Protein AF-0000000077527877 (afdb_homodimer)

Solvent-accessible surface area (backbone atoms only — not comparable to full-atom values): 78074 Å² total; per-residue (Å²): 124,74,75,72,59,62,65,61,63,67,63,62,66,58,70,73,69,72,68,82,48,41,52,77,42,86,46,66,76,72,42,80,44,77,50,66,40,44,54,76,52,35,48,41,35,36,38,33,81,40,88,66,61,68,40,31,41,33,38,39,42,34,32,85,63,33,38,88,84,37,23,38,37,37,37,40,36,47,70,85,48,75,48,74,48,53,30,48,36,72,54,95,40,32,26,30,43,49,37,33,44,63,53,70,65,42,68,71,58,92,58,82,46,55,40,38,38,35,38,29,14,54,44,70,30,53,35,39,39,35,42,34,75,51,83,80,43,64,61,50,80,72,45,74,40,79,46,70,28,18,57,51,29,27,42,67,36,36,41,69,61,56,90,90,49,61,35,32,33,42,37,36,40,35,91,44,70,63,17,25,39,41,27,42,25,64,75,63,80,82,72,55,61,42,92,88,40,33,64,72,44,41,38,33,34,55,22,30,36,21,42,51,48,78,47,43,36,92,83,43,44,41,32,30,46,32,41,32,31,47,88,54,41,49,90,41,39,90,64,71,63,89,71,65,94,52,75,37,84,49,83,84,60,75,43,57,34,39,38,34,33,40,77,39,73,74,56,66,65,54,56,60,50,49,51,56,50,46,55,51,48,49,51,51,52,53,51,50,52,48,51,53,52,50,50,54,51,53,50,51,50,47,64,70,38,47,67,54,58,54,50,52,49,51,49,50,48,46,47,49,47,47,50,45,56,69,48,60,77,76,76,76,74,58,94,58,78,71,48,77,62,55,53,51,55,47,65,64,44,88,80,40,26,30,46,62,35,54,76,69,54,68,69,62,51,43,58,58,32,45,45,30,34,53,44,46,54,34,45,48,48,46,35,45,50,48,46,53,52,47,44,52,49,50,52,49,47,36,68,73,48,21,46,54,58,65,35,55,57,38,59,58,24,68,78,72,57,62,36,29,48,39,22,34,54,43,16,49,47,44,40,52,53,50,51,50,50,51,52,50,50,52,55,50,29,71,77,36,59,52,50,71,77,46,21,22,64,78,85,68,60,24,49,58,45,27,37,21,49,34,37,27,51,33,18,53,35,31,29,49,26,51,74,54,32,32,66,89,48,44,58,47,53,44,51,41,52,51,49,39,25,51,42,51,43,50,46,62,48,32,54,45,29,65,69,74,54,80,52,48,63,57,54,50,37,53,52,45,50,51,48,52,49,35,55,46,31,65,78,41,84,48,69,68,51,53,51,51,49,46,51,54,50,50,52,49,50,51,51,52,48,45,39,63,74,48,68,64,68,66,66,90,41,65,67,56,52,52,48,49,50,49,46,39,57,69,66,31,71,90,62,53,58,72,53,62,92,52,54,71,60,50,53,54,52,48,53,53,48,52,54,52,50,47,53,49,52,50,44,68,71,65,56,60,75,57,34,53,66,55,60,45,46,60,38,51,50,51,35,51,49,49,51,51,49,52,52,51,51,37,51,73,70,71,45,70,70,51,67,69,40,52,54,36,49,53,53,20,51,51,27,42,53,53,16,50,55,24,58,76,51,48,31,47,44,59,89,47,43,56,13,56,20,36,59,45,35,43,63,38,69,46,89,72,44,37,38,42,54,34,49,17,40,39,30,39,27,51,17,52,44,32,48,53,51,30,68,74,45,52,62,61,72,37,53,84,35,52,15,76,73,36,72,48,122,127,72,76,74,60,60,65,65,61,64,65,65,65,58,72,72,69,70,66,83,52,41,51,78,42,86,46,64,76,71,42,81,43,78,51,66,39,44,53,76,53,35,47,41,36,37,36,33,81,41,89,68,62,69,39,32,41,33,40,40,41,36,32,86,64,34,38,90,84,37,23,38,38,37,38,40,36,47,72,85,47,75,48,73,48,51,31,47,35,71,54,93,39,32,27,30,44,49,38,33,45,64,54,70,65,42,69,70,60,91,60,83,45,54,40,38,38,35,38,29,15,56,44,71,29,54,35,39,37,35,41,33,74,50,84,80,43,65,61,50,80,72,45,75,42,79,47,69,27,17,58,51,28,27,41,68,36,37,40,68,60,56,91,90,49,62,34,32,33,40,36,36,38,34,92,44,72,62,17,25,38,42,26,40,27,64,74,64,78,84,72,55,60,44,93,87,41,27,63,74,35,50,34,33,36,55,22,29,38,21,44,52,50,79,48,44,35,92,83,42,44,41,31,31,45,32,40,31,31,46,89,54,40,49,89,42,40,90,65,71,63,88,70,64,95,53,73,37,85,48,84,85,61,76,44,58,34,39,37,34,34,39,76,39,74,76,57,66,66,54,56,60,51,49,51,57,49,46,54,51,48,50,50,50,50,52,50,50,51,47,51,52,52,52,50,52,50,52,51,52,50,48,64,70,37,48,67,53,58,54,49,53,48,52,50,48,46,46,47,51,47,47,51,45,57,67,49,62,77,76,75,75,74,58,93,59,77,71,48,76,63,56,55,52,57,48,64,64,43,90,80,43,26,31,47,62,34,53,77,70,55,68,69,62,52,44,58,56,32,45,45,31,34,54,44,46,53,34,44,48,47,47,34,45,49,50,46,54,52,47,44,53,49,49,53,49,48,34,68,72,48,18,44,52,57,64,36,55,56,38,58,57,25,68,78,73,56,63,35,31,48,39,22,35,56,44,17,50,48,44,40,50,53,51,51,49,51,51,51,51,50,52,54,51,29,72,76,37,60,54,52,72,76,48,22,22,63,78,86,69,60,23,49,56,43,26,37,20,48,34,38,25,50,33,18,54,35,30,29,51,25,52,72,54,32,32,66,87,47,44,58,46,52,42,50,41,50,49,50,37,25,51,42,50,41,49,46,61,49,30,56,46,29,64,68,74,54,81,53,50,62,57,52,51,40,51,52,44,51,51,48,52,50,35,55,46,31,66,79,41,83,48,70,67,51,53,53,52,49,45,51,53,50,50,52,50,50,52,52,52,48,44,38,63,72,49,68,64,69,65,64,90,42,65,68,55,52,53,48,49,50,49,47,38,57,67,65,32,68,88,62,52,56,73,52,63,91,52,54,72,60,48,52,53,51,48,52,52,49,50,51,53,49,47,52,48,50,50,45,69,69,66,55,61,76,57,34,55,65,54,59,45,45,60,37,50,49,50,35,51,50,50,51,51,49,52,53,51,51,36,53,72,71,70,45,72,69,53,67,71,40,53,52,36,48,53,54,20,53,51,27,43,52,54,15,49,54,24,57,76,51,47,32,49,44,57,89,49,43,56,13,57,19,36,58,45,34,44,64,38,69,47,88,73,43,37,37,43,54,34,48,17,40,40,30,37,27,51,17,52,46,33,47,55,52,30,69,73,45,52,62,61,72,36,52,82,35,52,15,76,74,35,72,48,122

Secondary structure (DSSP, 8-state):
--TTSHHHHHHS--------PPEEEE--TT-EEEEEPPTTTPPEEEEEEE-SSS-EEEEEEE-SS--SSSPEEEEEE-SS-EEEEEESEEETTEEESEEEEEPPPPP--SSPEEEEEEEE-SS--EEEEEEEEES--B--BT--EEEEE-SSS-EEEEEE--TT-SEEEEEEEES----EEEEEEES-SS---STTTGGGSSEEEEESSEEEEEEETTT-SEEEEEEEE-SSSTTT-SSPP---SS-EE-----EEEEEEEEE-----THHHHHHHHHHHHHHHHHHHHHHHHHHHHHHHHHHHHHHHHHHHHHHHHHHHHHHHHHS-S----SS----HHHHHHHHT-SS-BGGGG--S-HHHHHHHHHHHHHHHHHHHHHHHHHHHHHHHHHHHHHHHH-BGGGS---TTS---GGGGHHHHHHHHHHHHHHHHHHHHHHHHHHH-THHHHTBSS----HHHHHHHHHHHHHHHHHHHHTTS--STTTHHHHHHHHHHHHHHHHHHHHHH-TTSPPPHHHHHHHHHHHHHHHHHHHH--SHHHHHHHHHHHHHHHHHHHHHHHHTT-----HHHHHHHHHHHHHH-STTGGGS-SSHHHHHHHHHHHHHHHHHHHHHHHH--S-HHHHHHHHHHHHHHHHHHHHHHHHHHTTPPPPHHHHHHHHHHHHHHHHHHHHHHT-S--TTS-HHHHHHT-----BTTTB-HHHHHHHHHHHHHHHHHHHHHHTTGGGTTSBGGGSBP-/--TTSHHHHHHS--------PPEEEE--TT-EEEEEPPTTTPPEEEEEEE-SSS-EEEEEEE-SS--SSSPEEEEEE-SS-EEEEEESEEETTEEESEEEEEPPPPP--SSPEEEEEEEE-SS--EEEEEEEEES--B--BT--EEEEE-SSS-EEEEEE--TT-SEEEEEEEES----EEEEEEES-SS---STTTGGGSSEEEEESSEEEEEEETTT-SEEEEEEEE-SSSTTT-SSPP---SS-EE-----EEEEEEEEE-----THHHHHHHHHHHHHHHHHHHHHHHHHHHHHHHHHHHHHHHHHHHHHHHHHHHHHHHHHS-S----SS----HHHHHHHHT-SS-BGGGG--S-HHHHHHHHHHHHHHHHHHHHHHHHHHHHHHHHHHHHHHHH-BGGGS---TTS---GGGGHHHHHHHHHHHHHHHHHHHHHHHHHHH-THHHHTBSS----HHHHHHHHHHHHHHHHHHHHTTS--STTTHHHHHHHHHHHHHHHHHHHHHH-TTSPPPHHHHHHHHHHHHHHHHHHHH--SHHHHHHHHHHHHHHHHHHHHHHHHTT-----HHHHHHHHHHHHHH-STTGGGS-SSHHHHHHHHHHHHHHHHHHHHHHHH--S-HHHHHHHHHHHHHHHHHHHHHHHHHHTTPPPPHHHHHHHHHHHHHHHHHHHHHHT-S--TTS-HHHHHHT-----BTTTB-HHHHHHHHHHHHHHHHHHHHHHTTGGGTTSBGGGSBP-

Structure (mmCIF, N/CA/C/O backbone):
data_AF-0000000077527877-model_v1
#
loop_
_entity.id
_entity.type
_entity.pdbx_description
1 polymer 'SID1 transmembrane family member 1'
#
loop_
_atom_site.group_PDB
_atom_site.id
_atom_site.type_symbol
_atom_site.label_atom_id
_atom_site.label_alt_id
_atom_site.label_comp_id
_atom_site.label_asym_id
_atom_site.label_entity_id
_atom_site.label_seq_id
_atom_site.pdbx_PDB_ins_code
_atom_site.Cartn_x
_atom_site.Cartn_y
_atom_site.Cartn_z
_atom_site.occupancy
_atom_site.B_iso_or_equiv
_atom_site.auth_seq_id
_atom_site.auth_comp_id
_atom_site.auth_asym_id
_atom_site.auth_atom_id
_atom_site.pdbx_PDB_model_num
ATOM 1 N N . MET A 1 1 ? -12.891 -89.5 -52.812 1 25.94 1 MET A N 1
ATOM 2 C CA . MET A 1 1 ? -11.992 -88.438 -53.219 1 25.94 1 MET A CA 1
ATOM 3 C C . MET A 1 1 ? -12.359 -87.125 -52.531 1 25.94 1 MET A C 1
ATOM 5 O O . MET A 1 1 ? -11.508 -86.25 -52.375 1 25.94 1 MET A O 1
ATOM 9 N N . ARG A 1 2 ? -13.719 -86.938 -52.281 1 32.09 2 ARG A N 1
ATOM 10 C CA . ARG A 1 2 ? -14.242 -85.688 -51.844 1 32.09 2 ARG A CA 1
ATOM 11 C C . ARG A 1 2 ? -13.914 -85.438 -50.375 1 32.09 2 ARG A C 1
ATOM 13 O O . ARG A 1 2 ? -13.961 -84.312 -49.906 1 32.09 2 ARG A O 1
ATOM 20 N N . GLN A 1 3 ? -13.727 -86.5 -49.594 1 31.3 3 GLN A N 1
ATOM 21 C CA . GLN A 1 3 ? -13.594 -86.312 -48.156 1 31.3 3 GLN A CA 1
ATOM 22 C C . GLN A 1 3 ? -12.219 -85.75 -47.812 1 31.3 3 GLN A C 1
ATOM 24 O O . GLN A 1 3 ? -11.969 -85.375 -46.656 1 31.3 3 GLN A O 1
ATOM 29 N N . ARG A 1 4 ? -11.188 -86 -48.656 1 36.56 4 ARG A N 1
ATOM 30 C CA . ARG A 1 4 ? -9.812 -85.625 -48.312 1 36.56 4 ARG A CA 1
ATOM 31 C C . ARG A 1 4 ? -9.609 -84.125 -48.406 1 36.56 4 ARG A C 1
ATOM 33 O O . ARG A 1 4 ? -8.539 -83.625 -48.062 1 36.56 4 ARG A O 1
ATOM 40 N N . PHE A 1 5 ? -10.57 -83.438 -49.188 1 32.66 5 PHE A N 1
ATOM 41 C CA . PHE A 1 5 ? -10.297 -82 -49.406 1 32.66 5 PHE A CA 1
ATOM 42 C C . PHE A 1 5 ? -10.68 -81.188 -48.188 1 32.66 5 PHE A C 1
ATOM 44 O O . PHE A 1 5 ? -10.219 -80.062 -48.031 1 32.66 5 PHE A O 1
ATOM 51 N N . LEU A 1 6 ? -11.664 -81.688 -47.375 1 31.34 6 LEU A N 1
ATOM 52 C CA . LEU A 1 6 ? -12.211 -80.75 -46.375 1 31.34 6 LEU A CA 1
ATOM 53 C C . LEU A 1 6 ? -11.258 -80.625 -45.188 1 31.34 6 LEU A C 1
ATOM 55 O O . LEU A 1 6 ? -11.367 -79.625 -44.406 1 31.34 6 LEU A O 1
ATOM 59 N N . ILE A 1 7 ? -10.352 -81.562 -44.969 1 32.97 7 ILE A N 1
ATOM 60 C CA . ILE A 1 7 ? -9.578 -81.562 -43.719 1 32.97 7 ILE A CA 1
ATOM 61 C C . ILE A 1 7 ? -8.477 -80.5 -43.844 1 32.97 7 ILE A C 1
ATOM 63 O O . ILE A 1 7 ? -8.07 -79.875 -42.844 1 32.97 7 ILE A O 1
ATOM 67 N N . VAL A 1 8 ? -7.973 -80.25 -45.125 1 31.73 8 VAL A N 1
ATOM 68 C CA . VAL A 1 8 ? -6.785 -79.375 -45.25 1 31.73 8 VAL A CA 1
ATOM 69 C C . VAL A 1 8 ? -7.164 -77.938 -45 1 31.73 8 VAL A C 1
ATOM 71 O O . VAL A 1 8 ? -6.355 -77.125 -44.531 1 31.73 8 VAL A O 1
ATOM 74 N N . PHE A 1 9 ? -8.453 -77.562 -45.438 1 32.66 9 PHE A N 1
ATOM 75 C CA . PHE A 1 9 ? -8.719 -76.125 -45.406 1 32.66 9 PHE A CA 1
ATOM 76 C C . PHE A 1 9 ? -8.922 -75.625 -43.969 1 32.66 9 PHE A C 1
ATOM 78 O O . PHE A 1 9 ? -8.883 -74.438 -43.688 1 32.66 9 PHE A O 1
ATOM 85 N N . SER A 1 10 ? -9.398 -76.5 -43.062 1 31.7 10 SER A N 1
ATOM 86 C CA . SER A 1 10 ? -9.703 -76 -41.75 1 31.7 10 SER A CA 1
ATOM 87 C C . SER A 1 10 ? -8.438 -75.625 -40.969 1 31.7 10 SER A C 1
ATOM 89 O O . SER A 1 10 ? -8.5 -75 -39.906 1 31.7 10 SER A O 1
ATOM 91 N N . LEU A 1 11 ? -7.34 -76.312 -41.312 1 30.94 11 LEU A N 1
ATOM 92 C CA . LEU A 1 11 ? -6.191 -76.125 -40.438 1 30.94 11 LEU A CA 1
ATOM 93 C C . LEU A 1 11 ? -5.566 -74.75 -40.719 1 30.94 11 LEU A C 1
ATOM 95 O O . LEU A 1 11 ? -4.789 -74.25 -39.906 1 30.94 11 LEU A O 1
ATOM 99 N N . LEU A 1 12 ? -5.633 -74.312 -41.969 1 30.39 12 LEU A N 1
ATOM 100 C CA . LEU A 1 12 ? -4.785 -73.188 -42.25 1 30.39 12 LEU A CA 1
ATOM 101 C C . LEU A 1 12 ? -5.383 -71.875 -41.688 1 30.39 12 LEU A C 1
ATOM 103 O O . LEU A 1 12 ? -4.828 -70.812 -41.844 1 30.39 12 LEU A O 1
ATOM 107 N N . LEU A 1 13 ? -6.742 -71.938 -41.469 1 30.52 13 LEU A N 1
ATOM 108 C CA . LEU A 1 13 ? -7.137 -70.562 -41 1 30.52 13 LEU A CA 1
ATOM 109 C C . LEU A 1 13 ? -6.535 -70.312 -39.625 1 30.52 13 LEU A C 1
ATOM 111 O O . LEU A 1 13 ? -7.18 -70.562 -38.594 1 30.52 13 LEU A O 1
ATOM 115 N N . TYR A 1 14 ? -5.414 -70.938 -39.344 1 28.14 14 TYR A N 1
ATOM 116 C CA . TYR A 1 14 ? -4.828 -70.312 -38.188 1 28.14 14 TYR A CA 1
ATOM 117 C C . TYR A 1 14 ? -4.793 -68.75 -38.344 1 28.14 14 TYR A C 1
ATOM 119 O O . TYR A 1 14 ? -4.188 -68.25 -39.281 1 28.14 14 TYR A O 1
ATOM 127 N N . SER A 1 15 ? -5.922 -68.125 -38.031 1 30.89 15 SER A N 1
ATOM 128 C CA . SER A 1 15 ? -5.922 -66.688 -37.812 1 30.89 15 SER A CA 1
ATOM 129 C C . SER A 1 15 ? -4.621 -66.25 -37.188 1 30.89 15 SER A C 1
ATOM 131 O O . SER A 1 15 ? -4.262 -66.688 -36.094 1 30.89 15 SER A O 1
ATOM 133 N N . PHE A 1 16 ? -3.592 -66.062 -37.969 1 31.05 16 PHE A N 1
ATOM 134 C CA . PHE A 1 16 ? -2.58 -65.125 -37.469 1 31.05 16 PHE A CA 1
ATOM 135 C C . PHE A 1 16 ? -3.223 -63.969 -36.688 1 31.05 16 PHE A C 1
ATOM 137 O O . PHE A 1 16 ? -3.854 -63.094 -37.281 1 31.05 16 PHE A O 1
ATOM 144 N N . SER A 1 17 ? -3.828 -64.375 -35.625 1 32.5 17 SER A N 1
ATOM 145 C CA . SER A 1 17 ? -3.971 -63.188 -34.781 1 32.5 17 SER A CA 1
ATOM 146 C C . SER A 1 17 ? -2.707 -62.344 -34.781 1 32.5 17 SER A C 1
ATOM 148 O O . SER A 1 17 ? -1.662 -62.75 -34.281 1 32.5 17 SER A O 1
ATOM 150 N N . ILE A 1 18 ? -2.396 -61.656 -35.844 1 34.62 18 ILE A N 1
ATOM 151 C CA . ILE A 1 18 ? -1.472 -60.531 -35.781 1 34.62 18 ILE A CA 1
ATOM 152 C C . ILE A 1 18 ? -1.637 -59.812 -34.438 1 34.62 18 ILE A C 1
ATOM 154 O O . ILE A 1 18 ? -2.654 -59.156 -34.188 1 34.62 18 ILE A O 1
ATOM 158 N N . SER A 1 19 ? -1.418 -60.531 -33.438 1 38.38 19 SER A N 1
ATOM 159 C CA . SER A 1 19 ? -1.196 -59.688 -32.25 1 38.38 19 SER A CA 1
ATOM 160 C C . SER A 1 19 ? -0.291 -58.5 -32.562 1 38.38 19 SER A C 1
ATOM 162 O O . SER A 1 19 ? 0.867 -58.688 -32.938 1 38.38 19 SER A O 1
ATOM 164 N N . SER A 1 20 ? -0.658 -57.562 -33.312 1 47.75 20 SER A N 1
ATOM 165 C CA . SER A 1 20 ? 0.023 -56.281 -33.406 1 47.75 20 SER A CA 1
ATOM 166 C C . SER A 1 20 ? 0.72 -55.938 -32.094 1 47.75 20 SER A C 1
ATOM 168 O O . SER A 1 20 ? 0.112 -55.312 -31.219 1 47.75 20 SER A O 1
ATOM 170 N N . GLY A 1 21 ? 1.494 -56.781 -31.562 1 55.44 21 GLY A N 1
ATOM 171 C CA . GLY A 1 21 ? 2.26 -56.594 -30.344 1 55.44 21 GLY A CA 1
ATOM 172 C C . GLY A 1 21 ? 3.199 -55.406 -30.406 1 55.44 21 GLY A C 1
ATOM 173 O O . GLY A 1 21 ? 3.605 -54.969 -31.5 1 55.44 21 GLY A O 1
ATOM 174 N N . SER A 1 22 ? 3.221 -54.5 -29.406 1 67.75 22 SER A N 1
ATOM 175 C CA . SER A 1 22 ? 4.172 -53.406 -29.234 1 67.75 22 SER A CA 1
ATOM 176 C C . SER A 1 22 ? 5.609 -53.906 -29.359 1 67.75 22 SER A C 1
ATOM 178 O O . SER A 1 22 ? 5.941 -55 -28.875 1 67.75 22 SER A O 1
ATOM 180 N N . GLU A 1 23 ? 6.379 -53.469 -30.312 1 78.12 23 GLU A N 1
ATOM 181 C CA . GLU A 1 23 ? 7.793 -53.781 -30.516 1 78.12 23 GLU A CA 1
ATOM 182 C C . GLU A 1 23 ? 8.633 -53.281 -29.344 1 78.12 23 GLU A C 1
ATOM 184 O O . GLU A 1 23 ? 8.562 -52.094 -28.953 1 78.12 23 GLU A O 1
ATOM 189 N N . VAL A 1 24 ? 9.305 -54.219 -28.641 1 86.38 24 VAL A N 1
ATOM 190 C CA . VAL A 1 24 ? 10.203 -53.844 -27.547 1 86.38 24 VAL A CA 1
ATOM 191 C C . VAL A 1 24 ? 11.656 -53.938 -28.016 1 86.38 24 VAL A C 1
ATOM 193 O O . VAL A 1 24 ? 12.094 -55 -28.5 1 86.38 24 VAL A O 1
ATOM 196 N N . ILE A 1 25 ? 12.336 -52.875 -27.984 1 89.81 25 ILE A N 1
ATOM 197 C CA . ILE A 1 25 ? 13.727 -52.781 -28.406 1 89.81 25 ILE A CA 1
ATOM 198 C C . ILE A 1 25 ? 14.633 -52.562 -27.203 1 89.81 25 ILE A C 1
ATOM 200 O O . ILE A 1 25 ? 14.391 -51.625 -26.406 1 89.81 25 ILE A O 1
ATOM 204 N N . GLU A 1 26 ? 15.688 -53.344 -27 1 92.06 26 GLU A N 1
ATOM 205 C CA . GLU A 1 26 ? 16.688 -53.062 -25.969 1 92.06 26 GLU A CA 1
ATOM 206 C C . GLU A 1 26 ? 17.641 -51.969 -26.422 1 92.06 26 GLU A C 1
ATOM 208 O O . GLU A 1 26 ? 18.375 -52.125 -27.391 1 92.06 26 GLU A O 1
ATOM 213 N N . ALA A 1 27 ? 17.562 -50.938 -25.688 1 94.06 27 ALA A N 1
ATOM 214 C CA . ALA A 1 27 ? 18.281 -49.75 -26.141 1 94.06 27 ALA A CA 1
ATOM 215 C C . ALA A 1 27 ? 19.547 -49.531 -25.312 1 94.06 27 ALA A C 1
ATOM 217 O O . ALA A 1 27 ? 19.688 -50.062 -24.219 1 94.06 27 ALA A O 1
ATOM 218 N N . GLU A 1 28 ? 20.5 -48.75 -25.922 1 94.25 28 GLU A N 1
ATOM 219 C CA . GLU A 1 28 ? 21.75 -48.344 -25.281 1 94.25 28 GLU A CA 1
ATOM 220 C C . GLU A 1 28 ? 21.797 -46.844 -25.047 1 94.25 28 GLU A C 1
ATOM 222 O O . GLU A 1 28 ? 21.234 -46.062 -25.844 1 94.25 28 GLU A O 1
ATOM 227 N N . TRP A 1 29 ? 22.422 -46.5 -24 1 93 29 TRP A N 1
ATOM 228 C CA . TRP A 1 29 ? 22.547 -45.094 -23.688 1 93 29 TRP A CA 1
ATOM 229 C C . TRP A 1 29 ? 23.438 -44.375 -24.688 1 93 29 TRP A C 1
ATOM 231 O O . TRP A 1 29 ? 24.344 -45 -25.266 1 93 29 TRP A O 1
ATOM 241 N N . ASN A 1 30 ? 23.297 -43.125 -24.984 1 92.75 30 ASN A N 1
ATOM 242 C CA . ASN A 1 30 ? 24.125 -42.219 -25.781 1 92.75 30 ASN A CA 1
ATOM 243 C C . ASN A 1 30 ? 24.125 -42.594 -27.25 1 92.75 30 ASN A C 1
ATOM 245 O O . ASN A 1 30 ? 25.109 -42.375 -27.953 1 92.75 30 ASN A O 1
ATOM 249 N N . LYS A 1 31 ? 23.047 -43.281 -27.719 1 95.12 31 LYS A N 1
ATOM 250 C CA . LYS A 1 31 ? 22.891 -43.625 -29.125 1 95.12 31 LYS A CA 1
ATOM 251 C C . LYS A 1 31 ? 21.688 -42.938 -29.75 1 95.12 31 LYS A C 1
ATOM 253 O O . LYS A 1 31 ? 20.656 -42.781 -29.109 1 95.12 31 LYS A O 1
ATOM 258 N N . LEU A 1 32 ? 21.922 -42.5 -30.906 1 96.06 32 LEU A N 1
ATOM 259 C CA . LEU A 1 32 ? 20.828 -41.844 -31.641 1 96.06 32 LEU A CA 1
ATOM 260 C C . LEU A 1 32 ? 19.969 -42.875 -32.344 1 96.06 32 LEU A C 1
ATOM 262 O O . LEU A 1 32 ? 20.484 -43.688 -33.125 1 96.06 32 LEU A O 1
ATOM 266 N N . TYR A 1 33 ? 18.781 -42.938 -32.062 1 96.5 33 TYR A N 1
ATOM 267 C CA . TYR A 1 33 ? 17.828 -43.875 -32.688 1 96.5 33 TYR A CA 1
ATOM 268 C C . TYR A 1 33 ? 16.953 -43.125 -33.719 1 96.5 33 TYR A C 1
ATOM 270 O O . TYR A 1 33 ? 16.344 -42.094 -33.375 1 96.5 33 TYR A O 1
ATOM 278 N N . THR A 1 34 ? 16.938 -43.531 -34.938 1 95.69 34 THR A N 1
ATOM 279 C CA . THR A 1 34 ? 16.031 -43.062 -35.969 1 95.69 34 THR A CA 1
ATOM 280 C C . THR A 1 34 ? 14.992 -44.125 -36.312 1 95.69 34 THR A C 1
ATOM 282 O O . THR A 1 34 ? 15.32 -45.156 -36.875 1 95.69 34 THR A O 1
ATOM 285 N N . TYR A 1 35 ? 13.797 -43.844 -35.938 1 94.62 35 TYR A N 1
ATOM 286 C CA . TYR A 1 35 ? 12.742 -44.844 -36.094 1 94.62 35 TYR A CA 1
ATOM 287 C C . TYR A 1 35 ? 11.477 -44.219 -36.656 1 94.62 35 TYR A C 1
ATOM 289 O O . TYR A 1 35 ? 11.398 -43 -36.875 1 94.62 35 TYR A O 1
ATOM 297 N N . GLN A 1 36 ? 10.562 -45 -37.031 1 93.19 36 GLN A N 1
ATOM 298 C CA . GLN A 1 36 ? 9.25 -44.594 -37.531 1 93.19 36 GLN A CA 1
ATOM 299 C C . GLN A 1 36 ? 8.133 -45.281 -36.75 1 93.19 36 GLN A C 1
ATOM 301 O O . GLN A 1 36 ? 8.211 -46.469 -36.438 1 93.19 36 GLN A O 1
ATOM 306 N N . THR A 1 37 ? 7.184 -44.5 -36.375 1 91.31 37 THR A N 1
ATOM 307 C CA . THR A 1 37 ? 6.07 -45.062 -35.594 1 91.31 37 THR A CA 1
ATOM 308 C C . THR A 1 37 ? 5.148 -45.875 -36.469 1 91.31 37 THR A C 1
ATOM 310 O O . THR A 1 37 ? 5.082 -45.656 -37.688 1 91.31 37 THR A O 1
ATOM 313 N N . GLU A 1 38 ? 4.484 -46.812 -35.875 1 86.5 38 GLU A N 1
ATOM 314 C CA . GLU A 1 38 ? 3.424 -47.531 -36.562 1 86.5 38 GLU A CA 1
ATOM 315 C C . GLU A 1 38 ? 2.105 -46.781 -36.5 1 86.5 38 GLU A C 1
ATOM 317 O O . GLU A 1 38 ? 1.859 -46.031 -35.562 1 86.5 38 GLU A O 1
ATOM 322 N N . PRO A 1 39 ? 1.296 -46.906 -37.531 1 83.69 39 PRO A N 1
ATOM 323 C CA . PRO A 1 39 ? 0.04 -46.156 -37.531 1 83.69 39 PRO A CA 1
ATOM 324 C C . PRO A 1 39 ? -0.94 -46.625 -36.469 1 83.69 39 PRO A C 1
ATOM 326 O O . PRO A 1 39 ? -0.702 -47.656 -35.812 1 83.69 39 PRO A O 1
ATOM 329 N N . ASP A 1 40 ? -1.93 -45.969 -36.188 1 79.44 40 ASP A N 1
ATOM 330 C CA . ASP A 1 40 ? -3.055 -46.281 -35.312 1 79.44 40 ASP A CA 1
ATOM 331 C C . ASP A 1 40 ? -2.633 -46.281 -33.844 1 79.44 40 ASP A C 1
ATOM 333 O O . ASP A 1 40 ? -3.045 -47.156 -33.062 1 79.44 40 ASP A O 1
ATOM 337 N N . SER A 1 41 ? -1.689 -45.5 -33.5 1 81.38 41 SER A N 1
ATOM 338 C CA . SER A 1 41 ? -1.251 -45.25 -32.125 1 81.38 41 SER A CA 1
ATOM 339 C C . SER A 1 41 ? -0.618 -46.5 -31.516 1 81.38 41 SER A C 1
ATOM 341 O O . SER A 1 41 ? -0.763 -46.75 -30.312 1 81.38 41 SER A O 1
ATOM 343 N N . SER A 1 42 ? -0.007 -47.312 -32.344 1 84.69 42 SER A N 1
ATOM 344 C CA . SER A 1 42 ? 0.729 -48.469 -31.812 1 84.69 42 SER A CA 1
ATOM 345 C C . SER A 1 42 ? 2.008 -48.031 -31.109 1 84.69 42 SER A C 1
ATOM 347 O O . SER A 1 42 ? 2.631 -47.031 -31.5 1 84.69 42 SER A O 1
ATOM 349 N N . LEU A 1 43 ? 2.412 -48.75 -30.125 1 90.19 43 LEU A N 1
ATOM 350 C CA . LEU A 1 43 ? 3.514 -48.312 -29.266 1 90.19 43 LEU A CA 1
ATOM 351 C C . LEU A 1 43 ? 4.828 -48.969 -29.719 1 90.19 43 LEU A C 1
ATOM 353 O O . LEU A 1 43 ? 4.859 -50.125 -30.078 1 90.19 43 LEU A O 1
ATOM 357 N N . THR A 1 44 ? 5.781 -48.188 -29.875 1 91.12 44 THR A N 1
ATOM 358 C CA . THR A 1 44 ? 7.164 -48.625 -29.938 1 91.12 44 THR A CA 1
ATOM 359 C C . THR A 1 44 ? 7.875 -48.375 -28.609 1 91.12 44 THR A C 1
ATOM 361 O O . THR A 1 44 ? 7.934 -47.25 -28.141 1 91.12 44 THR A O 1
ATOM 364 N N . ILE A 1 45 ? 8.453 -49.469 -28.031 1 92.62 45 ILE A N 1
ATOM 365 C CA . ILE A 1 45 ? 8.984 -49.344 -26.672 1 92.62 45 ILE A CA 1
ATOM 366 C C . ILE A 1 45 ? 10.492 -49.562 -26.703 1 92.62 45 ILE A C 1
ATOM 368 O O . ILE A 1 45 ? 10.977 -50.562 -27.25 1 92.62 45 ILE A O 1
ATOM 372 N N . PHE A 1 46 ? 11.18 -48.594 -26.188 1 93.81 46 PHE A N 1
ATOM 373 C CA . PHE A 1 46 ? 12.617 -48.719 -25.953 1 93.81 46 PHE A CA 1
ATOM 374 C C . PHE A 1 46 ? 12.906 -48.938 -24.469 1 93.81 46 PHE A C 1
ATOM 376 O O . PHE A 1 46 ? 12.367 -48.25 -23.625 1 93.81 46 PHE A O 1
ATOM 383 N N . ARG A 1 47 ? 13.734 -49.875 -24.094 1 92.69 47 ARG A N 1
ATOM 384 C CA . ARG A 1 47 ? 14.086 -50.156 -22.703 1 92.69 47 ARG A CA 1
ATOM 385 C C . ARG A 1 47 ? 15.578 -49.906 -22.469 1 92.69 47 ARG A C 1
ATOM 387 O O . ARG A 1 47 ? 16.422 -50.469 -23.172 1 92.69 47 ARG A O 1
ATOM 394 N N . PHE A 1 48 ? 15.82 -49.125 -21.547 1 92.19 48 PHE A N 1
ATOM 395 C CA . PHE A 1 48 ? 17.203 -48.781 -21.188 1 92.19 48 PHE A CA 1
ATOM 396 C C . PHE A 1 48 ? 17.547 -49.375 -19.828 1 92.19 48 PHE A C 1
ATOM 398 O O . PHE A 1 48 ? 16.844 -49.156 -18.844 1 92.19 48 PHE A O 1
ATOM 405 N N . PRO A 1 49 ? 18.609 -50.094 -19.672 1 88.12 49 PRO A N 1
ATOM 406 C CA . PRO A 1 49 ? 19.047 -50.594 -18.359 1 88.12 49 PRO A CA 1
ATOM 407 C C . PRO A 1 49 ? 19.703 -49.5 -17.516 1 88.12 49 PRO A C 1
ATOM 409 O O . PRO A 1 49 ? 20.516 -48.719 -18.016 1 88.12 49 PRO A O 1
ATOM 412 N N . VAL A 1 50 ? 19.219 -49.344 -16.359 1 86.81 50 VAL A N 1
ATOM 413 C CA . VAL A 1 50 ? 19.812 -48.375 -15.453 1 86.81 50 VAL A CA 1
ATOM 414 C C . VAL A 1 50 ? 20.656 -49.094 -14.406 1 86.81 50 VAL A C 1
ATOM 416 O O . VAL A 1 50 ? 20.141 -49.844 -13.57 1 86.81 50 VAL A O 1
ATOM 419 N N . GLU A 1 51 ? 21.984 -49.062 -14.43 1 75.44 51 GLU A N 1
ATOM 420 C CA . GLU A 1 51 ? 22.875 -49.812 -13.539 1 75.44 51 GLU A CA 1
ATOM 421 C C . GLU A 1 51 ? 23.281 -48.969 -12.336 1 75.44 51 GLU A C 1
ATOM 423 O O . GLU A 1 51 ? 23.625 -49.5 -11.281 1 75.44 51 GLU A O 1
ATOM 428 N N . LYS A 1 52 ? 23.422 -47.656 -12.508 1 70.81 52 LYS A N 1
ATOM 429 C CA . LYS A 1 52 ? 23.953 -46.812 -11.438 1 70.81 52 LYS A CA 1
ATOM 430 C C . LYS A 1 52 ? 22.844 -46 -10.781 1 70.81 52 LYS A C 1
ATOM 432 O O . LYS A 1 52 ? 21.891 -45.594 -11.438 1 70.81 52 LYS A O 1
ATOM 437 N N . SER A 1 53 ? 23.109 -45.844 -9.516 1 66.75 53 SER A N 1
ATOM 438 C CA . SER A 1 53 ? 22.172 -45.062 -8.711 1 66.75 53 SER A CA 1
ATOM 439 C C . SER A 1 53 ? 22.5 -43.562 -8.758 1 66.75 53 SER A C 1
ATOM 441 O O . SER A 1 53 ? 23.641 -43.188 -9.008 1 66.75 53 SER A O 1
ATOM 443 N N . ASP A 1 54 ? 21.562 -42.75 -8.695 1 69.88 54 ASP A N 1
ATOM 444 C CA . ASP A 1 54 ? 21.609 -41.281 -8.547 1 69.88 54 ASP A CA 1
ATOM 445 C C . ASP A 1 54 ? 22.094 -40.625 -9.836 1 69.88 54 ASP A C 1
ATOM 447 O O . ASP A 1 54 ? 22.891 -39.688 -9.797 1 69.88 54 ASP A O 1
ATOM 451 N N . ILE A 1 55 ? 21.75 -41.219 -10.867 1 84.19 55 ILE A N 1
ATOM 452 C CA . ILE A 1 55 ? 22.078 -40.656 -12.164 1 84.19 55 ILE A CA 1
ATOM 453 C C . ILE A 1 55 ? 20.812 -40.094 -12.82 1 84.19 55 ILE A C 1
ATOM 455 O O . ILE A 1 55 ? 19.703 -40.5 -12.445 1 84.19 55 ILE A O 1
ATOM 459 N N . VAL A 1 56 ? 21.047 -39.094 -13.609 1 91.81 56 VAL A N 1
ATOM 460 C CA . VAL A 1 56 ? 19.938 -38.438 -14.289 1 91.81 56 VAL A CA 1
ATOM 461 C C . VAL A 1 56 ? 20.094 -38.594 -15.797 1 91.81 56 VAL A C 1
ATOM 463 O O . VAL A 1 56 ? 21.203 -38.625 -16.312 1 91.81 56 VAL A O 1
ATOM 466 N N . ALA A 1 57 ? 18.984 -38.812 -16.406 1 93.75 57 ALA A N 1
ATOM 467 C CA . ALA A 1 57 ? 18.984 -38.969 -17.844 1 93.75 57 ALA A CA 1
ATOM 468 C C . ALA A 1 57 ? 18.375 -37.781 -18.547 1 93.75 57 ALA A C 1
ATOM 470 O O . ALA A 1 57 ? 17.469 -37.125 -18.016 1 93.75 57 ALA A O 1
ATOM 471 N N . ARG A 1 58 ? 18.906 -37.438 -19.641 1 95.56 58 ARG A N 1
ATOM 472 C CA . ARG A 1 58 ? 18.359 -36.406 -20.516 1 95.56 58 ARG A CA 1
ATOM 473 C C . ARG A 1 58 ? 17.891 -37 -21.844 1 95.56 58 ARG A C 1
ATOM 475 O O . ARG A 1 58 ? 18.547 -37.875 -22.406 1 95.56 58 ARG A O 1
ATOM 482 N N . VAL A 1 59 ? 16.766 -36.594 -22.281 1 96.69 59 VAL A N 1
ATOM 483 C CA . VAL A 1 59 ? 16.188 -37.125 -23.5 1 96.69 59 VAL A CA 1
ATOM 484 C C . VAL A 1 59 ? 15.906 -36 -24.484 1 96.69 59 VAL A C 1
ATOM 486 O O . VAL A 1 59 ? 15.5 -34.906 -24.094 1 96.69 59 VAL A O 1
ATOM 489 N N . VAL A 1 60 ? 16.188 -36.188 -25.734 1 96.81 60 VAL A N 1
ATOM 490 C CA . VAL A 1 60 ? 15.898 -35.25 -26.797 1 96.81 60 VAL A CA 1
ATOM 491 C C . VAL A 1 60 ? 15.18 -35.969 -27.953 1 96.81 60 VAL A C 1
ATOM 493 O O . VAL A 1 60 ? 15.633 -37 -28.406 1 96.81 60 VAL A O 1
ATOM 496 N N . VAL A 1 61 ? 14.07 -35.438 -28.328 1 97.62 61 VAL A N 1
ATOM 497 C CA . VAL A 1 61 ? 13.25 -36.031 -29.391 1 97.62 61 VAL A CA 1
ATOM 498 C C . VAL A 1 61 ? 13.023 -34.969 -30.484 1 97.62 61 VAL A C 1
ATOM 500 O O . VAL A 1 61 ? 12.789 -33.812 -30.188 1 97.62 61 VAL A O 1
ATOM 503 N N . SER A 1 62 ? 13.156 -35.344 -31.703 1 96.56 62 SER A N 1
ATOM 504 C CA . SER A 1 62 ? 12.906 -34.438 -32.844 1 96.56 62 SER A CA 1
ATOM 505 C C . SER A 1 62 ? 12.148 -35.156 -33.938 1 96.56 62 SER A C 1
ATOM 507 O O . SER A 1 62 ? 12.312 -36.375 -34.156 1 96.56 62 SER A O 1
ATOM 509 N N . SER A 1 63 ? 11.25 -34.469 -34.531 1 96.62 63 SER A N 1
ATOM 510 C CA . SER A 1 63 ? 10.5 -34.969 -35.688 1 96.62 63 SER A CA 1
ATOM 511 C C . SER A 1 63 ? 10.094 -33.844 -36.625 1 96.62 63 SER A C 1
ATOM 513 O O . SER A 1 63 ? 9.539 -32.812 -36.188 1 96.62 63 SER A O 1
ATOM 515 N N . ASN A 1 64 ? 10.352 -34 -37.906 1 92.88 64 ASN A N 1
ATOM 516 C CA . ASN A 1 64 ? 9.945 -33 -38.875 1 92.88 64 ASN A CA 1
ATOM 517 C C . ASN A 1 64 ? 8.656 -33.375 -39.594 1 92.88 64 ASN A C 1
ATOM 519 O O . ASN A 1 64 ? 8.023 -32.562 -40.25 1 92.88 64 ASN A O 1
ATOM 523 N N . ASP A 1 65 ? 8.273 -34.594 -39.312 1 92.75 65 ASP A N 1
ATOM 524 C CA . ASP A 1 65 ? 7.105 -35.125 -40.031 1 92.75 65 ASP A CA 1
ATOM 525 C C . ASP A 1 65 ? 5.836 -34.969 -39.188 1 92.75 65 ASP A C 1
ATOM 527 O O . ASP A 1 65 ? 4.727 -35.031 -39.719 1 92.75 65 ASP A O 1
ATOM 531 N N . SER A 1 66 ? 6.039 -34.812 -37.969 1 92.25 66 SER A N 1
ATOM 532 C CA . SER A 1 66 ? 4.883 -34.719 -37.094 1 92.25 66 SER A CA 1
ATOM 533 C C . SER A 1 66 ? 4.223 -33.344 -37.188 1 92.25 66 SER A C 1
ATOM 535 O O . SER A 1 66 ? 4.871 -32.375 -37.594 1 92.25 66 SER A O 1
ATOM 537 N N . ASP A 1 67 ? 2.861 -33.312 -37 1 89.94 67 ASP A N 1
ATOM 538 C CA . ASP A 1 67 ? 2.096 -32.062 -37.031 1 89.94 67 ASP A CA 1
ATOM 539 C C . ASP A 1 67 ? 1.179 -31.938 -35.844 1 89.94 67 ASP A C 1
ATOM 541 O O . ASP A 1 67 ? 1.191 -32.781 -34.938 1 89.94 67 ASP A O 1
ATOM 545 N N . LEU A 1 68 ? 0.458 -30.906 -35.812 1 88.38 68 LEU A N 1
ATOM 546 C CA . LEU A 1 68 ? -0.383 -30.625 -34.656 1 88.38 68 LEU A CA 1
ATOM 547 C C . LEU A 1 68 ? -1.562 -31.578 -34.594 1 88.38 68 LEU A C 1
ATOM 549 O O . LEU A 1 68 ? -2.08 -31.844 -33.5 1 88.38 68 LEU A O 1
ATOM 553 N N . ASP A 1 69 ? -1.922 -32.156 -35.656 1 85.25 69 ASP A N 1
ATOM 554 C CA . ASP A 1 69 ? -3.053 -33.094 -35.719 1 85.25 69 ASP A CA 1
ATOM 555 C C . ASP A 1 69 ? -2.615 -34.5 -35.344 1 85.25 69 ASP A C 1
ATOM 557 O O . ASP A 1 69 ? -3.414 -35.281 -34.812 1 85.25 69 ASP A O 1
ATOM 561 N N . SER A 1 70 ? -1.391 -34.781 -35.688 1 89.25 70 SER A N 1
ATOM 562 C CA . SER A 1 70 ? -0.804 -36.094 -35.344 1 89.25 70 SER A CA 1
ATOM 563 C C . SER A 1 70 ? 0.581 -35.906 -34.719 1 89.25 70 SER A C 1
ATOM 565 O O . SER A 1 70 ? 1.585 -36.312 -35.344 1 89.25 70 SER A O 1
ATOM 567 N N . PRO A 1 71 ? 0.526 -35.5 -33.531 1 92.88 71 PRO A N 1
ATOM 568 C CA . PRO A 1 71 ? 1.821 -35.281 -32.875 1 92.88 71 PRO A CA 1
ATOM 569 C C . PRO A 1 71 ? 2.504 -36.594 -32.469 1 92.88 71 PRO A C 1
ATOM 571 O O . PRO A 1 71 ? 1.854 -37.656 -32.406 1 92.88 71 PRO A O 1
ATOM 574 N N . LEU A 1 72 ? 3.826 -36.5 -32.406 1 95.5 72 LEU A N 1
ATOM 575 C CA . LEU A 1 72 ? 4.59 -37.594 -31.812 1 95.5 72 LEU A CA 1
ATOM 576 C C . LEU A 1 72 ? 4.527 -37.531 -30.281 1 95.5 72 LEU A C 1
ATOM 578 O O . LEU A 1 72 ? 4.91 -36.531 -29.688 1 95.5 72 LEU A O 1
ATOM 582 N N . LEU A 1 73 ? 3.992 -38.562 -29.672 1 95 73 LEU A N 1
ATOM 583 C CA . LEU A 1 73 ? 3.885 -38.625 -28.219 1 95 73 LEU A CA 1
ATOM 584 C C . LEU A 1 73 ? 4.953 -39.531 -27.641 1 95 73 LEU A C 1
ATOM 586 O O . LEU A 1 73 ? 5.109 -40.688 -28.078 1 95 73 LEU A O 1
ATOM 590 N N . ALA A 1 74 ? 5.656 -38.969 -26.766 1 95.62 74 ALA A N 1
ATOM 591 C CA . ALA A 1 74 ? 6.684 -39.719 -26.078 1 95.62 74 ALA A CA 1
ATOM 592 C C . ALA A 1 74 ? 6.406 -39.812 -24.578 1 95.62 74 ALA A C 1
ATOM 594 O O . ALA A 1 74 ? 6.086 -38.781 -23.953 1 95.62 74 ALA A O 1
ATOM 595 N N . VAL A 1 75 ? 6.492 -40.938 -24.047 1 95.62 75 VAL A N 1
ATOM 596 C CA . VAL A 1 75 ? 6.297 -41.156 -22.609 1 95.62 75 VAL A CA 1
ATOM 597 C C . VAL A 1 75 ? 7.539 -41.812 -22 1 95.62 75 VAL A C 1
ATOM 599 O O . VAL A 1 75 ? 8.039 -42.812 -22.531 1 95.62 75 VAL A O 1
ATOM 602 N N . PHE A 1 76 ? 8.008 -41.219 -21 1 94.44 76 PHE A N 1
ATOM 603 C CA . PHE A 1 76 ? 9.164 -41.719 -20.266 1 94.44 76 PHE A CA 1
ATOM 604 C C . PHE A 1 76 ? 8.742 -42.25 -18.891 1 94.44 76 PHE A C 1
ATOM 606 O O . PHE A 1 76 ? 8.273 -41.469 -18.047 1 94.44 76 PHE A O 1
ATOM 613 N N . ARG A 1 77 ? 9.016 -43.5 -18.672 1 92.31 77 ARG A N 1
ATOM 614 C CA . ARG A 1 77 ? 8.578 -44.125 -17.438 1 92.31 77 ARG A CA 1
ATOM 615 C C . ARG A 1 77 ? 9.773 -44.531 -16.594 1 92.31 77 ARG A C 1
ATOM 617 O O . ARG A 1 77 ? 10.539 -45.438 -16.984 1 92.31 77 ARG A O 1
ATOM 624 N N . GLU A 1 78 ? 9.828 -43.938 -15.531 1 89.62 78 GLU A N 1
ATOM 625 C CA . GLU A 1 78 ? 10.758 -44.375 -14.492 1 89.62 78 GLU A CA 1
ATOM 626 C C . GLU A 1 78 ? 10.047 -45.219 -13.438 1 89.62 78 GLU A C 1
ATOM 628 O O . GLU A 1 78 ? 8.852 -45.531 -13.562 1 89.62 78 GLU A O 1
ATOM 633 N N . ARG A 1 79 ? 10.742 -45.656 -12.492 1 84.69 79 ARG A N 1
ATOM 634 C CA . ARG A 1 79 ? 10.156 -46.5 -11.461 1 84.69 79 ARG A CA 1
ATOM 635 C C . ARG A 1 79 ? 9.078 -45.75 -10.68 1 84.69 79 ARG A C 1
ATOM 637 O O . ARG A 1 79 ? 8.039 -46.344 -10.336 1 84.69 79 ARG A O 1
ATOM 644 N N . LYS A 1 80 ? 9.352 -44.5 -10.461 1 84.19 80 LYS A N 1
ATOM 645 C CA . LYS A 1 80 ? 8.445 -43.781 -9.562 1 84.19 80 LYS A CA 1
ATOM 646 C C . LYS A 1 80 ? 7.832 -42.562 -10.258 1 84.19 80 LYS A C 1
ATOM 648 O O . LYS A 1 80 ? 7.059 -41.812 -9.648 1 84.19 80 LYS A O 1
ATOM 653 N N . ALA A 1 81 ? 8.188 -42.344 -11.523 1 86.62 81 ALA A N 1
ATOM 654 C CA . ALA A 1 81 ? 7.707 -41.125 -12.164 1 86.62 81 ALA A CA 1
ATOM 655 C C . ALA A 1 81 ? 7.457 -41.344 -13.648 1 86.62 81 ALA A C 1
ATOM 657 O O . ALA A 1 81 ? 8.102 -42.188 -14.273 1 86.62 81 ALA A O 1
ATOM 658 N N . VAL A 1 82 ? 6.516 -40.625 -14.133 1 91.12 82 VAL A N 1
ATOM 659 C CA . VAL A 1 82 ? 6.203 -40.656 -15.555 1 91.12 82 VAL A CA 1
ATOM 660 C C . VAL A 1 82 ? 6.238 -39.219 -16.109 1 91.12 82 VAL A C 1
ATOM 662 O O . VAL A 1 82 ? 5.746 -38.281 -15.469 1 91.12 82 VAL A O 1
ATOM 665 N N . MET A 1 83 ? 6.902 -39.031 -17.188 1 92.12 83 MET A N 1
ATOM 666 C CA . MET A 1 83 ? 6.949 -37.75 -17.891 1 92.12 83 MET A CA 1
ATOM 667 C C . MET A 1 83 ? 6.562 -37.938 -19.359 1 92.12 83 MET A C 1
ATOM 669 O O . MET A 1 83 ? 6.836 -38.969 -19.953 1 92.12 83 MET A O 1
ATOM 673 N N . SER A 1 84 ? 5.887 -36.969 -19.859 1 92.62 84 SER A N 1
ATOM 674 C CA . SER A 1 84 ? 5.488 -37.062 -21.266 1 92.62 84 SER A CA 1
ATOM 675 C C . SER A 1 84 ? 5.922 -35.812 -22.016 1 92.62 84 SER A C 1
ATOM 677 O O . SER A 1 84 ? 6.164 -34.75 -21.422 1 92.62 84 SER A O 1
ATOM 679 N N . LEU A 1 85 ? 6.09 -36.031 -23.266 1 92.25 85 LEU A N 1
ATOM 680 C CA . LEU A 1 85 ? 6.488 -34.969 -24.172 1 92.25 85 LEU A CA 1
ATOM 681 C C . LEU A 1 85 ? 5.816 -35.125 -25.531 1 92.25 85 LEU A C 1
ATOM 683 O O . LEU A 1 85 ? 5.535 -36.219 -25.969 1 92.25 85 LEU A O 1
ATOM 687 N N . GLN A 1 86 ? 5.547 -34.031 -26.109 1 93.25 86 GLN A N 1
ATOM 688 C CA . GLN A 1 86 ? 4.949 -34.031 -27.438 1 93.25 86 GLN A CA 1
ATOM 689 C C . GLN A 1 86 ? 5.805 -33.25 -28.438 1 93.25 86 GLN A C 1
ATOM 691 O O . GLN A 1 86 ? 6.379 -32.219 -28.078 1 93.25 86 GLN A O 1
ATOM 696 N N . VAL A 1 87 ? 5.828 -33.781 -29.609 1 95.25 87 VAL A N 1
ATOM 697 C CA . VAL A 1 87 ? 6.496 -33.062 -30.703 1 95.25 87 VAL A CA 1
ATOM 698 C C . VAL A 1 87 ? 5.555 -32.969 -31.891 1 95.25 87 VAL A C 1
ATOM 700 O O . VAL A 1 87 ? 5.035 -33.969 -32.375 1 95.25 87 VAL A O 1
ATOM 703 N N . PRO A 1 88 ? 5.293 -31.781 -32.5 1 94.56 88 PRO A N 1
ATOM 704 C CA . PRO A 1 88 ? 5.852 -30.5 -32.094 1 94.56 88 PRO A CA 1
ATOM 705 C C . PRO A 1 88 ? 5.238 -29.969 -30.797 1 94.56 88 PRO A C 1
ATOM 707 O O . PRO A 1 88 ? 4.113 -30.344 -30.453 1 94.56 88 PRO A O 1
ATOM 710 N N . ILE A 1 89 ? 6.078 -29.25 -30.125 1 93.12 89 ILE A N 1
ATOM 711 C CA . ILE A 1 89 ? 5.598 -28.625 -28.906 1 93.12 89 ILE A CA 1
ATOM 712 C C . ILE A 1 89 ? 5.328 -27.141 -29.156 1 93.12 89 ILE A C 1
ATOM 714 O O . ILE A 1 89 ? 6.078 -26.469 -29.875 1 93.12 89 ILE A O 1
ATOM 718 N N . ILE A 1 90 ? 4.207 -26.703 -28.672 1 91.12 90 ILE A N 1
ATOM 719 C CA . ILE A 1 90 ? 3.832 -25.297 -28.812 1 91.12 90 ILE A CA 1
ATOM 720 C C . ILE A 1 90 ? 4.043 -24.562 -27.5 1 91.12 90 ILE A C 1
ATOM 722 O O . ILE A 1 90 ? 3.467 -24.938 -26.469 1 91.12 90 ILE A O 1
ATOM 726 N N . ILE A 1 91 ? 4.891 -23.625 -27.562 1 91.5 91 ILE A N 1
ATOM 727 C CA . ILE A 1 91 ? 5.141 -22.766 -26.406 1 91.5 91 ILE A CA 1
ATOM 728 C C . ILE A 1 91 ? 4.781 -21.328 -26.75 1 91.5 91 ILE A C 1
ATOM 730 O O . ILE A 1 91 ? 5.465 -20.688 -27.547 1 91.5 91 ILE A O 1
ATOM 734 N N . GLN A 1 92 ? 3.84 -20.766 -26.188 1 88.19 92 GLN A N 1
ATOM 735 C CA . GLN A 1 92 ? 3.379 -19.391 -26.422 1 88.19 92 GLN A CA 1
ATOM 736 C C . GLN A 1 92 ? 3.16 -19.141 -27.922 1 88.19 92 GLN A C 1
ATOM 738 O O . GLN A 1 92 ? 3.654 -18.156 -28.469 1 88.19 92 GLN A O 1
ATOM 743 N N . LYS A 1 93 ? 2.668 -20.047 -28.641 1 88.75 93 LYS A N 1
ATOM 744 C CA . LYS A 1 93 ? 2.279 -19.984 -30.047 1 88.75 93 LYS A CA 1
ATOM 745 C C . LYS A 1 93 ? 3.486 -20.156 -30.953 1 88.75 93 LYS A C 1
ATOM 747 O O . LYS A 1 93 ? 3.402 -19.906 -32.156 1 88.75 93 LYS A O 1
ATOM 752 N N . TYR A 1 94 ? 4.547 -20.578 -30.359 1 92.56 94 TYR A N 1
ATOM 753 C CA . TYR A 1 94 ? 5.719 -20.953 -31.141 1 92.56 94 TYR A CA 1
ATOM 754 C C . TYR A 1 94 ? 5.871 -22.469 -31.203 1 92.56 94 TYR A C 1
ATOM 756 O O . TYR A 1 94 ? 5.879 -23.141 -30.172 1 92.56 94 TYR A O 1
ATOM 764 N N . GLU A 1 95 ? 5.996 -22.922 -32.375 1 94.56 95 GLU A N 1
ATOM 765 C CA . GLU A 1 95 ? 6.07 -24.359 -32.594 1 94.56 95 GLU A CA 1
ATOM 766 C C . GLU A 1 95 ? 7.516 -24.812 -32.781 1 94.56 95 GLU A C 1
ATOM 768 O O . GLU A 1 95 ? 8.266 -24.219 -33.562 1 94.56 95 GLU A O 1
ATOM 773 N N . TYR A 1 96 ? 7.852 -25.906 -32.094 1 95.38 96 TYR A N 1
ATOM 774 C CA . TYR A 1 96 ? 9.195 -26.453 -32.188 1 95.38 96 TYR A CA 1
ATOM 775 C C . TYR A 1 96 ? 9.148 -27.938 -32.562 1 95.38 96 TYR A C 1
ATOM 777 O O . TYR A 1 96 ? 8.328 -28.688 -32.031 1 95.38 96 TYR A O 1
ATOM 785 N N . ASN A 1 97 ? 10.102 -28.344 -33.375 1 95.69 97 ASN A N 1
ATOM 786 C CA . ASN A 1 97 ? 10.141 -29.734 -33.812 1 95.69 97 ASN A CA 1
ATOM 787 C C . ASN A 1 97 ? 11.164 -30.547 -33 1 95.69 97 ASN A C 1
ATOM 789 O O . ASN A 1 97 ? 11.406 -31.703 -33.312 1 95.69 97 ASN A O 1
ATOM 793 N N . VAL A 1 98 ? 11.758 -29.906 -32.125 1 95.94 98 VAL A N 1
ATOM 794 C CA . VAL A 1 98 ? 12.711 -30.562 -31.234 1 95.94 98 VAL A CA 1
ATOM 795 C C . VAL A 1 98 ? 12.336 -30.266 -29.781 1 95.94 98 VAL A C 1
ATOM 797 O O . VAL A 1 98 ? 12.062 -29.109 -29.438 1 95.94 98 VAL A O 1
ATOM 800 N N . ALA A 1 99 ? 12.273 -31.281 -29.016 1 95.75 99 ALA A N 1
ATOM 801 C CA . ALA A 1 99 ? 11.969 -31.109 -27.594 1 95.75 99 ALA A CA 1
ATOM 802 C C . ALA A 1 99 ? 12.883 -31.969 -26.734 1 95.75 99 ALA A C 1
ATOM 804 O O . ALA A 1 99 ? 13.219 -33.094 -27.109 1 95.75 99 ALA A O 1
ATOM 805 N N . GLY A 1 100 ? 13.375 -31.391 -25.672 1 95.44 100 GLY A N 1
ATOM 806 C CA . GLY A 1 100 ? 14.219 -32.094 -24.734 1 95.44 100 GLY A CA 1
ATOM 807 C C . GLY A 1 100 ? 13.789 -31.922 -23.281 1 95.44 100 GLY A C 1
ATOM 808 O O . GLY A 1 100 ? 13.195 -30.891 -22.938 1 95.44 100 GLY A O 1
ATOM 809 N N . ARG A 1 101 ? 14.047 -32.938 -22.484 1 95.5 101 ARG A N 1
ATOM 810 C CA . ARG A 1 101 ? 13.734 -32.875 -21.062 1 95.5 101 ARG A CA 1
ATOM 811 C C . ARG A 1 101 ? 14.797 -33.625 -20.234 1 95.5 101 ARG A C 1
ATOM 813 O O . ARG A 1 101 ? 15.461 -34.531 -20.734 1 95.5 101 ARG A O 1
ATOM 820 N N . THR A 1 102 ? 14.953 -33.094 -19.094 1 95.06 102 THR A N 1
ATOM 821 C CA . THR A 1 102 ? 15.742 -33.812 -18.109 1 95.06 102 THR A CA 1
ATOM 822 C C . THR A 1 102 ? 14.844 -34.594 -17.156 1 95.06 102 THR A C 1
ATOM 824 O O . THR A 1 102 ? 13.922 -34.031 -16.547 1 95.06 102 THR A O 1
ATOM 827 N N . LEU A 1 103 ? 15.062 -35.875 -17.062 1 94 103 LEU A N 1
ATOM 828 C CA . LEU A 1 103 ? 14.211 -36.719 -16.234 1 94 103 LEU A CA 1
ATOM 829 C C . LEU A 1 103 ? 14.586 -36.594 -14.758 1 94 103 LEU A C 1
ATOM 831 O O . LEU A 1 103 ? 15.555 -35.906 -14.414 1 94 103 LEU A O 1
ATOM 835 N N . CYS A 1 104 ? 13.734 -37.156 -13.906 1 90.62 104 CYS A N 1
ATOM 836 C CA . CYS A 1 104 ? 14.016 -37.156 -12.469 1 90.62 104 CYS A CA 1
ATOM 837 C C . CYS A 1 104 ? 15.164 -38.125 -12.148 1 90.62 104 CYS A C 1
ATOM 839 O O . CYS A 1 104 ? 15.391 -39.094 -12.859 1 90.62 104 CYS A O 1
ATOM 841 N N . PRO A 1 105 ? 15.859 -37.812 -11.055 1 88.5 105 PRO A N 1
ATOM 842 C CA . PRO A 1 105 ? 16.938 -38.719 -10.664 1 88.5 105 PRO A CA 1
ATOM 843 C C . PRO A 1 105 ? 16.422 -40.125 -10.336 1 88.5 105 PRO A C 1
ATOM 845 O O . PRO A 1 105 ? 15.367 -40.281 -9.719 1 88.5 105 PRO A O 1
ATOM 848 N N . PHE A 1 106 ? 17.203 -41.094 -10.797 1 84.81 106 PHE A N 1
ATOM 849 C CA . PHE A 1 106 ? 16.844 -42.5 -10.555 1 84.81 106 PHE A CA 1
ATOM 850 C C . PHE A 1 106 ? 16.984 -42.844 -9.086 1 84.81 106 PHE A C 1
ATOM 852 O O . PHE A 1 106 ? 17.875 -42.344 -8.406 1 84.81 106 PHE A O 1
ATOM 859 N N . SER A 1 107 ? 16.016 -43.594 -8.602 1 74.06 107 SER A N 1
ATOM 860 C CA . SER A 1 107 ? 15.969 -43.969 -7.188 1 74.06 107 SER A CA 1
ATOM 861 C C . SER A 1 107 ? 17.172 -44.844 -6.812 1 74.06 107 SER A C 1
ATOM 863 O O . SER A 1 107 ? 17.688 -45.562 -7.648 1 74.06 107 SER A O 1
ATOM 865 N N . SER A 1 108 ? 17.734 -44.625 -5.695 1 64.62 108 SER A N 1
ATOM 866 C CA . SER A 1 108 ? 18.906 -45.344 -5.195 1 64.62 108 SER A CA 1
ATOM 867 C C . SER A 1 108 ? 18.516 -46.75 -4.762 1 64.62 108 SER A C 1
ATOM 869 O O . SER A 1 108 ? 19.297 -47.438 -4.074 1 64.62 108 SER A O 1
ATOM 871 N N . ASN A 1 109 ? 17.5 -47.188 -5.199 1 61.56 109 ASN A N 1
ATOM 872 C CA . ASN A 1 109 ? 17.203 -48.5 -4.645 1 61.56 109 ASN A CA 1
ATOM 873 C C . ASN A 1 109 ? 18.109 -49.594 -5.238 1 61.56 109 ASN A C 1
ATOM 875 O O . ASN A 1 109 ? 18.672 -49.406 -6.32 1 61.56 109 ASN A O 1
ATOM 879 N N . ARG A 1 110 ? 18.344 -50.562 -4.512 1 58.56 110 ARG A N 1
ATOM 880 C CA . ARG A 1 110 ? 19.25 -51.688 -4.719 1 58.56 110 ARG A CA 1
ATOM 881 C C . ARG A 1 110 ? 18.812 -52.531 -5.918 1 58.56 110 ARG A C 1
ATOM 883 O O . ARG A 1 110 ? 19.562 -53.406 -6.383 1 58.56 110 ARG A O 1
ATOM 890 N N . ASP A 1 111 ? 17.672 -52.281 -6.434 1 66.81 111 ASP A N 1
ATOM 891 C CA . ASP A 1 111 ? 17.25 -53.156 -7.52 1 66.81 111 ASP A CA 1
ATOM 892 C C . ASP A 1 111 ? 17.453 -52.5 -8.875 1 66.81 111 ASP A C 1
ATOM 894 O O . ASP A 1 111 ? 17.344 -51.281 -9 1 66.81 111 ASP A O 1
ATOM 898 N N . PRO A 1 112 ? 17.828 -53.312 -9.758 1 71.94 112 PRO A N 1
ATOM 899 C CA . PRO A 1 112 ? 18.031 -52.781 -11.109 1 71.94 112 PRO A CA 1
ATOM 900 C C . PRO A 1 112 ? 16.766 -52.125 -11.68 1 71.94 112 PRO A C 1
ATOM 902 O O . PRO A 1 112 ? 15.68 -52.719 -11.578 1 71.94 112 PRO A O 1
ATOM 905 N N . GLU A 1 113 ? 16.922 -50.906 -12.023 1 80.5 113 GLU A N 1
ATOM 906 C CA . GLU A 1 113 ? 15.805 -50.156 -12.602 1 80.5 113 GLU A CA 1
ATOM 907 C C . GLU A 1 113 ? 15.961 -50.031 -14.117 1 80.5 113 GLU A C 1
ATOM 909 O O . GLU A 1 113 ? 17.062 -50.188 -14.648 1 80.5 113 GLU A O 1
ATOM 914 N N . ARG A 1 114 ? 14.828 -50.031 -14.812 1 86 114 ARG A N 1
ATOM 915 C CA . ARG A 1 114 ? 14.82 -49.812 -16.25 1 86 114 ARG A CA 1
ATOM 916 C C . ARG A 1 114 ? 14 -48.594 -16.625 1 86 114 ARG A C 1
ATOM 918 O O . ARG A 1 114 ? 12.977 -48.312 -15.992 1 86 114 ARG A O 1
ATOM 925 N N . LEU A 1 115 ? 14.562 -47.812 -17.484 1 91.25 115 LEU A N 1
ATOM 926 C CA . LEU A 1 115 ? 13.797 -46.719 -18.078 1 91.25 115 LEU A CA 1
ATOM 927 C C . LEU A 1 115 ? 13.094 -47.188 -19.344 1 91.25 115 LEU A C 1
ATOM 929 O O . LEU A 1 115 ? 13.719 -47.781 -20.234 1 91.25 115 LEU A O 1
ATOM 933 N N . THR A 1 116 ? 11.82 -47.062 -19.406 1 92.56 116 THR A N 1
ATOM 934 C CA . THR A 1 116 ? 11.047 -47.375 -20.594 1 92.56 116 THR A CA 1
ATOM 935 C C . THR A 1 116 ? 10.617 -46.125 -21.344 1 92.56 116 THR A C 1
ATOM 937 O O . THR A 1 116 ? 10.047 -45.219 -20.734 1 92.56 116 THR A O 1
ATOM 940 N N . VAL A 1 117 ? 10.93 -46.062 -22.578 1 94.69 117 VAL A N 1
ATOM 941 C CA . VAL A 1 117 ? 10.539 -44.938 -23.438 1 94.69 117 VAL A CA 1
ATOM 942 C C . VAL A 1 117 ? 9.555 -45.438 -24.5 1 94.69 117 VAL A C 1
ATOM 944 O O . VAL A 1 117 ? 9.852 -46.375 -25.25 1 94.69 117 VAL A O 1
ATOM 947 N N . GLU A 1 118 ? 8.445 -44.781 -24.562 1 94.94 118 GLU A N 1
ATOM 948 C CA . GLU A 1 118 ? 7.395 -45.188 -25.484 1 94.94 118 GLU A CA 1
ATOM 949 C C . GLU A 1 118 ? 7.062 -44.094 -26.484 1 94.94 118 GLU A C 1
ATOM 951 O O . GLU A 1 118 ? 6.895 -42.938 -26.094 1 94.94 118 GLU A O 1
ATOM 956 N N . PHE A 1 119 ? 6.988 -44.469 -27.75 1 94.19 119 PHE A N 1
ATOM 957 C CA . PHE A 1 119 ? 6.613 -43.5 -28.797 1 94.19 119 PHE A CA 1
ATOM 958 C C . PHE A 1 119 ? 5.328 -43.969 -29.484 1 94.19 119 PHE A C 1
ATOM 960 O O . PHE A 1 119 ? 5.117 -45.156 -29.703 1 94.19 119 PHE A O 1
ATOM 967 N N . SER A 1 120 ? 4.504 -43.031 -29.75 1 92.69 120 SER A N 1
ATOM 968 C CA . SER A 1 120 ? 3.283 -43.312 -30.5 1 92.69 120 SER A CA 1
ATOM 969 C C . SER A 1 120 ? 2.811 -42.094 -31.281 1 92.69 120 SER A C 1
ATOM 971 O O . SER A 1 120 ? 3.137 -40.969 -30.938 1 92.69 120 SER A O 1
ATOM 973 N N . SER A 1 121 ? 2.158 -42.312 -32.375 1 91.88 121 SER A N 1
ATOM 974 C CA . SER A 1 121 ? 1.494 -41.281 -33.188 1 91.88 121 SER A CA 1
ATOM 975 C C . SER A 1 121 ? 0.335 -41.875 -33.969 1 91.88 121 SER A C 1
ATOM 977 O O . SER A 1 121 ? 0.277 -43.094 -34.188 1 91.88 121 SER A O 1
ATOM 979 N N . TYR A 1 122 ? -0.539 -41.125 -34.344 1 87 122 TYR A N 1
ATOM 980 C CA . TYR A 1 122 ? -1.675 -41.594 -35.125 1 87 122 TYR A CA 1
ATOM 981 C C . TYR A 1 122 ? -1.249 -41.969 -36.562 1 87 122 TYR A C 1
ATOM 983 O O . TYR A 1 122 ? -1.768 -42.906 -37.156 1 87 122 TYR A O 1
ATOM 991 N N . LYS A 1 123 ? -0.315 -41.188 -37.094 1 88.44 123 LYS A N 1
ATOM 992 C CA . LYS A 1 123 ? 0.232 -41.438 -38.406 1 88.44 123 LYS A CA 1
ATOM 993 C C . LYS A 1 123 ? 1.675 -41.938 -38.312 1 88.44 123 LYS A C 1
ATOM 995 O O . LYS A 1 123 ? 2.297 -41.875 -37.25 1 88.44 123 LYS A O 1
ATOM 1000 N N . LYS A 1 124 ? 2.053 -42.406 -39.438 1 91.25 124 LYS A N 1
ATOM 1001 C CA . LYS A 1 124 ? 3.457 -42.781 -39.5 1 91.25 124 LYS A CA 1
ATOM 1002 C C . LYS A 1 124 ? 4.371 -41.562 -39.562 1 91.25 124 LYS A C 1
ATOM 1004 O O . LYS A 1 124 ? 4.305 -40.781 -40.5 1 91.25 124 LYS A O 1
ATOM 1009 N N . VAL A 1 125 ? 5.074 -41.469 -38.5 1 93.62 125 VAL A N 1
ATOM 1010 C CA . VAL A 1 125 ? 5.965 -40.312 -38.406 1 93.62 125 VAL A CA 1
ATOM 1011 C C . VAL A 1 125 ? 7.391 -40.781 -38.094 1 93.62 125 VAL A C 1
ATOM 1013 O O . VAL A 1 125 ? 7.598 -41.656 -37.25 1 93.62 125 VAL A O 1
ATOM 1016 N N . ARG A 1 126 ? 8.375 -40.125 -38.969 1 92.5 126 ARG A N 1
ATOM 1017 C CA . ARG A 1 126 ? 9.789 -40.406 -38.719 1 92.5 126 ARG A CA 1
ATOM 1018 C C . ARG A 1 126 ? 10.305 -39.5 -37.594 1 92.5 126 ARG A C 1
ATOM 1020 O O . ARG A 1 126 ? 9.984 -38.312 -37.531 1 92.5 126 ARG A O 1
ATOM 1027 N N . TYR A 1 127 ? 11 -40.188 -36.594 1 96.5 127 TYR A N 1
ATOM 1028 C CA . TYR A 1 127 ? 11.516 -39.375 -35.469 1 96.5 127 TYR A CA 1
ATOM 1029 C C . TYR A 1 127 ? 12.93 -39.812 -35.094 1 96.5 127 TYR A C 1
ATOM 1031 O O . TYR A 1 127 ? 13.367 -40.906 -35.469 1 96.5 127 TYR A O 1
ATOM 1039 N N . ASN A 1 128 ? 13.648 -38.875 -34.5 1 96.81 128 ASN A N 1
ATOM 1040 C CA . ASN A 1 128 ? 14.953 -39.125 -33.906 1 96.81 128 ASN A CA 1
ATOM 1041 C C . ASN A 1 128 ? 14.906 -38.969 -32.406 1 96.81 128 ASN A C 1
ATOM 1043 O O . ASN A 1 128 ? 14.219 -38.094 -31.875 1 96.81 128 ASN A O 1
ATOM 1047 N N . PHE A 1 129 ? 15.547 -39.906 -31.719 1 95.5 129 PHE A N 1
ATOM 1048 C CA . PHE A 1 129 ? 15.516 -39.906 -30.266 1 95.5 129 PHE A CA 1
ATOM 1049 C C . PHE A 1 129 ? 16.875 -40.281 -29.688 1 95.5 129 PHE A C 1
ATOM 1051 O O . PHE A 1 129 ? 17.562 -41.156 -30.234 1 95.5 129 PHE A O 1
ATOM 1058 N N . ARG A 1 130 ? 17.281 -39.5 -28.703 1 96.31 130 ARG A N 1
ATOM 1059 C CA . ARG A 1 130 ? 18.531 -39.781 -28 1 96.31 130 ARG A CA 1
ATOM 1060 C C . ARG A 1 130 ? 18.359 -39.625 -26.5 1 96.31 130 ARG A C 1
ATOM 1062 O O . ARG A 1 130 ? 17.781 -38.625 -26.031 1 96.31 130 ARG A O 1
ATOM 1069 N N . ALA A 1 131 ? 18.781 -40.625 -25.734 1 95.75 131 ALA A N 1
ATOM 1070 C CA . ALA A 1 131 ? 18.828 -40.562 -24.281 1 95.75 131 ALA A CA 1
ATOM 1071 C C . ALA A 1 131 ? 20.266 -40.594 -23.766 1 95.75 131 ALA A C 1
ATOM 1073 O O . ALA A 1 131 ? 21.031 -41.5 -24.141 1 95.75 131 ALA A O 1
ATOM 1074 N N . THR A 1 132 ? 20.625 -39.594 -23.031 1 94.56 132 THR A N 1
ATOM 1075 C CA . THR A 1 132 ? 21.984 -39.5 -22.531 1 94.56 132 THR A CA 1
ATOM 1076 C C . THR A 1 132 ? 22 -39.406 -21 1 94.56 132 THR A C 1
ATOM 1078 O O . THR A 1 132 ? 21.109 -38.812 -20.406 1 94.56 132 THR A O 1
ATOM 1081 N N . LEU A 1 133 ? 22.953 -40.094 -20.422 1 92.38 133 LEU A N 1
ATOM 1082 C CA . LEU A 1 133 ? 23.172 -39.969 -18.984 1 92.38 133 LEU A CA 1
ATOM 1083 C C . LEU A 1 133 ? 24.016 -38.719 -18.656 1 92.38 133 LEU A C 1
ATOM 1085 O O . LEU A 1 133 ? 25.078 -38.531 -19.266 1 92.38 133 LEU A O 1
ATOM 1089 N N . LEU A 1 134 ? 23.5 -37.969 -17.781 1 90.56 134 LEU A N 1
ATOM 1090 C CA . LEU A 1 134 ? 24.203 -36.75 -17.438 1 90.56 134 LEU A CA 1
ATOM 1091 C C . LEU A 1 134 ? 25.234 -36.969 -16.344 1 90.56 134 LEU A C 1
ATOM 1093 O O . LEU A 1 134 ? 24.906 -37.5 -15.273 1 90.56 134 LEU A O 1
ATOM 1097 N N . GLU A 1 135 ? 26.453 -36.594 -16.609 1 83.06 135 GLU A N 1
ATOM 1098 C CA . GLU A 1 135 ? 27.531 -36.75 -15.633 1 83.06 135 GLU A CA 1
ATOM 1099 C C . GLU A 1 135 ? 27.688 -35.531 -14.758 1 83.06 135 GLU A C 1
ATOM 1101 O O . GLU A 1 135 ? 28.094 -35.625 -13.602 1 83.06 135 GLU A O 1
ATOM 1106 N N . ASP A 1 136 ? 27.422 -34.375 -15.242 1 87.44 136 ASP A N 1
ATOM 1107 C CA . ASP A 1 136 ? 27.625 -33.125 -14.531 1 87.44 136 ASP A CA 1
ATOM 1108 C C . ASP A 1 136 ? 26.297 -32.5 -14.102 1 87.44 136 ASP A C 1
ATOM 1110 O O . ASP A 1 136 ? 26.047 -31.312 -14.336 1 87.44 136 ASP A O 1
ATOM 1114 N N . PHE A 1 137 ? 25.531 -33.344 -13.422 1 93 137 PHE A N 1
ATOM 1115 C CA . PHE A 1 137 ? 24.219 -32.875 -12.992 1 93 137 PHE A CA 1
ATOM 1116 C C . PHE A 1 137 ? 24.312 -32.094 -11.68 1 93 137 PHE A C 1
ATOM 1118 O O . PHE A 1 137 ? 23.547 -31.172 -11.445 1 93 137 PHE A O 1
ATOM 1125 N N . ASN A 1 138 ? 25.297 -32.469 -10.906 1 93.75 138 ASN A N 1
ATOM 1126 C CA . ASN A 1 138 ? 25.469 -31.828 -9.609 1 93.75 138 ASN A CA 1
ATOM 1127 C C . ASN A 1 138 ? 26.453 -30.656 -9.688 1 93.75 138 ASN A C 1
ATOM 1129 O O . ASN A 1 138 ? 27.594 -30.844 -10.117 1 93.75 138 ASN A O 1
ATOM 1133 N N . LEU A 1 139 ? 25.953 -29.531 -9.266 1 95.94 139 LEU A N 1
ATOM 1134 C CA . LEU A 1 139 ? 26.797 -28.344 -9.242 1 95.94 139 LEU A CA 1
ATOM 1135 C C . LEU A 1 139 ? 27.781 -28.406 -8.07 1 95.94 139 LEU A C 1
ATOM 1137 O O . LEU A 1 139 ? 27.5 -29.031 -7.047 1 95.94 139 LEU A O 1
ATOM 1141 N N . LYS A 1 140 ? 28.922 -27.797 -8.312 1 94.25 140 LYS A N 1
ATOM 1142 C CA . LYS A 1 140 ? 29.953 -27.703 -7.277 1 94.25 140 LYS A CA 1
ATOM 1143 C C . LYS A 1 140 ? 30.203 -26.234 -6.887 1 94.25 140 LYS A C 1
ATOM 1145 O O . LYS A 1 140 ? 30 -25.328 -7.703 1 94.25 140 LYS A O 1
ATOM 1150 N N . THR A 1 141 ? 30.641 -26.141 -5.656 1 94.5 141 THR A N 1
ATOM 1151 C CA . THR A 1 141 ? 30.875 -24.797 -5.137 1 94.5 141 THR A CA 1
ATOM 1152 C C . THR A 1 141 ? 32.094 -24.172 -5.789 1 94.5 141 THR A C 1
ATOM 1154 O O . THR A 1 141 ? 33.156 -24.781 -5.836 1 94.5 141 THR A O 1
ATOM 1157 N N . GLY A 1 142 ? 31.953 -22.969 -6.324 1 93.38 142 GLY A N 1
ATOM 1158 C CA . GLY A 1 142 ? 33.062 -22.172 -6.812 1 93.38 142 GLY A CA 1
ATOM 1159 C C . GLY A 1 142 ? 33.5 -22.562 -8.219 1 93.38 142 GLY A C 1
ATOM 1160 O O . GLY A 1 142 ? 34.406 -21.922 -8.789 1 93.38 142 GLY A O 1
ATOM 1161 N N . ILE A 1 143 ? 32.938 -23.547 -8.867 1 94.75 143 ILE A N 1
ATOM 1162 C CA . ILE A 1 143 ? 33.312 -23.984 -10.203 1 94.75 143 ILE A CA 1
ATOM 1163 C C . ILE A 1 143 ? 32.219 -23.594 -11.203 1 94.75 143 ILE A C 1
ATOM 1165 O O . ILE A 1 143 ? 31.078 -24.016 -11.078 1 94.75 143 ILE A O 1
ATOM 1169 N N . PRO A 1 144 ? 32.594 -22.797 -12.125 1 95.56 144 PRO A N 1
ATOM 1170 C CA . PRO A 1 144 ? 31.625 -22.406 -13.141 1 95.56 144 PRO A CA 1
ATOM 1171 C C . PRO A 1 144 ? 31.188 -23.594 -14.016 1 95.56 144 PRO A C 1
ATOM 1173 O O . PRO A 1 144 ? 32 -24.438 -14.352 1 95.56 144 PRO A O 1
ATOM 1176 N N . HIS A 1 145 ? 29.984 -23.688 -14.219 1 96.31 145 HIS A N 1
ATOM 1177 C CA . HIS A 1 145 ? 29.375 -24.719 -15.055 1 96.31 145 HIS A CA 1
ATOM 1178 C C . HIS A 1 145 ? 28.641 -24.109 -16.234 1 96.31 145 HIS A C 1
ATOM 1180 O O . HIS A 1 145 ? 27.844 -23.188 -16.078 1 96.31 145 HIS A O 1
ATOM 1186 N N . GLN A 1 146 ? 28.922 -24.594 -17.391 1 95.56 146 GLN A N 1
ATOM 1187 C CA . GLN A 1 146 ? 28.266 -24.078 -18.594 1 95.56 146 GLN A CA 1
ATOM 1188 C C . GLN A 1 146 ? 27.047 -24.922 -18.938 1 95.56 146 GLN A C 1
ATOM 1190 O O . GLN A 1 146 ? 27.109 -26.156 -18.938 1 95.56 146 GLN A O 1
ATOM 1195 N N . VAL A 1 147 ? 26.047 -24.25 -19.141 1 95.38 147 VAL A N 1
ATOM 1196 C CA . VAL A 1 147 ? 24.797 -24.922 -19.516 1 95.38 147 VAL A CA 1
ATOM 1197 C C . VAL A 1 147 ? 24.172 -24.234 -20.719 1 95.38 147 VAL A C 1
ATOM 1199 O O . VAL A 1 147 ? 24.266 -23 -20.859 1 95.38 147 VAL A O 1
ATOM 1202 N N . THR A 1 148 ? 23.609 -25 -21.594 1 96.19 148 THR A N 1
ATOM 1203 C CA . THR A 1 148 ? 22.875 -24.484 -22.734 1 96.19 148 THR A CA 1
ATOM 1204 C C . THR A 1 148 ? 21.406 -24.938 -22.703 1 96.19 148 THR A C 1
ATOM 1206 O O . THR A 1 148 ? 21.125 -26.109 -22.469 1 96.19 148 THR A O 1
ATOM 1209 N N . ALA A 1 149 ? 20.578 -24.031 -22.797 1 96.62 149 ALA A N 1
ATOM 1210 C CA . ALA A 1 149 ? 19.141 -24.328 -22.766 1 96.62 149 ALA A CA 1
ATOM 1211 C C . ALA A 1 149 ? 18.391 -23.594 -23.859 1 96.62 149 ALA A C 1
ATOM 1213 O O . ALA A 1 149 ? 18.938 -22.672 -24.484 1 96.62 149 ALA A O 1
ATOM 1214 N N . SER A 1 150 ? 17.25 -24.031 -24.234 1 96 150 SER A N 1
ATOM 1215 C CA . SER A 1 150 ? 16.312 -23.406 -25.188 1 96 150 SER A CA 1
ATOM 1216 C C . SER A 1 150 ? 14.875 -23.5 -24.688 1 96 150 SER A C 1
ATOM 1218 O O . SER A 1 150 ? 14.609 -24.156 -23.672 1 96 150 SER A O 1
ATOM 1220 N N . ALA A 1 151 ? 14.008 -22.859 -25.406 1 95.06 151 ALA A N 1
ATOM 1221 C CA . ALA A 1 151 ? 12.609 -22.828 -25 1 95.06 151 ALA A CA 1
ATOM 1222 C C . ALA A 1 151 ? 12.016 -24.234 -24.984 1 95.06 151 ALA A C 1
ATOM 1224 O O . ALA A 1 151 ? 11.227 -24.578 -24.094 1 95.06 151 ALA A O 1
ATOM 1225 N N . SER A 1 152 ? 12.406 -25.062 -25.922 1 95.62 152 SER A N 1
ATOM 1226 C CA . SER A 1 152 ? 11.852 -26.406 -26.047 1 95.62 152 SER A CA 1
ATOM 1227 C C . SER A 1 152 ? 12.711 -27.422 -25.297 1 95.62 152 SER A C 1
ATOM 1229 O O . SER A 1 152 ? 12.305 -28.578 -25.125 1 95.62 152 SER A O 1
ATOM 1231 N N . GLN A 1 153 ? 13.883 -26.984 -24.859 1 96.06 153 GLN A N 1
ATOM 1232 C CA . GLN A 1 153 ? 14.789 -27.891 -24.156 1 96.06 153 GLN A CA 1
ATOM 1233 C C . GLN A 1 153 ? 15.289 -27.266 -22.859 1 96.06 153 GLN A C 1
ATOM 1235 O O . GLN A 1 153 ? 16.484 -26.984 -22.719 1 96.06 153 GLN A O 1
ATOM 1240 N N . PRO A 1 154 ? 14.406 -27.156 -21.953 1 96.12 154 PRO A N 1
ATOM 1241 C CA . PRO A 1 154 ? 14.844 -26.609 -20.656 1 96.12 154 PRO A CA 1
ATOM 1242 C C . PRO A 1 154 ? 15.789 -27.562 -19.922 1 96.12 154 PRO A C 1
ATOM 1244 O O . PRO A 1 154 ? 15.805 -28.766 -20.188 1 96.12 154 PRO A O 1
ATOM 1247 N N . VAL A 1 155 ? 16.578 -27 -19.094 1 96.19 155 VAL A N 1
ATOM 1248 C CA . VAL A 1 155 ? 17.547 -27.781 -18.344 1 96.19 155 VAL A CA 1
ATOM 1249 C C . VAL A 1 155 ? 17.516 -27.375 -16.875 1 96.19 155 VAL A C 1
ATOM 1251 O O . VAL A 1 155 ? 17.156 -26.25 -16.531 1 96.19 155 VAL A O 1
ATOM 1254 N N . TYR A 1 156 ? 17.703 -28.312 -16.016 1 96.19 156 TYR A N 1
ATOM 1255 C CA . TYR A 1 156 ? 17.859 -27.984 -14.609 1 96.19 156 TYR A CA 1
ATOM 1256 C C . TYR A 1 156 ? 19 -28.766 -13.984 1 96.19 156 TYR A C 1
ATOM 1258 O O . TYR A 1 156 ? 19.406 -29.812 -14.508 1 96.19 156 TYR A O 1
ATOM 1266 N N . LEU A 1 157 ? 19.578 -28.281 -13.047 1 96.75 157 LEU A N 1
ATOM 1267 C CA . LEU A 1 157 ? 20.703 -28.844 -12.305 1 96.75 157 LEU A CA 1
ATOM 1268 C C . LEU A 1 157 ? 20.391 -28.906 -10.812 1 96.75 157 LEU A C 1
ATOM 1270 O O . LEU A 1 157 ? 19.422 -28.312 -10.352 1 96.75 157 LEU A O 1
ATOM 1274 N N . GLN A 1 158 ? 21.203 -29.656 -10.141 1 96.38 158 GLN A N 1
ATOM 1275 C CA . GLN A 1 158 ? 20.984 -29.828 -8.703 1 96.38 158 GLN A CA 1
ATOM 1276 C C . GLN A 1 158 ? 22.188 -29.312 -7.906 1 96.38 158 GLN A C 1
ATOM 1278 O O . GLN A 1 158 ? 23.328 -29.391 -8.359 1 96.38 158 GLN A O 1
ATOM 1283 N N . TYR A 1 159 ? 21.906 -28.688 -6.762 1 97 159 TYR A N 1
ATOM 1284 C CA . TYR A 1 159 ? 22.938 -28.25 -5.828 1 97 159 TYR A CA 1
ATOM 1285 C C . TYR A 1 159 ? 22.547 -28.609 -4.395 1 97 159 TYR A C 1
ATOM 1287 O O . TYR A 1 159 ? 21.391 -28.484 -4.008 1 97 159 TYR A O 1
ATOM 1295 N N . ASP A 1 160 ? 23.516 -29.062 -3.65 1 95.62 160 ASP A N 1
ATOM 1296 C CA . ASP A 1 160 ? 23.375 -29.359 -2.23 1 95.62 160 ASP A CA 1
ATOM 1297 C C . ASP A 1 160 ? 24.234 -28.438 -1.376 1 95.62 160 ASP A C 1
ATOM 1299 O O . ASP A 1 160 ? 25.469 -28.469 -1.479 1 95.62 160 ASP A O 1
ATOM 1303 N N . ILE A 1 161 ? 23.609 -27.734 -0.506 1 95.56 161 ILE A N 1
ATOM 1304 C CA . ILE A 1 161 ? 24.328 -26.812 0.355 1 95.56 161 ILE A CA 1
ATOM 1305 C C . ILE A 1 161 ? 25.078 -27.578 1.442 1 95.56 161 ILE A C 1
ATOM 1307 O O . ILE A 1 161 ? 24.469 -28.375 2.17 1 95.56 161 ILE A O 1
ATOM 1311 N N . PRO A 1 162 ? 26.312 -27.312 1.59 1 93.06 162 PRO A N 1
ATOM 1312 C CA . PRO A 1 162 ? 27.062 -27.984 2.65 1 93.06 162 PRO A CA 1
ATOM 1313 C C . PRO A 1 162 ? 26.547 -27.641 4.047 1 93.06 162 PRO A C 1
ATOM 1315 O O . PRO A 1 162 ? 25.953 -26.562 4.242 1 93.06 162 PRO A O 1
ATOM 1318 N N . GLU A 1 163 ? 26.766 -28.453 5.039 1 90.88 163 GLU A N 1
ATOM 1319 C CA . GLU A 1 163 ? 26.219 -28.312 6.391 1 90.88 163 GLU A CA 1
ATOM 1320 C C . GLU A 1 163 ? 26.812 -27.094 7.102 1 90.88 163 GLU A C 1
ATOM 1322 O O . GLU A 1 163 ? 26.172 -26.5 7.969 1 90.88 163 GLU A O 1
ATOM 1327 N N . ASP A 1 164 ? 27.969 -26.609 6.746 1 87.25 164 ASP A N 1
ATOM 1328 C CA . ASP A 1 164 ? 28.656 -25.531 7.461 1 87.25 164 ASP A CA 1
ATOM 1329 C C . ASP A 1 164 ? 28.312 -24.172 6.855 1 87.25 164 ASP A C 1
ATOM 1331 O O . ASP A 1 164 ? 28.75 -23.141 7.363 1 87.25 164 ASP A O 1
ATOM 1335 N N . VAL A 1 165 ? 27.531 -24.219 5.848 1 89.94 165 VAL A N 1
ATOM 1336 C CA . VAL A 1 165 ? 27.234 -22.969 5.156 1 89.94 165 VAL A CA 1
ATOM 1337 C C . VAL A 1 165 ? 25.766 -22.609 5.355 1 89.94 165 VAL A C 1
ATOM 1339 O O . VAL A 1 165 ? 24.891 -23.484 5.242 1 89.94 165 VAL A O 1
ATOM 1342 N N . ASP A 1 166 ? 25.438 -21.344 5.648 1 88.62 166 ASP A N 1
ATOM 1343 C CA . ASP A 1 166 ? 24.062 -20.922 5.934 1 88.62 166 ASP A CA 1
ATOM 1344 C C . ASP A 1 166 ? 23.344 -20.5 4.652 1 88.62 166 ASP A C 1
ATOM 1346 O O . ASP A 1 166 ? 22.156 -20.797 4.484 1 88.62 166 ASP A O 1
ATOM 1350 N N . SER A 1 167 ? 24.078 -19.75 3.773 1 91.25 167 SER A N 1
ATOM 1351 C CA . SER A 1 167 ? 23.453 -19.281 2.549 1 91.25 167 SER A CA 1
ATOM 1352 C C . SER A 1 167 ? 24.422 -19.281 1.382 1 91.25 167 SER A C 1
ATOM 1354 O O . SER A 1 167 ? 25.641 -19.219 1.586 1 91.25 167 SER A O 1
ATOM 1356 N N . VAL A 1 168 ? 23.844 -19.391 0.181 1 93.62 168 VAL A N 1
ATOM 1357 C CA . VAL A 1 168 ? 24.688 -19.406 -1.015 1 93.62 168 VAL A CA 1
ATOM 1358 C C . VAL A 1 168 ? 24.094 -18.469 -2.068 1 93.62 168 VAL A C 1
ATOM 1360 O O . VAL A 1 168 ? 22.891 -18.203 -2.064 1 93.62 168 VAL A O 1
ATOM 1363 N N . PHE A 1 169 ? 25.016 -17.922 -2.959 1 93.38 169 PHE A N 1
ATOM 1364 C CA . PHE A 1 169 ? 24.641 -17.172 -4.145 1 93.38 169 PHE A CA 1
ATOM 1365 C C . PHE A 1 169 ? 24.703 -18.047 -5.391 1 93.38 169 PHE A C 1
ATOM 1367 O O . PHE A 1 169 ? 25.703 -18.719 -5.633 1 93.38 169 PHE A O 1
ATOM 1374 N N . VAL A 1 170 ? 23.625 -18.062 -6.047 1 96.62 170 VAL A N 1
ATOM 1375 C CA . VAL A 1 170 ? 23.625 -18.703 -7.359 1 96.62 170 VAL A CA 1
ATOM 1376 C C . VAL A 1 170 ? 23.719 -17.625 -8.453 1 96.62 170 VAL A C 1
ATOM 1378 O O . VAL A 1 170 ? 22.734 -16.938 -8.727 1 96.62 170 VAL A O 1
ATOM 1381 N N . HIS A 1 171 ? 24.875 -17.562 -9.078 1 96.19 171 HIS A N 1
ATOM 1382 C CA . HIS A 1 171 ? 25.094 -16.594 -10.141 1 96.19 171 HIS A CA 1
ATOM 1383 C C . HIS A 1 171 ? 24.906 -17.234 -11.516 1 96.19 171 HIS A C 1
ATOM 1385 O O . HIS A 1 171 ? 25.438 -18.312 -11.781 1 96.19 171 HIS A O 1
ATOM 1391 N N . VAL A 1 172 ? 24.156 -16.594 -12.32 1 97.62 172 VAL A N 1
ATOM 1392 C CA . VAL A 1 172 ? 23.984 -17.031 -13.703 1 97.62 172 VAL A CA 1
ATOM 1393 C C . VAL A 1 172 ? 24.328 -15.883 -14.648 1 97.62 172 VAL A C 1
ATOM 1395 O O . VAL A 1 172 ? 23.734 -14.812 -14.578 1 97.62 172 VAL A O 1
ATOM 1398 N N . ASP A 1 173 ? 25.25 -16.109 -15.516 1 97 173 ASP A N 1
ATOM 1399 C CA . ASP A 1 173 ? 25.688 -15.078 -16.453 1 97 173 ASP A CA 1
ATOM 1400 C C . ASP A 1 173 ? 25.641 -15.594 -17.891 1 97 173 ASP A C 1
ATOM 1402 O O . ASP A 1 173 ? 25.828 -16.797 -18.141 1 97 173 ASP A O 1
ATOM 1406 N N . SER A 1 174 ? 25.25 -14.727 -18.766 1 97.31 174 SER A N 1
ATOM 1407 C CA . SER A 1 174 ? 25.188 -15.086 -20.172 1 97.31 174 SER A CA 1
ATOM 1408 C C . SER A 1 174 ? 25.547 -13.891 -21.062 1 97.31 174 SER A C 1
ATOM 1410 O O . SER A 1 174 ? 25.359 -12.742 -20.656 1 97.31 174 SER A O 1
ATOM 1412 N N . ASP A 1 175 ? 26.016 -14.109 -22.266 1 95.38 175 ASP A N 1
ATOM 1413 C CA . ASP A 1 175 ? 26.312 -13.055 -23.234 1 95.38 175 ASP A CA 1
ATOM 1414 C C . ASP A 1 175 ? 25.109 -12.805 -24.156 1 95.38 175 ASP A C 1
ATOM 1416 O O . ASP A 1 175 ? 25.062 -11.789 -24.844 1 95.38 175 ASP A O 1
ATOM 1420 N N . SER A 1 176 ? 24.156 -13.695 -24.031 1 94.75 176 SER A N 1
ATOM 1421 C CA . SER A 1 176 ? 22.969 -13.562 -24.859 1 94.75 176 SER A CA 1
ATOM 1422 C C . SER A 1 176 ? 21.875 -12.789 -24.125 1 94.75 176 SER A C 1
ATOM 1424 O O . SER A 1 176 ? 21.703 -12.93 -22.922 1 94.75 176 SER A O 1
ATOM 1426 N N . HIS A 1 177 ? 21.078 -12.023 -24.922 1 93.56 177 HIS A N 1
ATOM 1427 C CA . HIS A 1 177 ? 20.016 -11.211 -24.328 1 93.56 177 HIS A CA 1
ATOM 1428 C C . HIS A 1 177 ? 18.672 -11.914 -24.438 1 93.56 177 HIS A C 1
ATOM 1430 O O . HIS A 1 177 ? 17.625 -11.312 -24.156 1 93.56 177 HIS A O 1
ATOM 1436 N N . ALA A 1 178 ? 18.719 -13.188 -24.828 1 94.44 178 ALA A N 1
ATOM 1437 C CA . ALA A 1 178 ? 17.469 -13.922 -24.859 1 94.44 178 ALA A CA 1
ATOM 1438 C C . ALA A 1 178 ? 16.844 -14.031 -23.469 1 94.44 178 ALA A C 1
ATOM 1440 O O . ALA A 1 178 ? 17.531 -14.375 -22.5 1 94.44 178 ALA A O 1
ATOM 1441 N N . CYS A 1 179 ? 15.625 -13.727 -23.406 1 95.88 179 CYS A N 1
ATOM 1442 C CA . CYS A 1 179 ? 14.953 -13.68 -22.109 1 95.88 179 CYS A CA 1
ATOM 1443 C C . CYS A 1 179 ? 14.844 -15.07 -21.516 1 95.88 179 CYS A C 1
ATOM 1445 O O . CYS A 1 179 ? 14.359 -16 -22.156 1 95.88 179 CYS A O 1
ATOM 1447 N N . THR A 1 180 ? 15.289 -15.211 -20.328 1 96.75 180 THR A N 1
ATOM 1448 C CA . THR A 1 180 ? 15.289 -16.5 -19.625 1 96.75 180 THR A CA 1
ATOM 1449 C C . THR A 1 180 ? 14.711 -16.344 -18.219 1 96.75 180 THR A C 1
ATOM 1451 O O . THR A 1 180 ? 14.875 -15.297 -17.578 1 96.75 180 THR A O 1
ATOM 1454 N N . THR A 1 181 ? 13.977 -17.312 -17.766 1 96.5 181 THR A N 1
ATOM 1455 C CA . THR A 1 181 ? 13.523 -17.375 -16.391 1 96.5 181 THR A CA 1
ATOM 1456 C C . THR A 1 181 ? 14.359 -18.375 -15.586 1 96.5 181 THR A C 1
ATOM 1458 O O . THR A 1 181 ? 14.414 -19.562 -15.922 1 96.5 181 THR A O 1
ATOM 1461 N N . VAL A 1 182 ? 15.031 -17.875 -14.625 1 97.44 182 VAL A N 1
ATOM 1462 C CA . VAL A 1 182 ? 15.797 -18.719 -13.719 1 97.44 182 VAL A CA 1
ATOM 1463 C C . VAL A 1 182 ? 14.992 -18.984 -12.453 1 97.44 182 VAL A C 1
ATOM 1465 O O . VAL A 1 182 ? 14.531 -18.062 -11.789 1 97.44 182 VAL A O 1
ATOM 1468 N N . SER A 1 183 ? 14.812 -20.25 -12.125 1 96.94 183 SER A N 1
ATOM 1469 C CA . SER A 1 183 ? 13.992 -20.609 -10.969 1 96.94 183 SER A CA 1
ATOM 1470 C C . SER A 1 183 ? 14.742 -21.547 -10.039 1 96.94 183 SER A C 1
ATOM 1472 O O . SER A 1 183 ? 15.617 -22.312 -10.469 1 96.94 183 SER A O 1
ATOM 1474 N N . ILE A 1 184 ? 14.555 -21.422 -8.789 1 97.31 184 ILE A N 1
ATOM 1475 C CA . ILE A 1 184 ? 15.062 -22.312 -7.75 1 97.31 184 ILE A CA 1
ATOM 1476 C C . ILE A 1 184 ? 13.906 -23.047 -7.09 1 97.31 184 ILE A C 1
ATOM 1478 O O . ILE A 1 184 ? 12.992 -22.438 -6.547 1 97.31 184 ILE A O 1
ATOM 1482 N N . GLN A 1 185 ? 13.953 -24.328 -7.156 1 95.12 185 GLN A N 1
ATOM 1483 C CA . GLN A 1 185 ? 12.891 -25.156 -6.609 1 95.12 185 GLN A CA 1
ATOM 1484 C C . GLN A 1 185 ? 13.445 -26.203 -5.641 1 95.12 185 GLN A C 1
ATOM 1486 O O . GLN A 1 185 ? 14.594 -26.641 -5.777 1 95.12 185 GLN A O 1
ATOM 1491 N N . PRO A 1 186 ? 12.672 -26.578 -4.641 1 93.31 186 PRO A N 1
ATOM 1492 C CA . PRO A 1 186 ? 13.117 -27.688 -3.779 1 93.31 186 PRO A CA 1
ATOM 1493 C C . PRO A 1 186 ? 13.18 -29.016 -4.512 1 93.31 186 PRO A C 1
ATOM 1495 O O . PRO A 1 186 ? 12.508 -29.203 -5.531 1 93.31 186 PRO A O 1
ATOM 1498 N N . ILE A 1 187 ? 13.906 -29.891 -3.951 1 91.94 187 ILE A N 1
ATOM 1499 C CA . ILE A 1 187 ? 14.078 -31.188 -4.598 1 91.94 187 ILE A CA 1
ATOM 1500 C C . ILE A 1 187 ? 12.766 -31.969 -4.57 1 91.94 187 ILE A C 1
ATOM 1502 O O . ILE A 1 187 ? 12.062 -31.969 -3.557 1 91.94 187 ILE A O 1
ATOM 1506 N N . GLY A 1 188 ? 12.477 -32.406 -5.684 1 84.75 188 GLY A N 1
ATOM 1507 C CA . GLY A 1 188 ? 11.258 -33.188 -5.836 1 84.75 188 GLY A CA 1
ATOM 1508 C C . GLY A 1 188 ? 10.812 -33.344 -7.277 1 84.75 188 GLY A C 1
ATOM 1509 O O . GLY A 1 188 ? 11.273 -32.594 -8.148 1 84.75 188 GLY A O 1
ATOM 1510 N N . CYS A 1 189 ? 10.07 -34.344 -7.574 1 83.81 189 CYS A N 1
ATOM 1511 C CA . CYS A 1 189 ? 9.492 -34.594 -8.898 1 83.81 189 CYS A CA 1
ATOM 1512 C C . CYS A 1 189 ? 7.973 -34.562 -8.844 1 83.81 189 CYS A C 1
ATOM 1514 O O . CYS A 1 189 ? 7.375 -35.062 -7.891 1 83.81 189 CYS A O 1
ATOM 1516 N N . PRO A 1 190 ? 7.238 -33.969 -9.695 1 83.56 190 PRO A N 1
ATOM 1517 C CA . PRO A 1 190 ? 7.777 -33.469 -10.961 1 83.56 190 PRO A CA 1
ATOM 1518 C C . PRO A 1 190 ? 8.406 -32.062 -10.812 1 83.56 190 PRO A C 1
ATOM 1520 O O . PRO A 1 190 ? 8.039 -31.312 -9.906 1 83.56 190 PRO A O 1
ATOM 1523 N N . VAL A 1 191 ? 9.328 -31.766 -11.672 1 90.12 191 VAL A N 1
ATOM 1524 C CA . VAL A 1 191 ? 9.977 -30.453 -11.727 1 90.12 191 VAL A CA 1
ATOM 1525 C C . VAL A 1 191 ? 9.188 -29.531 -12.648 1 90.12 191 VAL A C 1
ATOM 1527 O O . VAL A 1 191 ? 8.734 -29.953 -13.719 1 90.12 191 VAL A O 1
ATOM 1530 N N . PHE A 1 192 ? 9.039 -28.328 -12.234 1 89.19 192 PHE A N 1
ATOM 1531 C CA . PHE A 1 192 ? 8.344 -27.344 -13.062 1 89.19 192 PHE A CA 1
ATOM 1532 C C . PHE A 1 192 ? 9.328 -26.594 -13.953 1 89.19 192 PHE A C 1
ATOM 1534 O O . PHE A 1 192 ? 9.867 -25.562 -13.562 1 89.19 192 PHE A O 1
ATOM 1541 N N . ASP A 1 193 ? 9.477 -27.031 -15.141 1 91.94 193 ASP A N 1
ATOM 1542 C CA . ASP A 1 193 ? 10.523 -26.5 -16.016 1 91.94 193 ASP A CA 1
ATOM 1543 C C . ASP A 1 193 ? 9.93 -25.984 -17.328 1 91.94 193 ASP A C 1
ATOM 1545 O O . ASP A 1 193 ? 10.617 -25.906 -18.344 1 91.94 193 ASP A O 1
ATOM 1549 N N . LEU A 1 194 ? 8.672 -25.703 -17.281 1 88.31 194 LEU A N 1
ATOM 1550 C CA . LEU A 1 194 ? 8.047 -25.109 -18.453 1 88.31 194 LEU A CA 1
ATOM 1551 C C . LEU A 1 194 ? 7.707 -23.641 -18.219 1 88.31 194 LEU A C 1
ATOM 1553 O O . LEU A 1 194 ? 7.621 -23.203 -17.062 1 88.31 194 LEU A O 1
ATOM 1557 N N . THR A 1 195 ? 7.5 -22.938 -19.344 1 86.56 195 THR A N 1
ATOM 1558 C CA . THR A 1 195 ? 7.242 -21.5 -19.25 1 86.56 195 THR A CA 1
ATOM 1559 C C . THR A 1 195 ? 5.938 -21.234 -18.516 1 86.56 195 THR A C 1
ATOM 1561 O O . THR A 1 195 ? 5.805 -20.219 -17.828 1 86.56 195 THR A O 1
ATOM 1564 N N . ASN A 1 196 ? 5.008 -22.109 -18.516 1 77.94 196 ASN A N 1
ATOM 1565 C CA . ASN A 1 196 ? 3.691 -21.875 -17.922 1 77.94 196 ASN A CA 1
ATOM 1566 C C . ASN A 1 196 ? 3.627 -22.344 -16.469 1 77.94 196 ASN A C 1
ATOM 1568 O O . ASN A 1 196 ? 2.699 -21.984 -15.742 1 77.94 196 ASN A O 1
ATOM 1572 N N . ASN A 1 197 ? 4.641 -23.078 -16.016 1 82.69 197 ASN A N 1
ATOM 1573 C CA . ASN A 1 197 ? 4.5 -23.609 -14.656 1 82.69 197 ASN A CA 1
ATOM 1574 C C . ASN A 1 197 ? 5.73 -23.297 -13.805 1 82.69 197 ASN A C 1
ATOM 1576 O O . ASN A 1 197 ? 5.727 -23.531 -12.594 1 82.69 197 ASN A O 1
ATOM 1580 N N . VAL A 1 198 ? 6.715 -22.781 -14.398 1 85.5 198 VAL A N 1
ATOM 1581 C CA . VAL A 1 198 ? 7.969 -22.547 -13.688 1 85.5 198 VAL A CA 1
ATOM 1582 C C . VAL A 1 198 ? 7.727 -21.594 -12.523 1 85.5 198 VAL A C 1
ATOM 1584 O O . VAL A 1 198 ? 8.438 -21.641 -11.516 1 85.5 198 VAL A O 1
ATOM 1587 N N . ILE A 1 199 ? 6.766 -20.828 -12.609 1 82.25 199 ILE A N 1
ATOM 1588 C CA . ILE A 1 199 ? 6.535 -19.797 -11.609 1 82.25 199 ILE A CA 1
ATOM 1589 C C . ILE A 1 199 ? 5.871 -20.406 -10.375 1 82.25 199 ILE A C 1
ATOM 1591 O O . ILE A 1 199 ? 5.84 -19.797 -9.312 1 82.25 199 ILE A O 1
ATOM 1595 N N . SER A 1 200 ? 5.453 -21.625 -10.438 1 76.12 200 SER A N 1
ATOM 1596 C CA . SER A 1 200 ? 4.715 -22.25 -9.336 1 76.12 200 SER A CA 1
ATOM 1597 C C . SER A 1 200 ? 5.652 -22.969 -8.375 1 76.12 200 SER A C 1
ATOM 1599 O O . SER A 1 200 ? 5.246 -23.344 -7.273 1 76.12 200 SER A O 1
ATOM 1601 N N . GLY A 1 201 ? 6.914 -23.172 -8.688 1 75.25 201 GLY A N 1
ATOM 1602 C CA . GLY A 1 201 ? 7.766 -24.078 -7.93 1 75.25 201 GLY A CA 1
ATOM 1603 C C . GLY A 1 201 ? 8.789 -23.344 -7.082 1 75.25 201 GLY A C 1
ATOM 1604 O O . GLY A 1 201 ? 9.75 -23.953 -6.602 1 75.25 201 GLY A O 1
ATOM 1605 N N . GLY A 1 202 ? 8.531 -22.266 -6.535 1 88.38 202 GLY A N 1
ATOM 1606 C CA . GLY A 1 202 ? 9.562 -21.641 -5.715 1 88.38 202 GLY A CA 1
ATOM 1607 C C . GLY A 1 202 ? 9.82 -20.188 -6.07 1 88.38 202 GLY A C 1
ATOM 1608 O O . GLY A 1 202 ? 8.875 -19.406 -6.242 1 88.38 202 GLY A O 1
ATOM 1609 N N . MET A 1 203 ? 11.281 -20.016 -6.043 1 95.06 203 MET A N 1
ATOM 1610 C CA . MET A 1 203 ? 11.672 -18.656 -6.375 1 95.06 203 MET A CA 1
ATOM 1611 C C . MET A 1 203 ? 12.039 -18.531 -7.852 1 95.06 203 MET A C 1
ATOM 1613 O O . MET A 1 203 ? 12.562 -19.484 -8.445 1 95.06 203 MET A O 1
ATOM 1617 N N . HIS A 1 204 ? 11.766 -17.422 -8.391 1 95.5 204 HIS A N 1
ATOM 1618 C CA . HIS A 1 204 ? 12.117 -17.281 -9.805 1 95.5 204 HIS A CA 1
ATOM 1619 C C . HIS A 1 204 ? 12.453 -15.828 -10.133 1 95.5 204 HIS A C 1
ATOM 1621 O O . HIS A 1 204 ? 12.031 -14.906 -9.43 1 95.5 204 HIS A O 1
ATOM 1627 N N . GLN A 1 205 ? 13.281 -15.664 -11.203 1 95.69 205 GLN A N 1
ATOM 1628 C CA . GLN A 1 205 ? 13.719 -14.375 -11.727 1 95.69 205 GLN A CA 1
ATOM 1629 C C . GLN A 1 205 ? 13.812 -14.398 -13.25 1 95.69 205 GLN A C 1
ATOM 1631 O O . GLN A 1 205 ? 14.211 -15.398 -13.836 1 95.69 205 GLN A O 1
ATOM 1636 N N . THR A 1 206 ? 13.461 -13.281 -13.828 1 96.25 206 THR A N 1
ATOM 1637 C CA . THR A 1 206 ? 13.75 -13.125 -15.25 1 96.25 206 THR A CA 1
ATOM 1638 C C . THR A 1 206 ? 15.188 -12.664 -15.461 1 96.25 206 THR A C 1
ATOM 1640 O O . THR A 1 206 ? 15.734 -11.922 -14.641 1 96.25 206 THR A O 1
ATOM 1643 N N . MET A 1 207 ? 15.734 -13.102 -16.531 1 96.81 207 MET A N 1
ATOM 1644 C CA . MET A 1 207 ? 17.141 -12.797 -16.781 1 96.81 207 MET A CA 1
ATOM 1645 C C . MET A 1 207 ? 17.375 -12.477 -18.266 1 96.81 207 MET A C 1
ATOM 1647 O O . MET A 1 207 ? 16.891 -13.188 -19.141 1 96.81 207 MET A O 1
ATOM 1651 N N . SER A 1 208 ? 18.094 -11.398 -18.516 1 95.75 208 SER A N 1
ATOM 1652 C CA . SER A 1 208 ? 18.641 -11.133 -19.844 1 95.75 208 SER A CA 1
ATOM 1653 C C . SER A 1 208 ? 20.094 -11.594 -19.938 1 95.75 208 SER A C 1
ATOM 1655 O O . SER A 1 208 ? 20.375 -12.695 -20.422 1 95.75 208 SER A O 1
ATOM 1657 N N . THR A 1 209 ? 20.969 -10.922 -19.156 1 96.25 209 THR A N 1
ATOM 1658 C CA . THR A 1 209 ? 22.359 -11.328 -19.219 1 96.25 209 THR A CA 1
ATOM 1659 C C . THR A 1 209 ? 22.859 -11.797 -17.859 1 96.25 209 THR A C 1
ATOM 1661 O O . THR A 1 209 ? 23.891 -12.469 -17.766 1 96.25 209 THR A O 1
ATOM 1664 N N . SER A 1 210 ? 22.172 -11.359 -16.875 1 95.38 210 SER A N 1
ATOM 1665 C CA . SER A 1 210 ? 22.656 -11.703 -15.547 1 95.38 210 SER A CA 1
ATOM 1666 C C . SER A 1 210 ? 21.5 -11.953 -14.586 1 95.38 210 SER A C 1
ATOM 1668 O O . SER A 1 210 ? 20.469 -11.297 -14.672 1 95.38 210 SER A O 1
ATOM 1670 N N . ALA A 1 211 ? 21.703 -12.938 -13.688 1 96.31 211 ALA A N 1
ATOM 1671 C CA . ALA A 1 211 ? 20.766 -13.242 -12.609 1 96.31 211 ALA A CA 1
ATOM 1672 C C . ALA A 1 211 ? 21.484 -13.789 -11.391 1 96.31 211 ALA A C 1
ATOM 1674 O O . ALA A 1 211 ? 22.5 -14.484 -11.516 1 96.31 211 ALA A O 1
ATOM 1675 N N . THR A 1 212 ? 21.062 -13.375 -10.242 1 96.19 212 THR A N 1
ATOM 1676 C CA . THR A 1 212 ? 21.609 -13.883 -8.984 1 96.19 212 THR A CA 1
ATOM 1677 C C . THR A 1 212 ? 20.5 -14.141 -7.977 1 96.19 212 THR A C 1
ATOM 1679 O O . THR A 1 212 ? 19.688 -13.258 -7.703 1 96.19 212 THR A O 1
ATOM 1682 N N . ILE A 1 213 ? 20.422 -15.312 -7.438 1 95.25 213 ILE A N 1
ATOM 1683 C CA . ILE A 1 213 ? 19.422 -15.672 -6.434 1 95.25 213 ILE A CA 1
ATOM 1684 C C . ILE A 1 213 ? 20.125 -16.188 -5.176 1 95.25 213 ILE A C 1
ATOM 1686 O O . ILE A 1 213 ? 21.047 -17 -5.258 1 95.25 213 ILE A O 1
ATOM 1690 N N . THR A 1 214 ? 19.75 -15.641 -4.055 1 92.94 214 THR A N 1
ATOM 1691 C CA . THR A 1 214 ? 20.266 -16.094 -2.773 1 92.94 214 THR A CA 1
ATOM 1692 C C . THR A 1 214 ? 19.391 -17.203 -2.188 1 92.94 214 THR A C 1
ATOM 1694 O O . THR A 1 214 ? 18.172 -17.047 -2.109 1 92.94 214 THR A O 1
ATOM 1697 N N . VAL A 1 215 ? 20 -18.297 -1.792 1 94.56 215 VAL A N 1
ATOM 1698 C CA . VAL A 1 215 ? 19.266 -19.438 -1.224 1 94.56 215 VAL A CA 1
ATOM 1699 C C . VAL A 1 215 ? 19.766 -19.703 0.192 1 94.56 215 VAL A C 1
ATOM 1701 O O . VAL A 1 215 ? 20.969 -19.828 0.417 1 94.56 215 VAL A O 1
ATOM 1704 N N . GLU A 1 216 ? 18.859 -19.812 1.105 1 92.25 216 GLU A N 1
ATOM 1705 C CA . GLU A 1 216 ? 19.188 -20.109 2.496 1 92.25 216 GLU A CA 1
ATOM 1706 C C . GLU A 1 216 ? 19.016 -21.594 2.795 1 92.25 216 GLU A C 1
ATOM 1708 O O . GLU A 1 216 ? 18.031 -22.203 2.377 1 92.25 216 GLU A O 1
ATOM 1713 N N . ARG A 1 217 ? 19.875 -22.125 3.598 1 93.19 217 ARG A N 1
ATOM 1714 C CA . ARG A 1 217 ? 19.844 -23.547 3.92 1 93.19 217 ARG A CA 1
ATOM 1715 C C . ARG A 1 217 ? 18.641 -23.891 4.777 1 93.19 217 ARG A C 1
ATOM 1717 O O . ARG A 1 217 ? 18.062 -24.969 4.637 1 93.19 217 ARG A O 1
ATOM 1724 N N . LYS A 1 218 ? 18.297 -22.969 5.637 1 91 218 LYS A N 1
ATOM 1725 C CA . LYS A 1 218 ? 17.156 -23.203 6.535 1 91 218 LYS A CA 1
ATOM 1726 C C . LYS A 1 218 ? 15.883 -23.484 5.754 1 91 218 LYS A C 1
ATOM 1728 O O . LYS A 1 218 ? 15.055 -24.281 6.188 1 91 218 LYS A O 1
ATOM 1733 N N . ASN A 1 219 ? 15.789 -22.953 4.547 1 89.25 219 ASN A N 1
ATOM 1734 C CA . ASN A 1 219 ? 14.586 -23.094 3.74 1 89.25 219 ASN A CA 1
ATOM 1735 C C . ASN A 1 219 ? 14.727 -24.234 2.732 1 89.25 219 ASN A C 1
ATOM 1737 O O . ASN A 1 219 ? 13.781 -25 2.512 1 89.25 219 ASN A O 1
ATOM 1741 N N . MET A 1 220 ? 15.938 -24.281 2.133 1 93.69 220 MET A N 1
ATOM 1742 C CA . MET A 1 220 ? 16.188 -25.281 1.098 1 93.69 220 MET A CA 1
ATOM 1743 C C . MET A 1 220 ? 17.609 -25.812 1.181 1 93.69 220 MET A C 1
ATOM 1745 O O . MET A 1 220 ? 18.5 -25.328 0.474 1 93.69 220 MET A O 1
ATOM 1749 N N . PRO A 1 221 ? 17.781 -26.812 1.892 1 94.88 221 PRO A N 1
ATOM 1750 C CA . PRO A 1 221 ? 19.125 -27.359 1.975 1 94.88 221 PRO A CA 1
ATOM 1751 C C . PRO A 1 221 ? 19.625 -27.922 0.642 1 94.88 221 PRO A C 1
ATOM 1753 O O . PRO A 1 221 ? 20.812 -27.875 0.353 1 94.88 221 PRO A O 1
ATOM 1756 N N . GLN A 1 222 ? 18.656 -28.531 -0.136 1 95.81 222 GLN A N 1
ATOM 1757 C CA . GLN A 1 222 ? 18.906 -28.969 -1.505 1 95.81 222 GLN A CA 1
ATOM 1758 C C . GLN A 1 222 ? 17.906 -28.359 -2.473 1 95.81 222 GLN A C 1
ATOM 1760 O O . GLN A 1 222 ? 16.734 -28.172 -2.127 1 95.81 222 GLN A O 1
ATOM 1765 N N . PHE A 1 223 ? 18.516 -28 -3.637 1 96.75 223 PHE A N 1
ATOM 1766 C CA . PHE A 1 223 ? 17.562 -27.359 -4.539 1 96.75 223 PHE A CA 1
ATOM 1767 C C . PHE A 1 223 ? 17.953 -27.594 -5.992 1 96.75 223 PHE A C 1
ATOM 1769 O O . PHE A 1 223 ? 19.094 -28 -6.277 1 96.75 223 PHE A O 1
ATOM 1776 N N . TYR A 1 224 ? 17.016 -27.453 -6.883 1 97 224 TYR A N 1
ATOM 1777 C CA . TYR A 1 224 ? 17.219 -27.469 -8.328 1 97 224 TYR A CA 1
ATOM 1778 C C . TYR A 1 224 ? 17.359 -26.047 -8.867 1 97 224 TYR A C 1
ATOM 1780 O O . TYR A 1 224 ? 16.672 -25.141 -8.398 1 97 224 TYR A O 1
ATOM 1788 N N . VAL A 1 225 ? 18.234 -25.828 -9.711 1 97.44 225 VAL A N 1
ATOM 1789 C CA . VAL A 1 225 ? 18.312 -24.609 -10.5 1 97.44 225 VAL A CA 1
ATOM 1790 C C . VAL A 1 225 ? 17.766 -24.859 -11.906 1 97.44 225 VAL A C 1
ATOM 1792 O O . VAL A 1 225 ? 18.312 -25.672 -12.656 1 97.44 225 VAL A O 1
ATOM 1795 N N . ILE A 1 226 ? 16.719 -24.172 -12.234 1 97.25 226 ILE A N 1
ATOM 1796 C CA . ILE A 1 226 ? 16.016 -24.438 -13.484 1 97.25 226 ILE A CA 1
ATOM 1797 C C . ILE A 1 226 ? 16.188 -23.266 -14.438 1 97.25 226 ILE A C 1
ATOM 1799 O O . ILE A 1 226 ? 16.094 -22.109 -14.023 1 97.25 226 ILE A O 1
ATOM 1803 N N . PHE A 1 227 ? 16.438 -23.562 -15.68 1 97.19 227 PHE A N 1
ATOM 1804 C CA . PHE A 1 227 ? 16.609 -22.562 -16.719 1 97.19 227 PHE A CA 1
ATOM 1805 C C . PHE A 1 227 ? 15.562 -22.719 -17.812 1 97.19 227 PHE A C 1
ATOM 1807 O O . PHE A 1 227 ? 15.57 -23.703 -18.547 1 97.19 227 PHE A O 1
ATOM 1814 N N . VAL A 1 228 ? 14.719 -21.75 -17.906 1 96.5 228 VAL A N 1
ATOM 1815 C CA . VAL A 1 228 ? 13.68 -21.781 -18.938 1 96.5 228 VAL A CA 1
ATOM 1816 C C . VAL A 1 228 ? 13.828 -20.578 -19.859 1 96.5 228 VAL A C 1
ATOM 1818 O O . VAL A 1 228 ? 13.531 -19.438 -19.469 1 96.5 228 VAL A O 1
ATOM 1821 N N . VAL A 1 229 ? 14.219 -20.828 -21.078 1 96.56 229 VAL A N 1
ATOM 1822 C CA . VAL A 1 229 ? 14.352 -19.766 -22.062 1 96.56 229 VAL A CA 1
ATOM 1823 C C . VAL A 1 229 ? 12.984 -19.469 -22.703 1 96.56 229 VAL A C 1
ATOM 1825 O O . VAL A 1 229 ? 12.281 -20.406 -23.109 1 96.56 229 VAL A O 1
ATOM 1828 N N . ASN A 1 230 ? 12.688 -18.25 -22.75 1 94.06 230 ASN A N 1
ATOM 1829 C CA . ASN A 1 230 ? 11.43 -17.859 -23.375 1 94.06 230 ASN A CA 1
ATOM 1830 C C . ASN A 1 230 ? 11.578 -17.719 -24.891 1 94.06 230 ASN A C 1
ATOM 1832 O O . ASN A 1 230 ? 12.641 -17.375 -25.391 1 94.06 230 ASN A O 1
ATOM 1836 N N . PRO A 1 231 ? 10.477 -18 -25.594 1 92.75 231 PRO A N 1
ATOM 1837 C CA . PRO A 1 231 ? 10.555 -17.906 -27.047 1 92.75 231 PRO A CA 1
ATOM 1838 C C . PRO A 1 231 ? 10.688 -16.453 -27.531 1 92.75 231 PRO A C 1
ATOM 1840 O O . PRO A 1 231 ? 11.195 -16.219 -28.641 1 92.75 231 PRO A O 1
ATOM 1843 N N . ASN A 1 232 ? 10.188 -15.555 -26.703 1 91.56 232 ASN A N 1
ATOM 1844 C CA . ASN A 1 232 ? 10.312 -14.141 -27.031 1 91.56 232 ASN A CA 1
ATOM 1845 C C . ASN A 1 232 ? 10.836 -13.328 -25.844 1 91.56 232 ASN A C 1
ATOM 1847 O O . ASN A 1 232 ? 11.07 -13.883 -24.781 1 91.56 232 ASN A O 1
ATOM 1851 N N . ASN A 1 233 ? 11.047 -12.062 -26.109 1 91.56 233 ASN A N 1
ATOM 1852 C CA . ASN A 1 233 ? 11.641 -11.227 -25.078 1 91.56 233 ASN A CA 1
ATOM 1853 C C . ASN A 1 233 ? 10.594 -10.359 -24.375 1 91.56 233 ASN A C 1
ATOM 1855 O O . ASN A 1 233 ? 10.93 -9.352 -23.766 1 91.56 233 ASN A O 1
ATOM 1859 N N . ASN A 1 234 ? 9.406 -10.758 -24.344 1 89 234 ASN A N 1
ATOM 1860 C CA . ASN A 1 234 ? 8.328 -9.93 -23.828 1 89 234 ASN A CA 1
ATOM 1861 C C . ASN A 1 234 ? 8.414 -9.773 -22.312 1 89 234 ASN A C 1
ATOM 1863 O O . ASN A 1 234 ? 8.078 -8.711 -21.766 1 89 234 ASN A O 1
ATOM 1867 N N . TYR A 1 235 ? 8.961 -10.773 -21.672 1 89.69 235 TYR A N 1
ATOM 1868 C CA . TYR A 1 235 ? 9.047 -10.719 -20.219 1 89.69 235 TYR A CA 1
ATOM 1869 C C . TYR A 1 235 ? 10.234 -9.859 -19.766 1 89.69 235 TYR A C 1
ATOM 1871 O O . TYR A 1 235 ? 10.273 -9.391 -18.625 1 89.69 235 TYR A O 1
ATOM 1879 N N . CYS A 1 236 ? 11.156 -9.664 -20.609 1 92.94 236 CYS A N 1
ATOM 1880 C CA . CYS A 1 236 ? 12.398 -9.016 -20.219 1 92.94 236 CYS A CA 1
ATOM 1881 C C . CYS A 1 236 ? 12.531 -7.641 -20.875 1 92.94 236 CYS A C 1
ATOM 1883 O O . CYS A 1 236 ? 13.352 -6.824 -20.453 1 92.94 236 CYS A O 1
ATOM 1885 N N . SER A 1 237 ? 11.789 -7.387 -21.859 1 88.94 237 SER A N 1
ATOM 1886 C CA . SER A 1 237 ? 11.938 -6.141 -22.609 1 88.94 237 SER A CA 1
ATOM 1887 C C . SER A 1 237 ? 10.727 -5.234 -22.422 1 88.94 237 SER A C 1
ATOM 1889 O O . SER A 1 237 ? 9.641 -5.703 -22.078 1 88.94 237 SER A O 1
ATOM 1891 N N . GLU A 1 238 ? 10.961 -3.953 -22.609 1 83 238 GLU A N 1
ATOM 1892 C CA . GLU A 1 238 ? 9.883 -2.975 -22.531 1 83 238 GLU A CA 1
ATOM 1893 C C . GLU A 1 238 ? 9.047 -2.99 -23.812 1 83 238 GLU A C 1
ATOM 1895 O O . GLU A 1 238 ? 7.84 -2.729 -23.766 1 83 238 GLU A O 1
ATOM 1900 N N . MET A 1 239 ? 9.695 -3.295 -24.875 1 79.81 239 MET A N 1
ATOM 1901 C CA . MET A 1 239 ? 9 -3.377 -26.156 1 79.81 239 MET A CA 1
ATOM 1902 C C . MET A 1 239 ? 8.5 -4.793 -26.406 1 79.81 239 MET A C 1
ATOM 1904 O O . MET A 1 239 ? 9.273 -5.75 -26.359 1 79.81 239 MET A O 1
ATOM 1908 N N . ALA A 1 240 ? 7.215 -4.863 -26.531 1 79.12 240 ALA A N 1
ATOM 1909 C CA . ALA A 1 240 ? 6.625 -6.18 -26.766 1 79.12 240 ALA A CA 1
ATOM 1910 C C . ALA A 1 240 ? 6.898 -6.672 -28.172 1 79.12 240 ALA A C 1
ATOM 1912 O O . ALA A 1 240 ? 6.836 -5.891 -29.141 1 79.12 240 ALA A O 1
ATOM 1913 N N . ASP A 1 241 ? 7.383 -7.906 -28.234 1 80.94 241 ASP A N 1
ATOM 1914 C CA . ASP A 1 241 ? 7.566 -8.555 -29.531 1 80.94 241 ASP A CA 1
ATOM 1915 C C . ASP A 1 241 ? 6.223 -8.938 -30.156 1 80.94 241 ASP A C 1
ATOM 1917 O O . ASP A 1 241 ? 5.242 -9.141 -29.438 1 80.94 241 ASP A O 1
ATOM 1921 N N . ILE A 1 242 ? 6.195 -8.945 -31.438 1 82.69 242 ILE A N 1
ATOM 1922 C CA . ILE A 1 242 ? 4.988 -9.367 -32.125 1 82.69 242 ILE A CA 1
ATOM 1923 C C . ILE A 1 242 ? 4.828 -10.883 -32.031 1 82.69 242 ILE A C 1
ATOM 1925 O O . ILE A 1 242 ? 5.699 -11.641 -32.469 1 82.69 242 ILE A O 1
ATOM 1929 N N . VAL A 1 243 ? 3.893 -11.32 -31.328 1 84.38 243 VAL A N 1
ATOM 1930 C CA . VAL A 1 243 ? 3.584 -12.734 -31.188 1 84.38 243 VAL A CA 1
ATOM 1931 C C . VAL A 1 243 ? 2.697 -13.195 -32.344 1 84.38 243 VAL A C 1
ATOM 1933 O O . VAL A 1 243 ? 1.742 -12.508 -32.719 1 84.38 243 VAL A O 1
ATOM 1936 N N . PRO A 1 244 ? 2.982 -14.281 -32.875 1 86.19 244 PRO A N 1
ATOM 1937 C CA . PRO A 1 244 ? 2.127 -14.766 -33.938 1 86.19 244 PRO A CA 1
ATOM 1938 C C . PRO A 1 244 ? 0.708 -15.086 -33.469 1 86.19 244 PRO A C 1
ATOM 1940 O O . PRO A 1 244 ? 0.504 -15.469 -32.312 1 86.19 244 PRO A O 1
ATOM 1943 N N . LYS A 1 245 ? -0.239 -14.938 -34.406 1 80.56 245 LYS A N 1
ATOM 1944 C CA . LYS A 1 245 ? -1.645 -15.188 -34.094 1 80.56 245 LYS A CA 1
ATOM 1945 C C . LYS A 1 245 ? -1.934 -16.688 -34.031 1 80.56 245 LYS A C 1
ATOM 1947 O O . LYS A 1 245 ? -2.73 -17.141 -33.219 1 80.56 245 LYS A O 1
ATOM 1952 N N . LYS A 1 246 ? -1.167 -17.453 -34.844 1 86.81 246 LYS A N 1
ATOM 1953 C CA . LYS A 1 246 ? -1.27 -18.906 -34.938 1 86.81 246 LYS A CA 1
ATOM 1954 C C . LYS A 1 246 ? 0.089 -19.578 -34.688 1 86.81 246 LYS A C 1
ATOM 1956 O O . LYS A 1 246 ? 1.13 -18.953 -34.906 1 86.81 246 LYS A O 1
ATOM 1961 N N . PRO A 1 247 ? -0.057 -20.797 -34.188 1 89.44 247 PRO A N 1
ATOM 1962 C CA . PRO A 1 247 ? 1.218 -21.484 -33.969 1 89.44 247 PRO A CA 1
ATOM 1963 C C . PRO A 1 247 ? 2.053 -21.594 -35.25 1 89.44 247 PRO A C 1
ATOM 1965 O O . PRO A 1 247 ? 1.572 -22.094 -36.281 1 89.44 247 PRO A O 1
ATOM 1968 N N . THR A 1 248 ? 3.262 -20.984 -35.188 1 89 248 THR A N 1
ATOM 1969 C CA . THR A 1 248 ? 4.156 -20.969 -36.344 1 89 248 THR A CA 1
ATOM 1970 C C . THR A 1 248 ? 5.516 -21.562 -35.969 1 89 248 THR A C 1
ATOM 1972 O O . THR A 1 248 ? 6.016 -21.344 -34.875 1 89 248 THR A O 1
ATOM 1975 N N . ARG A 1 249 ? 6.027 -22.219 -37 1 89.94 249 ARG A N 1
ATOM 1976 C CA . ARG A 1 249 ? 7.344 -22.812 -36.812 1 89.94 249 ARG A CA 1
ATOM 1977 C C . ARG A 1 249 ? 8.406 -21.734 -36.562 1 89.94 249 ARG A C 1
ATOM 1979 O O . ARG A 1 249 ? 8.477 -20.766 -37.344 1 89.94 249 ARG A O 1
ATOM 1986 N N . SER A 1 250 ? 9.117 -21.953 -35.438 1 89.31 250 SER A N 1
ATOM 1987 C CA . SER A 1 250 ? 10.133 -20.969 -35.062 1 89.31 250 SER A CA 1
ATOM 1988 C C . SER A 1 250 ? 11.5 -21.625 -34.906 1 89.31 250 SER A C 1
ATOM 1990 O O . SER A 1 250 ? 11.594 -22.797 -34.562 1 89.31 250 SER A O 1
ATOM 1992 N N . PRO A 1 251 ? 12.5 -20.844 -35.219 1 90 251 PRO A N 1
ATOM 1993 C CA . PRO A 1 251 ? 13.844 -21.359 -34.969 1 90 251 PRO A CA 1
ATOM 1994 C C . PRO A 1 251 ? 14.172 -21.5 -33.5 1 90 251 PRO A C 1
ATOM 1996 O O . PRO A 1 251 ? 13.641 -20.734 -32.656 1 90 251 PRO A O 1
ATOM 1999 N N . ILE A 1 252 ? 14.977 -22.422 -33.219 1 92.12 252 ILE A N 1
ATOM 2000 C CA . ILE A 1 252 ? 15.383 -22.672 -31.844 1 92.12 252 ILE A CA 1
ATOM 2001 C C . ILE A 1 252 ? 16.5 -21.703 -31.453 1 92.12 252 ILE A C 1
ATOM 2003 O O . ILE A 1 252 ? 17.547 -21.672 -32.094 1 92.12 252 ILE A O 1
ATOM 2007 N N . ILE A 1 253 ? 16.297 -20.953 -30.469 1 92.25 253 ILE A N 1
ATOM 2008 C CA . ILE A 1 253 ? 17.312 -20.062 -29.906 1 92.25 253 ILE A CA 1
ATOM 2009 C C . ILE A 1 253 ? 17.984 -20.734 -28.703 1 92.25 253 ILE A C 1
ATOM 2011 O O . ILE A 1 253 ? 17.328 -21 -27.688 1 92.25 253 ILE A O 1
ATOM 2015 N N . MET A 1 254 ? 19.188 -21.047 -28.906 1 94.12 254 MET A N 1
ATOM 2016 C CA . MET A 1 254 ? 19.969 -21.641 -27.812 1 94.12 254 MET A CA 1
ATOM 2017 C C . MET A 1 254 ? 20.703 -20.562 -27.031 1 94.12 254 MET A C 1
ATOM 2019 O O . MET A 1 254 ? 21.359 -19.703 -27.609 1 94.12 254 MET A O 1
ATOM 2023 N N . LYS A 1 255 ? 20.547 -20.562 -25.75 1 96.5 255 LYS A N 1
ATOM 2024 C CA . LYS A 1 255 ? 21.234 -19.625 -24.859 1 96.5 255 LYS A CA 1
ATOM 2025 C C . LYS A 1 255 ? 22.266 -20.344 -24 1 96.5 255 LYS A C 1
ATOM 2027 O O . LYS A 1 255 ? 21.953 -21.297 -23.297 1 96.5 255 LYS A O 1
ATOM 2032 N N . ASN A 1 256 ? 23.484 -19.875 -24.141 1 97.44 256 ASN A N 1
ATOM 2033 C CA . ASN A 1 256 ? 24.562 -20.391 -23.312 1 97.44 256 ASN A CA 1
ATOM 2034 C C . ASN A 1 256 ? 24.734 -19.594 -22.031 1 97.44 256 ASN A C 1
ATOM 2036 O O . ASN A 1 256 ? 24.812 -18.359 -22.078 1 97.44 256 ASN A O 1
ATOM 2040 N N . MET A 1 257 ? 24.75 -20.281 -20.953 1 97.5 257 MET A N 1
ATOM 2041 C CA . MET A 1 257 ? 24.812 -19.625 -19.656 1 97.5 257 MET A CA 1
ATOM 2042 C C . MET A 1 257 ? 25.906 -20.234 -18.781 1 97.5 257 MET A C 1
ATOM 2044 O O . MET A 1 257 ? 26.219 -21.422 -18.922 1 97.5 257 MET A O 1
ATOM 2048 N N . ASN A 1 258 ? 26.469 -19.438 -18 1 97.5 258 ASN A N 1
ATOM 2049 C CA . ASN A 1 258 ? 27.438 -19.891 -17 1 97.5 258 ASN A CA 1
ATOM 2050 C C . ASN A 1 258 ? 26.875 -19.766 -15.586 1 97.5 258 ASN A C 1
ATOM 2052 O O . ASN A 1 258 ? 26.469 -18.688 -15.164 1 97.5 258 ASN A O 1
ATOM 2056 N N . ILE A 1 259 ? 26.906 -20.891 -14.875 1 97.81 259 ILE A N 1
ATOM 2057 C CA . ILE A 1 259 ? 26.359 -20.906 -13.523 1 97.81 259 ILE A CA 1
ATOM 2058 C C . ILE A 1 259 ? 27.5 -21.094 -12.508 1 97.81 259 ILE A C 1
ATOM 2060 O O . ILE A 1 259 ? 28.344 -21.953 -12.68 1 97.81 259 ILE A O 1
ATOM 2064 N N . THR A 1 260 ? 27.516 -20.25 -11.547 1 96.81 260 THR A N 1
ATOM 2065 C CA . THR A 1 260 ? 28.484 -20.344 -10.461 1 96.81 260 THR A CA 1
ATOM 2066 C C . THR A 1 260 ? 27.797 -20.203 -9.109 1 96.81 260 THR A C 1
ATOM 2068 O O . THR A 1 260 ? 26.984 -19.297 -8.914 1 96.81 260 THR A O 1
ATOM 2071 N N . VAL A 1 261 ? 28.031 -21.188 -8.219 1 96.56 261 VAL A N 1
ATOM 2072 C CA . VAL A 1 261 ? 27.484 -21.109 -6.863 1 96.56 261 VAL A CA 1
ATOM 2073 C C . VAL A 1 261 ? 28.594 -20.703 -5.891 1 96.56 261 VAL A C 1
ATOM 2075 O O . VAL A 1 261 ? 29.656 -21.312 -5.859 1 96.56 261 VAL A O 1
ATOM 2078 N N . GLU A 1 262 ? 28.359 -19.641 -5.195 1 92.12 262 GLU A N 1
ATOM 2079 C CA . GLU A 1 262 ? 29.312 -19.125 -4.219 1 92.12 262 GLU A CA 1
ATOM 2080 C C . GLU A 1 262 ? 28.688 -19.016 -2.834 1 92.12 262 GLU A C 1
ATOM 2082 O O . GLU A 1 262 ? 27.469 -18.891 -2.709 1 92.12 262 GLU A O 1
ATOM 2087 N N . TRP A 1 263 ? 29.562 -19.156 -1.829 1 89.06 263 TRP A N 1
ATOM 2088 C CA . TRP A 1 263 ? 29.094 -18.953 -0.462 1 89.06 263 TRP A CA 1
ATOM 2089 C C . TRP A 1 263 ? 28.719 -17.484 -0.224 1 89.06 263 TRP A C 1
ATOM 2091 O O . TRP A 1 263 ? 29.422 -16.578 -0.683 1 89.06 263 TRP A O 1
ATOM 2101 N N . ALA A 1 264 ? 27.453 -17.375 0.196 1 79.56 264 ALA A N 1
ATOM 2102 C CA . ALA A 1 264 ? 27.047 -16.016 0.551 1 79.56 264 ALA A CA 1
ATOM 2103 C C . ALA A 1 264 ? 27.625 -15.609 1.902 1 79.56 264 ALA A C 1
ATOM 2105 O O . ALA A 1 264 ? 27.609 -16.391 2.854 1 79.56 264 ALA A O 1
ATOM 2106 N N . ASN A 1 265 ? 28.719 -14.984 1.93 1 60.66 265 ASN A N 1
ATOM 2107 C CA . ASN A 1 265 ? 29.328 -14.586 3.191 1 60.66 265 ASN A CA 1
ATOM 2108 C C . ASN A 1 265 ? 28.312 -13.953 4.133 1 60.66 265 ASN A C 1
ATOM 2110 O O . ASN A 1 265 ? 27.969 -12.773 3.988 1 60.66 265 ASN A O 1
ATOM 2114 N N . ASN A 1 266 ? 27.328 -14.797 4.391 1 55.59 266 ASN A N 1
ATOM 2115 C CA . ASN A 1 266 ? 26.516 -14.219 5.445 1 55.59 266 ASN A CA 1
ATOM 2116 C C . ASN A 1 266 ? 27.359 -13.734 6.621 1 55.59 266 ASN A C 1
ATOM 2118 O O . ASN A 1 266 ? 27.5 -14.445 7.617 1 55.59 266 ASN A O 1
ATOM 2122 N N . GLY A 1 267 ? 28.625 -13.578 6.293 1 53.97 267 GLY A N 1
ATOM 2123 C CA . GLY A 1 267 ? 29.5 -13.117 7.355 1 53.97 267 GLY A CA 1
ATOM 2124 C C . GLY A 1 267 ? 28.797 -12.234 8.367 1 53.97 267 GLY A C 1
ATOM 2125 O O . GLY A 1 267 ? 27.625 -11.883 8.188 1 53.97 267 GLY A O 1
ATOM 2126 N N . ASP A 1 268 ? 29.641 -11.797 9.328 1 62.06 268 ASP A N 1
ATOM 2127 C CA . ASP A 1 268 ? 29.5 -11.039 10.57 1 62.06 268 ASP A CA 1
ATOM 2128 C C . ASP A 1 268 ? 28.984 -9.625 10.297 1 62.06 268 ASP A C 1
ATOM 2130 O O . ASP A 1 268 ? 29.703 -8.797 9.734 1 62.06 268 ASP A O 1
ATOM 2134 N N . TYR A 1 269 ? 27.641 -9.695 9.906 1 74.5 269 TYR A N 1
ATOM 2135 C CA . TYR A 1 269 ? 27.031 -8.375 9.828 1 74.5 269 TYR A CA 1
ATOM 2136 C C . TYR A 1 269 ? 27.562 -7.469 10.938 1 74.5 269 TYR A C 1
ATOM 2138 O O . TYR A 1 269 ? 27.406 -6.246 10.875 1 74.5 269 TYR A O 1
ATOM 2146 N N . VAL A 1 270 ? 28.344 -8.062 11.703 1 81.69 270 VAL A N 1
ATOM 2147 C CA . VAL A 1 270 ? 28.734 -7.324 12.898 1 81.69 270 VAL A CA 1
ATOM 2148 C C . VAL A 1 270 ? 29.844 -6.328 12.555 1 81.69 270 VAL A C 1
ATOM 2150 O O . VAL A 1 270 ? 29.781 -5.164 12.953 1 81.69 270 VAL A O 1
ATOM 2153 N N . ILE A 1 271 ? 30.781 -6.773 11.68 1 85.88 271 ILE A N 1
ATOM 2154 C CA . ILE A 1 271 ? 31.922 -5.922 11.398 1 85.88 271 ILE A CA 1
ATOM 2155 C C . ILE A 1 271 ? 31.484 -4.699 10.602 1 85.88 271 ILE A C 1
ATOM 2157 O O . ILE A 1 271 ? 31.781 -3.562 10.977 1 85.88 271 ILE A O 1
ATOM 2161 N N . PRO A 1 272 ? 30.797 -4.902 9.484 1 85.12 272 PRO A N 1
ATOM 2162 C CA . PRO A 1 272 ? 30.344 -3.711 8.758 1 85.12 272 PRO A CA 1
ATOM 2163 C C . PRO A 1 272 ? 29.438 -2.814 9.602 1 85.12 272 PRO A C 1
ATOM 2165 O O . PRO A 1 272 ? 29.531 -1.586 9.516 1 85.12 272 PRO A O 1
ATOM 2168 N N . LEU A 1 273 ? 28.594 -3.314 10.398 1 85.69 273 LEU A N 1
ATOM 2169 C CA . LEU A 1 273 ? 27.703 -2.527 11.234 1 85.69 273 LEU A CA 1
ATOM 2170 C C . LEU A 1 273 ? 28.469 -1.769 12.305 1 85.69 273 LEU A C 1
ATOM 2172 O O . LEU A 1 273 ? 28.172 -0.605 12.586 1 85.69 273 LEU A O 1
ATOM 2176 N N . VAL A 1 274 ? 29.453 -2.438 12.891 1 88.94 274 VAL A N 1
ATOM 2177 C CA . VAL A 1 274 ? 30.25 -1.807 13.93 1 88.94 274 VAL A CA 1
ATOM 2178 C C . VAL A 1 274 ? 31.125 -0.712 13.312 1 88.94 274 VAL A C 1
ATOM 2180 O O . VAL A 1 274 ? 31.312 0.347 13.914 1 88.94 274 VAL A O 1
ATOM 2183 N N . THR A 1 275 ? 31.578 -0.966 12.133 1 89.31 275 THR A N 1
ATOM 2184 C CA . THR A 1 275 ? 32.406 0.039 11.469 1 89.31 275 THR A CA 1
ATOM 2185 C C . THR A 1 275 ? 31.578 1.279 11.133 1 89.31 275 THR A C 1
ATOM 2187 O O . THR A 1 275 ? 32 2.404 11.398 1 89.31 275 THR A O 1
ATOM 2190 N N . ALA A 1 276 ? 30.438 1.099 10.5 1 89.06 276 ALA A N 1
ATOM 2191 C CA . ALA A 1 276 ? 29.578 2.229 10.18 1 89.06 276 ALA A CA 1
ATOM 2192 C C . ALA A 1 276 ? 29.156 2.971 11.453 1 89.06 276 ALA A C 1
ATOM 2194 O O . ALA A 1 276 ? 29.188 4.203 11.492 1 89.06 276 ALA A O 1
ATOM 2195 N N . SER A 1 277 ? 28.859 2.256 12.5 1 91.44 277 SER A N 1
ATOM 2196 C CA . SER A 1 277 ? 28.453 2.859 13.766 1 91.44 277 SER A CA 1
ATOM 2197 C C . SER A 1 277 ? 29.609 3.584 14.43 1 91.44 277 SER A C 1
ATOM 2199 O O . SER A 1 277 ? 29.422 4.598 15.109 1 91.44 277 SER A O 1
ATOM 2201 N N . SER A 1 278 ? 30.781 3.051 14.234 1 94 278 SER A N 1
ATOM 2202 C CA . SER A 1 278 ? 31.969 3.686 14.812 1 94 278 SER A CA 1
ATOM 2203 C C . SER A 1 278 ? 32.25 5.039 14.164 1 94 278 SER A C 1
ATOM 2205 O O . SER A 1 278 ? 32.625 5.992 14.844 1 94 278 SER A O 1
ATOM 2207 N N . VAL A 1 279 ? 32.031 5.121 12.875 1 93.69 279 VAL A N 1
ATOM 2208 C CA . VAL A 1 279 ? 32.219 6.398 12.195 1 93.69 279 VAL A CA 1
ATOM 2209 C C . VAL A 1 279 ? 31.219 7.41 12.719 1 93.69 279 VAL A C 1
ATOM 2211 O O . VAL A 1 279 ? 31.562 8.562 13 1 93.69 279 VAL A O 1
ATOM 2214 N N . ILE A 1 280 ? 30.016 6.988 12.883 1 95.5 280 ILE A N 1
ATOM 2215 C CA . ILE A 1 280 ? 28.969 7.871 13.391 1 95.5 280 ILE A CA 1
ATOM 2216 C C . ILE A 1 280 ? 29.281 8.25 14.836 1 95.5 280 ILE A C 1
ATOM 2218 O O . ILE A 1 280 ? 29.062 9.398 15.242 1 95.5 280 ILE A O 1
ATOM 2222 N N . ALA A 1 281 ? 29.812 7.285 15.586 1 96.75 281 ALA A N 1
ATOM 2223 C CA . ALA A 1 281 ? 30.203 7.562 16.969 1 96.75 281 ALA A CA 1
ATOM 2224 C C . ALA A 1 281 ? 31.297 8.609 17.031 1 96.75 281 ALA A C 1
ATOM 2226 O O . ALA A 1 281 ? 31.312 9.453 17.938 1 96.75 281 ALA A O 1
ATOM 2227 N N . VAL A 1 282 ? 32.188 8.539 16.109 1 96.81 282 VAL A N 1
ATOM 2228 C CA . VAL A 1 282 ? 33.25 9.531 16.047 1 96.81 282 VAL A CA 1
ATOM 2229 C C . VAL A 1 282 ? 32.656 10.906 15.75 1 96.81 282 VAL A C 1
ATOM 2231 O O . VAL A 1 282 ? 33.062 11.906 16.328 1 96.81 282 VAL A O 1
ATOM 2234 N N . ILE A 1 283 ? 31.688 10.945 14.875 1 96.75 283 ILE A N 1
ATOM 2235 C CA . ILE A 1 283 ? 31.016 12.203 14.562 1 96.75 283 ILE A CA 1
ATOM 2236 C C . ILE A 1 283 ? 30.297 12.719 15.805 1 96.75 283 ILE A C 1
ATOM 2238 O O . ILE A 1 283 ? 30.344 13.914 16.109 1 96.75 283 ILE A O 1
ATOM 2242 N N . TYR A 1 284 ? 29.656 11.82 16.531 1 97.5 284 TYR A N 1
ATOM 2243 C CA . TYR A 1 284 ? 29 12.203 17.781 1 97.5 284 TYR A CA 1
ATOM 2244 C C . TYR A 1 284 ? 30.016 12.773 18.766 1 97.5 284 TYR A C 1
ATOM 2246 O O . TYR A 1 284 ? 29.75 13.789 19.422 1 97.5 284 TYR A O 1
ATOM 2254 N N . PHE A 1 285 ? 31.172 12.18 18.875 1 97.06 285 PHE A N 1
ATOM 2255 C CA . PHE A 1 285 ? 32.219 12.625 19.781 1 97.06 285 PHE A CA 1
ATOM 2256 C C . PHE A 1 285 ? 32.688 14.023 19.422 1 97.06 285 PHE A C 1
ATOM 2258 O O . PHE A 1 285 ? 32.781 14.898 20.281 1 97.06 285 PHE A O 1
ATOM 2265 N N . PHE A 1 286 ? 32.906 14.234 18.156 1 95.31 286 PHE A N 1
ATOM 2266 C CA . PHE A 1 286 ? 33.375 15.547 17.719 1 95.31 286 PHE A CA 1
ATOM 2267 C C . PHE A 1 286 ? 32.281 16.594 17.859 1 95.31 286 PHE A C 1
ATOM 2269 O O . PHE A 1 286 ? 32.562 17.75 18.172 1 95.31 286 PHE A O 1
ATOM 2276 N N . ALA A 1 287 ? 31.031 16.234 17.609 1 95.94 287 ALA A N 1
ATOM 2277 C CA . ALA A 1 287 ? 29.906 17.156 17.75 1 95.94 287 ALA A CA 1
ATOM 2278 C C . ALA A 1 287 ? 29.734 17.562 19.219 1 95.94 287 ALA A C 1
ATOM 2280 O O . ALA A 1 287 ? 29.5 18.75 19.516 1 95.94 287 ALA A O 1
ATOM 2281 N N . ILE A 1 288 ? 29.906 16.656 20.141 1 94.94 288 ILE A N 1
ATOM 2282 C CA . ILE A 1 288 ? 29.781 16.953 21.562 1 94.94 288 ILE A CA 1
ATOM 2283 C C . ILE A 1 288 ? 30.938 17.859 21.984 1 94.94 288 ILE A C 1
ATOM 2285 O O . ILE A 1 288 ? 30.734 18.828 22.719 1 94.94 288 ILE A O 1
ATOM 2289 N N . ALA A 1 289 ? 32.125 17.484 21.531 1 94.19 289 ALA A N 1
ATOM 2290 C CA . ALA A 1 289 ? 33.25 18.328 21.828 1 94.19 289 ALA A CA 1
ATOM 2291 C C . ALA A 1 289 ? 33.062 19.75 21.297 1 94.19 289 ALA A C 1
ATOM 2293 O O . ALA A 1 289 ? 33.406 20.734 21.969 1 94.19 289 ALA A O 1
ATOM 2294 N N . TYR A 1 290 ? 32.531 19.734 20.141 1 91.69 290 TYR A N 1
ATOM 2295 C CA . TYR A 1 290 ? 32.25 21.031 19.531 1 91.69 290 TYR A CA 1
ATOM 2296 C C . TYR A 1 290 ? 31.234 21.812 20.344 1 91.69 290 TYR A C 1
ATOM 2298 O O . TYR A 1 290 ? 31.391 23.016 20.562 1 91.69 290 TYR A O 1
ATOM 2306 N N . MET A 1 291 ? 30.188 21.234 20.859 1 92.69 291 MET A N 1
ATOM 2307 C CA . MET A 1 291 ? 29.156 21.875 21.656 1 92.69 291 MET A CA 1
ATOM 2308 C C . MET A 1 291 ? 29.734 22.406 22.969 1 92.69 291 MET A C 1
ATOM 2310 O O . MET A 1 291 ? 29.406 23.516 23.391 1 92.69 291 MET A O 1
ATOM 2314 N N . ILE A 1 292 ? 30.641 21.672 23.547 1 92.81 292 ILE A N 1
ATOM 2315 C CA . ILE A 1 292 ? 31.266 22.078 24.797 1 92.81 292 ILE A CA 1
ATOM 2316 C C . ILE A 1 292 ? 32.188 23.266 24.547 1 92.81 292 ILE A C 1
ATOM 2318 O O . ILE A 1 292 ? 32.156 24.25 25.312 1 92.81 292 ILE A O 1
ATOM 2322 N N . ALA A 1 293 ? 32.969 23.156 23.531 1 89.44 293 ALA A N 1
ATOM 2323 C CA . ALA A 1 293 ? 33.844 24.266 23.188 1 89.44 293 ALA A CA 1
ATOM 2324 C C . ALA A 1 293 ? 33.062 25.531 22.891 1 89.44 293 ALA A C 1
ATOM 2326 O O . ALA A 1 293 ? 33.469 26.625 23.297 1 89.44 293 ALA A O 1
ATOM 2327 N N . ASP A 1 294 ? 32.031 25.406 22.109 1 87.38 294 ASP A N 1
ATOM 2328 C CA . ASP A 1 294 ? 31.188 26.547 21.766 1 87.38 294 ASP A CA 1
ATOM 2329 C C . ASP A 1 294 ? 30.562 27.172 23 1 87.38 294 ASP A C 1
ATOM 2331 O O . ASP A 1 294 ? 30.484 28.391 23.109 1 87.38 294 ASP A O 1
ATOM 2335 N N . TYR A 1 295 ? 30.109 26.375 23.891 1 87.56 295 TYR A N 1
ATOM 2336 C CA . TYR A 1 295 ? 29.531 26.844 25.141 1 87.56 295 TYR A CA 1
ATOM 2337 C C . TYR A 1 295 ? 30.562 27.641 25.938 1 87.56 295 TYR A C 1
ATOM 2339 O O . TYR A 1 295 ? 30.266 28.734 26.438 1 87.56 295 TYR A O 1
ATOM 2347 N N . ARG A 1 296 ? 31.766 27.203 26.078 1 86.88 296 ARG A N 1
ATOM 2348 C CA . ARG A 1 296 ? 32.812 27.875 26.844 1 86.88 296 ARG A CA 1
ATOM 2349 C C . ARG A 1 296 ? 33.188 29.219 26.203 1 86.88 296 ARG A C 1
ATOM 2351 O O . ARG A 1 296 ? 33.406 30.203 26.891 1 86.88 296 ARG A O 1
ATOM 2358 N N . MET A 1 297 ? 33.25 29.141 24.969 1 83.06 297 MET A N 1
ATOM 2359 C CA . MET A 1 297 ? 33.594 30.359 24.25 1 83.06 297 MET A CA 1
ATOM 2360 C C . MET A 1 297 ? 32.531 31.422 24.406 1 83.06 297 MET A C 1
ATOM 2362 O O . MET A 1 297 ? 32.844 32.594 24.609 1 83.06 297 MET A O 1
ATOM 2366 N N . GLU A 1 298 ? 31.266 31.062 24.25 1 82.62 298 GLU A N 1
ATOM 2367 C CA . GLU A 1 298 ? 30.156 32 24.375 1 82.62 298 GLU A CA 1
ATOM 2368 C C . GLU A 1 298 ? 30.062 32.562 25.797 1 82.62 298 GLU A C 1
ATOM 2370 O O . GLU A 1 298 ? 29.781 33.75 25.984 1 82.62 298 GLU A O 1
ATOM 2375 N N . MET A 1 299 ? 30.391 31.734 26.75 1 81.25 299 MET A N 1
ATOM 2376 C CA . MET A 1 299 ? 30.359 32.188 28.141 1 81.25 299 MET A CA 1
ATOM 2377 C C . MET A 1 299 ? 31.484 33.156 28.422 1 81.25 299 MET A C 1
ATOM 2379 O O . MET A 1 299 ? 31.297 34.125 29.141 1 81.25 299 MET A O 1
ATOM 2383 N N . LYS A 1 300 ? 32.562 32.875 27.875 1 81.69 300 LYS A N 1
ATOM 2384 C CA . LYS A 1 300 ? 33.688 33.781 28.047 1 81.69 300 LYS A CA 1
ATOM 2385 C C . LYS A 1 300 ? 33.406 35.125 27.391 1 81.69 300 LYS A C 1
ATOM 2387 O O . LYS A 1 300 ? 33.75 36.188 27.953 1 81.69 300 LYS A O 1
ATOM 2392 N N . PHE A 1 301 ? 32.844 35 26.281 1 77.88 301 PHE A N 1
ATOM 2393 C CA . PHE A 1 301 ? 32.5 36.219 25.562 1 77.88 301 PHE A CA 1
ATOM 2394 C C . PHE A 1 301 ? 31.484 37.031 26.344 1 77.88 301 PHE A C 1
ATOM 2396 O O . PHE A 1 301 ? 31.594 38.25 26.438 1 77.88 301 PHE A O 1
ATOM 2403 N N . MET A 1 302 ? 30.469 36.406 26.891 1 79.44 302 MET A N 1
ATOM 2404 C CA . MET A 1 302 ? 29.438 37.062 27.688 1 79.44 302 MET A CA 1
ATOM 2405 C C . MET A 1 302 ? 30.016 37.719 28.922 1 79.44 302 MET A C 1
ATOM 2407 O O . MET A 1 302 ? 29.609 38.812 29.297 1 79.44 302 MET A O 1
ATOM 2411 N N . GLU A 1 303 ? 30.969 37.094 29.469 1 77.25 303 GLU A N 1
ATOM 2412 C CA . GLU A 1 303 ? 31.609 37.625 30.672 1 77.25 303 GLU A CA 1
ATOM 2413 C C . GLU A 1 303 ? 32.469 38.844 30.344 1 77.25 303 GLU A C 1
ATOM 2415 O O . GLU A 1 303 ? 32.5 39.812 31.109 1 77.25 303 GLU A O 1
ATOM 2420 N N . GLN A 1 304 ? 33.031 38.781 29.281 1 74.88 304 GLN A N 1
ATOM 2421 C CA . GLN A 1 304 ? 33.938 39.875 28.891 1 74.88 304 GLN A CA 1
ATOM 2422 C C . GLN A 1 304 ? 33.125 41.094 28.438 1 74.88 304 GLN A C 1
ATOM 2424 O O . GLN A 1 304 ? 33.562 42.219 28.641 1 74.88 304 GLN A O 1
ATOM 2429 N N . HIS A 1 305 ? 32.031 40.812 27.859 1 64.69 305 HIS A N 1
ATOM 2430 C CA . HIS A 1 305 ? 31.312 41.906 27.219 1 64.69 305 HIS A CA 1
ATOM 2431 C C . HIS A 1 305 ? 30.094 42.312 28.031 1 64.69 305 HIS A C 1
ATOM 2433 O O . HIS A 1 305 ? 29.297 43.156 27.594 1 64.69 305 HIS A O 1
ATOM 2439 N N . HIS A 1 306 ? 29.859 41.719 29.125 1 64.38 306 HIS A N 1
ATOM 2440 C CA . HIS A 1 306 ? 28.703 42.062 29.953 1 64.38 306 HIS A CA 1
ATOM 2441 C C . HIS A 1 306 ? 28.672 43.531 30.266 1 64.38 306 HIS A C 1
ATOM 2443 O O . HIS A 1 306 ? 27.609 44.156 30.219 1 64.38 306 HIS A O 1
ATOM 2449 N N . SER A 1 307 ? 29.828 44.188 30.516 1 59.5 307 SER A N 1
ATOM 2450 C CA . SER A 1 307 ? 29.875 45.594 30.797 1 59.5 307 SER A CA 1
ATOM 2451 C C . SER A 1 307 ? 29.562 46.406 29.547 1 59.5 307 SER A C 1
ATOM 2453 O O . SER A 1 307 ? 28.906 47.469 29.625 1 59.5 307 SER A O 1
ATOM 2455 N N . PHE A 1 308 ? 29.969 45.906 28.469 1 57.22 308 PHE A N 1
ATOM 2456 C CA . PHE A 1 308 ? 29.766 46.594 27.203 1 57.22 308 PHE A CA 1
ATOM 2457 C C . PHE A 1 308 ? 28.297 46.531 26.781 1 57.22 308 PHE A C 1
ATOM 2459 O O . PHE A 1 308 ? 27.734 47.5 26.297 1 57.22 308 PHE A O 1
ATOM 2466 N N . LEU A 1 309 ? 27.625 45.406 26.984 1 60.97 309 LEU A N 1
ATOM 2467 C CA . LEU A 1 309 ? 26.219 45.219 26.625 1 60.97 309 LEU A CA 1
ATOM 2468 C C . LEU A 1 309 ? 25.312 46.125 27.453 1 60.97 309 LEU A C 1
ATOM 2470 O O . LEU A 1 309 ? 24.359 46.688 26.938 1 60.97 309 LEU A O 1
ATOM 2474 N N . ASP A 1 310 ? 25.734 46.375 28.75 1 58.41 310 ASP A N 1
ATOM 2475 C CA . ASP A 1 310 ? 24.984 47.219 29.656 1 58.41 310 ASP A CA 1
ATOM 2476 C C . ASP A 1 310 ? 25.156 48.688 29.266 1 58.41 310 ASP A C 1
ATOM 2478 O O . ASP A 1 310 ? 24.203 49.469 29.312 1 58.41 310 ASP A O 1
ATOM 2482 N N . HIS A 1 311 ? 26.391 49.031 28.797 1 55.53 311 HIS A N 1
ATOM 2483 C CA . HIS A 1 311 ? 26.656 50.438 28.453 1 55.53 311 HIS A CA 1
ATOM 2484 C C . HIS A 1 311 ? 25.984 50.812 27.125 1 55.53 311 HIS A C 1
ATOM 2486 O O . HIS A 1 311 ? 25.438 51.906 26.984 1 55.53 311 HIS A O 1
ATOM 2492 N N . ARG A 1 312 ? 25.984 50 26.203 1 56.75 312 ARG A N 1
ATOM 2493 C CA . ARG A 1 312 ? 25.406 50.281 24.891 1 56.75 312 ARG A CA 1
ATOM 2494 C C . ARG A 1 312 ? 23.875 50.312 24.969 1 56.75 312 ARG A C 1
ATOM 2496 O O . ARG A 1 312 ? 23.234 51.125 24.297 1 56.75 312 ARG A O 1
ATOM 2503 N N . THR A 1 313 ? 23.359 49.469 25.844 1 55.47 313 THR A N 1
ATOM 2504 C CA . THR A 1 313 ? 21.922 49.469 26.078 1 55.47 313 THR A CA 1
ATOM 2505 C C . THR A 1 313 ? 21.484 50.781 26.75 1 55.47 313 THR A C 1
ATOM 2507 O O . THR A 1 313 ? 20.422 51.312 26.438 1 55.47 313 THR A O 1
ATOM 2510 N N . ALA A 1 314 ? 22.328 51.344 27.656 1 54.84 314 ALA A N 1
ATOM 2511 C CA . ALA A 1 314 ? 22.047 52.625 28.312 1 54.84 314 ALA A CA 1
ATOM 2512 C C . ALA A 1 314 ? 22.109 53.781 27.312 1 54.84 314 ALA A C 1
ATOM 2514 O O . ALA A 1 314 ? 21.281 54.688 27.344 1 54.84 314 ALA A O 1
ATOM 2515 N N . THR A 1 315 ? 23.031 53.594 26.453 1 51.94 315 THR A N 1
ATOM 2516 C CA . THR A 1 315 ? 23.156 54.656 25.469 1 51.94 315 THR A CA 1
ATOM 2517 C C . THR A 1 315 ? 22.031 54.594 24.438 1 51.94 315 THR A C 1
ATOM 2519 O O . THR A 1 315 ? 21.484 55.594 24.031 1 51.94 315 THR A O 1
ATOM 2522 N N . GLN A 1 316 ? 21.641 53.375 24.078 1 54.34 316 GLN A N 1
ATOM 2523 C CA . GLN A 1 316 ? 20.562 5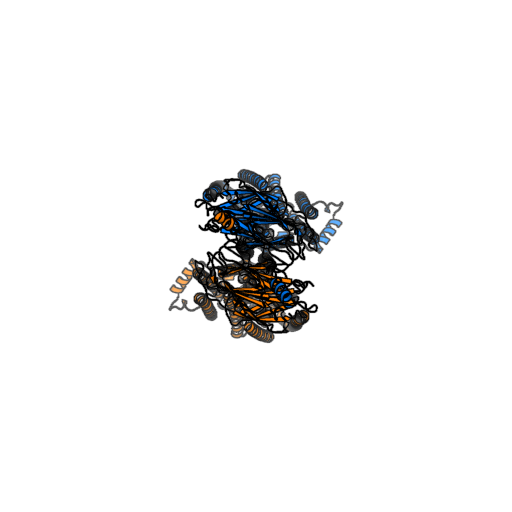3.219 23.125 1 54.34 316 GLN A CA 1
ATOM 2524 C C . GLN A 1 316 ? 19.219 53.594 23.734 1 54.34 316 GLN A C 1
ATOM 2526 O O . GLN A 1 316 ? 18.359 54.188 23.078 1 54.34 316 GLN A O 1
ATOM 2531 N N . ARG A 1 317 ? 19.031 53.344 25 1 53.09 317 ARG A N 1
ATOM 2532 C CA . ARG A 1 317 ? 17.875 53.812 25.734 1 53.09 317 ARG A CA 1
ATOM 2533 C C . ARG A 1 317 ? 17.844 55.344 25.812 1 53.09 317 ARG A C 1
ATOM 2535 O O . ARG A 1 317 ? 16.781 55.938 25.672 1 53.09 317 ARG A O 1
ATOM 2542 N N . ILE A 1 318 ? 19.016 55.906 26.078 1 52.53 318 ILE A N 1
ATOM 2543 C CA . ILE A 1 318 ? 19.094 57.344 26.141 1 52.53 318 ILE A CA 1
ATOM 2544 C C . ILE A 1 318 ? 18.797 57.938 24.766 1 52.53 318 ILE A C 1
ATOM 2546 O O . ILE A 1 318 ? 18.078 58.938 24.656 1 52.53 318 ILE A O 1
ATOM 2550 N N . GLN A 1 319 ? 19.203 57.281 23.797 1 50.97 319 GLN A N 1
ATOM 2551 C CA . GLN A 1 319 ? 18.969 57.781 22.453 1 50.97 319 GLN A CA 1
ATOM 2552 C C . GLN A 1 319 ? 17.5 57.625 22.047 1 50.97 319 GLN A C 1
ATOM 2554 O O . GLN A 1 319 ? 16.906 58.5 21.438 1 50.97 319 GLN A O 1
ATOM 2559 N N . ILE A 1 320 ? 17 56.5 22.406 1 51.09 320 ILE A N 1
ATOM 2560 C CA . ILE A 1 320 ? 15.57 56.281 22.188 1 51.09 320 ILE A CA 1
ATOM 2561 C C . ILE A 1 320 ? 14.758 57.25 23.062 1 51.09 320 ILE A C 1
ATOM 2563 O O . ILE A 1 320 ? 13.773 57.844 22.609 1 51.09 320 ILE A O 1
ATOM 2567 N N . GLU A 1 321 ? 15.164 57.438 24.344 1 47.91 321 GLU A N 1
ATOM 2568 C CA . GLU A 1 321 ? 14.539 58.438 25.219 1 47.91 321 GLU A CA 1
ATOM 2569 C C . GLU A 1 321 ? 14.758 59.844 24.719 1 47.91 321 GLU A C 1
ATOM 2571 O O . GLU A 1 321 ? 13.852 60.688 24.766 1 47.91 321 GLU A O 1
ATOM 2576 N N . GLU A 1 322 ? 15.914 60.156 24.328 1 49.22 322 GLU A N 1
ATOM 2577 C CA . GLU A 1 322 ? 16.172 61.469 23.766 1 49.22 322 GLU A CA 1
ATOM 2578 C C . GLU A 1 322 ? 15.398 61.688 22.469 1 49.22 322 GLU A C 1
ATOM 2580 O O . GLU A 1 322 ? 14.891 62.781 22.219 1 49.22 322 GLU A O 1
ATOM 2585 N N . GLU A 1 323 ? 15.336 60.688 21.625 1 47.59 323 GLU A N 1
ATOM 2586 C CA . GLU A 1 323 ? 14.516 60.781 20.422 1 47.59 323 GLU A CA 1
ATOM 2587 C C . GLU A 1 323 ? 13.031 60.844 20.781 1 47.59 323 GLU A C 1
ATOM 2589 O O . GLU A 1 323 ? 12.273 61.594 20.141 1 47.59 323 GLU A O 1
ATOM 2594 N N . ILE A 1 324 ? 12.664 60.062 21.75 1 44.16 324 ILE A N 1
ATOM 2595 C CA . ILE A 1 324 ? 11.312 60.219 22.297 1 44.16 324 ILE A CA 1
ATOM 2596 C C . ILE A 1 324 ? 11.164 61.594 22.922 1 44.16 324 ILE A C 1
ATOM 2598 O O . ILE A 1 324 ? 10.125 62.25 22.781 1 44.16 324 ILE A O 1
ATOM 2602 N N . MET A 1 325 ? 12.148 62 23.734 1 42.41 325 MET A N 1
ATOM 2603 C CA . MET A 1 325 ? 12.055 63.344 24.328 1 42.41 325 MET A CA 1
ATOM 2604 C C . MET A 1 325 ? 12.016 64.438 23.25 1 42.41 325 MET A C 1
ATOM 2606 O O . MET A 1 325 ? 11.516 65.5 23.484 1 42.41 325 MET A O 1
ATOM 2610 N N . ARG A 1 326 ? 12.891 64.375 22.219 1 45.12 326 ARG A N 1
ATOM 2611 C CA . ARG A 1 326 ? 12.75 65.375 21.172 1 45.12 326 ARG A CA 1
ATOM 2612 C C . ARG A 1 326 ? 11.375 65.312 20.516 1 45.12 326 ARG A C 1
ATOM 2614 O O . ARG A 1 326 ? 10.812 66.375 20.141 1 45.12 326 ARG A O 1
ATOM 2621 N N . ASP A 1 327 ? 11.023 64.188 20.078 1 37.12 327 ASP A N 1
ATOM 2622 C CA . ASP A 1 327 ? 9.641 64.125 19.625 1 37.12 327 ASP A CA 1
ATOM 2623 C C . ASP A 1 327 ? 8.664 64.125 20.797 1 37.12 327 ASP A C 1
ATOM 2625 O O . ASP A 1 327 ? 8.477 63.094 21.453 1 37.12 327 ASP A O 1
ATOM 2629 N N . ASP A 1 328 ? 8.727 65.188 21.641 1 32.72 328 ASP A N 1
ATOM 2630 C CA . ASP A 1 328 ? 7.84 65.562 22.734 1 32.72 328 ASP A CA 1
ATOM 2631 C C . ASP A 1 328 ? 6.43 65 22.5 1 32.72 328 ASP A C 1
ATOM 2633 O O . ASP A 1 328 ? 5.664 64.812 23.453 1 32.72 328 ASP A O 1
ATOM 2637 N N . ASP A 1 329 ? 5.844 65.562 21.344 1 29.81 329 ASP A N 1
ATOM 2638 C CA . ASP A 1 329 ? 4.383 65.5 21.344 1 29.81 329 ASP A CA 1
ATOM 2639 C C . ASP A 1 329 ? 3.885 64.062 21.406 1 29.81 329 ASP A C 1
ATOM 2641 O O . ASP A 1 329 ? 2.701 63.844 21.641 1 29.81 329 ASP A O 1
ATOM 2645 N N . SER A 1 330 ? 4.426 63.156 20.469 1 29.06 330 SER A N 1
ATOM 2646 C CA . SER A 1 330 ? 3.527 62.031 20.25 1 29.06 330 SER A CA 1
ATOM 2647 C C . SER A 1 330 ? 3.625 61 21.391 1 29.06 330 SER A C 1
ATOM 2649 O O . SER A 1 330 ? 4.695 60.469 21.641 1 29.06 330 SER A O 1
ATOM 2651 N N . ILE A 1 331 ? 2.941 61.156 22.609 1 29.23 331 ILE A N 1
ATOM 2652 C CA . ILE A 1 331 ? 2.586 60.375 23.781 1 29.23 331 ILE A CA 1
ATOM 2653 C C . ILE A 1 331 ? 2.584 58.875 23.422 1 29.23 331 ILE A C 1
ATOM 2655 O O . ILE A 1 331 ? 2.83 58.031 24.281 1 29.23 331 ILE A O 1
ATOM 2659 N N . SER A 1 332 ? 1.788 58.469 22.328 1 27.91 332 SER A N 1
ATOM 2660 C CA . SER A 1 332 ? 1.01 57.25 22.328 1 27.91 332 SER A CA 1
ATOM 2661 C C . SER A 1 332 ? 1.907 56.031 22.141 1 27.91 332 SER A C 1
ATOM 2663 O O . SER A 1 332 ? 1.761 55.281 21.172 1 27.91 332 SER A O 1
ATOM 2665 N N . SER A 1 333 ? 3.123 56.031 22.453 1 29.92 333 SER A N 1
ATOM 2666 C CA . SER A 1 333 ? 3.859 54.812 22.125 1 29.92 333 SER A CA 1
ATOM 2667 C C . SER A 1 333 ? 3.338 53.625 22.922 1 29.92 333 SER A C 1
ATOM 2669 O O . SER A 1 333 ? 4.051 53.062 23.75 1 29.92 333 SER A O 1
ATOM 2671 N N . TYR A 1 334 ? 2.186 53.688 23.578 1 26.64 334 TYR A N 1
ATOM 2672 C CA . TYR A 1 334 ? 1.674 52.531 24.266 1 26.64 334 TYR A CA 1
ATOM 2673 C C . TYR A 1 334 ? 1.861 51.281 23.406 1 26.64 334 TYR A C 1
ATOM 2675 O O . TYR A 1 334 ? 1.953 51.344 22.188 1 26.64 334 TYR A O 1
ATOM 2683 N N . ASP A 1 335 ? 2.15 50.094 24 1 33.16 335 ASP A N 1
ATOM 2684 C CA . ASP A 1 335 ? 2.221 48.688 23.578 1 33.16 335 ASP A CA 1
ATOM 2685 C C . ASP A 1 335 ? 1.181 48.406 22.5 1 33.16 335 ASP A C 1
ATOM 2687 O O . ASP A 1 335 ? 0.216 47.656 22.75 1 33.16 335 ASP A O 1
ATOM 2691 N N . VAL A 1 336 ? 0.581 49.344 21.812 1 33 336 VAL A N 1
ATOM 2692 C CA . VAL A 1 336 ? -0.354 49.188 20.703 1 33 336 VAL A CA 1
ATOM 2693 C C . VAL A 1 336 ? 0.236 48.219 19.672 1 33 336 VAL A C 1
ATOM 2695 O O . VAL A 1 336 ? 1.417 48.312 19.328 1 33 336 VAL A O 1
ATOM 2698 N N . LEU A 1 337 ? -0.215 46.938 19.484 1 39.22 337 LEU A N 1
ATOM 2699 C CA . LEU A 1 337 ? -0.098 46.188 18.25 1 39.22 337 LEU A CA 1
ATOM 2700 C C . LEU A 1 337 ? 0.156 47.125 17.062 1 39.22 337 LEU A C 1
ATOM 2702 O O . LEU A 1 337 ? -0.649 48 16.797 1 39.22 337 LEU A O 1
ATOM 2706 N N . LEU A 1 338 ? 1.342 47.562 16.859 1 44.75 338 LEU A N 1
ATOM 2707 C CA . LEU A 1 338 ? 1.643 48.469 15.75 1 44.75 338 LEU A CA 1
ATOM 2708 C C . LEU A 1 338 ? 0.674 48.25 14.594 1 44.75 338 LEU A C 1
ATOM 2710 O O . LEU A 1 338 ? 0.401 47.094 14.219 1 44.75 338 LEU A O 1
ATOM 2714 N N . ASP A 1 339 ? -0.188 49.094 14.32 1 48.22 339 ASP A N 1
ATOM 2715 C CA . ASP A 1 339 ? -1.169 49.188 13.242 1 48.22 339 ASP A CA 1
ATOM 2716 C C . ASP A 1 339 ? -0.609 48.594 11.953 1 48.22 339 ASP A C 1
ATOM 2718 O O . ASP A 1 339 ? 0.607 48.562 11.75 1 48.22 339 ASP A O 1
ATOM 2722 N N . SER A 1 340 ? -1.361 47.625 11.352 1 55.53 340 SER A N 1
ATOM 2723 C CA . SER A 1 340 ? -1.106 47.094 10.008 1 55.53 340 SER A CA 1
ATOM 2724 C C . SER A 1 340 ? -0.429 48.156 9.133 1 55.53 340 SER A C 1
ATOM 2726 O O . SER A 1 340 ? 0.449 47.844 8.328 1 55.53 340 SER A O 1
ATOM 2728 N N . GLN A 1 341 ? -0.655 49.375 9.469 1 49.38 341 GLN A N 1
ATOM 2729 C CA . GLN A 1 341 ? -0.107 50.438 8.625 1 49.38 341 GLN A CA 1
ATOM 2730 C C . GLN A 1 341 ? 1.35 50.719 8.984 1 49.38 341 GLN A C 1
ATOM 2732 O O . GLN A 1 341 ? 2.178 50.938 8.094 1 49.38 341 GLN A O 1
ATOM 2737 N N . GLU A 1 342 ? 1.694 50.719 10.227 1 55.34 342 GLU A N 1
ATOM 2738 C CA . GLU A 1 342 ? 3.074 50.969 10.633 1 55.34 342 GLU A CA 1
ATOM 2739 C C . GLU A 1 342 ? 4 49.844 10.164 1 55.34 342 GLU A C 1
ATOM 2741 O O . GLU A 1 342 ? 5.137 50.094 9.758 1 55.34 342 GLU A O 1
ATOM 2746 N N . LYS A 1 343 ? 3.506 48.719 10.227 1 66.44 343 LYS A N 1
ATOM 2747 C CA . LYS A 1 343 ? 4.281 47.594 9.719 1 66.44 343 LYS A CA 1
ATOM 2748 C C . LYS A 1 343 ? 4.555 47.75 8.227 1 66.44 343 LYS A C 1
ATOM 2750 O O . LYS A 1 343 ? 5.664 47.469 7.762 1 66.44 343 LYS A O 1
ATOM 2755 N N . LEU A 1 344 ? 3.615 48.125 7.559 1 63.5 344 LEU A N 1
ATOM 2756 C CA . LEU A 1 344 ? 3.76 48.312 6.117 1 63.5 344 LEU A CA 1
ATOM 2757 C C . LEU A 1 344 ? 4.762 49.406 5.805 1 63.5 344 LEU A C 1
ATOM 2759 O O . LEU A 1 344 ? 5.543 49.312 4.855 1 63.5 344 LEU A O 1
ATOM 2763 N N . VAL A 1 345 ? 4.82 50.438 6.633 1 60.5 345 VAL A N 1
ATOM 2764 C CA . VAL A 1 345 ? 5.738 51.562 6.422 1 60.5 345 VAL A CA 1
ATOM 2765 C C . VAL A 1 345 ? 7.172 51.094 6.688 1 60.5 345 VAL A C 1
ATOM 2767 O O . VAL A 1 345 ? 8.094 51.469 5.961 1 60.5 345 VAL A O 1
ATOM 2770 N N . ARG A 1 346 ? 7.316 50.375 7.559 1 70.25 346 ARG A N 1
ATOM 2771 C CA . ARG A 1 346 ? 8.656 49.906 7.906 1 70.25 346 ARG A CA 1
ATOM 2772 C C . ARG A 1 346 ? 9.164 48.906 6.887 1 70.25 346 ARG A C 1
ATOM 2774 O O . ARG A 1 346 ? 10.352 48.906 6.543 1 70.25 346 ARG A O 1
ATOM 2781 N N . ARG A 1 347 ? 8.328 48.125 6.41 1 67.56 347 ARG A N 1
ATOM 2782 C CA . ARG A 1 347 ? 8.703 47.094 5.453 1 67.56 347 ARG A CA 1
ATOM 2783 C C . ARG A 1 347 ? 8.977 47.688 4.078 1 67.56 347 ARG A C 1
ATOM 2785 O O . ARG A 1 347 ? 9.625 47.062 3.238 1 67.56 347 ARG A O 1
ATOM 2792 N N . ALA A 1 348 ? 8.508 48.844 3.932 1 64.19 348 ALA A N 1
ATOM 2793 C CA . ALA A 1 348 ? 8.656 49.5 2.639 1 64.19 348 ALA A CA 1
ATOM 2794 C C . ALA A 1 348 ? 9.961 50.281 2.568 1 64.19 348 ALA A C 1
ATOM 2796 O O . ALA A 1 348 ? 10.297 50.844 1.528 1 64.19 348 ALA A O 1
ATOM 2797 N N . LYS A 1 349 ? 10.742 50.25 3.658 1 70.5 349 LYS A N 1
ATOM 2798 C CA . LYS A 1 349 ? 12.031 50.938 3.648 1 70.5 349 LYS A CA 1
ATOM 2799 C C . LYS A 1 349 ? 12.969 50.312 2.604 1 70.5 349 LYS A C 1
ATOM 2801 O O . LYS A 1 349 ? 12.906 49.125 2.326 1 70.5 349 LYS A O 1
ATOM 2806 N N . ARG A 1 350 ? 13.773 51.125 1.936 1 69.5 350 ARG A N 1
ATOM 2807 C CA . ARG A 1 350 ? 14.727 50.656 0.922 1 69.5 350 ARG A CA 1
ATOM 2808 C C . ARG A 1 350 ? 15.805 49.781 1.533 1 69.5 350 ARG A C 1
ATOM 2810 O O . ARG A 1 350 ? 16.141 48.75 0.974 1 69.5 350 ARG A O 1
ATOM 2817 N N . ASN A 1 351 ? 16.312 50.281 2.633 1 79.19 351 ASN A N 1
ATOM 2818 C CA . ASN A 1 351 ? 17.312 49.5 3.33 1 79.19 351 ASN A CA 1
ATOM 2819 C C . ASN A 1 351 ? 16.75 48.875 4.609 1 79.19 351 ASN A C 1
ATOM 2821 O O . ASN A 1 351 ? 16.766 49.5 5.664 1 79.19 351 ASN A O 1
ATOM 2825 N N . LEU A 1 352 ? 16.391 47.656 4.387 1 85.5 352 LEU A N 1
ATOM 2826 C CA . LEU A 1 352 ? 15.734 46.969 5.504 1 85.5 352 LEU A CA 1
ATOM 2827 C C . LEU A 1 352 ? 16.766 46.312 6.422 1 85.5 352 LEU A C 1
ATOM 2829 O O . LEU A 1 352 ? 17.766 45.781 5.957 1 85.5 352 LEU A O 1
ATOM 2833 N N . VAL A 1 353 ? 16.516 46.5 7.648 1 90.31 353 VAL A N 1
ATOM 2834 C CA . VAL A 1 353 ? 17.328 45.844 8.664 1 90.31 353 VAL A CA 1
ATOM 2835 C C . VAL A 1 353 ? 16.469 44.812 9.414 1 90.31 353 VAL A C 1
ATOM 2837 O O . VAL A 1 353 ? 15.242 44.875 9.359 1 90.31 353 VAL A O 1
ATOM 2840 N N . VAL A 1 354 ? 17.078 43.906 10.078 1 92.5 354 VAL A N 1
ATOM 2841 C CA . VAL A 1 354 ? 16.391 42.781 10.734 1 92.5 354 VAL A CA 1
ATOM 2842 C C . VAL A 1 354 ? 15.445 43.344 11.805 1 92.5 354 VAL A C 1
ATOM 2844 O O . VAL A 1 354 ? 14.383 42.75 12.055 1 92.5 354 VAL A O 1
ATOM 2847 N N . ALA A 1 355 ? 15.758 44.438 12.438 1 89.56 355 ALA A N 1
ATOM 2848 C CA . ALA A 1 355 ? 14.922 45.062 13.469 1 89.56 355 ALA A CA 1
ATOM 2849 C C . ALA A 1 355 ? 13.555 45.438 12.906 1 89.56 355 ALA A C 1
ATOM 2851 O O . ALA A 1 355 ? 12.547 45.375 13.609 1 89.56 355 ALA A O 1
ATOM 2852 N N . ASP A 1 356 ? 13.547 45.719 11.594 1 87.06 356 ASP A N 1
ATOM 2853 C CA . ASP A 1 356 ? 12.312 46.125 10.938 1 87.06 356 ASP A CA 1
ATOM 2854 C C . ASP A 1 356 ? 11.375 44.938 10.734 1 87.06 356 ASP A C 1
ATOM 2856 O O . ASP A 1 356 ? 10.164 45.094 10.586 1 87.06 356 ASP A O 1
ATOM 2860 N N . LEU A 1 357 ? 11.961 43.812 10.742 1 88.12 357 LEU A N 1
ATOM 2861 C CA . LEU A 1 357 ? 11.164 42.594 10.531 1 88.12 357 LEU A CA 1
ATOM 2862 C C . LEU A 1 357 ? 11.086 41.781 11.805 1 88.12 357 LEU A C 1
ATOM 2864 O O . LEU A 1 357 ? 10.852 40.562 11.75 1 88.12 357 LEU A O 1
ATOM 2868 N N . SER A 1 358 ? 11.391 42.312 12.883 1 88.62 358 SER A N 1
ATOM 2869 C CA . SER A 1 358 ? 11.305 41.688 14.188 1 88.62 358 SER A CA 1
ATOM 2870 C C . SER A 1 358 ? 10.43 42.469 15.148 1 88.62 358 SER A C 1
ATOM 2872 O O . SER A 1 358 ? 10.852 42.781 16.266 1 88.62 358 SER A O 1
ATOM 2874 N N . LEU A 1 359 ? 9.242 42.688 14.75 1 85.62 359 LEU A N 1
ATOM 2875 C CA . LEU A 1 359 ? 8.359 43.562 15.523 1 85.62 359 LEU A CA 1
ATOM 2876 C C . LEU A 1 359 ? 7.504 42.719 16.484 1 85.62 359 LEU A C 1
ATOM 2878 O O . LEU A 1 359 ? 7.055 43.25 17.516 1 85.62 359 LEU A O 1
ATOM 2882 N N . LYS A 1 360 ? 7.246 41.5 16.188 1 85.69 360 LYS A N 1
ATOM 2883 C CA . LYS A 1 360 ? 6.473 40.656 17.078 1 85.69 360 LYS A CA 1
ATOM 2884 C C . LYS A 1 360 ? 7.285 40.219 18.297 1 85.69 360 LYS A C 1
ATOM 2886 O O . LYS A 1 360 ? 8.516 40.219 18.25 1 85.69 360 LYS A O 1
ATOM 2891 N N . THR A 1 361 ? 6.531 39.906 19.328 1 84.62 361 THR A N 1
ATOM 2892 C CA . THR A 1 361 ? 7.207 39.469 20.547 1 84.62 361 THR A CA 1
ATOM 2893 C C . THR A 1 361 ? 7.805 38.062 20.359 1 84.62 361 THR A C 1
ATOM 2895 O O . THR A 1 361 ? 7.387 37.312 19.469 1 84.62 361 THR A O 1
ATOM 2898 N N . TRP A 1 362 ? 8.781 37.75 21.125 1 84.31 362 TRP A N 1
ATOM 2899 C CA . TRP A 1 362 ? 9.469 36.469 21.062 1 84.31 362 TRP A CA 1
ATOM 2900 C C . TRP A 1 362 ? 8.484 35.312 21.266 1 84.31 362 TRP A C 1
ATOM 2902 O O . TRP A 1 362 ? 8.523 34.312 20.547 1 84.31 362 TRP A O 1
ATOM 2912 N N . LYS A 1 363 ? 7.582 35.469 22.25 1 84.12 363 LYS A N 1
ATOM 2913 C CA . LYS A 1 363 ? 6.625 34.438 22.594 1 84.12 363 LYS A CA 1
ATOM 2914 C C . LYS A 1 363 ? 5.676 34.156 21.422 1 84.12 363 LYS A C 1
ATOM 2916 O O . LYS A 1 363 ? 5.348 33 21.141 1 84.12 363 LYS A O 1
ATOM 2921 N N . GLN A 1 364 ? 5.266 35.188 20.75 1 85.94 364 GLN A N 1
ATOM 2922 C CA . GLN A 1 364 ? 4.363 35.031 19.609 1 85.94 364 GLN A CA 1
ATOM 2923 C C . GLN A 1 364 ? 5.047 34.312 18.453 1 85.94 364 GLN A C 1
ATOM 2925 O O . GLN A 1 364 ? 4.449 33.438 17.828 1 85.94 364 GLN A O 1
ATOM 2930 N N . ARG A 1 365 ? 6.324 34.594 18.25 1 89.44 365 ARG A N 1
ATOM 2931 C CA . ARG A 1 365 ? 7.082 33.938 17.188 1 89.44 365 ARG A CA 1
ATOM 2932 C C . ARG A 1 365 ? 7.375 32.469 17.531 1 89.44 365 ARG A C 1
ATOM 2934 O O . ARG A 1 365 ? 7.312 31.594 16.672 1 89.44 365 ARG A O 1
ATOM 2941 N N . GLU A 1 366 ? 7.652 32.281 18.75 1 89.75 366 GLU A N 1
ATOM 2942 C CA . GLU A 1 366 ? 7.957 30.938 19.203 1 89.75 366 GLU A CA 1
ATOM 2943 C C . GLU A 1 366 ? 6.758 30 19.031 1 89.75 366 GLU A C 1
ATOM 2945 O O . GLU A 1 366 ? 6.91 28.859 18.625 1 89.75 366 GLU A O 1
ATOM 2950 N N . LYS A 1 367 ? 5.609 30.484 19.375 1 87.44 367 LYS A N 1
ATOM 2951 C CA . LYS A 1 367 ? 4.391 29.703 19.188 1 87.44 367 LYS A CA 1
ATOM 2952 C C . LYS A 1 367 ? 4.16 29.359 17.719 1 87.44 367 LYS A C 1
ATOM 2954 O O . LYS A 1 367 ? 3.77 28.234 17.391 1 87.44 367 LYS A O 1
ATOM 2959 N N . LYS A 1 368 ? 4.426 30.297 16.844 1 89.94 368 LYS A N 1
ATOM 2960 C CA . LYS A 1 368 ? 4.254 30.094 15.406 1 89.94 368 LYS A CA 1
ATOM 2961 C C . LYS A 1 368 ? 5.203 29.031 14.875 1 89.94 368 LYS A C 1
ATOM 2963 O O . LYS A 1 368 ? 4.789 28.125 14.148 1 89.94 368 LYS A O 1
ATOM 2968 N N . TYR A 1 369 ? 6.434 29.062 15.305 1 93.12 369 TYR A N 1
ATOM 2969 C CA . TYR A 1 369 ? 7.449 28.188 14.719 1 93.12 369 TYR A CA 1
ATOM 2970 C C . TYR A 1 369 ? 7.434 26.812 15.383 1 93.12 369 TYR A C 1
ATOM 2972 O O . TYR A 1 369 ? 7.828 25.812 14.773 1 93.12 369 TYR A O 1
ATOM 2980 N N . LYS A 1 370 ? 6.926 26.688 16.578 1 92.38 370 LYS A N 1
ATOM 2981 C CA . LYS A 1 370 ? 6.828 25.391 17.25 1 92.38 370 LYS A CA 1
ATOM 2982 C C . LYS A 1 370 ? 5.789 24.5 16.578 1 92.38 370 LYS A C 1
ATOM 2984 O O . LYS A 1 370 ? 5.859 23.266 16.672 1 92.38 370 LYS A O 1
ATOM 2989 N N . VAL A 1 371 ? 4.859 25.078 15.867 1 93.44 371 VAL A N 1
ATOM 2990 C CA . VAL A 1 371 ? 3.791 24.344 15.188 1 93.44 371 VAL A CA 1
ATOM 2991 C C . VAL A 1 371 ? 4.375 23.516 14.047 1 93.44 371 VAL A C 1
ATOM 2993 O O . VAL A 1 371 ? 3.826 22.469 13.688 1 93.44 371 VAL A O 1
ATOM 2996 N N . TYR A 1 372 ? 5.52 23.891 13.523 1 95.44 372 TYR A N 1
ATOM 2997 C CA . TYR A 1 372 ? 6.141 23.172 12.414 1 95.44 372 TYR A CA 1
ATOM 2998 C C . TYR A 1 372 ? 6.492 21.75 12.82 1 95.44 372 TYR A C 1
ATOM 3000 O O . TYR A 1 372 ? 6.266 20.797 12.055 1 95.44 372 TYR A O 1
ATOM 3008 N N . LEU A 1 373 ? 6.992 21.609 14.016 1 94.94 373 LEU A N 1
ATOM 3009 C CA . LEU A 1 373 ? 7.406 20.297 14.484 1 94.94 373 LEU A CA 1
ATOM 3010 C C . LEU A 1 373 ? 6.199 19.375 14.688 1 94.94 373 LEU A C 1
ATOM 3012 O O . LEU A 1 373 ? 6.195 18.234 14.227 1 94.94 373 LEU A O 1
ATOM 3016 N N . VAL A 1 374 ? 5.18 19.859 15.32 1 93.06 374 VAL A N 1
ATOM 3017 C CA . VAL A 1 374 ? 3.996 19.062 15.602 1 93.06 374 VAL A CA 1
ATOM 3018 C C . VAL A 1 374 ? 3.281 18.719 14.297 1 93.06 374 VAL A C 1
ATOM 3020 O O . VAL A 1 374 ? 2.818 17.578 14.109 1 93.06 374 VAL A O 1
ATOM 3023 N N . SER A 1 375 ? 3.211 19.688 13.398 1 93.75 375 SER A N 1
ATOM 3024 C CA . SER A 1 375 ? 2.57 19.438 12.109 1 93.75 375 SER A CA 1
ATOM 3025 C C . SER A 1 375 ? 3.338 18.406 11.297 1 93.75 375 SER A C 1
ATOM 3027 O O . SER A 1 375 ? 2.734 17.531 10.672 1 93.75 375 SER A O 1
ATOM 3029 N N . LEU A 1 376 ? 4.594 18.516 11.375 1 95.56 376 LEU A N 1
ATOM 3030 C CA . LEU A 1 376 ? 5.41 17.562 10.641 1 95.56 376 LEU A CA 1
ATOM 3031 C C . LEU A 1 376 ? 5.262 16.156 11.227 1 95.56 376 LEU A C 1
ATOM 3033 O O . LEU A 1 376 ? 5.156 15.18 10.484 1 95.56 376 LEU A O 1
ATOM 3037 N N . ALA A 1 377 ? 5.262 16.078 12.523 1 94 377 ALA A N 1
ATOM 3038 C CA . ALA A 1 377 ? 5.086 14.781 13.18 1 94 377 ALA A CA 1
ATOM 3039 C C . ALA A 1 377 ? 3.736 14.164 12.812 1 94 377 ALA A C 1
ATOM 3041 O O . ALA A 1 377 ? 3.643 12.961 12.578 1 94 377 ALA A O 1
ATOM 3042 N N . THR A 1 378 ? 2.756 14.977 12.695 1 93.25 378 THR A N 1
ATOM 3043 C CA . THR A 1 378 ? 1.416 14.516 12.352 1 93.25 378 THR A CA 1
ATOM 3044 C C . THR A 1 378 ? 1.357 14.039 10.906 1 93.25 378 THR A C 1
ATOM 3046 O O . THR A 1 378 ? 0.888 12.938 10.625 1 93.25 378 THR A O 1
ATOM 3049 N N . VAL A 1 379 ? 1.914 14.852 10.062 1 93 379 VAL A N 1
ATOM 3050 C CA . VAL A 1 379 ? 1.933 14.5 8.648 1 93 379 VAL A CA 1
ATOM 3051 C C . VAL A 1 379 ? 2.783 13.25 8.438 1 93 379 VAL A C 1
ATOM 3053 O O . VAL A 1 379 ? 2.428 12.375 7.641 1 93 379 VAL A O 1
ATOM 3056 N N . GLY A 1 380 ? 3.877 13.203 9.156 1 93.56 380 GLY A N 1
ATOM 3057 C CA . GLY A 1 380 ? 4.734 12.031 9.07 1 93.56 380 GLY A CA 1
ATOM 3058 C C . GLY A 1 380 ? 4.043 10.75 9.516 1 93.56 380 GLY A C 1
ATOM 3059 O O . GLY A 1 380 ? 4.234 9.695 8.906 1 93.56 380 GLY A O 1
ATOM 3060 N N . LEU A 1 381 ? 3.207 10.852 10.453 1 91.81 381 LEU A N 1
ATOM 3061 C CA . LEU A 1 381 ? 2.49 9.68 10.953 1 91.81 381 LEU A CA 1
ATOM 3062 C C . LEU A 1 381 ? 1.395 9.258 9.984 1 91.81 381 LEU A C 1
ATOM 3064 O O . LEU A 1 381 ? 1.255 8.07 9.672 1 91.81 381 LEU A O 1
ATOM 3068 N N . PHE A 1 382 ? 0.659 10.203 9.492 1 91.38 382 PHE A N 1
ATOM 3069 C CA . PHE A 1 382 ? -0.413 9.898 8.555 1 91.38 382 PHE A CA 1
ATOM 3070 C C . PHE A 1 382 ? 0.147 9.297 7.27 1 91.38 382 PHE A C 1
ATOM 3072 O O . PHE A 1 382 ? -0.417 8.352 6.723 1 91.38 382 PHE A O 1
ATOM 3079 N N . TYR A 1 383 ? 1.251 9.742 6.828 1 91.5 383 TYR A N 1
ATOM 3080 C CA . TYR A 1 383 ? 1.884 9.25 5.609 1 91.5 383 TYR A CA 1
ATOM 3081 C C . TYR A 1 383 ? 2.57 7.91 5.855 1 91.5 383 TYR A C 1
ATOM 3083 O O . TYR A 1 383 ? 2.5 7.004 5.02 1 91.5 383 TYR A O 1
ATOM 3091 N N . GLY A 1 384 ? 3.25 7.84 7.008 1 90.12 384 GLY A N 1
ATOM 3092 C CA . GLY A 1 384 ? 4.102 6.699 7.312 1 90.12 384 GLY A CA 1
ATOM 3093 C C . GLY A 1 384 ? 3.318 5.426 7.578 1 90.12 384 GLY A C 1
ATOM 3094 O O . GLY A 1 384 ? 3.781 4.328 7.266 1 90.12 384 GLY A O 1
ATOM 3095 N N . LEU A 1 385 ? 2.164 5.5 8.008 1 87.88 385 LEU A N 1
ATOM 3096 C CA . LEU A 1 385 ? 1.405 4.316 8.406 1 87.88 385 LEU A CA 1
ATOM 3097 C C . LEU A 1 385 ? 1 3.494 7.188 1 87.88 385 LEU A C 1
ATOM 3099 O O . LEU A 1 385 ? 1.319 2.307 7.102 1 87.88 385 LEU A O 1
ATOM 3103 N N . PRO A 1 386 ? 0.331 4.145 6.203 1 86.5 386 PRO A N 1
ATOM 3104 C CA . PRO A 1 386 ? 0.028 3.342 5.02 1 86.5 386 PRO A CA 1
ATOM 3105 C C . PRO A 1 386 ? 1.284 2.844 4.309 1 86.5 386 PRO A C 1
ATOM 3107 O O . PRO A 1 386 ? 1.268 1.771 3.697 1 86.5 386 PRO A O 1
ATOM 3110 N N . VAL A 1 387 ? 2.373 3.562 4.457 1 87.94 387 VAL A N 1
ATOM 3111 C CA . VAL A 1 387 ? 3.629 3.168 3.824 1 87.94 387 VAL A CA 1
ATOM 3112 C C . VAL A 1 387 ? 4.141 1.874 4.453 1 87.94 387 VAL A C 1
ATOM 3114 O O . VAL A 1 387 ? 4.535 0.945 3.746 1 87.94 387 VAL A O 1
ATOM 3117 N N . VAL A 1 388 ? 4.102 1.793 5.711 1 82.69 388 VAL A N 1
ATOM 3118 C CA . VAL A 1 388 ? 4.566 0.599 6.41 1 82.69 388 VAL A CA 1
ATOM 3119 C C . VAL A 1 388 ? 3.674 -0.588 6.059 1 82.69 388 VAL A C 1
ATOM 3121 O O . VAL A 1 388 ? 4.16 -1.702 5.855 1 82.69 388 VAL A O 1
ATOM 3124 N N . GLN A 1 389 ? 2.453 -0.361 5.922 1 81.69 389 GLN A N 1
ATOM 3125 C CA . GLN A 1 389 ? 1.527 -1.428 5.555 1 81.69 389 GLN A CA 1
ATOM 3126 C C . GLN A 1 389 ? 1.789 -1.918 4.133 1 81.69 389 GLN A C 1
ATOM 3128 O O . GLN A 1 389 ? 1.722 -3.119 3.863 1 81.69 389 GLN A O 1
ATOM 3133 N N . LEU A 1 390 ? 2.061 -0.985 3.312 1 84 390 LEU A N 1
ATOM 3134 C CA . LEU A 1 390 ? 2.355 -1.336 1.928 1 84 390 LEU A CA 1
ATOM 3135 C C . LEU A 1 390 ? 3.613 -2.193 1.841 1 84 390 LEU A C 1
ATOM 3137 O O . LEU A 1 390 ? 3.648 -3.18 1.1 1 84 390 LEU A O 1
ATOM 3141 N N . VAL A 1 391 ? 4.543 -1.868 2.586 1 82.94 391 VAL A N 1
ATOM 3142 C CA . VAL A 1 391 ? 5.812 -2.584 2.535 1 82.94 391 VAL A CA 1
ATOM 3143 C C . VAL A 1 391 ? 5.637 -3.99 3.104 1 82.94 391 VAL A C 1
ATOM 3145 O O . VAL A 1 391 ? 6.203 -4.953 2.58 1 82.94 391 VAL A O 1
ATOM 3148 N N . LEU A 1 392 ? 4.867 -4.113 4.102 1 79.12 392 LEU A N 1
ATOM 3149 C CA . LEU A 1 392 ? 4.609 -5.426 4.68 1 79.12 392 LEU A CA 1
ATOM 3150 C C . LEU A 1 392 ? 3.816 -6.301 3.711 1 79.12 392 LEU A C 1
ATOM 3152 O O . LEU A 1 392 ? 4.07 -7.5 3.602 1 79.12 392 LEU A O 1
ATOM 3156 N N . THR A 1 393 ? 2.992 -5.688 3.033 1 78.38 393 THR A N 1
ATOM 3157 C CA . THR A 1 393 ? 2.215 -6.422 2.041 1 78.38 393 THR A CA 1
ATOM 3158 C C . THR A 1 393 ? 3.104 -6.879 0.888 1 78.38 393 THR A C 1
ATOM 3160 O O . THR A 1 393 ? 2.977 -8.008 0.409 1 78.38 393 THR A O 1
ATOM 3163 N N . TRP A 1 394 ? 3.973 -6.035 0.519 1 82.56 394 TRP A N 1
ATOM 3164 C CA . TRP A 1 394 ? 4.887 -6.398 -0.557 1 82.56 394 TRP A CA 1
ATOM 3165 C C . TRP A 1 394 ? 5.805 -7.539 -0.127 1 82.56 394 TRP A C 1
ATOM 3167 O O . TRP A 1 394 ? 6.059 -8.461 -0.9 1 82.56 394 TRP A O 1
ATOM 3177 N N . GLN A 1 395 ? 6.219 -7.418 1.079 1 83.62 395 GLN A N 1
ATOM 3178 C CA . GLN A 1 395 ? 7.102 -8.469 1.58 1 83.62 395 GLN A CA 1
ATOM 3179 C C . GLN A 1 395 ? 6.379 -9.812 1.633 1 83.62 395 GLN A C 1
ATOM 3181 O O . GLN A 1 395 ? 6.953 -10.844 1.286 1 83.62 395 GLN A O 1
ATOM 3186 N N . ASN A 1 396 ? 5.191 -9.758 1.973 1 84 396 ASN A N 1
ATOM 3187 C CA . ASN A 1 396 ? 4.406 -10.984 2.023 1 84 396 ASN A CA 1
ATOM 3188 C C . ASN A 1 396 ? 4.109 -11.523 0.625 1 84 396 ASN A C 1
ATOM 3190 O O . ASN A 1 396 ? 4.121 -12.734 0.405 1 84 396 ASN A O 1
ATOM 3194 N N . THR A 1 397 ? 3.902 -10.648 -0.253 1 84.25 397 THR A N 1
ATOM 3195 C CA . THR A 1 397 ? 3.627 -11.055 -1.627 1 84.25 397 THR A CA 1
ATOM 3196 C C . THR A 1 397 ? 4.859 -11.703 -2.256 1 84.25 397 THR A C 1
ATOM 3198 O O . THR A 1 397 ? 4.75 -12.719 -2.951 1 84.25 397 THR A O 1
ATOM 3201 N N . VAL A 1 398 ? 5.961 -11.195 -2.006 1 88.38 398 VAL A N 1
ATOM 3202 C CA . VAL A 1 398 ? 7.191 -11.758 -2.553 1 88.38 398 VAL A CA 1
ATOM 3203 C C . VAL A 1 398 ? 7.457 -13.125 -1.925 1 88.38 398 VAL A C 1
ATOM 3205 O O . VAL A 1 398 ? 7.852 -14.07 -2.617 1 88.38 398 VAL A O 1
ATOM 3208 N N . ARG A 1 399 ? 7.223 -13.227 -0.69 1 87 399 ARG A N 1
ATOM 3209 C CA . ARG A 1 399 ? 7.461 -14.477 0.017 1 87 399 ARG A CA 1
ATOM 3210 C C . ARG A 1 399 ? 6.52 -15.57 -0.472 1 87 399 ARG A C 1
ATOM 3212 O O . ARG A 1 399 ? 6.941 -16.703 -0.698 1 87 399 ARG A O 1
ATOM 3219 N N . LEU A 1 400 ? 5.367 -15.211 -0.766 1 82.5 400 LEU A N 1
ATOM 3220 C CA . LEU A 1 400 ? 4.371 -16.203 -1.142 1 82.5 400 LEU A CA 1
ATOM 3221 C C . LEU A 1 400 ? 4.461 -16.531 -2.629 1 82.5 400 LEU A C 1
ATOM 3223 O O . LEU A 1 400 ? 4.305 -17.688 -3.025 1 82.5 400 LEU A O 1
ATOM 3227 N N . SER A 1 401 ? 4.742 -15.586 -3.422 1 84.19 401 SER A N 1
ATOM 3228 C CA . SER A 1 401 ? 4.789 -15.812 -4.863 1 84.19 401 SER A CA 1
ATOM 3229 C C . SER A 1 401 ? 6.152 -16.344 -5.297 1 84.19 401 SER A C 1
ATOM 3231 O O . SER A 1 401 ? 6.262 -17.031 -6.309 1 84.19 401 SER A O 1
ATOM 3233 N N . GLY A 1 402 ? 7.172 -16.031 -4.609 1 90.75 402 GLY A N 1
ATOM 3234 C CA . GLY A 1 402 ? 8.523 -16.375 -5.012 1 90.75 402 GLY A CA 1
ATOM 3235 C C . GLY A 1 402 ? 9.031 -15.539 -6.172 1 90.75 402 GLY A C 1
ATOM 3236 O O . GLY A 1 402 ? 10.07 -15.844 -6.758 1 90.75 402 GLY A O 1
ATOM 3237 N N . ASP A 1 403 ? 8.273 -14.523 -6.578 1 91.94 403 ASP A N 1
ATOM 3238 C CA . ASP A 1 403 ? 8.641 -13.656 -7.691 1 91.94 403 ASP A CA 1
ATOM 3239 C C . ASP A 1 403 ? 9.656 -12.602 -7.254 1 91.94 403 ASP A C 1
ATOM 3241 O O . ASP A 1 403 ? 9.289 -11.586 -6.668 1 91.94 403 ASP A O 1
ATOM 3245 N N . LEU A 1 404 ? 10.867 -12.734 -7.652 1 94.38 404 LEU A N 1
ATOM 3246 C CA . LEU A 1 404 ? 11.93 -11.836 -7.227 1 94.38 404 LEU A CA 1
ATOM 3247 C C . LEU A 1 404 ? 12.031 -10.633 -8.148 1 94.38 404 LEU A C 1
ATOM 3249 O O . LEU A 1 404 ? 12.836 -9.727 -7.918 1 94.38 404 LEU A O 1
ATOM 3253 N N . ASP A 1 405 ? 11.18 -10.594 -9.18 1 93.44 405 ASP A N 1
ATOM 3254 C CA . ASP A 1 405 ? 11.156 -9.461 -10.094 1 93.44 405 ASP A CA 1
ATOM 3255 C C . ASP A 1 405 ? 10.406 -8.281 -9.492 1 93.44 405 ASP A C 1
ATOM 3257 O O . ASP A 1 405 ? 10.5 -7.152 -9.984 1 93.44 405 ASP A O 1
ATOM 3261 N N . LEU A 1 406 ? 9.789 -8.492 -8.438 1 89.94 406 LEU A N 1
ATOM 3262 C CA . LEU A 1 406 ? 8.977 -7.449 -7.82 1 89.94 406 LEU A CA 1
ATOM 3263 C C . LEU A 1 406 ? 9.859 -6.422 -7.117 1 89.94 406 LEU A C 1
ATOM 3265 O O . LEU A 1 406 ? 9.5 -5.246 -7.023 1 89.94 406 LEU A O 1
ATOM 3269 N N . CYS A 1 407 ? 10.953 -6.891 -6.617 1 91.38 407 CYS A N 1
ATOM 3270 C CA . CYS A 1 407 ? 11.852 -6.016 -5.863 1 91.38 407 CYS A CA 1
ATOM 3271 C C . CYS A 1 407 ? 13.156 -5.793 -6.621 1 91.38 407 CYS A C 1
ATOM 3273 O O . CYS A 1 407 ? 13.859 -6.75 -6.949 1 91.38 407 CYS A O 1
ATOM 3275 N N . TYR A 1 408 ? 13.578 -4.609 -6.867 1 91.75 408 TYR A N 1
ATOM 3276 C CA . TYR A 1 408 ? 14.758 -4.25 -7.652 1 91.75 408 TYR A CA 1
ATOM 3277 C C . TYR A 1 408 ? 15.984 -4.117 -6.762 1 91.75 408 TYR A C 1
ATOM 3279 O O . TYR A 1 408 ? 16.516 -3.016 -6.582 1 91.75 408 TYR A O 1
ATOM 3287 N N . TYR A 1 409 ? 16.5 -5.164 -6.281 1 90.81 409 TYR A N 1
ATOM 3288 C CA . TYR A 1 409 ? 17.688 -5.207 -5.453 1 90.81 409 TYR A CA 1
ATOM 3289 C C . TYR A 1 409 ? 18.953 -5.289 -6.316 1 90.81 409 TYR A C 1
ATOM 3291 O O . TYR A 1 409 ? 18.859 -5.547 -7.52 1 90.81 409 TYR A O 1
ATOM 3299 N N . ASN A 1 410 ? 20 -4.926 -5.668 1 92.5 410 ASN A N 1
ATOM 3300 C CA . ASN A 1 410 ? 21.281 -5.473 -6.109 1 92.5 410 ASN A CA 1
ATOM 3301 C C . ASN A 1 410 ? 21.5 -6.883 -5.57 1 92.5 410 ASN A C 1
ATOM 3303 O O . ASN A 1 410 ? 22.047 -7.055 -4.477 1 92.5 410 ASN A O 1
ATOM 3307 N N . PHE A 1 411 ? 21.203 -7.824 -6.383 1 92.56 411 PHE A N 1
ATOM 3308 C CA . PHE A 1 411 ? 21.156 -9.211 -5.926 1 92.56 411 PHE A CA 1
ATOM 3309 C C . PHE A 1 411 ? 22.562 -9.75 -5.707 1 92.56 411 PHE A C 1
ATOM 3311 O O . PHE A 1 411 ? 22.734 -10.781 -5.055 1 92.56 411 PHE A O 1
ATOM 3318 N N . ARG A 1 412 ? 23.516 -9.133 -6.211 1 90.31 412 ARG A N 1
ATOM 3319 C CA . ARG A 1 412 ? 24.875 -9.625 -6.074 1 90.31 412 ARG A CA 1
ATOM 3320 C C . ARG A 1 412 ? 25.484 -9.18 -4.746 1 90.31 412 ARG A C 1
ATOM 3322 O O . ARG A 1 412 ? 26.625 -9.531 -4.434 1 90.31 412 ARG A O 1
ATOM 3329 N N . CYS A 1 413 ? 24.75 -8.312 -4.129 1 84.06 413 CYS A N 1
ATOM 3330 C CA . CYS A 1 413 ? 25.219 -7.84 -2.828 1 84.06 413 CYS A CA 1
ATOM 3331 C C . CYS A 1 413 ? 24.125 -7.988 -1.778 1 84.06 413 CYS A C 1
ATOM 3333 O O . CYS A 1 413 ? 22.938 -8.117 -2.117 1 84.06 413 CYS A O 1
ATOM 3335 N N . ALA A 1 414 ? 24.719 -8.102 -0.445 1 62.66 414 ALA A N 1
ATOM 3336 C CA . ALA A 1 414 ? 23.812 -8.281 0.686 1 62.66 414 ALA A CA 1
ATOM 3337 C C . ALA A 1 414 ? 22.828 -7.121 0.795 1 62.66 414 ALA A C 1
ATOM 3339 O O . ALA A 1 414 ? 23.156 -5.992 0.407 1 62.66 414 ALA A O 1
ATOM 3340 N N . LYS A 1 415 ? 21.484 -7.312 1.044 1 60.38 415 LYS A N 1
ATOM 3341 C CA . LYS A 1 415 ? 20.328 -6.422 0.969 1 60.38 415 LYS A CA 1
ATOM 3342 C C . LYS A 1 415 ? 20.141 -5.664 2.279 1 60.38 415 LYS A C 1
ATOM 3344 O O . LYS A 1 415 ? 19 -5.453 2.717 1 60.38 415 LYS A O 1
ATOM 3349 N N . PRO A 1 416 ? 21.312 -5.27 3.133 1 59.31 416 PRO A N 1
ATOM 3350 C CA . PRO A 1 416 ? 20.781 -4.844 4.43 1 59.31 416 PRO A CA 1
ATOM 3351 C C . PRO A 1 416 ? 20.219 -3.428 4.402 1 59.31 416 PRO A C 1
ATOM 3353 O O . PRO A 1 416 ? 20.688 -2.584 3.639 1 59.31 416 PRO A O 1
ATOM 3356 N N . PHE A 1 417 ? 18.875 -3.086 4.773 1 62.66 417 PHE A N 1
ATOM 3357 C CA . PHE A 1 417 ? 18.281 -1.768 4.957 1 62.66 417 PHE A CA 1
ATOM 3358 C C . PHE A 1 417 ? 19.094 -0.951 5.965 1 62.66 417 PHE A C 1
ATOM 3360 O O . PHE A 1 417 ? 18.672 0.139 6.359 1 62.66 417 PHE A O 1
ATOM 3367 N N . PHE A 1 418 ? 20.406 -1.182 6.238 1 70.31 418 PHE A N 1
ATOM 3368 C CA . PHE A 1 418 ? 21.188 -0.526 7.289 1 70.31 418 PHE A CA 1
ATOM 3369 C C . PHE A 1 418 ? 21.875 0.725 6.758 1 70.31 418 PHE A C 1
ATOM 3371 O O . PHE A 1 418 ? 22.312 1.575 7.531 1 70.31 418 PHE A O 1
ATOM 3378 N N . GLY A 1 419 ? 21.828 0.813 5.492 1 77.38 419 GLY A N 1
ATOM 3379 C CA . GLY A 1 419 ? 22.469 1.986 4.926 1 77.38 419 GLY A CA 1
ATOM 3380 C C . GLY A 1 419 ? 21.781 3.283 5.285 1 77.38 419 GLY A C 1
ATOM 3381 O O . GLY A 1 419 ? 22.375 4.359 5.203 1 77.38 419 GLY A O 1
ATOM 3382 N N . ASN A 1 420 ? 20.609 3.199 5.758 1 87.5 420 ASN A N 1
ATOM 3383 C CA . ASN A 1 420 ? 19.828 4.402 6.039 1 87.5 420 ASN A CA 1
ATOM 3384 C C . ASN A 1 420 ? 19.953 4.82 7.5 1 87.5 420 ASN A C 1
ATOM 3386 O O . ASN A 1 420 ? 19.391 5.836 7.91 1 87.5 420 ASN A O 1
ATOM 3390 N N . MET A 1 421 ? 20.734 4.191 8.25 1 89.19 421 MET A N 1
ATOM 3391 C CA . MET A 1 421 ? 20.875 4.469 9.672 1 89.19 421 MET A CA 1
ATOM 3392 C C . MET A 1 421 ? 21.531 5.828 9.898 1 89.19 421 MET A C 1
ATOM 3394 O O . MET A 1 421 ? 21.266 6.492 10.898 1 89.19 421 MET A O 1
ATOM 3398 N N . GLY A 1 422 ? 22.328 6.184 8.953 1 93.75 422 GLY A N 1
ATOM 3399 C CA . GLY A 1 422 ? 22.984 7.48 9.07 1 93.75 422 GLY A CA 1
ATOM 3400 C C . GLY A 1 422 ? 22 8.633 9.18 1 93.75 422 GLY A C 1
ATOM 3401 O O . GLY A 1 422 ? 22.203 9.547 9.992 1 93.75 422 GLY A O 1
ATOM 3402 N N . TYR A 1 423 ? 20.938 8.609 8.414 1 96.31 423 TYR A N 1
ATOM 3403 C CA . TYR A 1 423 ? 19.922 9.664 8.461 1 96.31 423 TYR A CA 1
ATOM 3404 C C . TYR A 1 423 ? 19.266 9.742 9.828 1 96.31 423 TYR A C 1
ATOM 3406 O O . TYR A 1 423 ? 19.062 10.828 10.367 1 96.31 423 TYR A O 1
ATOM 3414 N N . ILE A 1 424 ? 18.984 8.609 10.422 1 96.12 424 ILE A N 1
ATOM 3415 C CA . ILE A 1 424 ? 18.266 8.547 11.695 1 96.12 424 ILE A CA 1
ATOM 3416 C C . ILE A 1 424 ? 19.188 9.039 12.82 1 96.12 424 ILE A C 1
ATOM 3418 O O . ILE A 1 424 ? 18.797 9.922 13.586 1 96.12 424 ILE A O 1
ATOM 3422 N N . LEU A 1 425 ? 20.391 8.547 12.852 1 97 425 LEU A N 1
ATOM 3423 C CA . LEU A 1 425 ? 21.297 8.859 13.945 1 97 425 LEU A CA 1
ATOM 3424 C C . LEU A 1 425 ? 21.797 10.305 13.844 1 97 425 LEU A C 1
ATOM 3426 O O . LEU A 1 425 ? 21.875 11.008 14.852 1 97 425 LEU A O 1
ATOM 3430 N N . LEU A 1 426 ? 22.109 10.695 12.656 1 97.5 426 LEU A N 1
ATOM 3431 C CA . LEU A 1 426 ? 22.578 12.07 12.5 1 97.5 426 LEU A CA 1
ATOM 3432 C C . LEU A 1 426 ? 21.422 13.062 12.609 1 97.5 426 LEU A C 1
ATOM 3434 O O . LEU A 1 426 ? 21.625 14.203 13.031 1 97.5 426 LEU A O 1
ATOM 3438 N N . GLY A 1 427 ? 20.219 12.609 12.188 1 97.38 427 GLY A N 1
ATOM 3439 C CA . GLY A 1 427 ? 19.047 13.422 12.469 1 97.38 427 GLY A CA 1
ATOM 3440 C C . GLY A 1 427 ? 18.812 13.633 13.953 1 97.38 427 GLY A C 1
ATOM 3441 O O . GLY A 1 427 ? 18.5 14.742 14.391 1 97.38 427 GLY A O 1
ATOM 3442 N N . LEU A 1 428 ? 19.016 12.633 14.75 1 97.62 428 LEU A N 1
ATOM 3443 C CA . LEU A 1 428 ? 18.891 12.734 16.203 1 97.62 428 LEU A CA 1
ATOM 3444 C C . LEU A 1 428 ? 19.953 13.656 16.766 1 97.62 428 LEU A C 1
ATOM 3446 O O . LEU A 1 428 ? 19.688 14.422 17.703 1 97.62 428 LEU A O 1
ATOM 3450 N N . LEU A 1 429 ? 21.125 13.523 16.234 1 97.81 429 LEU A N 1
ATOM 3451 C CA . LEU A 1 429 ? 22.188 14.414 16.672 1 97.81 429 LEU A CA 1
ATOM 3452 C C . LEU A 1 429 ? 21.844 15.867 16.391 1 97.81 429 LEU A C 1
ATOM 3454 O O . LEU A 1 429 ? 22.109 16.75 17.203 1 97.81 429 LEU A O 1
ATOM 3458 N N . LEU A 1 430 ? 21.25 16.125 15.234 1 97.56 430 LEU A N 1
ATOM 3459 C CA . LEU A 1 430 ? 20.812 17.469 14.898 1 97.56 430 LEU A CA 1
ATOM 3460 C C . LEU A 1 430 ? 19.781 17.969 15.906 1 97.56 430 LEU A C 1
ATOM 3462 O O . LEU A 1 430 ? 19.828 19.141 16.312 1 97.56 430 LEU A O 1
ATOM 3466 N N . VAL A 1 431 ? 18.891 17.094 16.312 1 96.62 431 VAL A N 1
ATOM 3467 C CA . VAL A 1 431 ? 17.875 17.453 17.297 1 96.62 431 VAL A CA 1
ATOM 3468 C C . VAL A 1 431 ? 18.562 17.828 18.609 1 96.62 431 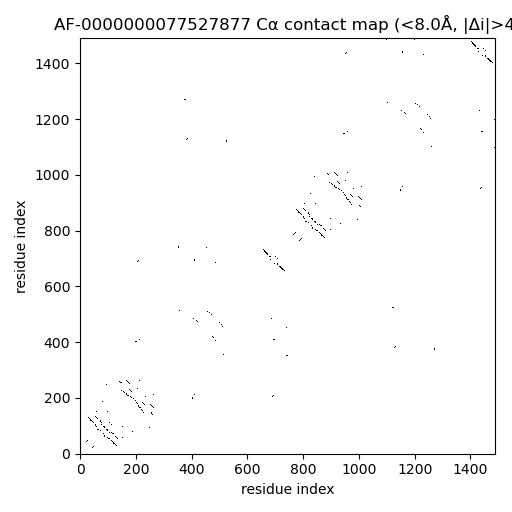VAL A C 1
ATOM 3470 O O . VAL A 1 431 ? 18.219 18.844 19.234 1 96.62 431 VAL A O 1
ATOM 3473 N N . ILE A 1 432 ? 19.516 17.094 19.016 1 96.38 432 ILE A N 1
ATOM 3474 C CA . ILE A 1 432 ? 20.234 17.312 20.281 1 96.38 432 ILE A CA 1
ATOM 3475 C C . ILE A 1 432 ? 21 18.625 20.203 1 96.38 432 ILE A C 1
ATOM 3477 O O . ILE A 1 432 ? 20.938 19.453 21.125 1 96.38 432 ILE A O 1
ATOM 3481 N N . MET A 1 433 ? 21.656 18.828 19.094 1 96 433 MET A N 1
ATOM 3482 C CA . MET A 1 433 ? 22.438 20.047 18.922 1 96 433 MET A CA 1
ATOM 3483 C C . MET A 1 433 ? 21.547 21.266 18.922 1 96 433 MET A C 1
ATOM 3485 O O . MET A 1 433 ? 21.875 22.297 19.516 1 96 433 MET A O 1
ATOM 3489 N N . ASN A 1 434 ? 20.469 21.172 18.234 1 94.44 434 ASN A N 1
ATOM 3490 C CA . ASN A 1 434 ? 19.531 22.281 18.188 1 94.44 434 ASN A CA 1
ATOM 3491 C C . ASN A 1 434 ? 18.922 22.562 19.562 1 94.44 434 ASN A C 1
ATOM 3493 O O . ASN A 1 434 ? 18.781 23.719 19.953 1 94.44 434 ASN A O 1
ATOM 3497 N N . LYS A 1 435 ? 18.578 21.531 20.281 1 93.94 435 LYS A N 1
ATOM 3498 C CA . LYS A 1 435 ? 18.016 21.703 21.625 1 93.94 435 LYS A CA 1
ATOM 3499 C C . LYS A 1 435 ? 19.047 22.297 22.578 1 93.94 435 LYS A C 1
ATOM 3501 O O . LYS A 1 435 ? 18.719 23.156 23.406 1 93.94 435 LYS A O 1
ATOM 3506 N N . GLU A 1 436 ? 20.234 21.875 22.5 1 94.25 436 GLU A N 1
ATOM 3507 C CA . GLU A 1 436 ? 21.297 22.422 23.344 1 94.25 436 GLU A CA 1
ATOM 3508 C C . GLU A 1 436 ? 21.5 23.922 23.062 1 94.25 436 GLU A C 1
ATOM 3510 O O . GLU A 1 436 ? 21.656 24.703 23.984 1 94.25 436 GLU A O 1
ATOM 3515 N N . LYS A 1 437 ? 21.562 24.25 21.844 1 91.62 437 LYS A N 1
ATOM 3516 C CA . LYS A 1 437 ? 21.719 25.656 21.469 1 91.62 437 LYS A CA 1
ATOM 3517 C C . LYS A 1 437 ? 20.578 26.5 22 1 91.62 437 LYS A C 1
ATOM 3519 O O . LYS A 1 437 ? 20.781 27.625 22.469 1 91.62 437 LYS A O 1
ATOM 3524 N N . GLU A 1 438 ? 19.359 25.969 21.859 1 90.69 438 GLU A N 1
ATOM 3525 C CA . GLU A 1 438 ? 18.188 26.672 22.344 1 90.69 438 GLU A CA 1
ATOM 3526 C C . GLU A 1 438 ? 18.25 26.891 23.859 1 90.69 438 GLU A C 1
ATOM 3528 O O . GLU A 1 438 ? 17.969 27.984 24.344 1 90.69 438 GLU A O 1
ATOM 3533 N N . VAL A 1 439 ? 18.625 25.891 24.609 1 90.88 439 VAL A N 1
ATOM 3534 C CA . VAL A 1 439 ? 18.703 25.969 26.062 1 90.88 439 VAL A CA 1
ATOM 3535 C C . VAL A 1 439 ? 19.812 26.953 26.469 1 90.88 439 VAL A C 1
ATOM 3537 O O . VAL A 1 439 ? 19.625 27.75 27.391 1 90.88 439 VAL A O 1
ATOM 3540 N N . ARG A 1 440 ? 20.875 26.844 25.812 1 88.75 440 ARG A N 1
ATOM 3541 C CA . ARG A 1 440 ? 21.984 27.766 26.078 1 88.75 440 ARG A CA 1
ATOM 3542 C C . ARG A 1 440 ? 21.562 29.203 25.828 1 88.75 440 ARG A C 1
ATOM 3544 O O . ARG A 1 440 ? 21.875 30.094 26.625 1 88.75 440 ARG A O 1
ATOM 3551 N N . TYR A 1 441 ? 20.984 29.422 24.719 1 87.5 441 TYR A N 1
ATOM 3552 C CA . TYR A 1 441 ? 20.516 30.766 24.391 1 87.5 441 TYR A CA 1
ATOM 3553 C C . TYR A 1 441 ? 19.547 31.281 25.453 1 87.5 441 TYR A C 1
ATOM 3555 O O . TYR A 1 441 ? 19.609 32.438 25.844 1 87.5 441 TYR A O 1
ATOM 3563 N N . GLN A 1 442 ? 18.594 30.438 25.891 1 87.81 442 GLN A N 1
ATOM 3564 C CA . GLN A 1 442 ? 17.625 30.828 26.906 1 87.81 442 GLN A CA 1
ATOM 3565 C C . GLN A 1 442 ? 18.297 31.156 28.234 1 87.81 442 GLN A C 1
ATOM 3567 O O . GLN A 1 442 ? 17.891 32.062 28.938 1 87.81 442 GLN A O 1
ATOM 3572 N N . ARG A 1 443 ? 19.344 30.5 28.547 1 85.62 443 ARG A N 1
ATOM 3573 C CA . ARG A 1 443 ? 20.109 30.766 29.766 1 85.62 443 ARG A CA 1
ATOM 3574 C C . ARG A 1 443 ? 20.828 32.094 29.688 1 85.62 443 ARG A C 1
ATOM 3576 O O . ARG A 1 443 ? 20.859 32.875 30.656 1 85.62 443 ARG A O 1
ATOM 3583 N N . MET A 1 444 ? 21.375 32.344 28.562 1 85.38 444 MET A N 1
ATOM 3584 C CA . MET A 1 444 ? 22.062 33.625 28.359 1 85.38 444 MET A CA 1
ATOM 3585 C C . MET A 1 444 ? 21.062 34.781 28.344 1 85.38 444 MET A C 1
ATOM 3587 O O . MET A 1 444 ? 21.344 35.844 28.906 1 85.38 444 MET A O 1
ATOM 3591 N N . ALA A 1 445 ? 19.953 34.562 27.656 1 85.75 445 ALA A N 1
ATOM 3592 C CA . ALA A 1 445 ? 18.906 35.562 27.578 1 85.75 445 ALA A CA 1
ATOM 3593 C C . ALA A 1 445 ? 18.312 35.875 28.953 1 85.75 445 ALA A C 1
ATOM 3595 O O . ALA A 1 445 ? 17.875 37 29.219 1 85.75 445 ALA A O 1
ATOM 3596 N N . ALA A 1 446 ? 18.297 34.844 29.828 1 86.31 446 ALA A N 1
ATOM 3597 C CA . ALA A 1 446 ? 17.812 35.031 31.188 1 86.31 446 ALA A CA 1
ATOM 3598 C C . ALA A 1 446 ? 18.734 35.969 31.984 1 86.31 446 ALA A C 1
ATOM 3600 O O . ALA A 1 446 ? 18.297 36.688 32.875 1 86.31 446 ALA A O 1
ATOM 3601 N N . LYS A 1 447 ? 20.016 36 31.641 1 81.62 447 LYS A N 1
ATOM 3602 C CA . LYS A 1 447 ? 21 36.844 32.281 1 81.62 447 LYS A CA 1
ATOM 3603 C C . LYS A 1 447 ? 21 38.25 31.672 1 81.62 447 LYS A C 1
ATOM 3605 O O . LYS A 1 447 ? 21.203 39.25 32.375 1 81.62 447 LYS A O 1
ATOM 3610 N N . ALA A 1 448 ? 20.812 38.219 30.359 1 82.19 448 ALA A N 1
ATOM 3611 C CA . ALA A 1 448 ? 20.781 39.469 29.625 1 82.19 448 ALA A CA 1
ATOM 3612 C C . ALA A 1 448 ? 19.562 39.531 28.688 1 82.19 448 ALA A C 1
ATOM 3614 O O . ALA A 1 448 ? 19.641 39.062 27.547 1 82.19 448 ALA A O 1
ATOM 3615 N N . GLU A 1 449 ? 18.516 40.094 29.047 1 81.62 449 GLU A N 1
ATOM 3616 C CA . GLU A 1 449 ? 17.25 40.125 28.312 1 81.62 449 GLU A CA 1
ATOM 3617 C C . GLU A 1 449 ? 17.406 40.844 26.969 1 81.62 449 GLU A C 1
ATOM 3619 O O . GLU A 1 449 ? 16.625 40.625 26.047 1 81.62 449 GLU A O 1
ATOM 3624 N N . GLU A 1 450 ? 18.438 41.688 26.844 1 81.06 450 GLU A N 1
ATOM 3625 C CA . GLU A 1 450 ? 18.672 42.469 25.641 1 81.06 450 GLU A CA 1
ATOM 3626 C C . GLU A 1 450 ? 19.031 41.562 24.453 1 81.06 450 GLU A C 1
ATOM 3628 O O . GLU A 1 450 ? 18.844 41.938 23.297 1 81.06 450 GLU A O 1
ATOM 3633 N N . LEU A 1 451 ? 19.547 40.469 24.797 1 81.88 451 LEU A N 1
ATOM 3634 C CA . LEU A 1 451 ? 19.922 39.5 23.75 1 81.88 451 LEU A CA 1
ATOM 3635 C C . LEU A 1 451 ? 18.688 39.062 22.969 1 81.88 451 LEU A C 1
ATOM 3637 O O . LEU A 1 451 ? 18.781 38.75 21.781 1 81.88 451 LEU A O 1
ATOM 3641 N N . GLU A 1 452 ? 17.547 39.031 23.578 1 83.31 452 GLU A N 1
ATOM 3642 C CA . GLU A 1 452 ? 16.312 38.562 22.922 1 83.31 452 GLU A CA 1
ATOM 3643 C C . GLU A 1 452 ? 15.656 39.719 22.172 1 83.31 452 GLU A C 1
ATOM 3645 O O . GLU A 1 452 ? 15 39.5 21.141 1 83.31 452 GLU A O 1
ATOM 3650 N N . THR A 1 453 ? 15.875 40.906 22.562 1 82.81 453 THR A N 1
ATOM 3651 C CA . THR A 1 453 ? 15.07 42 22.047 1 82.81 453 THR A CA 1
ATOM 3652 C C . THR A 1 453 ? 15.906 42.938 21.156 1 82.81 453 THR A C 1
ATOM 3654 O O . THR A 1 453 ? 15.391 43.5 20.203 1 82.81 453 THR A O 1
ATOM 3657 N N . VAL A 1 454 ? 17.312 43 21.359 1 85.38 454 VAL A N 1
ATOM 3658 C CA . VAL A 1 454 ? 18.047 44.094 20.734 1 85.38 454 VAL A CA 1
ATOM 3659 C C . VAL A 1 454 ? 19.188 43.562 19.875 1 85.38 454 VAL A C 1
ATOM 3661 O O . VAL A 1 454 ? 19.516 44.125 18.828 1 85.38 454 VAL A O 1
ATOM 3664 N N . PHE A 1 455 ? 19.688 42.438 20.281 1 88.06 455 PHE A N 1
ATOM 3665 C CA . PHE A 1 455 ? 20.922 42 19.625 1 88.06 455 PHE A CA 1
ATOM 3666 C C . PHE A 1 455 ? 20.688 40.75 18.797 1 88.06 455 PHE A C 1
ATOM 3668 O O . PHE A 1 455 ? 19.844 39.938 19.141 1 88.06 455 PHE A O 1
ATOM 3675 N N . GLY A 1 456 ? 21.422 40.688 17.688 1 90.06 456 GLY A N 1
ATOM 3676 C CA . GLY A 1 456 ? 21.516 39.469 16.906 1 90.06 456 GLY A CA 1
ATOM 3677 C C . GLY A 1 456 ? 20.219 39.156 16.156 1 90.06 456 GLY A C 1
ATOM 3678 O O . GLY A 1 456 ? 19.312 40 16.094 1 90.06 456 GLY A O 1
ATOM 3679 N N . LEU A 1 457 ? 20.156 37.969 15.516 1 92.62 457 LEU A N 1
ATOM 3680 C CA . LEU A 1 457 ? 18.953 37.469 14.859 1 92.62 457 LEU A CA 1
ATOM 3681 C C . LEU A 1 457 ? 18.062 36.719 15.852 1 92.62 457 LEU A C 1
ATOM 3683 O O . LEU A 1 457 ? 18.562 36.031 16.75 1 92.62 457 LEU A O 1
ATOM 3687 N N . PRO A 1 458 ? 16.797 36.969 15.758 1 89.81 458 PRO A N 1
ATOM 3688 C CA . PRO A 1 458 ? 15.914 36.188 16.625 1 89.81 458 PRO A CA 1
ATOM 3689 C C . PRO A 1 458 ? 16.109 34.688 16.469 1 89.81 458 PRO A C 1
ATOM 3691 O O . PRO A 1 458 ? 16.094 34.156 15.352 1 89.81 458 PRO A O 1
ATOM 3694 N N . GLN A 1 459 ? 16.328 34.062 17.547 1 88.94 459 GLN A N 1
ATOM 3695 C CA . GLN A 1 459 ? 16.656 32.656 17.484 1 88.94 459 GLN A CA 1
ATOM 3696 C C . GLN A 1 459 ? 15.469 31.781 17.891 1 88.94 459 GLN A C 1
ATOM 3698 O O . GLN A 1 459 ? 15.086 31.766 19.062 1 88.94 459 GLN A O 1
ATOM 3703 N N . HIS A 1 460 ? 14.758 31.203 17.031 1 89.62 460 HIS A N 1
ATOM 3704 C CA . HIS A 1 460 ? 13.688 30.234 17.234 1 89.62 460 HIS A CA 1
ATOM 3705 C C . HIS A 1 460 ? 14.047 28.891 16.609 1 89.62 460 HIS A C 1
ATOM 3707 O O . HIS A 1 460 ? 14.398 28.812 15.438 1 89.62 460 HIS A O 1
ATOM 3713 N N . GLY A 1 461 ? 13.953 27.859 17.344 1 91.56 461 GLY A N 1
ATOM 3714 C CA . GLY A 1 461 ? 14.43 26.562 16.906 1 91.56 461 GLY A CA 1
ATOM 3715 C C . GLY A 1 461 ? 13.328 25.703 16.312 1 91.56 461 GLY A C 1
ATOM 3716 O O . GLY A 1 461 ? 13.578 24.547 15.945 1 91.56 461 GLY A O 1
ATOM 3717 N N . GLY A 1 462 ? 12.102 26.156 16.172 1 93.38 462 GLY A N 1
ATOM 3718 C CA . GLY A 1 462 ? 10.969 25.359 15.734 1 93.38 462 GLY A CA 1
ATOM 3719 C C . GLY A 1 462 ? 11.164 24.766 14.359 1 93.38 462 GLY A C 1
ATOM 3720 O O . GLY A 1 462 ? 11.016 23.547 14.172 1 93.38 462 GLY A O 1
ATOM 3721 N N . VAL A 1 463 ? 11.57 25.562 13.344 1 95.81 463 VAL A N 1
ATOM 3722 C CA . VAL A 1 463 ? 11.75 25.109 11.969 1 95.81 463 VAL A CA 1
ATOM 3723 C C . VAL A 1 463 ? 12.945 24.156 11.891 1 95.81 463 VAL A C 1
ATOM 3725 O O . VAL A 1 463 ? 12.883 23.125 11.211 1 95.81 463 VAL A O 1
ATOM 3728 N N . MET A 1 464 ? 14 24.5 12.633 1 96.12 464 MET A N 1
ATOM 3729 C CA . MET A 1 464 ? 15.188 23.641 12.633 1 96.12 464 MET A CA 1
ATOM 3730 C C . MET A 1 464 ? 14.883 22.297 13.266 1 96.12 464 MET A C 1
ATOM 3732 O O . MET A 1 464 ? 15.383 21.266 12.812 1 96.12 464 MET A O 1
ATOM 3736 N N . ASN A 1 465 ? 14.125 22.312 14.312 1 96.31 465 ASN A N 1
ATOM 3737 C CA . ASN A 1 465 ? 13.719 21.047 14.914 1 96.31 465 ASN A CA 1
ATOM 3738 C C . ASN A 1 465 ? 12.867 20.219 13.953 1 96.31 465 ASN A C 1
ATOM 3740 O O . ASN A 1 465 ? 13.023 19 13.883 1 96.31 465 ASN A O 1
ATOM 3744 N N . ALA A 1 466 ? 11.969 20.875 13.281 1 97.19 466 ALA A N 1
ATOM 3745 C CA . ALA A 1 466 ? 11.172 20.188 12.273 1 97.19 466 ALA A CA 1
ATOM 3746 C C . ALA A 1 466 ? 12.055 19.609 11.172 1 97.19 466 ALA A C 1
ATOM 3748 O O . ALA A 1 466 ? 11.852 18.469 10.742 1 97.19 466 ALA A O 1
ATOM 3749 N N . LEU A 1 467 ? 12.984 20.359 10.727 1 97.62 467 LEU A N 1
ATOM 3750 C CA . LEU A 1 467 ? 13.922 19.922 9.695 1 97.62 467 LEU A CA 1
ATOM 3751 C C . LEU A 1 467 ? 14.719 18.703 10.172 1 97.62 467 LEU A C 1
ATOM 3753 O O . LEU A 1 467 ? 14.891 17.75 9.414 1 97.62 467 LEU A O 1
ATOM 3757 N N . SER A 1 468 ? 15.211 18.766 11.414 1 97.75 468 SER A N 1
ATOM 3758 C CA . SER A 1 468 ? 15.953 17.641 11.977 1 97.75 468 SER A CA 1
ATOM 3759 C C . SER A 1 468 ? 15.086 16.391 12.062 1 97.75 468 SER A C 1
ATOM 3761 O O . SER A 1 468 ? 15.547 15.289 11.766 1 97.75 468 SER A O 1
ATOM 3763 N N . PHE A 1 469 ? 13.891 16.594 12.469 1 97.5 469 PHE A N 1
ATOM 3764 C CA . PHE A 1 469 ? 12.969 15.469 12.547 1 97.5 469 PHE A CA 1
ATOM 3765 C C . PHE A 1 469 ? 12.648 14.938 11.156 1 97.5 469 PHE A C 1
ATOM 3767 O O . PHE A 1 469 ? 12.461 13.734 10.977 1 97.5 469 PHE A O 1
ATOM 3774 N N . ALA A 1 470 ? 12.547 15.812 10.18 1 97.88 470 ALA A N 1
ATOM 3775 C CA . ALA A 1 470 ? 12.312 15.391 8.797 1 97.88 470 ALA A CA 1
ATOM 3776 C C . ALA A 1 470 ? 13.438 14.492 8.297 1 97.88 470 ALA A C 1
ATOM 3778 O O . ALA A 1 470 ? 13.195 13.547 7.543 1 97.88 470 ALA A O 1
ATOM 3779 N N . VAL A 1 471 ? 14.648 14.773 8.719 1 97.94 471 VAL A N 1
ATOM 3780 C CA . VAL A 1 471 ? 15.789 13.945 8.336 1 97.94 471 VAL A CA 1
ATOM 3781 C C . VAL A 1 471 ? 15.633 12.547 8.93 1 97.94 471 VAL A C 1
ATOM 3783 O O . VAL A 1 471 ? 15.891 11.547 8.258 1 97.94 471 VAL A O 1
ATOM 3786 N N . ILE A 1 472 ? 15.188 12.477 10.164 1 97.25 472 ILE A N 1
ATOM 3787 C CA . ILE A 1 472 ? 14.938 11.195 10.812 1 97.25 472 ILE A CA 1
ATOM 3788 C C . ILE A 1 472 ? 13.867 10.43 10.047 1 97.25 472 ILE A C 1
ATOM 3790 O O . ILE A 1 472 ? 14.039 9.25 9.727 1 97.25 472 ILE A O 1
ATOM 3794 N N . LEU A 1 473 ? 12.75 11.125 9.703 1 96.31 473 LEU A N 1
ATOM 3795 C CA . LEU A 1 473 ? 11.656 10.484 8.992 1 96.31 473 LEU A CA 1
ATOM 3796 C C . LEU A 1 473 ? 12.094 10.039 7.598 1 96.31 473 LEU A C 1
ATOM 3798 O O . LEU A 1 473 ? 11.641 9.008 7.098 1 96.31 473 LEU A O 1
ATOM 3802 N N . GLU A 1 474 ? 12.961 10.828 6.996 1 95.5 474 GLU A N 1
ATOM 3803 C CA . GLU A 1 474 ? 13.523 10.43 5.711 1 95.5 474 GLU A CA 1
ATOM 3804 C C . GLU A 1 474 ? 14.281 9.109 5.828 1 95.5 474 GLU A C 1
ATOM 3806 O O . GLU A 1 474 ? 14.172 8.242 4.953 1 95.5 474 GLU A O 1
ATOM 3811 N N . GLY A 1 475 ? 15.047 8.984 6.895 1 95.06 475 GLY A N 1
ATOM 3812 C CA . GLY A 1 475 ? 15.75 7.734 7.121 1 95.06 475 GLY A CA 1
ATOM 3813 C C . GLY A 1 475 ? 14.828 6.547 7.277 1 95.06 475 GLY A C 1
ATOM 3814 O O . GLY A 1 475 ? 15.07 5.48 6.703 1 95.06 475 GLY A O 1
ATOM 3815 N N . VAL A 1 476 ? 13.742 6.703 7.945 1 93.06 476 VAL A N 1
ATOM 3816 C CA . VAL A 1 476 ? 12.797 5.625 8.211 1 93.06 476 VAL A CA 1
ATOM 3817 C C . VAL A 1 476 ? 12.047 5.27 6.926 1 93.06 476 VAL A C 1
ATOM 3819 O O . VAL A 1 476 ? 11.914 4.094 6.582 1 93.06 476 VAL A O 1
ATOM 3822 N N . LEU A 1 477 ? 11.555 6.273 6.211 1 93.25 477 LEU A N 1
ATOM 3823 C CA . LEU A 1 477 ? 10.781 6.043 4.992 1 93.25 477 LEU A CA 1
ATOM 3824 C C . LEU A 1 477 ? 11.672 5.488 3.885 1 93.25 477 LEU A C 1
ATOM 3826 O O . LEU A 1 477 ? 11.258 4.602 3.135 1 93.25 477 LEU A O 1
ATOM 3830 N N . SER A 1 478 ? 12.883 5.977 3.811 1 92.88 478 SER A N 1
ATOM 3831 C CA . SER A 1 478 ? 13.836 5.43 2.846 1 92.88 478 SER A CA 1
ATOM 3832 C C . SER A 1 478 ? 14.164 3.975 3.156 1 92.88 478 SER A C 1
ATOM 3834 O O . SER A 1 478 ? 14.258 3.146 2.248 1 92.88 478 SER A O 1
ATOM 3836 N N . ALA A 1 479 ? 14.391 3.67 4.422 1 91.69 479 ALA A N 1
ATOM 3837 C CA . ALA A 1 479 ? 14.625 2.283 4.812 1 91.69 479 ALA A CA 1
ATOM 3838 C C . ALA A 1 479 ? 13.445 1.399 4.422 1 91.69 479 ALA A C 1
ATOM 3840 O O . ALA A 1 479 ? 13.633 0.26 3.988 1 91.69 479 ALA A O 1
ATOM 3841 N N . SER A 1 480 ? 12.211 1.906 4.551 1 89 480 SER A N 1
ATOM 3842 C CA . SER A 1 480 ? 11.016 1.159 4.172 1 89 480 SER A CA 1
ATOM 3843 C C . SER A 1 480 ? 10.984 0.898 2.67 1 89 480 SER A C 1
ATOM 3845 O O . SER A 1 480 ? 10.625 -0.197 2.234 1 89 480 SER A O 1
ATOM 3847 N N . TYR A 1 481 ? 11.359 1.834 1.836 1 88.88 481 TYR A N 1
ATOM 3848 C CA . TYR A 1 481 ? 11.461 1.666 0.391 1 88.88 481 TYR A CA 1
ATOM 3849 C C . TYR A 1 481 ? 12.414 0.535 0.037 1 88.88 481 TYR A C 1
ATOM 3851 O O . TYR A 1 481 ? 12.141 -0.256 -0.87 1 88.88 481 TYR A O 1
ATOM 3859 N N . HIS A 1 482 ? 13.461 0.434 0.808 1 89.62 482 HIS A N 1
ATOM 3860 C CA . HIS A 1 482 ? 14.531 -0.485 0.449 1 89.62 482 HIS A CA 1
ATOM 3861 C C . HIS A 1 482 ? 14.219 -1.906 0.902 1 89.62 482 HIS A C 1
ATOM 3863 O O . HIS A 1 482 ? 14.961 -2.84 0.594 1 89.62 482 HIS A O 1
ATOM 3869 N N . ILE A 1 483 ? 13.164 -2.086 1.6 1 87.88 483 ILE A N 1
ATOM 3870 C CA . ILE A 1 483 ? 12.719 -3.441 1.908 1 87.88 483 ILE A CA 1
ATOM 3871 C C . ILE A 1 483 ? 12.312 -4.16 0.622 1 87.88 483 ILE A C 1
ATOM 3873 O O . ILE A 1 483 ? 12.625 -5.34 0.438 1 87.88 483 ILE A O 1
ATOM 3877 N N . CYS A 1 484 ? 11.695 -3.469 -0.253 1 88.69 484 CYS A N 1
ATOM 3878 C CA . CYS A 1 484 ? 11.383 -3.957 -1.591 1 88.69 484 CYS A CA 1
ATOM 3879 C C . CYS A 1 484 ? 11.305 -2.807 -2.586 1 88.69 484 CYS A C 1
ATOM 3881 O O . CYS A 1 484 ? 10.211 -2.359 -2.938 1 88.69 484 CYS A O 1
ATOM 3883 N N . PRO A 1 485 ? 12.438 -2.395 -3.105 1 89.62 485 PRO A N 1
A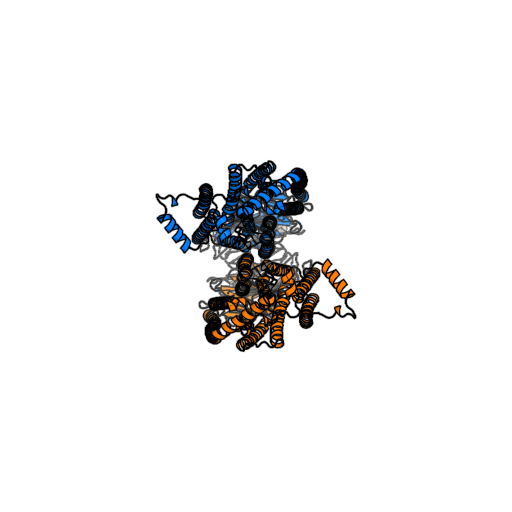TOM 3884 C CA . PRO A 1 485 ? 12.461 -1.242 -4.012 1 89.62 485 PRO A CA 1
ATOM 3885 C C . PRO A 1 485 ? 11.742 -1.512 -5.328 1 89.62 485 PRO A C 1
ATOM 3887 O O . PRO A 1 485 ? 11.938 -2.562 -5.941 1 89.62 485 PRO A O 1
ATOM 3890 N N . SER A 1 486 ? 10.898 -0.698 -5.695 1 87.94 486 SER A N 1
ATOM 3891 C CA . SER A 1 486 ? 10.164 -0.763 -6.957 1 87.94 486 SER A CA 1
ATOM 3892 C C . SER A 1 486 ? 9.758 0.627 -7.43 1 87.94 486 SER A C 1
ATOM 3894 O O . SER A 1 486 ? 9.898 1.606 -6.695 1 87.94 486 SER A O 1
ATOM 3896 N N . GLY A 1 487 ? 9.336 0.708 -8.648 1 84.12 487 GLY A N 1
ATOM 3897 C CA . GLY A 1 487 ? 8.898 1.986 -9.188 1 84.12 487 GLY A CA 1
ATOM 3898 C C . GLY A 1 487 ? 7.652 2.525 -8.516 1 84.12 487 GLY A C 1
ATOM 3899 O O . GLY A 1 487 ? 7.5 3.738 -8.359 1 84.12 487 GLY A O 1
ATOM 3900 N N . SER A 1 488 ? 6.84 1.676 -8 1 79.62 488 SER A N 1
ATOM 3901 C CA . SER A 1 488 ? 5.562 2.07 -7.418 1 79.62 488 SER A CA 1
ATOM 3902 C C . SER A 1 488 ? 5.754 2.686 -6.035 1 79.62 488 SER A C 1
ATOM 3904 O O . SER A 1 488 ? 4.953 3.52 -5.605 1 79.62 488 SER A O 1
ATOM 3906 N N . ASN A 1 489 ? 6.824 2.316 -5.312 1 84.31 489 ASN A N 1
ATOM 3907 C CA . ASN A 1 489 ? 7 2.838 -3.961 1 84.31 489 ASN A CA 1
ATOM 3908 C C . ASN A 1 489 ? 8.188 3.797 -3.881 1 84.31 489 ASN A C 1
ATOM 3910 O O . ASN A 1 489 ? 8.625 4.156 -2.787 1 84.31 489 ASN A O 1
ATOM 3914 N N . TYR A 1 490 ? 8.672 4.211 -4.98 1 86.62 490 TYR A N 1
ATOM 3915 C CA . TYR A 1 490 ? 9.836 5.082 -5.004 1 86.62 490 TYR A CA 1
ATOM 3916 C C . TYR A 1 490 ? 9.539 6.414 -4.328 1 86.62 490 TYR A C 1
ATOM 3918 O O . TYR A 1 490 ? 10.445 7.074 -3.809 1 86.62 490 TYR A O 1
ATOM 3926 N N . GLN A 1 491 ? 8.375 6.793 -4.336 1 84.31 491 GLN A N 1
ATOM 3927 C CA . GLN A 1 491 ? 7.973 8.055 -3.727 1 84.31 491 GLN A CA 1
ATOM 3928 C C . GLN A 1 491 ? 8.281 8.07 -2.232 1 84.31 491 GLN A C 1
ATOM 3930 O O . GLN A 1 491 ? 8.453 9.133 -1.636 1 84.31 491 GLN A O 1
ATOM 3935 N N . PHE A 1 492 ? 8.375 6.969 -1.571 1 86.25 492 PHE A N 1
ATOM 3936 C CA . PHE A 1 492 ? 8.68 6.898 -0.146 1 86.25 492 PHE A CA 1
ATOM 3937 C C . PHE A 1 492 ? 10.109 7.352 0.126 1 86.25 492 PHE A C 1
ATOM 3939 O O . PHE A 1 492 ? 10.414 7.859 1.208 1 86.25 492 PHE A O 1
ATOM 3946 N N . ASP A 1 493 ? 10.875 7.203 -0.871 1 85.81 493 ASP A N 1
ATOM 3947 C CA . ASP A 1 493 ? 12.273 7.602 -0.765 1 85.81 493 ASP A CA 1
ATOM 3948 C C . ASP A 1 493 ? 12.445 9.094 -1.045 1 85.81 493 ASP A C 1
ATOM 3950 O O . ASP A 1 493 ? 13.375 9.727 -0.54 1 85.81 493 ASP A O 1
ATOM 3954 N N . THR A 1 494 ? 11.539 9.719 -1.766 1 91.62 494 THR A N 1
ATOM 3955 C CA . THR A 1 494 ? 11.781 11.078 -2.244 1 91.62 494 THR A CA 1
ATOM 3956 C C . THR A 1 494 ? 10.883 12.07 -1.515 1 91.62 494 THR A C 1
ATOM 3958 O O . THR A 1 494 ? 11.219 13.25 -1.401 1 91.62 494 THR A O 1
ATOM 3961 N N . SER A 1 495 ? 9.766 11.695 -1.027 1 92.44 495 SER A N 1
ATOM 3962 C CA . SER A 1 495 ? 8.766 12.609 -0.483 1 92.44 495 SER A CA 1
ATOM 3963 C C . SER A 1 495 ? 9.352 13.477 0.626 1 92.44 495 SER A C 1
ATOM 3965 O O . SER A 1 495 ? 9.203 14.695 0.61 1 92.44 495 SER A O 1
ATOM 3967 N N . PHE A 1 496 ? 10.055 12.859 1.556 1 95.06 496 PHE A N 1
ATOM 3968 C CA . PHE A 1 496 ? 10.539 13.664 2.676 1 95.06 496 PHE A CA 1
ATOM 3969 C C . PHE A 1 496 ? 11.859 14.336 2.332 1 95.06 496 PHE A C 1
ATOM 3971 O O . PHE A 1 496 ? 12.352 15.172 3.096 1 95.06 496 PHE A O 1
ATOM 3978 N N . MET A 1 497 ? 12.453 14.008 1.205 1 95.69 497 MET A N 1
ATOM 3979 C CA . MET A 1 497 ? 13.531 14.844 0.674 1 95.69 497 MET A CA 1
ATOM 3980 C C . MET A 1 497 ? 12.992 16.188 0.192 1 95.69 497 MET A C 1
ATOM 3982 O O . MET A 1 497 ? 13.656 17.219 0.334 1 95.69 497 MET A O 1
ATOM 3986 N N . TYR A 1 498 ? 11.75 16.156 -0.39 1 96.25 498 TYR A N 1
ATOM 3987 C CA . TYR A 1 498 ? 11.094 17.406 -0.755 1 96.25 498 TYR A CA 1
ATOM 3988 C C . TYR A 1 498 ? 10.844 18.281 0.475 1 96.25 498 TYR A C 1
ATOM 3990 O O . TYR A 1 498 ? 11.07 19.484 0.444 1 96.25 498 TYR A O 1
ATOM 3998 N N . VAL A 1 499 ? 10.438 17.562 1.554 1 96.44 499 VAL A N 1
ATOM 3999 C CA . VAL A 1 499 ? 10.133 18.266 2.795 1 96.44 499 VAL A CA 1
ATOM 4000 C C . VAL A 1 499 ? 11.398 18.906 3.354 1 96.44 499 VAL A C 1
ATOM 4002 O O . VAL A 1 499 ? 11.383 20.062 3.773 1 96.44 499 VAL A O 1
ATOM 4005 N N . ILE A 1 500 ? 12.484 18.156 3.311 1 97.31 500 ILE A N 1
ATOM 4006 C CA . ILE A 1 500 ? 13.766 18.656 3.809 1 97.31 500 ILE A CA 1
ATOM 4007 C C . ILE A 1 500 ? 14.211 19.859 2.977 1 97.31 500 ILE A C 1
ATOM 4009 O O . ILE A 1 500 ? 14.656 20.875 3.521 1 97.31 500 ILE A O 1
ATOM 4013 N N . GLY A 1 501 ? 14.078 19.766 1.676 1 96.31 501 GLY A N 1
ATOM 4014 C CA . GLY A 1 501 ? 14.43 20.875 0.812 1 96.31 501 GLY A CA 1
ATOM 4015 C C . GLY A 1 501 ? 13.602 22.125 1.085 1 96.31 501 GLY A C 1
ATOM 4016 O O . GLY A 1 501 ? 14.148 23.219 1.178 1 96.31 501 GLY A O 1
ATOM 4017 N N . MET A 1 502 ? 12.336 21.953 1.247 1 95.62 502 MET A N 1
ATOM 4018 C CA . MET A 1 502 ? 11.445 23.094 1.501 1 95.62 502 MET A CA 1
ATOM 4019 C C . MET A 1 502 ? 11.727 23.703 2.867 1 95.62 502 MET A C 1
ATOM 4021 O O . MET A 1 502 ? 11.844 24.922 2.992 1 95.62 502 MET A O 1
ATOM 4025 N N . LEU A 1 503 ? 11.859 22.812 3.902 1 96.81 503 LEU A N 1
ATOM 4026 C CA . LEU A 1 503 ? 12.125 23.312 5.25 1 96.81 503 LEU A CA 1
ATOM 4027 C C . LEU A 1 503 ? 13.484 24 5.32 1 96.81 503 LEU A C 1
ATOM 4029 O O . LEU A 1 503 ? 13.648 24.984 6.047 1 96.81 503 LEU A O 1
ATOM 4033 N N . GLY A 1 504 ? 14.445 23.469 4.566 1 96.81 504 GLY A N 1
ATOM 4034 C CA . GLY A 1 504 ? 15.742 24.125 4.504 1 96.81 504 GLY A CA 1
ATOM 4035 C C . GLY A 1 504 ? 15.68 25.531 3.938 1 96.81 504 GLY A C 1
ATOM 4036 O O . GLY A 1 504 ? 16.281 26.453 4.484 1 96.81 504 GLY A O 1
ATOM 4037 N N 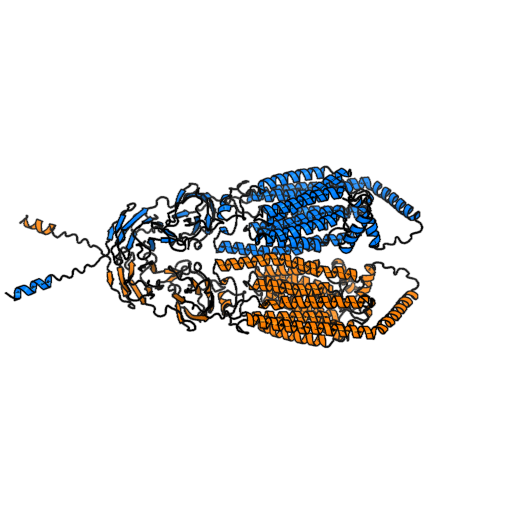. MET A 1 505 ? 14.922 25.719 2.949 1 95.12 505 MET A N 1
ATOM 4038 C CA . MET A 1 505 ? 14.758 27.031 2.35 1 95.12 505 MET A CA 1
ATOM 4039 C C . MET A 1 505 ? 14.008 27.969 3.291 1 95.12 505 MET A C 1
ATOM 4041 O O . MET A 1 505 ? 14.359 29.141 3.414 1 95.12 505 MET A O 1
ATOM 4045 N N . LEU A 1 506 ? 13.016 27.406 3.939 1 94.94 506 LEU A N 1
ATOM 4046 C CA . LEU A 1 506 ? 12.242 28.203 4.879 1 94.94 506 LEU A CA 1
ATOM 4047 C C . LEU A 1 506 ? 13.102 28.625 6.062 1 94.94 506 LEU A C 1
ATOM 4049 O O . LEU A 1 506 ? 12.953 29.75 6.582 1 94.94 506 LEU A O 1
ATOM 4053 N N . LYS A 1 507 ? 13.953 27.734 6.492 1 96.06 507 LYS A N 1
ATOM 4054 C CA . LYS A 1 507 ? 14.852 28.078 7.594 1 96.06 507 LYS A CA 1
ATOM 4055 C C . LYS A 1 507 ? 15.812 29.188 7.188 1 96.06 507 LYS A C 1
ATOM 4057 O O . LYS A 1 507 ? 16.047 30.141 7.953 1 96.06 507 LYS A O 1
ATOM 4062 N N . LEU A 1 508 ? 16.375 29.156 6.004 1 95.06 508 LEU A N 1
ATOM 4063 C CA . LEU A 1 508 ? 17.25 30.203 5.5 1 95.06 508 LEU A CA 1
ATOM 4064 C C . LEU A 1 508 ? 16.531 31.531 5.418 1 95.06 508 LEU A C 1
ATOM 4066 O O . LEU A 1 508 ? 17.078 32.562 5.793 1 95.06 508 LEU A O 1
ATOM 4070 N N . TYR A 1 509 ? 15.328 31.469 4.996 1 92.75 509 TYR A N 1
ATOM 4071 C CA . TYR A 1 509 ? 14.516 32.688 4.891 1 92.75 509 TYR A CA 1
ATOM 4072 C C . TYR A 1 509 ? 14.195 33.25 6.27 1 92.75 509 TYR A C 1
ATOM 4074 O O . TYR A 1 509 ? 14.219 34.469 6.473 1 92.75 509 TYR A O 1
ATOM 4082 N N . GLN A 1 510 ? 13.93 32.406 7.199 1 93.19 510 GLN A N 1
ATOM 4083 C CA . GLN A 1 510 ? 13.547 32.781 8.555 1 93.19 510 GLN A CA 1
ATOM 4084 C C . GLN A 1 510 ? 14.672 33.531 9.25 1 93.19 510 GLN A C 1
ATOM 4086 O O . GLN A 1 510 ? 14.422 34.406 10.094 1 93.19 510 GLN A O 1
ATOM 4091 N N . LEU A 1 511 ? 15.898 33.281 8.914 1 94.12 511 LEU A N 1
ATOM 4092 C CA . LEU A 1 511 ? 17.047 33.875 9.602 1 94.12 511 LEU A CA 1
ATOM 4093 C C . LEU A 1 511 ? 16.984 35.406 9.602 1 94.12 511 LEU A C 1
ATOM 4095 O O . LEU A 1 511 ? 17.125 36.031 10.648 1 94.12 511 LEU A O 1
ATOM 4099 N N . ARG A 1 512 ? 16.625 35.969 8.523 1 92.5 512 ARG A N 1
ATOM 4100 C CA . ARG A 1 512 ? 16.625 37.438 8.445 1 92.5 512 ARG A CA 1
ATOM 4101 C C . ARG A 1 512 ? 15.227 37.969 8.219 1 92.5 512 ARG A C 1
ATOM 4103 O O . ARG A 1 512 ? 15.031 39.188 8.117 1 92.5 512 ARG A O 1
ATOM 4110 N N . HIS A 1 513 ? 14.273 37.094 8.062 1 90.25 513 HIS A N 1
ATOM 4111 C CA . HIS A 1 513 ? 12.875 37.469 7.918 1 90.25 513 HIS A CA 1
ATOM 4112 C C . HIS A 1 513 ? 12.008 36.781 8.969 1 90.25 513 HIS A C 1
ATOM 4114 O O . HIS A 1 513 ? 11.086 36.031 8.625 1 90.25 513 HIS A O 1
ATOM 4120 N N . PRO A 1 514 ? 12.227 36.969 10.164 1 89 514 PRO A N 1
ATOM 4121 C CA . PRO A 1 514 ? 11.578 36.188 11.219 1 89 514 PRO A CA 1
ATOM 4122 C C . PRO A 1 514 ? 10.062 36.406 11.273 1 89 514 PRO A C 1
ATOM 4124 O O . PRO A 1 514 ? 9.312 35.469 11.609 1 89 514 PRO A O 1
ATOM 4127 N N . ASP A 1 515 ? 9.531 37.625 10.898 1 87.44 515 ASP A N 1
ATOM 4128 C CA . ASP A 1 515 ? 8.109 37.938 11.039 1 87.44 515 ASP A CA 1
ATOM 4129 C C . ASP A 1 515 ? 7.344 37.562 9.773 1 87.44 515 ASP A C 1
ATOM 4131 O O . ASP A 1 515 ? 6.117 37.438 9.797 1 87.44 515 ASP A O 1
ATOM 4135 N N . ILE A 1 516 ? 7.977 37.375 8.609 1 82.12 516 ILE A N 1
ATOM 4136 C CA . ILE A 1 516 ? 7.293 37.188 7.34 1 82.12 516 ILE A CA 1
ATOM 4137 C C . ILE A 1 516 ? 7.535 35.75 6.855 1 82.12 516 ILE A C 1
ATOM 4139 O O . ILE A 1 516 ? 7.406 35.469 5.664 1 82.12 516 ILE A O 1
ATOM 4143 N N . ASN A 1 517 ? 7.566 34.781 7.598 1 84 517 ASN A N 1
ATOM 4144 C CA . ASN A 1 517 ? 7.746 33.406 7.199 1 84 517 ASN A CA 1
ATOM 4145 C C . ASN A 1 517 ? 6.406 32.688 7.004 1 84 517 ASN A C 1
ATOM 4147 O O . ASN A 1 517 ? 5.402 33.094 7.605 1 84 517 ASN A O 1
ATOM 4151 N N . ALA A 1 518 ? 6.359 31.812 6.117 1 86 518 ALA A N 1
ATOM 4152 C CA . ALA A 1 518 ? 5.145 31.047 5.84 1 86 518 ALA A CA 1
ATOM 4153 C C . ALA A 1 518 ? 4.691 30.281 7.074 1 86 518 ALA A C 1
ATOM 4155 O O . ALA A 1 518 ? 5.52 29.812 7.867 1 86 518 ALA A O 1
ATOM 4156 N N . ASN A 1 519 ? 3.359 30.234 7.23 1 89.62 519 ASN A N 1
ATOM 4157 C CA . ASN A 1 519 ? 2.816 29.391 8.289 1 89.62 519 ASN A CA 1
ATOM 4158 C C . ASN A 1 519 ? 2.984 27.906 7.977 1 89.62 519 ASN A C 1
ATOM 4160 O O . ASN A 1 519 ? 3.094 27.531 6.812 1 89.62 519 ASN A O 1
ATOM 4164 N N . ALA A 1 520 ? 3.039 27.125 9.031 1 92.44 520 ALA A N 1
ATOM 4165 C CA . ALA A 1 520 ? 3.281 25.688 8.891 1 92.44 520 ALA A CA 1
ATOM 4166 C C . ALA A 1 520 ? 2.223 25.031 8.008 1 92.44 520 ALA A C 1
ATOM 4168 O O . ALA A 1 520 ? 2.545 24.219 7.145 1 92.44 520 ALA A O 1
ATOM 4169 N N . HIS A 1 521 ? 0.948 25.375 8.172 1 88.62 521 HIS A N 1
ATOM 4170 C CA . HIS A 1 521 ? -0.118 24.719 7.43 1 88.62 521 HIS A CA 1
ATOM 4171 C C . HIS A 1 521 ? -0.027 25.031 5.938 1 88.62 521 HIS A C 1
ATOM 4173 O O . HIS A 1 521 ? -0.35 24.188 5.102 1 88.62 521 HIS A O 1
ATOM 4179 N N . VAL A 1 522 ? 0.451 26.219 5.586 1 88.75 522 VAL A N 1
ATOM 4180 C CA . VAL A 1 522 ? 0.607 26.578 4.184 1 88.75 522 VAL A CA 1
ATOM 4181 C C . VAL A 1 522 ? 1.811 25.859 3.588 1 88.75 522 VAL A C 1
ATOM 4183 O O . VAL A 1 522 ? 1.737 25.328 2.477 1 88.75 522 VAL A O 1
ATOM 4186 N N . ALA A 1 523 ? 2.867 25.844 4.324 1 92.69 523 ALA A N 1
ATOM 4187 C CA . ALA A 1 523 ? 4.082 25.172 3.855 1 92.69 523 ALA A CA 1
ATOM 4188 C C . ALA A 1 523 ? 3.816 23.703 3.559 1 92.69 523 ALA A C 1
ATOM 4190 O O . ALA A 1 523 ? 4.176 23.203 2.488 1 92.69 523 ALA A O 1
ATOM 4191 N N . PHE A 1 524 ? 3.164 23.031 4.441 1 93.56 524 PHE A N 1
ATOM 4192 C CA . PHE A 1 524 ? 2.941 21.609 4.27 1 93.56 524 PHE A CA 1
ATOM 4193 C C . PHE A 1 524 ? 1.849 21.344 3.24 1 93.56 524 PHE A C 1
ATOM 4195 O O . PHE A 1 524 ? 1.831 20.297 2.598 1 93.56 524 PHE A O 1
ATOM 4202 N N . ALA A 1 525 ? 0.961 22.297 3.023 1 91.25 525 ALA A N 1
ATOM 4203 C CA . ALA A 1 525 ? -0.007 22.172 1.937 1 91.25 525 ALA A CA 1
ATOM 4204 C C . ALA A 1 525 ? 0.684 22.234 0.577 1 91.25 525 ALA A C 1
ATOM 4206 O O . ALA A 1 525 ? 0.329 21.484 -0.34 1 91.25 525 ALA A O 1
ATOM 4207 N N . VAL A 1 526 ? 1.688 23.062 0.497 1 90.94 526 VAL A N 1
ATOM 4208 C CA . VAL A 1 526 ? 2.42 23.203 -0.758 1 90.94 526 VAL A CA 1
ATOM 4209 C C . VAL A 1 526 ? 3.205 21.922 -1.045 1 90.94 526 VAL A C 1
ATOM 4211 O O . VAL A 1 526 ? 3.199 21.422 -2.172 1 90.94 526 VAL A O 1
ATOM 4214 N N . VAL A 1 527 ? 3.844 21.438 -0.07 1 92.88 527 VAL A N 1
ATOM 4215 C CA . VAL A 1 527 ? 4.617 20.219 -0.289 1 92.88 527 VAL A CA 1
ATOM 4216 C C . VAL A 1 527 ? 3.678 19.047 -0.593 1 92.88 527 VAL A C 1
ATOM 4218 O O . VAL A 1 527 ? 4 18.188 -1.401 1 92.88 527 VAL A O 1
ATOM 4221 N N . ALA A 1 528 ? 2.535 19.078 0.059 1 92.88 528 ALA A N 1
ATOM 4222 C CA . ALA A 1 528 ? 1.546 18.047 -0.235 1 92.88 528 ALA A CA 1
ATOM 4223 C C . ALA A 1 528 ? 1.136 18.078 -1.704 1 92.88 528 ALA A C 1
ATOM 4225 O O . ALA A 1 528 ? 0.957 17.031 -2.33 1 92.88 528 ALA A O 1
ATOM 4226 N N . LEU A 1 529 ? 1.007 19.203 -2.262 1 91.5 529 LEU A N 1
ATOM 4227 C CA . LEU A 1 529 ? 0.664 19.359 -3.67 1 91.5 529 LEU A CA 1
ATOM 4228 C C . LEU A 1 529 ? 1.757 18.797 -4.562 1 91.5 529 LEU A C 1
ATOM 4230 O O . LEU A 1 529 ? 1.464 18.094 -5.539 1 91.5 529 LEU A O 1
ATOM 4234 N N . PHE A 1 530 ? 2.947 19.016 -4.223 1 91.88 530 PHE A N 1
ATOM 4235 C CA . PHE A 1 530 ? 4.051 18.516 -5.043 1 91.88 530 PHE A CA 1
ATOM 4236 C C . PHE A 1 530 ? 4.191 17.016 -4.898 1 91.88 530 PHE A C 1
ATOM 4238 O O . PHE A 1 530 ? 4.566 16.328 -5.848 1 91.88 530 PHE A O 1
ATOM 4245 N N . ILE A 1 531 ? 3.91 16.516 -3.715 1 91.56 531 ILE A N 1
ATOM 4246 C CA . ILE A 1 531 ? 3.936 15.062 -3.543 1 91.56 531 ILE A CA 1
ATOM 4247 C C . ILE A 1 531 ? 2.822 14.422 -4.371 1 91.56 531 ILE A C 1
ATOM 4249 O O . ILE A 1 531 ? 3.012 13.359 -4.957 1 91.56 531 ILE A O 1
ATOM 4253 N N . LEU A 1 532 ? 1.661 15.086 -4.414 1 91.19 532 LEU A N 1
ATOM 4254 C CA . LEU A 1 532 ? 0.578 14.625 -5.277 1 91.19 532 LEU A CA 1
ATOM 4255 C C . LEU A 1 532 ? 1.014 14.602 -6.738 1 91.19 532 LEU A C 1
ATOM 4257 O O . LEU A 1 532 ? 0.757 13.633 -7.457 1 91.19 532 LEU A O 1
ATOM 4261 N N . ILE A 1 533 ? 1.689 15.625 -7.176 1 92 533 ILE A N 1
ATOM 4262 C CA . ILE A 1 533 ? 2.176 15.719 -8.547 1 92 533 ILE A CA 1
ATOM 4263 C C . ILE A 1 533 ? 3.213 14.625 -8.797 1 92 533 ILE A C 1
ATOM 4265 O O . ILE A 1 533 ? 3.23 14.016 -9.867 1 92 533 ILE A O 1
ATOM 4269 N N . ALA A 1 534 ? 4.051 14.406 -7.824 1 90.75 534 ALA A N 1
ATOM 4270 C CA . ALA A 1 534 ? 5.059 13.359 -7.945 1 90.75 534 ALA A CA 1
ATOM 4271 C C . ALA A 1 534 ? 4.406 11.992 -8.133 1 90.75 534 ALA A C 1
ATOM 4273 O O . ALA A 1 534 ? 4.848 11.195 -8.961 1 90.75 534 ALA A O 1
ATOM 4274 N N . MET A 1 535 ? 3.426 11.719 -7.406 1 87.56 535 MET A N 1
ATOM 4275 C CA . MET A 1 535 ? 2.723 10.445 -7.531 1 87.56 535 MET A CA 1
ATOM 4276 C C . MET A 1 535 ? 2.055 10.328 -8.898 1 87.56 535 MET A C 1
ATOM 4278 O O . MET A 1 535 ? 2.107 9.266 -9.523 1 87.56 535 MET A O 1
ATOM 4282 N N . CYS A 1 536 ? 1.458 11.438 -9.359 1 87.12 536 CYS A N 1
ATOM 4283 C CA . CYS A 1 536 ? 0.836 11.438 -10.68 1 87.12 536 CYS A CA 1
ATOM 4284 C C . CYS A 1 536 ? 1.873 11.203 -11.773 1 87.12 536 CYS A C 1
ATOM 4286 O O . CYS A 1 536 ? 1.586 10.555 -12.781 1 87.12 536 CYS A O 1
ATOM 4288 N N . GLY A 1 537 ? 2.986 11.75 -11.594 1 87.06 537 GLY A N 1
ATOM 4289 C CA . GLY A 1 537 ? 4.059 11.594 -12.562 1 87.06 537 GLY A CA 1
ATOM 4290 C C . GLY A 1 537 ? 4.551 10.164 -12.68 1 87.06 537 GLY A C 1
ATOM 4291 O O . GLY A 1 537 ? 5.062 9.758 -13.727 1 87.06 537 GLY A O 1
ATOM 4292 N N . VAL A 1 538 ? 4.395 9.359 -11.625 1 79.88 538 VAL A N 1
ATOM 4293 C CA . VAL A 1 538 ? 4.824 7.961 -11.648 1 79.88 538 VAL A CA 1
ATOM 4294 C C . VAL A 1 538 ? 3.867 7.141 -12.508 1 79.88 538 VAL A C 1
ATOM 4296 O O . VAL A 1 538 ? 4.293 6.238 -13.234 1 79.88 538 VAL A O 1
ATOM 4299 N N . TYR A 1 539 ? 2.6 7.535 -12.531 1 79 539 TYR A N 1
ATOM 4300 C CA . TYR A 1 539 ? 1.606 6.727 -13.227 1 79 539 TYR A CA 1
ATOM 4301 C C . TYR A 1 539 ? 1.282 7.316 -14.594 1 79 539 TYR A C 1
ATOM 4303 O O . TYR A 1 539 ? 0.838 6.598 -15.492 1 79 539 TYR A O 1
ATOM 4311 N N . MET A 1 540 ? 1.501 8.695 -14.648 1 82.31 540 MET A N 1
ATOM 4312 C CA . MET A 1 540 ? 1.157 9.375 -15.891 1 82.31 540 MET A CA 1
ATOM 4313 C C . MET A 1 540 ? 2.396 9.977 -16.547 1 82.31 540 MET A C 1
ATOM 4315 O O . MET A 1 540 ? 3.135 10.727 -15.898 1 82.31 540 MET A O 1
ATOM 4319 N N . HIS A 1 541 ? 2.838 9.562 -17.547 1 79.44 541 HIS A N 1
ATOM 4320 C CA . HIS A 1 541 ? 4.035 10.086 -18.188 1 79.44 541 HIS A CA 1
ATOM 4321 C C . HIS A 1 541 ? 3.713 10.664 -19.562 1 79.44 541 HIS A C 1
ATOM 4323 O O . HIS A 1 541 ? 4.605 10.812 -20.406 1 79.44 541 HIS A O 1
ATOM 4329 N N . ASN A 1 542 ? 2.543 11.25 -19.734 1 88.44 542 ASN A N 1
ATOM 4330 C CA . ASN A 1 542 ? 2.137 11.766 -21.031 1 88.44 542 ASN A CA 1
ATOM 4331 C C . ASN A 1 542 ? 2.379 13.266 -21.141 1 88.44 542 ASN A C 1
ATOM 4333 O O . ASN A 1 542 ? 2.768 13.914 -20.156 1 88.44 542 ASN A O 1
ATOM 4337 N N . LEU A 1 543 ? 2.197 13.875 -22.281 1 91.25 543 LEU A N 1
ATOM 4338 C CA . LEU A 1 543 ? 2.461 15.281 -22.562 1 91.25 543 LEU A CA 1
ATOM 4339 C C . LEU A 1 543 ? 1.504 16.188 -21.797 1 91.25 543 LEU A C 1
ATOM 4341 O O . LEU A 1 543 ? 1.88 17.281 -21.375 1 91.25 543 LEU A O 1
ATOM 4345 N N . ILE A 1 544 ? 0.384 15.688 -21.594 1 92 544 ILE A N 1
ATOM 4346 C CA . ILE A 1 544 ? -0.6 16.484 -20.859 1 92 544 ILE A CA 1
ATOM 4347 C C . ILE A 1 544 ? -0.146 16.656 -19.406 1 92 544 ILE A C 1
ATOM 4349 O O . ILE A 1 544 ? -0.288 17.734 -18.828 1 92 544 ILE A O 1
ATOM 4353 N N . PHE A 1 545 ? 0.383 15.617 -18.844 1 94.06 545 PHE A N 1
ATOM 4354 C CA . PHE A 1 545 ? 0.9 15.695 -17.484 1 94.06 545 PHE A CA 1
ATOM 4355 C C . PHE A 1 545 ? 2.059 16.688 -17.406 1 94.06 545 PHE A C 1
ATOM 4357 O O . PHE A 1 545 ? 2.082 17.547 -16.516 1 94.06 545 PHE A O 1
ATOM 4364 N N . TRP A 1 546 ? 3.02 16.625 -18.312 1 94.19 546 TRP A N 1
ATOM 4365 C CA . TRP A 1 546 ? 4.188 17.484 -18.281 1 94.19 546 TRP A CA 1
ATOM 4366 C C . TRP A 1 546 ? 3.791 18.938 -18.516 1 94.19 546 TRP A C 1
ATOM 4368 O O . TRP A 1 546 ? 4.375 19.859 -17.938 1 94.19 546 TRP A O 1
ATOM 4378 N N . ALA A 1 547 ? 2.775 19.172 -19.312 1 94.19 547 ALA A N 1
ATOM 4379 C CA . ALA A 1 547 ? 2.275 20.531 -19.531 1 94.19 547 ALA A CA 1
ATOM 4380 C C . ALA A 1 547 ? 1.623 21.078 -18.266 1 94.19 547 ALA A C 1
ATOM 4382 O O . ALA A 1 547 ? 1.853 22.234 -17.891 1 94.19 547 ALA A O 1
ATOM 4383 N N . ALA A 1 548 ? 0.838 20.25 -17.656 1 94.44 548 ALA A N 1
ATOM 4384 C CA . ALA A 1 548 ? 0.189 20.672 -16.406 1 94.44 548 ALA A CA 1
ATOM 4385 C C . ALA A 1 548 ? 1.218 20.938 -15.312 1 94.44 548 ALA A C 1
ATOM 4387 O O . ALA A 1 548 ? 1.113 21.922 -14.586 1 94.44 548 ALA A O 1
ATOM 4388 N N . PHE A 1 549 ? 2.178 20.047 -15.219 1 94.12 549 PHE A N 1
ATOM 4389 C CA . PHE A 1 549 ? 3.244 20.234 -14.242 1 94.12 549 PHE A CA 1
ATOM 4390 C C . PHE A 1 549 ? 3.994 21.531 -14.492 1 94.12 549 PHE A C 1
ATOM 4392 O O . PHE A 1 549 ? 4.25 22.297 -13.555 1 94.12 549 PHE A O 1
ATOM 4399 N N . SER A 1 550 ? 4.34 21.828 -15.703 1 94.94 550 SER A N 1
ATOM 4400 C CA . SER A 1 550 ? 5.07 23.031 -16.047 1 94.94 550 SER A CA 1
ATOM 4401 C C . SER A 1 550 ? 4.273 24.281 -15.703 1 94.94 550 SER A C 1
ATOM 4403 O O . SER A 1 550 ? 4.836 25.266 -15.219 1 94.94 550 SER A O 1
ATOM 4405 N N . LEU A 1 551 ? 3.023 24.203 -15.883 1 95.19 551 LEU A N 1
ATOM 4406 C CA . LEU A 1 551 ? 2.172 25.344 -15.555 1 95.19 551 LEU A CA 1
ATOM 4407 C C . LEU A 1 551 ? 2.158 25.594 -14.047 1 95.19 551 LEU A C 1
ATOM 4409 O O . LEU A 1 551 ? 2.311 26.734 -13.602 1 95.19 551 LEU A O 1
ATOM 4413 N N . VAL A 1 552 ? 1.987 24.516 -13.281 1 94.31 552 VAL A N 1
ATOM 4414 C CA . VAL A 1 552 ? 1.974 24.656 -11.828 1 94.31 552 VAL A CA 1
ATOM 4415 C C . VAL A 1 552 ? 3.328 25.156 -11.344 1 94.31 552 VAL A C 1
ATOM 4417 O O . VAL A 1 552 ? 3.396 26.016 -10.453 1 94.31 552 VAL A O 1
ATOM 4420 N N . TYR A 1 553 ? 4.371 24.656 -11.945 1 94.75 553 TYR A N 1
ATOM 4421 C CA . TYR A 1 553 ? 5.723 25.047 -11.57 1 94.75 553 TYR A CA 1
ATOM 4422 C C . TYR A 1 553 ? 5.969 26.516 -11.867 1 94.75 553 TYR A C 1
ATOM 4424 O O . TYR A 1 553 ? 6.547 27.234 -11.047 1 94.75 553 TYR A O 1
ATOM 4432 N N . VAL A 1 554 ? 5.48 27.031 -12.93 1 94.5 554 VAL A N 1
ATOM 4433 C CA . VAL A 1 554 ? 5.672 28.422 -13.32 1 94.5 554 VAL A CA 1
ATOM 4434 C C . VAL A 1 554 ? 4.867 29.328 -12.391 1 94.5 554 VAL A C 1
ATOM 4436 O O . VAL A 1 554 ? 5.359 30.375 -11.961 1 94.5 554 VAL A O 1
ATOM 4439 N N . VAL A 1 555 ? 3.736 28.875 -12.07 1 92.38 555 VAL A N 1
ATOM 4440 C CA . VAL A 1 555 ? 2.91 29.672 -11.156 1 92.38 555 VAL A CA 1
ATOM 4441 C C . VAL A 1 555 ? 3.574 29.734 -9.781 1 92.38 555 VAL A C 1
ATOM 4443 O O . VAL A 1 555 ? 3.602 30.781 -9.148 1 92.38 555 VAL A O 1
ATOM 4446 N N . MET A 1 556 ? 4.113 28.625 -9.359 1 91.38 556 MET A N 1
ATOM 4447 C CA . MET A 1 556 ? 4.82 28.594 -8.078 1 91.38 556 MET A CA 1
ATOM 4448 C C . MET A 1 556 ? 6.066 29.469 -8.125 1 91.38 556 MET A C 1
ATOM 4450 O O . MET A 1 556 ? 6.367 30.188 -7.164 1 91.38 556 MET A O 1
ATOM 4454 N N . MET A 1 557 ? 6.73 29.438 -9.227 1 91.69 557 MET A N 1
ATOM 4455 C CA . MET A 1 557 ? 7.934 30.25 -9.414 1 91.69 557 MET A CA 1
ATOM 4456 C C . MET A 1 557 ? 7.602 31.734 -9.352 1 91.69 557 MET A C 1
ATOM 4458 O O . MET A 1 557 ? 8.297 32.5 -8.688 1 91.69 557 MET A O 1
ATOM 4462 N N . ILE A 1 558 ? 6.527 32.125 -9.914 1 88.81 558 ILE A N 1
ATOM 4463 C CA . ILE A 1 558 ? 6.125 33.531 -9.938 1 88.81 558 ILE A CA 1
ATOM 4464 C C . ILE A 1 558 ? 5.664 33.938 -8.547 1 88.81 558 ILE A C 1
ATOM 4466 O O . ILE A 1 558 ? 6.02 35.031 -8.078 1 88.81 558 ILE A O 1
ATOM 4470 N N . SER A 1 559 ? 5 33 -7.918 1 87.75 559 SER A N 1
ATOM 4471 C CA . SER A 1 559 ? 4.5 33.312 -6.582 1 87.75 559 SER A CA 1
ATOM 4472 C C . SER A 1 559 ? 5.645 33.469 -5.586 1 87.75 559 SER A C 1
ATOM 4474 O O . SER A 1 559 ? 5.656 34.406 -4.785 1 87.75 559 SER A O 1
ATOM 4476 N N . VAL A 1 560 ? 6.629 32.594 -5.648 1 87.06 560 VAL A N 1
ATOM 4477 C CA . VAL A 1 560 ? 7.758 32.625 -4.727 1 87.06 560 VAL A CA 1
ATOM 4478 C C . VAL A 1 560 ? 8.633 33.844 -5.047 1 87.06 560 VAL A C 1
ATOM 4480 O O . VAL A 1 560 ? 9.102 34.531 -4.141 1 87.06 560 VAL A O 1
ATOM 4483 N N . THR A 1 561 ? 8.758 34.188 -6.305 1 88.38 561 THR A N 1
ATOM 4484 C CA . THR A 1 561 ? 9.539 35.344 -6.727 1 88.38 561 THR A CA 1
ATOM 4485 C C . THR A 1 561 ? 8.891 36.656 -6.242 1 88.38 561 THR A C 1
ATOM 4487 O O . THR A 1 561 ? 9.578 37.531 -5.75 1 88.38 561 THR A O 1
ATOM 4490 N N . ALA A 1 562 ? 7.602 36.656 -6.332 1 83.38 562 ALA A N 1
ATOM 4491 C CA . ALA A 1 562 ? 6.879 37.812 -5.875 1 83.38 562 ALA A CA 1
ATOM 4492 C C . ALA A 1 562 ? 6.988 37.969 -4.359 1 83.38 562 ALA A C 1
ATOM 4494 O O . ALA A 1 562 ? 7.16 39.094 -3.855 1 83.38 562 ALA A O 1
ATOM 4495 N N . GLU A 1 563 ? 6.953 36.906 -3.701 1 81.44 563 GLU A N 1
ATOM 4496 C CA . GLU A 1 563 ? 7.062 36.938 -2.246 1 81.44 563 GLU A CA 1
ATOM 4497 C C . GLU A 1 563 ? 8.461 37.375 -1.811 1 81.44 563 GLU A C 1
ATOM 4499 O O . GLU A 1 563 ? 8.602 38.156 -0.85 1 81.44 563 GLU A O 1
ATOM 4504 N N . PHE A 1 564 ? 9.406 36.969 -2.508 1 82.06 564 PHE A N 1
ATOM 4505 C CA . PHE A 1 564 ? 10.781 37.281 -2.162 1 82.06 564 PHE A CA 1
ATOM 4506 C C . PHE A 1 564 ? 11.094 38.75 -2.539 1 82.06 564 PHE A C 1
ATOM 4508 O O . PHE A 1 564 ? 11.773 39.438 -1.797 1 82.06 564 PHE A O 1
ATOM 4515 N N . TYR A 1 565 ? 10.586 39.094 -3.646 1 79.44 565 TYR A N 1
ATOM 4516 C CA . TYR A 1 565 ? 10.914 40.438 -4.129 1 79.44 565 TYR A CA 1
ATOM 4517 C C . TYR A 1 565 ? 10.195 41.5 -3.312 1 79.44 565 TYR A C 1
ATOM 4519 O O . TYR A 1 565 ? 10.805 42.5 -2.904 1 79.44 565 TYR A O 1
ATOM 4527 N N . PHE A 1 566 ? 8.898 41.219 -2.957 1 74.94 566 PHE A N 1
ATOM 4528 C CA . PHE A 1 566 ? 8.109 42.25 -2.291 1 74.94 566 PHE A CA 1
ATOM 4529 C C . PHE A 1 566 ? 8.094 42.031 -0.783 1 74.94 566 PHE A C 1
ATOM 4531 O O . PHE A 1 566 ? 7.504 42.812 -0.039 1 74.94 566 PHE A O 1
ATOM 4538 N N . LYS A 1 567 ? 8.852 41.094 -0.328 1 72.94 567 LYS A N 1
ATOM 4539 C CA . LYS A 1 567 ? 9.023 40.812 1.09 1 72.94 567 LYS A CA 1
ATOM 4540 C C . LYS A 1 567 ? 7.684 40.75 1.814 1 72.94 567 LYS A C 1
ATOM 4542 O O . LYS A 1 567 ? 7.516 41.375 2.861 1 72.94 567 LYS A O 1
ATOM 4547 N N . GLY A 1 568 ? 6.629 40.062 1.207 1 64.38 568 GLY A N 1
ATOM 4548 C CA . GLY A 1 568 ? 5.363 39.75 1.854 1 64.38 568 GLY A CA 1
ATOM 4549 C C . GLY A 1 568 ? 4.336 40.875 1.699 1 64.38 568 GLY A C 1
ATOM 4550 O O . GLY A 1 568 ? 3.213 40.75 2.189 1 64.38 568 GLY A O 1
ATOM 4551 N N . VAL A 1 569 ? 4.684 42.031 1.267 1 65.06 569 VAL A N 1
ATOM 4552 C CA . VAL A 1 569 ? 3.764 43.156 1.147 1 65.06 569 VAL A CA 1
ATOM 4553 C C . VAL A 1 569 ? 2.816 42.906 -0.029 1 65.06 569 VAL A C 1
ATOM 4555 O O . VAL A 1 569 ? 1.683 43.406 -0.024 1 65.06 569 VAL A O 1
ATOM 4558 N N . TRP A 1 570 ? 3.229 42.031 -0.853 1 60.38 570 TRP A N 1
ATOM 4559 C CA . TRP A 1 570 ? 2.477 41.875 -2.092 1 60.38 570 TRP A CA 1
ATOM 4560 C C . TRP A 1 570 ? 1.229 41 -1.858 1 60.38 570 TRP A C 1
ATOM 4562 O O . TRP A 1 570 ? 1.303 39.938 -1.264 1 60.38 570 TRP A O 1
ATOM 4572 N N . ARG A 1 571 ? 0.068 41.625 -1.711 1 59.91 571 ARG A N 1
ATOM 4573 C CA . ARG A 1 571 ? -1.18 40.875 -1.762 1 59.91 571 ARG A CA 1
ATOM 4574 C C . ARG A 1 571 ? -1.737 40.812 -3.18 1 59.91 571 ARG A C 1
ATOM 4576 O O . ARG A 1 571 ? -1.714 41.812 -3.893 1 59.91 571 ARG A O 1
ATOM 4583 N N . ILE A 1 572 ? -1.772 39.688 -3.732 1 54.69 572 ILE A N 1
ATOM 4584 C CA . ILE A 1 572 ? -2.24 39.5 -5.102 1 54.69 572 ILE A CA 1
ATOM 4585 C C . ILE A 1 572 ? -3.607 40.156 -5.273 1 54.69 572 ILE A C 1
ATOM 4587 O O . ILE A 1 572 ? -4.637 39.562 -4.969 1 54.69 572 ILE A O 1
ATOM 4591 N N . LYS A 1 573 ? -3.889 41.312 -5.008 1 55.66 573 LYS A N 1
ATOM 4592 C CA . LYS A 1 573 ? -5.09 41.906 -5.594 1 55.66 573 LYS A CA 1
ATOM 4593 C C . LYS A 1 573 ? -4.84 42.312 -7.039 1 55.66 573 LYS A C 1
ATOM 4595 O O . LYS A 1 573 ? -4.129 43.312 -7.289 1 55.66 573 LYS A O 1
ATOM 4600 N N . PHE A 1 574 ? -5.105 41.406 -7.914 1 56.66 574 PHE A N 1
ATOM 4601 C CA . PHE A 1 574 ? -4.867 41.562 -9.344 1 56.66 574 PHE A CA 1
ATOM 4602 C C . PHE A 1 574 ? -5.172 43 -9.773 1 56.66 574 PHE A C 1
ATOM 4604 O O . PHE A 1 574 ? -4.441 43.562 -10.578 1 56.66 574 PHE A O 1
ATOM 4611 N N . HIS A 1 575 ? -6.242 43.406 -9.211 1 57.06 575 HIS A N 1
ATOM 4612 C CA . HIS A 1 575 ? -6.664 44.75 -9.594 1 57.06 575 HIS A CA 1
ATOM 4613 C C . HIS A 1 575 ? -5.652 45.812 -9.141 1 57.06 575 HIS A C 1
ATOM 4615 O O . HIS A 1 575 ? -5.324 46.719 -9.898 1 57.06 575 HIS A O 1
ATOM 4621 N N . GLU A 1 576 ? -5.117 45.594 -8.016 1 59.56 576 GLU A N 1
ATOM 4622 C CA . GLU A 1 576 ? -4.164 46.562 -7.508 1 59.56 576 GLU A CA 1
ATOM 4623 C C . GLU A 1 576 ? -2.822 46.438 -8.227 1 59.56 576 GLU A C 1
ATOM 4625 O O . GLU A 1 576 ? -2.148 47.438 -8.461 1 59.56 576 GLU A O 1
ATOM 4630 N N . LEU A 1 577 ? -2.527 45.25 -8.594 1 60.94 577 LEU A N 1
ATOM 4631 C CA . LEU A 1 577 ? -1.297 45.031 -9.352 1 60.94 577 LEU A CA 1
ATOM 4632 C C . LEU A 1 577 ? -1.354 45.719 -10.703 1 60.94 577 LEU A C 1
ATOM 4634 O O . LEU A 1 577 ? -0.388 46.375 -11.109 1 60.94 577 LEU A O 1
ATOM 4638 N N . TRP A 1 578 ? -2.52 45.5 -11.312 1 60.88 578 TRP A N 1
ATOM 4639 C CA . TRP A 1 578 ? -2.709 46.125 -12.617 1 60.88 578 TRP A CA 1
ATOM 4640 C C . TRP A 1 578 ? -2.658 47.625 -12.508 1 60.88 578 TRP A C 1
ATOM 4642 O O . TRP A 1 578 ? -2.035 48.312 -13.336 1 60.88 578 TRP A O 1
ATOM 4652 N N . ASN A 1 579 ? -3.242 48.188 -11.523 1 61.88 579 ASN A N 1
ATOM 4653 C CA . ASN A 1 579 ? -3.24 49.625 -11.336 1 61.88 579 ASN A CA 1
ATOM 4654 C C . ASN A 1 579 ? -1.843 50.156 -11.016 1 61.88 579 ASN A C 1
ATOM 4656 O O . ASN A 1 579 ? -1.445 51.219 -11.5 1 61.88 579 ASN A O 1
ATOM 4660 N N . SER A 1 580 ? -1.154 49.375 -10.242 1 62.47 580 SER A N 1
ATOM 4661 C CA . SER A 1 580 ? 0.198 49.781 -9.891 1 62.47 580 SER A CA 1
ATOM 4662 C C . SER A 1 580 ? 1.117 49.781 -11.102 1 62.47 580 SER A C 1
ATOM 4664 O O . SER A 1 580 ? 1.95 50.688 -11.266 1 62.47 580 SER A O 1
ATOM 4666 N N . ILE A 1 581 ? 0.907 48.812 -11.859 1 64.31 581 ILE A N 1
ATOM 4667 C CA . ILE A 1 581 ? 1.689 48.75 -13.094 1 64.31 581 ILE A CA 1
ATOM 4668 C C . ILE A 1 581 ? 1.34 49.906 -14.008 1 64.31 581 ILE A C 1
ATOM 4670 O O . ILE A 1 581 ? 2.227 50.562 -14.578 1 64.31 581 ILE A O 1
ATOM 4674 N N . LYS A 1 582 ? 0.034 50.094 -14.117 1 61.78 582 LYS A N 1
ATOM 4675 C CA . LYS A 1 582 ? -0.444 51.188 -14.953 1 61.78 582 LYS A CA 1
ATOM 4676 C C . LYS A 1 582 ? 0.075 52.531 -14.438 1 61.78 582 LYS A C 1
ATOM 4678 O O . LYS A 1 582 ? 0.537 53.344 -15.227 1 61.78 582 LYS A O 1
ATOM 4683 N N . TYR A 1 583 ? -0.027 52.75 -13.172 1 60.16 583 TYR A N 1
ATOM 4684 C CA . TYR A 1 583 ? 0.418 54 -12.617 1 60.16 583 TYR A CA 1
ATOM 4685 C C . TYR A 1 583 ? 1.927 54.188 -12.758 1 60.16 583 TYR A C 1
ATOM 4687 O O . TYR A 1 583 ? 2.416 55.281 -13.047 1 60.16 583 TYR A O 1
ATOM 4695 N N . ALA A 1 584 ? 2.604 53.094 -12.43 1 62.44 584 ALA A N 1
ATOM 4696 C CA . ALA A 1 584 ? 4.055 53.156 -12.578 1 62.44 584 ALA A CA 1
ATOM 4697 C C . ALA A 1 584 ? 4.441 53.438 -14.023 1 62.44 584 ALA A C 1
ATOM 4699 O O . ALA A 1 584 ? 5.391 54.188 -14.273 1 62.44 584 ALA A O 1
ATOM 4700 N N . TYR A 1 585 ? 3.682 52.844 -14.922 1 60.94 585 TYR A N 1
ATOM 4701 C CA . TYR A 1 585 ? 3.912 53.094 -16.328 1 60.94 585 TYR A CA 1
ATOM 4702 C C . TYR A 1 585 ? 3.602 54.531 -16.688 1 60.94 585 TYR A C 1
ATOM 4704 O O . TYR A 1 585 ? 4.344 55.188 -17.438 1 60.94 585 TYR A O 1
ATOM 4712 N N . LEU A 1 586 ? 2.518 55.031 -16.156 1 60.47 586 LEU A N 1
ATOM 4713 C CA . LEU A 1 586 ? 2.09 56.406 -16.453 1 60.47 586 LEU A CA 1
ATOM 4714 C C . LEU A 1 586 ? 3.023 57.438 -15.82 1 60.47 586 LEU A C 1
ATOM 4716 O O . LEU A 1 586 ? 3.264 58.5 -16.391 1 60.47 586 LEU A O 1
ATOM 4720 N N . SER A 1 587 ? 3.305 57.062 -14.57 1 56.53 587 SER A N 1
ATOM 4721 C CA . SER A 1 587 ? 4.121 58.062 -13.867 1 56.53 587 SER A CA 1
ATOM 4722 C C . SER A 1 587 ? 5.566 58.031 -14.359 1 56.53 587 SER A C 1
ATOM 4724 O O . SER A 1 587 ? 6.371 58.875 -13.977 1 56.53 587 SER A O 1
ATOM 4726 N N . SER A 1 588 ? 6.016 56.906 -14.773 1 55.81 588 SER A N 1
ATOM 4727 C CA . SER A 1 588 ? 7.445 56.75 -15.039 1 55.81 588 SER A CA 1
ATOM 4728 C C . SER A 1 588 ? 7.867 57.594 -16.25 1 55.81 588 SER A C 1
ATOM 4730 O O . SER A 1 588 ? 7.246 57.5 -17.312 1 55.81 588 SER A O 1
ATOM 4732 N N . ARG A 1 589 ? 8.312 58.719 -15.945 1 53.12 589 ARG A N 1
ATOM 4733 C CA . ARG A 1 589 ? 9.117 59.438 -16.938 1 53.12 589 ARG A CA 1
ATOM 4734 C C . ARG A 1 589 ? 10.367 58.625 -17.297 1 53.12 589 ARG A C 1
ATOM 4736 O O . ARG A 1 589 ? 11.062 58.125 -16.422 1 53.12 589 ARG A O 1
ATOM 4743 N N . ARG A 1 590 ? 10.648 58.375 -18.766 1 53.38 590 ARG A N 1
ATOM 4744 C CA . ARG A 1 590 ? 11.75 57.75 -19.484 1 53.38 590 ARG A CA 1
ATOM 4745 C C . ARG A 1 590 ? 11.922 56.312 -19.062 1 53.38 590 ARG A C 1
ATOM 4747 O O . ARG A 1 590 ? 13.039 55.844 -18.844 1 53.38 590 ARG A O 1
ATOM 4754 N N . CYS A 1 591 ? 10.969 55.531 -18.828 1 51.78 591 CYS A N 1
ATOM 4755 C CA . CYS A 1 591 ? 10.977 54.094 -18.609 1 51.78 591 CYS A CA 1
ATOM 4756 C C . CYS A 1 591 ? 11.609 53.719 -17.281 1 51.78 591 CYS A C 1
ATOM 4758 O O . CYS A 1 591 ? 12.242 52.688 -17.156 1 51.78 591 CYS A O 1
ATOM 4760 N N . SER A 1 592 ? 11.938 54.656 -16.453 1 54.88 592 SER A N 1
ATOM 4761 C CA . SER A 1 592 ? 12.555 54.406 -15.148 1 54.88 592 SER A CA 1
ATOM 4762 C C . SER A 1 592 ? 11.734 53.406 -14.336 1 54.88 592 SER A C 1
ATOM 4764 O O . SER A 1 592 ? 12.219 52.875 -13.328 1 54.88 592 SER A O 1
ATOM 4766 N N . CYS A 1 593 ? 10.57 53.188 -14.734 1 55.84 593 CYS A N 1
ATOM 4767 C CA . CYS A 1 593 ? 9.695 52.25 -14.039 1 55.84 593 CYS A CA 1
ATOM 4768 C C . CYS A 1 593 ? 10.148 50.812 -14.25 1 55.84 593 CYS A C 1
ATOM 4770 O O . CYS A 1 593 ? 9.773 49.938 -13.484 1 55.84 593 CYS A O 1
ATOM 4772 N N . ILE A 1 594 ? 10.883 50.688 -15.289 1 62.44 594 ILE A N 1
ATOM 4773 C CA . ILE A 1 594 ? 11.359 49.344 -15.578 1 62.44 594 ILE A CA 1
ATOM 4774 C C . ILE A 1 594 ? 12.594 49.031 -14.734 1 62.44 594 ILE A C 1
ATOM 4776 O O . ILE A 1 594 ? 12.953 47.875 -14.555 1 62.44 594 ILE A O 1
ATOM 4780 N N . ARG A 1 595 ? 13.133 50.062 -14.172 1 65.38 595 ARG A N 1
ATOM 4781 C CA . ARG A 1 595 ? 14.297 49.812 -13.336 1 65.38 595 ARG A CA 1
ATOM 4782 C C . ARG A 1 595 ? 13.875 49.25 -11.977 1 65.38 595 ARG A C 1
ATOM 4784 O O . ARG A 1 595 ? 13.062 49.844 -11.281 1 65.38 595 ARG A O 1
ATOM 4791 N N . PRO A 1 596 ? 14.43 48.031 -11.625 1 73.12 596 PRO A N 1
ATOM 4792 C CA . PRO A 1 596 ? 14.055 47.438 -10.336 1 73.12 596 PRO A CA 1
ATOM 4793 C C . PRO A 1 596 ? 14.477 48.281 -9.148 1 73.12 596 PRO A C 1
ATOM 4795 O O . PRO A 1 596 ? 15.555 48.906 -9.164 1 73.12 596 PRO A O 1
ATOM 4798 N N . THR A 1 597 ? 13.562 48.5 -8.273 1 69.69 597 THR A N 1
ATOM 4799 C CA . THR A 1 597 ? 13.828 49.25 -7.051 1 69.69 597 THR A CA 1
ATOM 4800 C C . THR A 1 597 ? 14.977 48.625 -6.27 1 69.69 597 THR A C 1
ATOM 4802 O O . THR A 1 597 ? 15.789 49.344 -5.676 1 69.69 597 THR A O 1
ATOM 4805 N N . HIS A 1 598 ? 15.008 47.344 -6.289 1 74.56 598 HIS A N 1
ATOM 4806 C CA . HIS A 1 598 ? 16.078 46.594 -5.637 1 74.56 598 HIS A CA 1
ATOM 4807 C C . HIS A 1 598 ? 16.859 45.75 -6.645 1 74.56 598 HIS A C 1
ATOM 4809 O O . HIS A 1 598 ? 16.578 44.594 -6.848 1 74.56 598 HIS A O 1
ATOM 4815 N N . ALA A 1 599 ? 17.828 46.344 -7.227 1 75.19 599 ALA A N 1
ATOM 4816 C CA . ALA A 1 599 ? 18.578 45.781 -8.344 1 75.19 599 ALA A CA 1
ATOM 4817 C C . ALA A 1 599 ? 19.266 44.469 -7.93 1 75.19 599 ALA A C 1
ATOM 4819 O O . ALA A 1 599 ? 19.266 43.5 -8.68 1 75.19 599 ALA A O 1
ATOM 4820 N N . GLY A 1 600 ? 19.969 44.438 -6.785 1 73.56 600 GLY A N 1
ATOM 4821 C CA . GLY A 1 600 ? 20.625 43.25 -6.324 1 73.56 600 GLY A CA 1
ATOM 4822 C C . GLY A 1 600 ? 19.688 42.062 -6.164 1 73.56 600 GLY A C 1
ATOM 4823 O O . GLY A 1 600 ? 19.969 40.969 -6.648 1 73.56 600 GLY A O 1
ATOM 4824 N N . ARG A 1 601 ? 18.625 42.281 -5.629 1 78.75 601 ARG A N 1
ATOM 4825 C CA . ARG A 1 601 ? 17.641 41.25 -5.438 1 78.75 601 ARG A CA 1
ATOM 4826 C C . ARG A 1 601 ? 17.062 40.781 -6.773 1 78.75 601 ARG A C 1
ATOM 4828 O O . ARG A 1 601 ? 16.828 39.594 -6.98 1 78.75 601 ARG A O 1
ATOM 4835 N N . PHE A 1 602 ? 16.844 41.688 -7.594 1 83.94 602 PHE A N 1
ATOM 4836 C CA . PHE A 1 602 ? 16.266 41.375 -8.898 1 83.94 602 PHE A CA 1
ATOM 4837 C C . PHE A 1 602 ? 17.219 40.469 -9.695 1 83.94 602 PHE A C 1
ATOM 4839 O O . PHE A 1 602 ? 16.781 39.5 -10.312 1 83.94 602 PHE A O 1
ATOM 4846 N N . LEU A 1 603 ? 18.469 40.812 -9.656 1 84.44 603 LEU A N 1
ATOM 4847 C CA . LEU A 1 603 ? 19.438 40.031 -10.422 1 84.44 603 LEU A CA 1
ATOM 4848 C C . LEU A 1 603 ? 19.516 38.594 -9.898 1 84.44 603 LEU A C 1
ATOM 4850 O O . LEU A 1 603 ? 19.578 37.656 -10.68 1 84.44 603 LEU A O 1
ATOM 4854 N N . CYS A 1 604 ? 19.547 38.438 -8.664 1 84.69 604 CYS A N 1
ATOM 4855 C CA . CYS A 1 604 ? 19.625 37.094 -8.07 1 84.69 604 CYS A CA 1
ATOM 4856 C C . CYS A 1 604 ? 18.359 36.281 -8.375 1 84.69 604 CYS A C 1
ATOM 4858 O O . CYS A 1 604 ? 18.438 35.125 -8.719 1 84.69 604 CYS A O 1
ATOM 4860 N N . LEU A 1 605 ? 17.25 36.906 -8.242 1 89.44 605 LEU A N 1
ATOM 4861 C CA . LEU A 1 605 ? 15.984 36.25 -8.523 1 89.44 605 LEU A CA 1
ATOM 4862 C C . LEU A 1 605 ? 15.867 35.906 -10.008 1 89.44 605 LEU A C 1
ATOM 4864 O O . LEU A 1 605 ? 15.289 34.906 -10.383 1 89.44 605 LEU A O 1
ATOM 4868 N N . PHE A 1 606 ? 16.422 36.844 -10.797 1 90.5 606 PHE A N 1
ATOM 4869 C CA . PHE A 1 606 ? 16.422 36.594 -12.234 1 90.5 606 PHE A CA 1
ATOM 4870 C C . PHE A 1 606 ? 17.234 35.344 -12.57 1 90.5 606 PHE A C 1
ATOM 4872 O O . PHE A 1 606 ? 16.781 34.469 -13.328 1 90.5 606 PHE A O 1
ATOM 4879 N N . LEU A 1 607 ? 18.391 35.219 -12.023 1 90.19 607 LEU A N 1
ATOM 4880 C CA . LEU A 1 607 ? 19.25 34.062 -12.242 1 90.19 607 LEU A CA 1
ATOM 4881 C C . LEU A 1 607 ? 18.578 32.812 -11.727 1 90.19 607 LEU A C 1
ATOM 4883 O O . LEU A 1 607 ? 18.641 31.75 -12.383 1 90.19 607 LEU A O 1
ATOM 4887 N N . ALA A 1 608 ? 18 32.844 -10.578 1 92.06 608 ALA A N 1
ATOM 4888 C CA . ALA A 1 608 ? 17.297 31.703 -10.016 1 92.06 608 ALA A CA 1
ATOM 4889 C C . ALA A 1 608 ? 16.141 31.266 -10.93 1 92.06 608 ALA A C 1
ATOM 4891 O O . ALA A 1 608 ? 15.922 30.078 -11.125 1 92.06 608 ALA A O 1
ATOM 4892 N N . ASN A 1 609 ? 15.453 32.219 -11.5 1 94.5 609 ASN A N 1
ATOM 4893 C CA . ASN A 1 609 ? 14.336 31.891 -12.383 1 94.5 609 ASN A CA 1
ATOM 4894 C C . ASN A 1 609 ? 14.82 31.281 -13.695 1 94.5 609 ASN A C 1
ATOM 4896 O O . ASN A 1 609 ? 14.148 30.422 -14.266 1 94.5 609 ASN A O 1
ATOM 4900 N N . VAL A 1 610 ? 15.914 31.781 -14.133 1 94.81 610 VAL A N 1
ATOM 4901 C CA . VAL A 1 610 ? 16.484 31.203 -15.352 1 94.81 610 VAL A CA 1
ATOM 4902 C C . VAL A 1 610 ? 16.859 29.75 -15.117 1 94.81 610 VAL A C 1
ATOM 4904 O O . VAL A 1 610 ? 16.578 28.891 -15.953 1 94.81 610 VAL A O 1
ATOM 4907 N N . ILE A 1 611 ? 17.438 29.453 -14.047 1 94.31 611 ILE A N 1
ATOM 4908 C CA . ILE A 1 611 ? 17.812 28.078 -13.703 1 94.31 611 ILE A CA 1
ATOM 4909 C C . ILE A 1 611 ? 16.562 27.219 -13.57 1 94.31 611 ILE A C 1
ATOM 4911 O O . ILE A 1 611 ? 16.516 26.094 -14.07 1 94.31 611 ILE A O 1
ATOM 4915 N N . ASN A 1 612 ? 15.578 27.703 -12.969 1 95.56 612 ASN A N 1
ATOM 4916 C CA . ASN A 1 612 ? 14.344 26.953 -12.797 1 95.56 612 ASN A CA 1
ATOM 4917 C C . ASN A 1 612 ? 13.617 26.75 -14.125 1 95.56 612 ASN A C 1
ATOM 4919 O O . ASN A 1 612 ? 12.984 25.719 -14.344 1 95.56 612 ASN A O 1
ATOM 4923 N N . LEU A 1 613 ? 13.734 27.781 -15 1 95.25 613 LEU A N 1
ATOM 4924 C CA . LEU A 1 613 ? 13.172 27.609 -16.328 1 95.25 613 LEU A CA 1
ATOM 4925 C C . LEU A 1 613 ? 13.922 26.531 -17.109 1 95.25 613 LEU A C 1
ATOM 4927 O O . LEU A 1 613 ? 13.328 25.828 -17.922 1 95.25 613 LEU A O 1
ATOM 4931 N N . PHE A 1 614 ? 15.148 26.438 -16.859 1 95.12 614 PHE A N 1
ATOM 4932 C CA . PHE A 1 614 ? 15.945 25.375 -17.469 1 95.12 614 PHE A CA 1
ATOM 4933 C C . PHE A 1 614 ? 15.469 24 -17 1 95.12 614 PHE A C 1
ATOM 4935 O O . PHE A 1 614 ? 15.438 23.047 -17.781 1 95.12 614 PHE A O 1
ATOM 4942 N N . PHE A 1 615 ? 15.133 23.844 -15.766 1 94.69 615 PHE A N 1
ATOM 4943 C CA . PHE A 1 615 ? 14.609 22.578 -15.266 1 94.69 615 PHE A CA 1
ATOM 4944 C C . PHE A 1 615 ? 13.32 22.203 -15.984 1 94.69 615 PHE A C 1
ATOM 4946 O O . PHE A 1 615 ? 13.117 21.031 -16.344 1 94.69 615 PHE A O 1
ATOM 4953 N N . ILE A 1 616 ? 12.453 23.172 -16.188 1 94.69 616 ILE A N 1
ATOM 4954 C CA . ILE A 1 616 ? 11.188 22.938 -16.875 1 94.69 616 ILE A CA 1
ATOM 4955 C C . ILE A 1 616 ? 11.453 22.531 -18.312 1 94.69 616 ILE A C 1
ATOM 4957 O O . ILE A 1 616 ? 10.859 21.562 -18.812 1 94.69 616 ILE A O 1
ATOM 4961 N N . ALA A 1 617 ? 12.359 23.219 -18.984 1 94.75 617 ALA A N 1
ATOM 4962 C CA . ALA A 1 617 ? 12.695 22.906 -20.359 1 94.75 617 ALA A CA 1
ATOM 4963 C C . ALA A 1 617 ? 13.312 21.516 -20.484 1 94.75 617 ALA A C 1
ATOM 4965 O O . ALA A 1 617 ? 12.977 20.75 -21.391 1 94.75 617 ALA A O 1
ATOM 4966 N N . TYR A 1 618 ? 14.141 21.25 -19.609 1 93.44 618 TYR A N 1
ATOM 4967 C CA . TYR A 1 618 ? 14.789 19.938 -19.562 1 93.44 618 TYR A CA 1
ATOM 4968 C C . TYR A 1 618 ? 13.766 18.828 -19.344 1 93.44 618 TYR A C 1
ATOM 4970 O O . TYR A 1 618 ? 13.812 17.797 -20.016 1 93.44 618 TYR A O 1
ATOM 4978 N N . GLY A 1 619 ? 12.875 19.016 -18.422 1 92.12 619 GLY A N 1
ATOM 4979 C CA . GLY A 1 619 ? 11.82 18.047 -18.156 1 92.12 619 GLY A CA 1
ATOM 4980 C C . GLY A 1 619 ? 10.898 17.828 -19.344 1 92.12 619 GLY A C 1
ATOM 4981 O O . GLY A 1 619 ? 10.547 16.703 -19.672 1 92.12 619 GLY A O 1
ATOM 4982 N N . LEU A 1 620 ? 10.516 18.922 -20.062 1 92.69 620 LEU A N 1
ATOM 4983 C CA . LEU A 1 620 ? 9.609 18.844 -21.203 1 92.69 620 LEU A CA 1
ATOM 4984 C C . LEU A 1 620 ? 10.297 18.188 -22.406 1 92.69 620 LEU A C 1
ATOM 4986 O O . LEU A 1 620 ? 9.656 17.5 -23.188 1 92.69 620 LEU A O 1
ATOM 4990 N N . TRP A 1 621 ? 11.531 18.375 -22.453 1 92.5 621 TRP A N 1
ATOM 4991 C CA . TRP A 1 621 ? 12.289 17.844 -23.578 1 92.5 621 TRP A CA 1
ATOM 4992 C C . TRP A 1 621 ? 12.578 16.359 -23.391 1 92.5 621 TRP A C 1
ATOM 4994 O O . TRP A 1 621 ? 12.281 15.547 -24.266 1 92.5 621 TRP A O 1
ATOM 5004 N N . LEU A 1 622 ? 13.094 15.938 -22.234 1 90.12 622 LEU A N 1
ATOM 5005 C CA . LEU A 1 622 ? 13.531 14.562 -22.016 1 90.12 622 LEU A CA 1
ATOM 5006 C C . LEU A 1 622 ? 12.383 13.719 -21.469 1 90.12 622 LEU A C 1
ATOM 5008 O O . LEU A 1 622 ? 12.328 12.508 -21.703 1 90.12 622 LEU A O 1
ATOM 5012 N N . ARG A 1 623 ? 11.484 14.297 -20.766 1 91.38 623 ARG A N 1
ATOM 5013 C CA . ARG A 1 623 ? 10.359 13.602 -20.141 1 91.38 623 ARG A CA 1
ATOM 5014 C C . ARG A 1 623 ? 10.812 12.305 -19.484 1 91.38 623 ARG A C 1
ATOM 5016 O O . ARG A 1 623 ? 10.328 11.227 -19.828 1 91.38 623 ARG A O 1
ATOM 5023 N N . PRO A 1 624 ? 11.695 12.414 -18.5 1 88.81 624 PRO A N 1
ATOM 5024 C CA . PRO A 1 624 ? 12.188 11.203 -17.844 1 88.81 624 PRO A CA 1
ATOM 5025 C C . PRO A 1 624 ? 11.07 10.383 -17.203 1 88.81 624 PRO A C 1
ATOM 5027 O O . PRO A 1 624 ? 10.117 10.945 -16.656 1 88.81 624 PRO A O 1
ATOM 5030 N N . LYS A 1 625 ? 11.242 9.008 -17.25 1 85.12 625 LYS A N 1
ATOM 5031 C CA . LYS A 1 625 ? 10.258 8.117 -16.656 1 85.12 625 LYS A CA 1
ATOM 5032 C C . LYS A 1 625 ? 10.258 8.242 -15.133 1 85.12 625 LYS A C 1
ATOM 5034 O O . LYS A 1 625 ? 9.211 8.133 -14.492 1 85.12 625 LYS A O 1
ATOM 5039 N N . ASP A 1 626 ? 11.469 8.516 -14.688 1 87.25 626 ASP A N 1
ATOM 5040 C CA . ASP A 1 626 ? 11.594 8.727 -13.25 1 87.25 626 ASP A CA 1
ATOM 5041 C C . ASP A 1 626 ? 11.305 10.18 -12.883 1 87.25 626 ASP A C 1
ATOM 5043 O O . ASP A 1 626 ? 12.227 10.945 -12.586 1 87.25 626 ASP A O 1
ATOM 5047 N N . PHE A 1 627 ? 10.117 10.578 -12.773 1 90.75 627 PHE A N 1
ATOM 5048 C CA . PHE A 1 627 ? 9.688 11.945 -12.5 1 90.75 627 PHE A CA 1
ATOM 5049 C C . PHE A 1 627 ? 10.039 12.344 -11.07 1 90.75 627 PHE A C 1
ATOM 5051 O O . PHE A 1 627 ? 10.383 13.5 -10.812 1 90.75 627 PHE A O 1
ATOM 5058 N N . ALA A 1 628 ? 9.891 11.383 -10.133 1 89.69 628 ALA A N 1
ATOM 5059 C CA . ALA A 1 628 ? 10.141 11.703 -8.727 1 89.69 628 ALA A CA 1
ATOM 5060 C C . ALA A 1 628 ? 11.57 12.18 -8.516 1 89.69 628 ALA A C 1
ATOM 5062 O O . ALA A 1 628 ? 11.812 13.141 -7.781 1 89.69 628 ALA A O 1
ATOM 5063 N N . SER A 1 629 ? 12.539 11.539 -9.117 1 89.56 629 SER A N 1
ATOM 5064 C CA . SER A 1 629 ? 13.93 11.984 -9.023 1 89.56 629 SER A CA 1
ATOM 5065 C C . SER A 1 629 ? 14.141 13.297 -9.766 1 89.56 629 SER A C 1
ATOM 5067 O O . SER A 1 629 ? 14.945 14.133 -9.336 1 89.56 629 SER A O 1
ATOM 5069 N N . PHE A 1 630 ? 13.477 13.43 -10.82 1 91.94 630 PHE A N 1
ATOM 5070 C CA . PHE A 1 630 ? 13.555 14.688 -11.555 1 91.94 630 PHE A CA 1
ATOM 5071 C C . PHE A 1 630 ? 13.062 15.852 -10.695 1 91.94 630 PHE A C 1
ATOM 5073 O O . PHE A 1 630 ? 13.688 16.906 -10.656 1 91.94 630 PHE A O 1
ATOM 5080 N N . LEU A 1 631 ? 11.938 15.641 -10.055 1 93.25 631 LEU A N 1
ATOM 5081 C CA . LEU A 1 631 ? 11.344 16.688 -9.234 1 93.25 631 LEU A CA 1
ATOM 5082 C C . LEU A 1 631 ? 12.258 17.031 -8.062 1 93.25 631 LEU A C 1
ATOM 5084 O O . LEU A 1 631 ? 12.203 18.156 -7.535 1 93.25 631 LEU A O 1
ATOM 5088 N N . LEU A 1 632 ? 13.094 16.141 -7.621 1 92.69 632 LEU A N 1
ATOM 5089 C CA . LEU A 1 632 ? 14.023 16.375 -6.52 1 92.69 632 LEU A CA 1
ATOM 5090 C C . LEU A 1 632 ? 15.102 17.375 -6.93 1 92.69 632 LEU A C 1
ATOM 5092 O O . LEU A 1 632 ? 15.617 18.109 -6.09 1 92.69 632 LEU A O 1
ATOM 5096 N N . LEU A 1 633 ? 15.391 17.516 -8.156 1 92.12 633 LEU A N 1
ATOM 5097 C CA . LEU A 1 633 ? 16.469 18.375 -8.648 1 92.12 633 LEU A CA 1
ATOM 5098 C C . LEU A 1 633 ? 16.172 19.844 -8.352 1 92.12 633 LEU A C 1
ATOM 5100 O O . LEU A 1 633 ? 17 20.531 -7.762 1 92.12 633 LEU A O 1
ATOM 5104 N N . PRO A 1 634 ? 14.992 20.266 -8.711 1 93 634 PRO A N 1
ATOM 5105 C CA . PRO A 1 634 ? 14.727 21.672 -8.398 1 93 634 PRO A CA 1
ATOM 5106 C C . PRO A 1 634 ? 14.703 21.938 -6.898 1 93 634 PRO A C 1
ATOM 5108 O O . PRO A 1 634 ? 15.086 23.031 -6.457 1 93 634 PRO A O 1
ATOM 5111 N N . PHE A 1 635 ? 14.266 21.047 -6.07 1 93.81 635 PHE A N 1
ATOM 5112 C CA . PHE A 1 635 ? 14.242 21.25 -4.629 1 93.81 635 PHE A CA 1
ATOM 5113 C C . PHE A 1 635 ? 15.664 21.375 -4.082 1 93.81 635 PHE A C 1
ATOM 5115 O O . PHE A 1 635 ? 15.961 22.297 -3.32 1 93.81 635 PHE A O 1
ATOM 5122 N N . ILE A 1 636 ? 16.5 20.516 -4.477 1 92.62 636 ILE A N 1
ATOM 5123 C CA . ILE A 1 636 ? 17.875 20.516 -3.994 1 92.62 636 ILE A CA 1
ATOM 5124 C C . ILE A 1 636 ? 18.641 21.688 -4.59 1 92.62 636 ILE A C 1
ATOM 5126 O O . ILE A 1 636 ? 19.344 22.406 -3.875 1 92.62 636 ILE A O 1
ATOM 5130 N N . ALA A 1 637 ? 18.453 21.922 -5.855 1 93.19 637 ALA A N 1
ATOM 5131 C CA . ALA A 1 637 ? 19.156 23 -6.531 1 93.19 637 ALA A CA 1
ATOM 5132 C C . ALA A 1 637 ? 18.781 24.359 -5.941 1 93.19 637 ALA A C 1
ATOM 5134 O O . ALA A 1 637 ? 19.656 25.203 -5.691 1 93.19 637 ALA A O 1
ATOM 5135 N N . ASN A 1 638 ? 17.547 24.562 -5.719 1 94 638 ASN A N 1
ATOM 5136 C CA . ASN A 1 638 ? 17.125 25.844 -5.172 1 94 638 ASN A CA 1
ATOM 5137 C C . ASN A 1 638 ? 17.578 26.016 -3.73 1 94 638 ASN A C 1
ATOM 5139 O O . ASN A 1 638 ? 17.875 27.141 -3.303 1 94 638 ASN A O 1
ATOM 5143 N N . LEU A 1 639 ? 17.641 24.969 -2.957 1 94.94 639 LEU A N 1
ATOM 5144 C CA . LEU A 1 639 ? 18.172 25.062 -1.602 1 94.94 639 LEU A CA 1
ATOM 5145 C C . LEU A 1 639 ? 19.641 25.469 -1.619 1 94.94 639 LEU A C 1
ATOM 5147 O O . LEU A 1 639 ? 20.047 26.391 -0.907 1 94.94 639 LEU A O 1
ATOM 5151 N N . PHE A 1 640 ? 20.406 24.891 -2.463 1 94 640 PHE A N 1
ATOM 5152 C CA . PHE A 1 640 ? 21.844 25.188 -2.521 1 94 640 PHE A CA 1
ATOM 5153 C C . PHE A 1 640 ? 22.078 26.547 -3.154 1 94 640 PHE A C 1
ATOM 5155 O O . PHE A 1 640 ? 23 27.266 -2.754 1 94 640 PHE A O 1
ATOM 5162 N N . LEU A 1 641 ? 21.266 26.875 -4.117 1 92.06 641 LEU A N 1
ATOM 5163 C CA . LEU A 1 641 ? 21.359 28.219 -4.691 1 92.06 641 LEU A CA 1
ATOM 5164 C C . LEU A 1 641 ? 21.078 29.281 -3.633 1 92.06 641 LEU A C 1
ATOM 5166 O O . LEU A 1 641 ? 21.766 30.312 -3.588 1 92.06 641 LEU A O 1
ATOM 5170 N N . TYR A 1 642 ? 20.062 29.016 -2.846 1 93.31 642 TYR A N 1
ATOM 5171 C CA . TYR A 1 642 ? 19.75 29.953 -1.775 1 93.31 642 TYR A CA 1
ATOM 5172 C C . TYR A 1 642 ? 20.875 30.031 -0.762 1 93.31 642 TYR A C 1
ATOM 5174 O O . TYR A 1 642 ? 21.219 31.109 -0.275 1 93.31 642 TYR A O 1
ATOM 5182 N N . LEU A 1 643 ? 21.484 28.953 -0.462 1 94.31 643 LEU A N 1
ATOM 5183 C CA . LEU A 1 643 ? 22.609 28.938 0.473 1 94.31 643 LEU A CA 1
ATOM 5184 C C . LEU A 1 643 ? 23.797 29.703 -0.088 1 94.31 643 LEU A C 1
ATOM 5186 O O . LEU A 1 643 ? 24.422 30.5 0.624 1 94.31 643 LEU A O 1
ATOM 5190 N N . VAL A 1 644 ? 24.109 29.484 -1.317 1 92.12 644 VAL A N 1
ATOM 5191 C CA . VAL A 1 644 ? 25.203 30.203 -1.966 1 92.12 644 VAL A CA 1
ATOM 5192 C C . VAL A 1 644 ? 24.906 31.688 -2.014 1 92.12 644 VAL A C 1
ATOM 5194 O O . VAL A 1 644 ? 25.766 32.531 -1.73 1 92.12 644 VAL A O 1
ATOM 5197 N N . TYR A 1 645 ? 23.672 32 -2.344 1 91.5 645 TYR A N 1
ATOM 5198 C CA . TYR A 1 645 ? 23.234 33.406 -2.334 1 91.5 645 TYR A CA 1
ATOM 5199 C C . TYR A 1 645 ? 23.422 34 -0.954 1 91.5 645 TYR A C 1
ATOM 5201 O O . TYR A 1 645 ? 23.906 35.125 -0.83 1 91.5 645 TYR A O 1
ATOM 5209 N N . TYR A 1 646 ? 23.031 33.281 0.018 1 93.75 646 TYR A N 1
ATOM 5210 C CA . TYR A 1 646 ? 23.141 33.781 1.39 1 93.75 646 TYR A CA 1
ATOM 5211 C C . TYR A 1 646 ? 24.578 34.062 1.749 1 93.75 646 TYR A C 1
ATOM 5213 O O . TYR A 1 646 ? 24.891 35.125 2.318 1 93.75 646 TYR A O 1
ATOM 5221 N N . ILE A 1 647 ? 25.484 33.219 1.37 1 93.38 647 ILE A N 1
ATOM 5222 C CA . ILE A 1 647 ? 26.891 33.375 1.681 1 93.38 647 ILE A CA 1
ATOM 5223 C C . ILE A 1 647 ? 27.484 34.562 0.911 1 93.38 647 ILE A C 1
ATOM 5225 O O . ILE A 1 647 ? 28.203 35.375 1.479 1 93.38 647 ILE A O 1
ATOM 5229 N N . ILE A 1 648 ? 27.109 34.688 -0.323 1 90.44 648 ILE A N 1
ATOM 5230 C CA . ILE A 1 648 ? 27.609 35.781 -1.152 1 90.44 648 ILE A CA 1
ATOM 5231 C C . ILE A 1 648 ? 27.125 37.125 -0.585 1 90.44 648 ILE A C 1
ATOM 5233 O O . ILE A 1 648 ? 27.906 38.062 -0.498 1 90.44 648 ILE A O 1
ATOM 5237 N N . MET A 1 649 ? 25.891 37.188 -0.216 1 91.12 649 MET A N 1
ATOM 5238 C CA . MET A 1 649 ? 25.328 38.438 0.326 1 91.12 649 MET A CA 1
ATOM 5239 C C . MET A 1 649 ? 25.969 38.781 1.667 1 91.12 649 MET A C 1
ATOM 5241 O O . MET A 1 649 ? 26.141 39.969 1.99 1 91.12 649 MET A O 1
ATOM 5245 N N . LYS A 1 650 ? 26.281 37.844 2.457 1 93.25 650 LYS A N 1
ATOM 5246 C CA . LYS A 1 650 ? 26.984 38.094 3.711 1 93.25 650 LYS A CA 1
ATOM 5247 C C . LYS A 1 650 ? 28.359 38.719 3.461 1 93.25 650 LYS A C 1
ATOM 5249 O O . LYS A 1 650 ? 28.719 39.719 4.113 1 93.25 650 LYS A O 1
ATOM 5254 N N . ILE A 1 651 ? 29.031 38.188 2.512 1 92.25 651 ILE A N 1
ATOM 5255 C CA . ILE A 1 651 ? 30.359 38.688 2.176 1 92.25 651 ILE A CA 1
ATOM 5256 C C . ILE A 1 651 ? 30.219 40.094 1.555 1 92.25 651 ILE A C 1
ATOM 5258 O O . ILE A 1 651 ? 31 40.969 1.869 1 92.25 651 ILE A O 1
ATOM 5262 N N . ALA A 1 652 ? 29.219 40.25 0.743 1 89.56 652 ALA A N 1
ATOM 5263 C CA . ALA A 1 652 ? 29 41.531 0.059 1 89.56 652 ALA A CA 1
ATOM 5264 C C . ALA A 1 652 ? 28.656 42.656 1.056 1 89.56 652 ALA A C 1
ATOM 5266 O O . ALA A 1 652 ? 28.984 43.812 0.832 1 89.56 652 ALA A O 1
ATOM 5267 N N . ASN A 1 653 ? 28 42.312 2.127 1 90.56 653 ASN A N 1
ATOM 5268 C CA . ASN A 1 653 ? 27.656 43.312 3.146 1 90.56 653 ASN A CA 1
ATOM 5269 C C . ASN A 1 653 ? 28.703 43.375 4.246 1 90.56 653 ASN A C 1
ATOM 5271 O O . ASN A 1 653 ? 28.438 43.875 5.34 1 90.56 653 ASN A O 1
ATOM 5275 N N . ARG A 1 654 ? 29.875 42.781 4.051 1 91.31 654 ARG A N 1
ATOM 5276 C CA . ARG A 1 654 ? 31.062 42.875 4.891 1 91.31 654 ARG A CA 1
ATOM 5277 C C . ARG A 1 654 ? 30.812 42.25 6.254 1 91.31 654 ARG A C 1
ATOM 5279 O O . ARG A 1 654 ? 31.266 42.75 7.277 1 91.31 654 ARG A O 1
ATOM 5286 N N . GLU A 1 655 ? 29.969 41.281 6.23 1 93.19 655 GLU A N 1
ATOM 5287 C CA . GLU A 1 655 ? 29.828 40.438 7.426 1 93.19 655 GLU A CA 1
ATOM 5288 C C . GLU A 1 655 ? 30.859 39.344 7.445 1 93.19 655 GLU A C 1
ATOM 5290 O O . GLU A 1 655 ? 31.25 38.812 6.391 1 93.19 655 GLU A O 1
ATOM 5295 N N . ARG A 1 656 ? 31.438 39.094 8.5 1 90.44 656 ARG A N 1
ATOM 5296 C CA . ARG A 1 656 ? 32.469 38.062 8.625 1 90.44 656 ARG A CA 1
ATOM 5297 C C . ARG A 1 656 ? 31.828 36.688 8.789 1 90.44 656 ARG A C 1
ATOM 5299 O O . ARG A 1 656 ? 30.766 36.562 9.375 1 90.44 656 ARG A O 1
ATOM 5306 N N . ILE A 1 657 ? 32.375 35.719 8.156 1 91.44 657 ILE A N 1
ATOM 5307 C CA . ILE A 1 657 ? 32 34.344 8.359 1 91.44 657 ILE A CA 1
ATOM 5308 C C . ILE A 1 657 ? 33 33.656 9.297 1 91.44 657 ILE A C 1
ATOM 5310 O O . ILE A 1 657 ? 34.219 33.688 9.055 1 91.44 657 ILE A O 1
ATOM 5314 N N . HIS A 1 658 ? 32.562 33.125 10.312 1 89.94 658 HIS A N 1
ATOM 5315 C CA . HIS A 1 658 ? 33.406 32.469 11.289 1 89.94 658 HIS A CA 1
ATOM 5316 C C . HIS A 1 658 ? 34.156 31.297 10.656 1 89.94 658 HIS A C 1
ATOM 5318 O O . HIS A 1 658 ? 33.594 30.547 9.836 1 89.94 658 HIS A O 1
ATOM 5324 N N . PRO A 1 659 ? 35.375 31.078 10.953 1 89.75 659 PRO A N 1
ATOM 5325 C CA . PRO A 1 659 ? 36.188 29.984 10.375 1 89.75 659 PRO A CA 1
ATOM 5326 C C . PRO A 1 659 ? 35.562 28.609 10.594 1 89.75 659 PRO A C 1
ATOM 5328 O O . PRO A 1 659 ? 35.688 27.719 9.75 1 89.75 659 PRO A O 1
ATOM 5331 N N . ARG A 1 660 ? 34.906 28.375 11.664 1 89.12 660 ARG A N 1
ATOM 5332 C CA . ARG A 1 660 ? 34.25 27.109 11.898 1 89.12 660 ARG A CA 1
ATOM 5333 C C . ARG A 1 660 ? 33.188 26.844 10.82 1 89.12 660 ARG A C 1
ATOM 5335 O O . ARG A 1 660 ? 33 25.703 10.383 1 89.12 660 ARG A O 1
ATOM 5342 N N . ALA A 1 661 ? 32.469 27.859 10.414 1 92.81 661 ALA A N 1
ATOM 5343 C CA . ALA A 1 661 ? 31.438 27.734 9.367 1 92.81 661 ALA A CA 1
ATOM 5344 C C . ALA A 1 661 ? 32.094 27.391 8.023 1 92.81 661 ALA A C 1
ATOM 5346 O O . ALA A 1 661 ? 31.516 26.625 7.238 1 92.81 661 ALA A O 1
ATOM 5347 N N . ILE A 1 662 ? 33.281 27.906 7.781 1 94.81 662 ILE A N 1
ATOM 5348 C CA . ILE A 1 662 ? 33.969 27.625 6.531 1 94.81 662 ILE A CA 1
ATOM 5349 C C . ILE A 1 662 ? 34.438 26.172 6.496 1 94.81 662 ILE A C 1
ATOM 5351 O O . ILE A 1 662 ? 34.344 25.516 5.461 1 94.81 662 ILE A O 1
ATOM 5355 N N . ILE A 1 663 ? 34.906 25.703 7.605 1 95.12 663 ILE A N 1
ATOM 5356 C CA . ILE A 1 663 ? 35.344 24.312 7.691 1 95.12 663 ILE A CA 1
ATOM 5357 C C . ILE A 1 663 ? 34.156 23.391 7.461 1 95.12 663 ILE A C 1
ATOM 5359 O O . ILE A 1 663 ? 34.25 22.391 6.727 1 95.12 663 ILE A O 1
ATOM 5363 N N . ILE A 1 664 ? 33.062 23.656 8.086 1 95.88 664 ILE A N 1
ATOM 5364 C CA . ILE A 1 664 ? 31.844 22.828 7.93 1 95.88 664 ILE A CA 1
ATOM 5365 C C . ILE A 1 664 ? 31.375 22.891 6.48 1 95.88 664 ILE A C 1
ATOM 5367 O O . ILE A 1 664 ? 30.953 21.875 5.922 1 95.88 664 ILE A O 1
ATOM 5371 N N . LEU A 1 665 ? 31.422 24.047 5.875 1 96.62 665 LEU A N 1
ATOM 5372 C CA . LEU A 1 665 ? 31.047 24.203 4.477 1 96.62 665 LEU A CA 1
ATOM 5373 C C . LEU A 1 665 ? 31.906 23.344 3.57 1 96.62 665 LEU A C 1
ATOM 5375 O O . LEU A 1 665 ? 31.406 22.656 2.68 1 96.62 665 LEU A O 1
ATOM 5379 N N . LEU A 1 666 ? 33.188 23.375 3.789 1 96.94 666 LEU A N 1
ATOM 5380 C CA . LEU A 1 666 ? 34.125 22.594 2.971 1 96.94 666 LEU A CA 1
ATOM 5381 C C . LEU A 1 666 ? 33.906 21.094 3.176 1 96.94 666 LEU A C 1
ATOM 5383 O O . LEU A 1 666 ? 33.906 20.328 2.211 1 96.94 666 LEU A O 1
ATOM 5387 N N . LEU A 1 667 ? 33.719 20.688 4.395 1 96.81 667 LEU A N 1
ATOM 5388 C CA . LEU A 1 667 ? 33.469 19.281 4.688 1 96.81 667 LEU A CA 1
ATOM 5389 C C . LEU A 1 667 ? 32.156 18.828 4.043 1 96.81 667 LEU A C 1
ATOM 5391 O O . LEU A 1 667 ? 32.062 17.719 3.537 1 96.81 667 LEU A O 1
ATOM 5395 N N . SER A 1 668 ? 31.125 19.641 4.133 1 97.19 668 SER A N 1
ATOM 5396 C CA . SER A 1 668 ? 29.844 19.328 3.502 1 97.19 668 SER A CA 1
ATOM 5397 C C . SER A 1 668 ? 30 19.188 1.991 1 97.19 668 SER A C 1
ATOM 5399 O O . SER A 1 668 ? 29.438 18.25 1.398 1 97.19 668 SER A O 1
ATOM 5401 N N . ALA A 1 669 ? 30.75 20.031 1.391 1 96.88 669 ALA A N 1
ATOM 5402 C CA . ALA A 1 669 ? 30.953 19.984 -0.054 1 96.88 669 ALA A CA 1
ATOM 5403 C C . ALA A 1 669 ? 31.656 18.688 -0.454 1 96.88 669 ALA A C 1
ATOM 5405 O O . ALA A 1 669 ? 31.312 18.062 -1.458 1 96.88 669 ALA A O 1
ATOM 5406 N N . VAL A 1 670 ? 32.625 18.312 0.299 1 97.62 670 VAL A N 1
ATOM 5407 C CA . VAL A 1 670 ? 33.344 17.094 0.017 1 97.62 670 VAL A CA 1
ATOM 5408 C C . VAL A 1 670 ? 32.438 15.891 0.139 1 97.62 670 VAL A C 1
ATOM 5410 O O . VAL A 1 670 ? 32.438 14.992 -0.712 1 97.62 670 VAL A O 1
ATOM 5413 N N . CYS A 1 671 ? 31.625 15.859 1.15 1 97.12 671 CYS A N 1
ATOM 5414 C CA . CYS A 1 671 ? 30.688 14.758 1.354 1 97.12 671 CYS A CA 1
ATOM 5415 C C . CYS A 1 671 ? 29.672 14.688 0.223 1 97.12 671 CYS A C 1
ATOM 5417 O O . CYS A 1 671 ? 29.344 13.602 -0.255 1 97.12 671 CYS A O 1
ATOM 5419 N N . TRP A 1 672 ? 29.203 15.805 -0.248 1 96.69 672 TRP A N 1
ATOM 5420 C CA . TRP A 1 672 ? 28.234 15.828 -1.336 1 96.69 672 TRP A CA 1
ATOM 5421 C C . TRP A 1 672 ? 28.875 15.383 -2.646 1 96.69 672 TRP A C 1
ATOM 5423 O O . TRP A 1 672 ? 28.219 14.734 -3.473 1 96.69 672 TRP A O 1
ATOM 5433 N N . LEU A 1 673 ? 30.141 15.742 -2.832 1 96.75 673 LEU A N 1
ATOM 5434 C CA . LEU A 1 673 ? 30.844 15.305 -4.035 1 96.75 673 LEU A CA 1
ATOM 5435 C C . LEU A 1 673 ? 31.016 13.789 -4.051 1 96.75 673 LEU A C 1
ATOM 5437 O O . LEU A 1 673 ? 30.797 13.148 -5.078 1 96.75 673 LEU A O 1
ATOM 5441 N N . ILE A 1 674 ? 31.375 13.25 -2.947 1 97 674 ILE A N 1
ATOM 5442 C CA . ILE A 1 674 ? 31.531 11.805 -2.838 1 97 674 ILE A CA 1
ATOM 5443 C C . ILE A 1 674 ? 30.172 11.125 -3.006 1 97 674 ILE A C 1
ATOM 5445 O O . ILE A 1 674 ? 30.047 10.133 -3.734 1 97 674 ILE A O 1
ATOM 5449 N N . ALA A 1 675 ? 29.172 11.648 -2.307 1 95.69 675 ALA A N 1
ATOM 5450 C CA . ALA A 1 675 ? 27.828 11.094 -2.426 1 95.69 675 ALA A CA 1
ATOM 5451 C C . ALA A 1 675 ? 27.344 11.148 -3.871 1 95.69 675 ALA A C 1
ATOM 5453 O O . ALA A 1 675 ? 26.719 10.203 -4.359 1 95.69 675 ALA A O 1
ATOM 5454 N N . GLY A 1 676 ? 27.656 12.266 -4.543 1 94.38 676 GLY A N 1
ATOM 5455 C CA . GLY A 1 676 ? 27.281 12.398 -5.938 1 94.38 676 GLY A CA 1
ATOM 5456 C C . GLY A 1 676 ? 27.906 11.359 -6.84 1 94.38 676 GLY A C 1
ATOM 5457 O O . GLY A 1 676 ? 27.266 10.844 -7.754 1 94.38 676 GLY A O 1
ATOM 5458 N N . TYR A 1 677 ? 29.062 10.984 -6.574 1 94.62 677 TYR A N 1
ATOM 5459 C CA . TYR A 1 677 ? 29.75 9.961 -7.34 1 94.62 677 TYR A CA 1
ATOM 5460 C C . TYR A 1 677 ? 29.062 8.609 -7.195 1 94.62 677 TYR A C 1
ATOM 5462 O O . TYR A 1 677 ? 28.859 7.902 -8.188 1 94.62 677 TYR A O 1
ATOM 5470 N N . PHE A 1 678 ? 28.75 8.266 -6.027 1 93.19 678 PHE A N 1
ATOM 5471 C CA . PHE A 1 678 ? 28.125 6.977 -5.773 1 93.19 678 PHE A CA 1
ATOM 5472 C C . PHE A 1 678 ? 26.688 6.965 -6.289 1 93.19 678 PHE A C 1
ATOM 5474 O O . PHE A 1 678 ? 26.188 5.926 -6.715 1 93.19 678 PHE A O 1
ATOM 5481 N N . PHE A 1 679 ? 26.047 8.07 -6.301 1 90.75 679 PHE A N 1
ATOM 5482 C CA . PHE A 1 679 ? 24.672 8.172 -6.793 1 90.75 679 PHE A CA 1
ATOM 5483 C C . PHE A 1 679 ? 24.609 7.898 -8.289 1 90.75 679 PHE A C 1
ATOM 5485 O O . PHE A 1 679 ? 23.703 7.23 -8.766 1 90.75 679 PHE A O 1
ATOM 5492 N N . LEU A 1 680 ? 25.578 8.352 -9.016 1 90.06 680 LEU A N 1
ATOM 5493 C CA . LEU A 1 680 ? 25.594 8.211 -10.469 1 90.06 680 LEU A CA 1
ATOM 5494 C C . LEU A 1 680 ? 26 6.793 -10.875 1 90.06 680 LEU A C 1
ATOM 5496 O O . LEU A 1 680 ? 25.719 6.363 -11.992 1 90.06 680 LEU A O 1
ATOM 5500 N N . ASN A 1 681 ? 26.516 6.094 -9.945 1 90.94 681 ASN A N 1
ATOM 5501 C CA . ASN A 1 681 ? 26.938 4.727 -10.227 1 90.94 681 ASN A CA 1
ATOM 5502 C C . ASN A 1 681 ? 26.141 3.713 -9.422 1 90.94 681 ASN A C 1
ATOM 5504 O O . ASN A 1 681 ? 26.703 2.859 -8.742 1 90.94 681 ASN A O 1
ATOM 5508 N N . ALA A 1 682 ? 24.844 3.756 -9.719 1 86.69 682 ALA A N 1
ATOM 5509 C CA . ALA A 1 682 ? 23.984 2.871 -8.945 1 86.69 682 ALA A CA 1
ATOM 5510 C C . ALA A 1 682 ? 24 1.454 -9.516 1 86.69 682 ALA A C 1
ATOM 5512 O O . ALA A 1 682 ? 24.25 1.258 -10.703 1 86.69 682 ALA A O 1
ATOM 5513 N N . GLY A 1 683 ? 23.734 0.513 -8.648 1 89.62 683 GLY A N 1
ATOM 5514 C CA . GLY A 1 683 ? 23.75 -0.89 -9.031 1 89.62 683 GLY A CA 1
ATOM 5515 C C . GLY A 1 683 ? 22.391 -1.418 -9.43 1 89.62 683 GLY A C 1
ATOM 5516 O O . GLY A 1 683 ? 22.234 -2.607 -9.711 1 89.62 683 GLY A O 1
ATOM 5517 N N . SER A 1 684 ? 21.375 -0.586 -9.352 1 91.25 684 SER A N 1
ATOM 5518 C CA . SER A 1 684 ? 20.016 -0.966 -9.75 1 91.25 684 SER A CA 1
ATOM 5519 C C . SER A 1 684 ? 19.234 0.234 -10.273 1 91.25 684 SER A C 1
ATOM 5521 O O . SER A 1 684 ? 19.594 1.382 -9.992 1 91.25 684 SER A O 1
ATOM 5523 N N . ASP A 1 685 ? 18.266 -0.05 -11.172 1 90.62 685 ASP A N 1
ATOM 5524 C CA . ASP A 1 685 ? 17.438 0.991 -11.766 1 90.62 685 ASP A CA 1
ATOM 5525 C C . ASP A 1 685 ? 16 0.507 -11.961 1 90.62 685 ASP A C 1
ATOM 5527 O O . ASP A 1 685 ? 15.719 -0.278 -12.867 1 90.62 685 ASP A O 1
ATOM 5531 N N . TRP A 1 686 ? 15.078 1.053 -11.18 1 88.62 686 TRP A N 1
ATOM 5532 C CA . TRP A 1 686 ? 13.695 0.58 -11.227 1 88.62 686 TRP A CA 1
ATOM 5533 C C . TRP A 1 686 ? 12.984 1.099 -12.469 1 88.62 686 TRP A C 1
ATOM 5535 O O . TRP A 1 686 ? 11.898 0.621 -12.812 1 88.62 686 TRP A O 1
ATOM 5545 N N . SER A 1 687 ? 13.578 2.068 -13.18 1 87.06 687 SER A N 1
ATOM 5546 C CA . SER A 1 687 ? 12.961 2.621 -14.375 1 87.06 687 SER A CA 1
ATOM 5547 C C . SER A 1 687 ? 13.055 1.649 -15.547 1 87.06 687 SER A C 1
ATOM 5549 O O . SER A 1 687 ? 12.359 1.809 -16.547 1 87.06 687 SER A O 1
ATOM 5551 N N . LYS A 1 688 ? 13.852 0.64 -15.367 1 91.06 688 LYS A N 1
ATOM 5552 C CA . LYS A 1 688 ? 13.992 -0.396 -16.391 1 91.06 688 LYS A CA 1
ATOM 5553 C C . LYS A 1 688 ? 13.258 -1.67 -15.984 1 91.06 688 LYS A C 1
ATOM 5555 O O . LYS A 1 688 ? 12.656 -1.73 -14.906 1 91.06 688 LYS A O 1
ATOM 5560 N N . THR A 1 689 ? 13.289 -2.625 -16.938 1 92.81 689 THR A N 1
ATOM 5561 C CA . THR A 1 689 ? 12.711 -3.916 -16.594 1 92.81 689 THR A CA 1
ATOM 5562 C C . THR A 1 689 ? 13.57 -4.641 -15.555 1 92.81 689 THR A C 1
ATOM 5564 O O . THR A 1 689 ? 14.758 -4.352 -15.422 1 92.81 689 THR A O 1
ATOM 5567 N N . PRO A 1 690 ? 12.969 -5.457 -14.789 1 94.5 690 PRO A N 1
ATOM 5568 C CA . PRO A 1 690 ? 13.727 -6.152 -13.742 1 94.5 690 PRO A CA 1
ATOM 5569 C C . PRO A 1 690 ? 14.961 -6.867 -14.289 1 94.5 690 PRO A C 1
ATOM 5571 O O . PRO A 1 690 ? 16.031 -6.832 -13.664 1 94.5 690 PRO A O 1
ATOM 5574 N N . SER A 1 691 ? 14.875 -7.527 -15.438 1 96 691 SER A N 1
ATOM 5575 C CA . SER A 1 691 ? 16 -8.266 -16.016 1 96 691 SER A CA 1
ATOM 5576 C C . SER A 1 691 ? 17.125 -7.324 -16.422 1 96 691 SER A C 1
ATOM 5578 O O . SER A 1 691 ? 18.297 -7.617 -16.188 1 96 691 SER A O 1
ATOM 5580 N N . ILE A 1 692 ? 16.781 -6.195 -17 1 94.56 692 ILE A N 1
ATOM 5581 C CA . ILE A 1 692 ? 17.797 -5.234 -17.438 1 94.56 692 ILE A CA 1
ATOM 5582 C C . ILE A 1 692 ? 18.438 -4.566 -16.219 1 94.56 692 ILE A C 1
ATOM 5584 O O . ILE A 1 692 ? 19.641 -4.281 -16.219 1 94.56 692 ILE A O 1
ATOM 5588 N N . SER A 1 693 ? 17.641 -4.285 -15.195 1 94.31 693 SER A N 1
ATOM 5589 C CA . SER A 1 693 ? 18.188 -3.727 -13.961 1 94.31 693 SER A CA 1
ATOM 5590 C C . SER A 1 693 ? 19.234 -4.648 -13.352 1 94.31 693 SER A C 1
ATOM 5592 O O . SER A 1 693 ? 20.234 -4.184 -12.797 1 94.31 693 SER A O 1
ATOM 5594 N N . ARG A 1 694 ? 19.047 -5.875 -13.492 1 94.75 694 ARG A N 1
ATOM 5595 C CA . ARG A 1 694 ? 19.969 -6.855 -12.914 1 94.75 694 ARG A CA 1
ATOM 5596 C C . ARG A 1 694 ? 21.297 -6.871 -13.656 1 94.75 694 ARG A C 1
ATOM 5598 O O . ARG A 1 694 ? 22.312 -7.332 -13.125 1 94.75 694 ARG A O 1
ATOM 5605 N N . GLU A 1 695 ? 21.281 -6.418 -14.898 1 94 695 GLU A N 1
ATOM 5606 C CA . GLU A 1 695 ? 22.531 -6.305 -15.641 1 94 695 GLU A CA 1
ATOM 5607 C C . GLU A 1 695 ? 23.484 -5.301 -14.977 1 94 695 GLU A C 1
ATOM 5609 O O . GLU A 1 695 ? 24.688 -5.375 -15.148 1 94 695 GLU A O 1
ATOM 5614 N N . LEU A 1 696 ? 22.844 -4.441 -14.188 1 93.12 696 LEU A N 1
ATOM 5615 C CA . LEU A 1 696 ? 23.625 -3.387 -13.547 1 93.12 696 LEU A CA 1
ATOM 5616 C C . LEU A 1 696 ? 24.141 -3.846 -12.195 1 93.12 696 LEU A C 1
ATOM 5618 O O . LEU A 1 696 ? 24.969 -3.16 -11.578 1 93.12 696 LEU A O 1
ATOM 5622 N N . ASN A 1 697 ? 23.641 -4.98 -11.727 1 93.62 697 ASN A N 1
ATOM 5623 C CA . ASN A 1 697 ? 24.047 -5.457 -10.398 1 93.62 697 ASN A CA 1
ATOM 5624 C C . ASN A 1 697 ? 25.547 -5.652 -10.305 1 93.62 697 ASN A C 1
ATOM 5626 O O . ASN A 1 697 ? 26.188 -6.047 -11.281 1 93.62 697 ASN A O 1
ATOM 5630 N N . ARG A 1 698 ? 26.094 -5.297 -9.188 1 90.69 698 ARG A N 1
ATOM 5631 C CA . ARG A 1 698 ? 27.531 -5.391 -8.922 1 90.69 698 ARG A CA 1
ATOM 5632 C C . ARG A 1 698 ? 27.797 -6.008 -7.551 1 90.69 698 ARG A C 1
ATOM 5634 O O . ARG A 1 698 ? 26.922 -5.996 -6.68 1 90.69 698 ARG A O 1
ATOM 5641 N N . PRO A 1 699 ? 28.984 -6.617 -7.477 1 89.31 699 PRO A N 1
ATOM 5642 C CA . PRO A 1 699 ? 29.344 -7.117 -6.148 1 89.31 699 PRO A CA 1
ATOM 5643 C C . PRO A 1 699 ? 29.5 -6 -5.117 1 89.31 699 PRO A C 1
ATOM 5645 O O . PRO A 1 699 ? 29.578 -4.828 -5.484 1 89.31 699 PRO A O 1
ATOM 5648 N N . CYS A 1 700 ? 29.516 -6.422 -3.895 1 87.25 700 CYS A N 1
ATOM 5649 C CA . CYS A 1 700 ? 29.656 -5.453 -2.812 1 87.25 700 CYS A CA 1
ATOM 5650 C C . CYS A 1 700 ? 30.984 -4.703 -2.934 1 87.25 700 CYS A C 1
ATOM 5652 O O . CYS A 1 700 ? 31.984 -5.27 -3.365 1 87.25 700 CYS A O 1
ATOM 5654 N N . LEU A 1 701 ? 31.047 -3.531 -2.535 1 87.75 701 LEU A N 1
ATOM 5655 C CA . LEU A 1 701 ? 32.188 -2.65 -2.725 1 87.75 701 LEU A CA 1
ATOM 5656 C C . LEU A 1 701 ? 33.031 -2.549 -1.445 1 87.75 701 LEU A C 1
ATOM 5658 O O . LEU A 1 701 ? 34.25 -2.717 -1.475 1 87.75 701 LEU A O 1
ATOM 5662 N N . VAL A 1 702 ? 32.344 -2.223 -0.317 1 87.56 702 VAL A N 1
ATOM 5663 C CA . VAL A 1 702 ? 33.062 -1.953 0.922 1 87.56 702 VAL A CA 1
ATOM 5664 C C . VAL A 1 702 ? 32.781 -3.068 1.931 1 87.56 702 VAL A C 1
ATOM 5666 O O . VAL A 1 702 ? 31.625 -3.418 2.184 1 87.56 702 VAL A O 1
ATOM 5669 N N . LEU A 1 703 ? 33.844 -3.668 2.541 1 85.25 703 LEU A N 1
ATOM 5670 C CA . LEU A 1 703 ? 33.781 -4.68 3.59 1 85.25 703 LEU A CA 1
ATOM 5671 C C . LEU A 1 703 ? 32.938 -5.875 3.152 1 85.25 703 LEU A C 1
ATOM 5673 O O . LEU A 1 703 ? 32.312 -6.527 3.982 1 85.25 703 LEU A O 1
ATOM 5677 N N . LYS A 1 704 ? 32.75 -5.977 1.831 1 82.12 704 LYS A N 1
ATOM 5678 C CA . LYS A 1 704 ? 31.969 -7.078 1.264 1 82.12 704 LYS A CA 1
ATOM 5679 C C . LYS A 1 704 ? 30.531 -7.051 1.761 1 82.12 704 LYS A C 1
ATOM 5681 O O . LYS A 1 704 ? 29.938 -8.102 1.99 1 82.12 704 LYS A O 1
ATOM 5686 N N . PHE A 1 705 ? 30.125 -5.797 2.064 1 83.88 705 PHE A N 1
ATOM 5687 C CA . PHE A 1 705 ? 28.781 -5.672 2.621 1 83.88 705 PHE A CA 1
ATOM 5688 C C . PHE A 1 705 ? 28.047 -4.496 1.994 1 83.88 705 PHE A C 1
ATOM 5690 O O . PHE A 1 705 ? 26.891 -4.629 1.58 1 83.88 705 PHE A O 1
ATOM 5697 N N . PHE A 1 706 ? 28.672 -3.383 1.858 1 88 706 PHE A N 1
ATOM 5698 C CA . PHE A 1 706 ? 28.031 -2.174 1.358 1 88 706 PHE A CA 1
ATOM 5699 C C . PHE A 1 706 ? 28.25 -2.033 -0.145 1 88 706 PHE A C 1
ATOM 5701 O O . PHE A 1 706 ? 29.328 -2.297 -0.654 1 88 706 PHE A O 1
ATOM 5708 N N . ASP A 1 707 ? 27.188 -1.696 -0.8 1 90.12 707 ASP A N 1
ATOM 5709 C CA . ASP A 1 707 ? 27.297 -1.423 -2.23 1 90.12 707 ASP A CA 1
ATOM 5710 C C . ASP A 1 707 ? 27.359 0.079 -2.498 1 90.12 707 ASP A C 1
ATOM 5712 O O . ASP A 1 707 ? 27.531 0.875 -1.574 1 90.12 707 ASP A O 1
ATOM 5716 N N . ASN A 1 708 ? 27.344 0.492 -3.75 1 90.88 708 ASN A N 1
ATOM 5717 C CA . ASN A 1 708 ? 27.422 1.896 -4.137 1 90.88 708 ASN A CA 1
ATOM 5718 C C . ASN A 1 708 ? 26.25 2.697 -3.576 1 90.88 708 ASN A C 1
ATOM 5720 O O . ASN A 1 708 ? 26.422 3.842 -3.15 1 90.88 708 ASN A O 1
ATOM 5724 N N . HIS A 1 709 ? 25.141 2.145 -3.598 1 91.12 709 HIS A N 1
ATOM 5725 C CA . HIS A 1 709 ? 23.938 2.834 -3.133 1 91.12 709 HIS A CA 1
ATOM 5726 C C . HIS A 1 709 ? 23.984 3.068 -1.627 1 91.12 709 HIS A C 1
ATOM 5728 O O . HIS A 1 709 ? 23.547 4.117 -1.144 1 91.12 709 HIS A O 1
ATOM 5734 N N . ASP A 1 710 ? 24.469 2.146 -0.884 1 90.88 710 ASP A N 1
ATOM 5735 C CA . ASP A 1 710 ? 24.656 2.309 0.554 1 90.88 710 ASP A CA 1
ATOM 5736 C C . ASP A 1 710 ? 25.641 3.438 0.855 1 90.88 710 ASP A C 1
ATOM 5738 O O . ASP A 1 710 ? 25.438 4.211 1.793 1 90.88 710 ASP A O 1
ATOM 5742 N N . MET A 1 711 ? 26.656 3.463 0.108 1 91.81 711 MET A N 1
ATOM 5743 C CA . MET A 1 711 ? 27.641 4.52 0.289 1 91.81 711 MET A CA 1
ATOM 5744 C C . MET A 1 711 ? 27.031 5.887 -0.014 1 91.81 711 MET A C 1
ATOM 5746 O O . MET A 1 711 ? 27.359 6.875 0.647 1 91.81 711 MET A O 1
ATOM 5750 N N . TRP A 1 712 ? 26.234 5.926 -0.984 1 93.56 712 TRP A N 1
ATOM 5751 C CA . TRP A 1 712 ? 25.516 7.168 -1.269 1 93.56 712 TRP A CA 1
ATOM 5752 C C . TRP A 1 712 ? 24.688 7.613 -0.062 1 93.56 712 TRP A C 1
ATOM 5754 O O . TRP A 1 712 ? 24.734 8.781 0.328 1 93.56 712 TRP A O 1
ATOM 5764 N N . HIS A 1 713 ? 23.906 6.676 0.517 1 93.5 713 HIS A N 1
ATOM 5765 C CA . HIS A 1 713 ? 23.094 7.008 1.688 1 93.5 713 HIS A CA 1
ATOM 5766 C C . HIS A 1 713 ? 23.984 7.457 2.85 1 93.5 713 HIS A C 1
ATOM 5768 O O . HIS A 1 713 ? 23.641 8.414 3.553 1 93.5 713 HIS A O 1
ATOM 5774 N N . PHE A 1 714 ? 25.078 6.809 3.041 1 93.56 714 PHE A N 1
ATOM 5775 C CA . PHE A 1 714 ? 25.969 7.102 4.156 1 93.56 714 PHE A CA 1
ATOM 5776 C C . PHE A 1 714 ? 26.562 8.5 4.023 1 93.56 714 PHE A C 1
ATOM 5778 O O . PHE A 1 714 ? 26.438 9.32 4.934 1 93.56 714 PHE A O 1
ATOM 5785 N N . PHE A 1 715 ? 27.094 8.844 2.906 1 95.38 715 PHE A N 1
ATOM 5786 C CA . PHE A 1 715 ? 27.75 10.125 2.713 1 95.38 715 PHE A CA 1
ATOM 5787 C C . PHE A 1 715 ? 26.734 11.25 2.562 1 95.38 715 PHE A C 1
ATOM 5789 O O . PHE A 1 715 ? 26.984 12.383 2.986 1 95.38 715 PHE A O 1
ATOM 5796 N N . SER A 1 716 ? 25.641 10.969 1.915 1 96 716 SER A N 1
ATOM 5797 C CA . SER A 1 716 ? 24.625 12.008 1.804 1 96 716 SER A CA 1
ATOM 5798 C C . SER A 1 716 ? 24.031 12.352 3.168 1 96 716 SER A C 1
ATOM 5800 O O . SER A 1 716 ? 23.672 13.508 3.422 1 96 716 SER A O 1
ATOM 5802 N N . SER A 1 717 ? 23.891 11.352 4.082 1 96.69 717 SER A N 1
ATOM 5803 C CA . SER A 1 717 ? 23.406 11.641 5.43 1 96.69 717 SER A CA 1
ATOM 5804 C C . SER A 1 717 ? 24.375 12.555 6.176 1 96.69 717 SER A C 1
ATOM 5806 O O . SER A 1 717 ? 23.953 13.461 6.891 1 96.69 717 SER A O 1
ATOM 5808 N N . ILE A 1 718 ? 25.672 12.352 6.023 1 96.88 718 ILE A N 1
ATOM 5809 C CA . ILE A 1 718 ? 26.672 13.219 6.633 1 96.88 718 ILE A CA 1
ATOM 5810 C C . ILE A 1 718 ? 26.609 14.602 5.988 1 96.88 718 ILE A C 1
ATOM 5812 O O . ILE A 1 718 ? 26.719 15.617 6.68 1 96.88 718 ILE A O 1
ATOM 5816 N N . GLY A 1 719 ? 26.438 14.578 4.684 1 97.06 719 GLY A N 1
ATOM 5817 C CA . GLY A 1 719 ? 26.297 15.852 3.982 1 97.06 719 GLY A CA 1
ATOM 5818 C C . GLY A 1 719 ? 25.125 16.672 4.473 1 97.06 719 GLY A C 1
ATOM 5819 O O . GLY A 1 719 ? 25.25 17.891 4.68 1 97.06 719 GLY A O 1
ATOM 5820 N N . ILE A 1 720 ? 23.984 16.062 4.648 1 97.12 720 ILE A N 1
ATOM 5821 C CA . ILE A 1 720 ? 22.797 16.734 5.145 1 97.12 720 ILE A CA 1
ATOM 5822 C C . ILE A 1 720 ? 23.047 17.266 6.555 1 97.12 720 ILE A C 1
ATOM 5824 O O . ILE A 1 720 ? 22.719 18.406 6.867 1 97.12 720 ILE A O 1
ATOM 5828 N N . PHE A 1 721 ? 23.656 16.453 7.398 1 97.31 721 PHE A N 1
ATOM 5829 C CA . PHE A 1 721 ? 23.984 16.828 8.766 1 97.31 721 PHE A CA 1
ATOM 5830 C C . PHE A 1 721 ? 24.875 18.062 8.789 1 97.31 721 PHE A C 1
ATOM 5832 O O . PHE A 1 721 ? 24.594 19.031 9.5 1 97.31 721 PHE A O 1
ATOM 5839 N N . LEU A 1 722 ? 25.906 18.078 7.996 1 97.44 722 LEU A N 1
ATOM 5840 C CA . LEU A 1 722 ? 26.859 19.172 7.965 1 97.44 722 LEU A CA 1
ATOM 5841 C C . LEU A 1 722 ? 26.219 20.422 7.355 1 97.44 722 LEU A C 1
ATOM 5843 O O . LEU A 1 722 ? 26.469 21.547 7.824 1 97.44 722 LEU A O 1
ATOM 5847 N N . SER A 1 723 ? 25.422 20.25 6.34 1 97.19 723 SER A N 1
ATOM 5848 C CA . SER A 1 723 ? 24.781 21.375 5.688 1 97.19 723 SER A CA 1
ATOM 5849 C C . SER A 1 723 ? 23.828 22.109 6.641 1 97.19 723 SER A C 1
ATOM 5851 O O . SER A 1 723 ? 23.828 23.344 6.707 1 97.19 723 SER A O 1
ATOM 5853 N N . PHE A 1 724 ? 23.078 21.375 7.402 1 96.69 724 PHE A N 1
ATOM 5854 C CA . PHE A 1 724 ? 22.109 22.031 8.273 1 96.69 724 PHE A CA 1
ATOM 5855 C C . PHE A 1 724 ? 22.781 22.531 9.547 1 96.69 724 PHE A C 1
ATOM 5857 O O . PHE A 1 724 ? 22.312 23.484 10.164 1 96.69 724 PHE A O 1
ATOM 5864 N N . THR A 1 725 ? 23.875 21.891 9.938 1 96.12 725 THR A N 1
ATOM 5865 C CA . THR A 1 725 ? 24.688 22.469 10.992 1 96.12 725 THR A CA 1
ATOM 5866 C C . THR A 1 725 ? 25.281 23.812 10.539 1 96.12 725 THR A C 1
ATOM 5868 O O . THR A 1 725 ? 25.328 24.766 11.32 1 96.12 725 THR A O 1
ATOM 5871 N N . LEU A 1 726 ? 25.625 23.859 9.305 1 96.06 726 LEU A N 1
ATOM 5872 C CA . LEU A 1 726 ? 26.141 25.094 8.734 1 96.06 726 LEU A CA 1
ATOM 5873 C C . LEU A 1 726 ? 25.094 26.203 8.773 1 96.06 726 LEU A C 1
ATOM 5875 O O . LEU A 1 726 ? 25.375 27.328 9.203 1 96.06 726 LEU A O 1
ATOM 5879 N N . ILE A 1 727 ? 23.875 25.906 8.352 1 95 727 ILE A N 1
ATOM 5880 C CA . ILE A 1 727 ? 22.797 26.875 8.312 1 95 727 ILE A CA 1
ATOM 5881 C C . ILE A 1 727 ? 22.5 27.391 9.719 1 95 727 ILE A C 1
ATOM 5883 O O . ILE A 1 727 ? 22.188 28.562 9.914 1 95 727 ILE A O 1
ATOM 5887 N N . ASN A 1 728 ? 22.656 26.547 10.656 1 91.75 728 ASN A N 1
ATOM 5888 C CA . ASN A 1 728 ? 22.375 26.875 12.047 1 91.75 728 ASN A CA 1
ATOM 5889 C C . ASN A 1 728 ? 23.469 27.766 12.641 1 91.75 728 ASN A C 1
ATOM 5891 O O . ASN A 1 728 ? 23.25 28.469 13.625 1 91.75 728 ASN A O 1
ATOM 5895 N N . ARG A 1 729 ? 24.656 27.844 12.031 1 90.62 729 ARG A N 1
ATOM 5896 C CA . ARG A 1 729 ? 25.781 28.516 12.672 1 90.62 729 ARG A CA 1
ATOM 5897 C C . ARG A 1 729 ? 26.359 29.594 11.773 1 90.62 729 ARG A C 1
ATOM 5899 O O . ARG A 1 729 ? 27.297 30.297 12.156 1 90.62 729 ARG A O 1
ATOM 5906 N N . ILE A 1 730 ? 25.859 29.766 10.68 1 93.06 730 ILE A N 1
ATOM 5907 C CA . ILE A 1 730 ? 26.438 30.656 9.68 1 93.06 730 ILE A CA 1
ATOM 5908 C C . ILE A 1 730 ? 26.406 32.094 10.195 1 93.06 730 ILE A C 1
ATOM 5910 O O . ILE A 1 730 ? 27.266 32.906 9.836 1 93.06 730 ILE A O 1
ATOM 5914 N N . ASP A 1 731 ? 25.484 32.5 11.125 1 93.75 731 ASP A N 1
ATOM 5915 C CA . ASP A 1 731 ? 25.344 33.875 11.586 1 93.75 731 ASP A CA 1
ATOM 5916 C C . ASP A 1 731 ? 25.781 34.031 13.047 1 93.75 731 ASP A C 1
ATOM 5918 O O . ASP A 1 731 ? 25.359 34.938 13.742 1 93.75 731 ASP A O 1
ATOM 5922 N N . ASP A 1 732 ? 26.578 33.156 13.539 1 88.56 732 ASP A N 1
ATOM 5923 C CA . ASP A 1 732 ? 27.047 33.25 14.922 1 88.56 732 ASP A CA 1
ATOM 5924 C C . ASP A 1 732 ? 27.875 34.5 15.156 1 88.56 732 ASP A C 1
ATOM 5926 O O . ASP A 1 732 ? 28 34.969 16.281 1 88.56 732 ASP A O 1
ATOM 5930 N N . ASP A 1 733 ? 28.438 35.062 14.133 1 88.5 733 ASP A N 1
ATOM 5931 C CA . ASP A 1 733 ? 29.234 36.281 14.242 1 88.5 733 ASP A CA 1
ATOM 5932 C C . ASP A 1 733 ? 28.375 37.5 14.578 1 88.5 733 ASP A C 1
ATOM 5934 O O . ASP A 1 733 ? 28.859 38.5 15.109 1 88.5 733 ASP A O 1
ATOM 5938 N N . LEU A 1 734 ? 27.109 37.344 14.352 1 90.94 734 LEU A N 1
ATOM 5939 C CA . LEU A 1 734 ? 26.219 38.469 14.5 1 90.94 734 LEU A CA 1
ATOM 5940 C C . LEU A 1 734 ? 25.516 38.469 15.859 1 90.94 734 LEU A C 1
ATOM 5942 O O . LEU A 1 734 ? 24.688 39.312 16.156 1 90.94 734 LEU A O 1
ATOM 5946 N N . MET A 1 735 ? 25.812 37.594 16.719 1 87 735 MET A N 1
ATOM 5947 C CA . MET A 1 735 ? 25.109 37.375 17.984 1 87 735 MET A CA 1
ATOM 5948 C C . MET A 1 735 ? 25.109 38.625 18.844 1 87 735 MET A C 1
ATOM 5950 O O . MET A 1 735 ? 24.141 38.906 19.531 1 87 735 MET A O 1
ATOM 5954 N N . PHE A 1 736 ? 26.156 39.406 18.719 1 84.25 736 PHE A N 1
ATOM 5955 C CA . PHE A 1 736 ? 26.281 40.562 19.594 1 84.25 736 PHE A CA 1
ATOM 5956 C C . PHE A 1 736 ? 26.25 41.875 18.781 1 84.25 736 PHE A C 1
ATOM 5958 O O . PHE A 1 736 ? 26.641 42.938 19.281 1 84.25 736 PHE A O 1
ATOM 5965 N N . THR A 1 737 ? 25.781 41.75 17.562 1 90.25 737 THR A N 1
ATOM 5966 C CA . THR A 1 737 ? 25.562 42.906 16.719 1 90.25 737 THR A CA 1
ATOM 5967 C C . THR A 1 737 ? 24.141 43.438 16.891 1 90.25 737 THR A C 1
ATOM 5969 O O . THR A 1 737 ? 23.188 42.656 16.891 1 90.25 737 THR A O 1
ATOM 5972 N N . PRO A 1 738 ? 24.062 44.75 17.125 1 90.88 738 PRO A N 1
ATOM 5973 C CA . PRO A 1 738 ? 22.703 45.281 17.25 1 90.88 738 PRO A CA 1
ATOM 5974 C C . PRO A 1 738 ? 21.844 44.969 16.031 1 90.88 738 PRO A C 1
ATOM 5976 O O . PRO A 1 738 ? 22.297 45.062 14.891 1 90.88 738 PRO A O 1
ATOM 5979 N N . ARG A 1 739 ? 20.672 44.562 16.219 1 91.25 739 ARG A N 1
ATOM 5980 C CA . ARG A 1 739 ? 19.734 44.094 15.203 1 91.25 739 ARG A CA 1
ATOM 5981 C C . ARG A 1 739 ? 19.469 45.188 14.18 1 91.25 739 ARG A C 1
ATOM 5983 O O . ARG A 1 739 ? 19.141 44.906 13.023 1 91.25 739 ARG A O 1
ATOM 5990 N N . ASP A 1 740 ? 19.578 46.438 14.562 1 90.25 740 ASP A N 1
ATOM 5991 C CA . ASP A 1 740 ? 19.312 47.562 13.68 1 90.25 740 ASP A CA 1
ATOM 5992 C C . ASP A 1 740 ? 20.484 47.781 12.719 1 90.25 740 ASP A C 1
ATOM 5994 O O . ASP A 1 740 ? 20.375 48.594 11.789 1 90.25 740 ASP A O 1
ATOM 5998 N N . GLU A 1 741 ? 21.562 47.062 12.812 1 91.88 741 GLU A N 1
ATOM 5999 C CA . GLU A 1 741 ? 22.719 47.156 11.922 1 91.88 741 GLU A CA 1
ATOM 6000 C C . GLU A 1 741 ? 22.797 45.969 10.992 1 91.88 741 GLU A C 1
ATOM 6002 O O . GLU A 1 741 ? 23.609 45.938 10.055 1 91.88 741 GLU A O 1
ATOM 6007 N N . ILE A 1 742 ? 21.984 45.062 11.266 1 93.81 742 ILE A N 1
ATOM 6008 C CA . ILE A 1 742 ? 22.031 43.844 10.453 1 93.81 742 ILE A CA 1
ATOM 6009 C C . ILE A 1 742 ? 21.109 44 9.242 1 93.81 742 ILE A C 1
ATOM 6011 O O . ILE A 1 742 ? 19.906 44.219 9.391 1 93.81 742 ILE A O 1
ATOM 6015 N N . VAL A 1 743 ? 21.641 43.844 8.07 1 91.31 743 VAL A N 1
ATOM 6016 C CA . VAL A 1 743 ? 20.938 44.062 6.816 1 91.31 743 VAL A CA 1
ATOM 6017 C C . VAL A 1 743 ? 20.078 42.844 6.465 1 91.31 743 VAL A C 1
ATOM 6019 O O . VAL A 1 743 ? 20.453 41.719 6.777 1 91.31 743 VAL A O 1
ATOM 6022 N N . VAL A 1 744 ? 18.953 43.125 5.816 1 90.5 744 VAL A N 1
ATOM 6023 C CA . VAL A 1 744 ? 18.062 42.062 5.395 1 90.5 744 VAL A CA 1
ATOM 6024 C C . VAL A 1 744 ? 18.297 41.719 3.92 1 90.5 744 VAL A C 1
ATOM 6026 O O . VAL A 1 744 ? 18.391 42.625 3.088 1 90.5 744 VAL A O 1
ATOM 6029 N N . PHE A 1 745 ? 18.469 40.469 3.654 1 87.12 745 PHE A N 1
ATOM 6030 C CA . PHE A 1 745 ? 18.547 39.969 2.289 1 87.12 745 PHE A CA 1
ATOM 6031 C C . PHE A 1 745 ? 17.953 38.562 2.197 1 87.12 745 PHE A C 1
ATOM 6033 O O . PHE A 1 745 ? 17.766 37.875 3.215 1 87.12 745 PHE A O 1
ATOM 6040 N N . MET B 1 1 ? 24.234 -95.938 -33.219 1 26.02 1 MET B N 1
ATOM 6041 C CA . MET B 1 1 ? 23.375 -95.438 -32.156 1 26.02 1 MET B CA 1
ATOM 6042 C C . MET B 1 1 ? 23.641 -94 -31.859 1 26.02 1 MET B C 1
ATOM 6044 O O . MET B 1 1 ? 22.797 -93.312 -31.297 1 26.02 1 MET B O 1
ATOM 6048 N N . ARG B 1 2 ? 24.938 -93.5 -32.094 1 31.72 2 ARG B N 1
ATOM 6049 C CA . ARG B 1 2 ? 25.422 -92.25 -31.672 1 31.72 2 ARG B CA 1
ATOM 6050 C C . ARG B 1 2 ? 24.875 -91.125 -32.562 1 31.72 2 ARG B C 1
ATOM 6052 O O . ARG B 1 2 ? 24.641 -90 -32.094 1 31.72 2 ARG B O 1
ATOM 6059 N N . GLN B 1 3 ? 24.812 -91.375 -33.875 1 31.27 3 GLN B N 1
ATOM 6060 C CA . GLN B 1 3 ? 24.625 -90.25 -34.812 1 31.27 3 GLN B CA 1
ATOM 6061 C C . GLN B 1 3 ? 23.172 -89.812 -34.844 1 31.27 3 GLN B C 1
ATOM 6063 O O . GLN B 1 3 ? 22.844 -88.812 -35.5 1 31.27 3 GLN B O 1
ATOM 6068 N N . ARG B 1 4 ? 22.234 -90.625 -34.469 1 36.94 4 ARG B N 1
ATOM 6069 C CA . ARG B 1 4 ? 20.812 -90.312 -34.562 1 36.94 4 ARG B CA 1
ATOM 6070 C C . ARG B 1 4 ? 20.438 -89.25 -33.531 1 36.94 4 ARG B C 1
ATOM 6072 O O . ARG B 1 4 ? 19.328 -88.688 -33.594 1 36.94 4 ARG B O 1
ATOM 6079 N N . PHE B 1 5 ? 21.312 -89.188 -32.406 1 32.62 5 PHE B N 1
ATOM 6080 C CA . PHE B 1 5 ? 20.859 -88.375 -31.312 1 32.62 5 PHE B CA 1
ATOM 6081 C C . PHE B 1 5 ? 21.141 -86.875 -31.594 1 32.62 5 PHE B C 1
ATOM 6083 O O . PHE B 1 5 ? 20.625 -86 -30.906 1 32.62 5 PHE B O 1
ATOM 6090 N N . LEU B 1 6 ? 22.109 -86.562 -32.5 1 31 6 LEU B N 1
ATOM 6091 C CA . LEU B 1 6 ? 22.578 -85.188 -32.562 1 31 6 LEU B CA 1
ATOM 6092 C C . LEU B 1 6 ? 21.578 -84.312 -33.312 1 31 6 LEU B C 1
ATOM 6094 O O . LEU B 1 6 ? 21.547 -83.062 -33.156 1 31 6 LEU B O 1
ATOM 6098 N N . ILE B 1 7 ? 20.828 -84.875 -34.281 1 33.41 7 ILE B N 1
ATOM 6099 C CA . ILE B 1 7 ? 20.062 -84 -35.156 1 33.41 7 ILE B CA 1
ATOM 6100 C C . ILE B 1 7 ? 18.844 -83.438 -34.438 1 33.41 7 ILE B C 1
ATOM 6102 O O . ILE B 1 7 ? 18.375 -82.375 -34.719 1 33.41 7 ILE B O 1
ATOM 6106 N N . VAL B 1 8 ? 18.281 -84.25 -33.438 1 31.69 8 VAL B N 1
ATOM 6107 C CA . VAL B 1 8 ? 17.016 -83.875 -32.844 1 31.69 8 VAL B CA 1
ATOM 6108 C C . VAL B 1 8 ? 17.234 -82.688 -31.906 1 31.69 8 VAL B C 1
ATOM 6110 O O . VAL B 1 8 ? 16.328 -81.875 -31.672 1 31.69 8 VAL B O 1
ATOM 6113 N N . PHE B 1 9 ? 18.516 -82.562 -31.297 1 33.06 9 PHE B N 1
ATOM 6114 C CA . PHE B 1 9 ? 18.641 -81.562 -30.25 1 33.06 9 PHE B CA 1
ATOM 6115 C C . PHE B 1 9 ? 18.75 -80.188 -30.844 1 33.06 9 PHE B C 1
ATOM 6117 O O . PHE B 1 9 ? 18.547 -79.188 -30.156 1 33.06 9 PHE B O 1
ATOM 6124 N N . SER B 1 10 ? 19.328 -80.062 -32.062 1 31.33 10 SER B N 1
ATOM 6125 C CA . SER B 1 10 ? 19.625 -78.688 -32.531 1 31.33 10 SER B CA 1
ATOM 6126 C C . SER B 1 10 ? 18.328 -77.938 -32.875 1 31.33 10 SER B C 1
ATOM 6128 O O . SER B 1 10 ? 18.344 -76.75 -33 1 31.33 10 SER B O 1
ATOM 6130 N N . LEU B 1 11 ? 17.359 -78.75 -33.375 1 30.86 11 LEU B N 1
ATOM 6131 C CA . LEU B 1 11 ? 16.266 -77.938 -33.938 1 30.86 11 LEU B CA 1
ATOM 6132 C C . LEU B 1 11 ? 15.406 -77.312 -32.844 1 30.86 11 LEU B C 1
ATOM 6134 O O . LEU B 1 11 ? 14.594 -76.438 -33.094 1 30.86 11 LEU B O 1
ATOM 6138 N N . LEU B 1 12 ? 15.359 -78 -31.719 1 30.08 12 LEU B N 1
ATOM 6139 C CA . LEU B 1 12 ? 14.352 -77.5 -30.781 1 30.08 12 LEU B CA 1
ATOM 6140 C C . LEU B 1 12 ? 14.805 -76.25 -30.109 1 30.08 12 LEU B C 1
ATOM 6142 O O . LEU B 1 12 ? 14.133 -75.75 -29.219 1 30.08 12 LEU B O 1
ATOM 6146 N N . LEU B 1 13 ? 16.156 -75.938 -30.234 1 30.33 13 LEU B N 1
ATOM 6147 C CA . LEU B 1 13 ? 16.406 -74.688 -29.516 1 30.33 13 LEU B CA 1
ATOM 6148 C C . LEU B 1 13 ? 15.719 -73.5 -30.203 1 30.33 13 LEU B C 1
ATOM 6150 O O . LEU B 1 13 ? 16.328 -72.812 -31 1 30.33 13 LEU B O 1
ATOM 6154 N N . TYR B 1 14 ? 14.664 -73.812 -30.891 1 28.08 14 TYR B N 1
ATOM 6155 C CA . TYR B 1 14 ? 13.977 -72.562 -31.219 1 28.08 14 TYR B CA 1
ATOM 6156 C C . TYR B 1 14 ? 13.812 -71.688 -29.969 1 28.08 14 TYR B C 1
ATOM 6158 O O . TYR B 1 14 ? 13.242 -72.125 -28.969 1 28.08 14 TYR B O 1
ATOM 6166 N N . SER B 1 15 ? 14.844 -70.938 -29.719 1 31.25 15 SER B N 1
ATOM 6167 C CA . SER B 1 15 ? 14.719 -69.812 -28.766 1 31.25 15 SER B CA 1
ATOM 6168 C C . SER B 1 15 ? 13.328 -69.188 -28.812 1 31.25 15 SER B C 1
ATOM 6170 O O . SER B 1 15 ? 12.891 -68.688 -29.859 1 31.25 15 SER B O 1
ATOM 6172 N N . PHE B 1 16 ? 12.367 -69.812 -28.156 1 31.11 16 PHE B N 1
ATOM 6173 C CA . PHE B 1 16 ? 11.242 -69 -27.766 1 31.11 16 PHE B CA 1
ATOM 6174 C C . PHE B 1 16 ? 11.711 -67.562 -27.375 1 31.11 16 PHE B C 1
ATOM 6176 O O . PHE B 1 16 ? 12.297 -67.375 -26.297 1 31.11 16 PHE B O 1
ATOM 6183 N N . SER B 1 17 ? 12.273 -66.938 -28.312 1 32.66 17 SER B N 1
ATOM 6184 C CA . SER B 1 17 ? 12.227 -65.5 -27.969 1 32.66 17 SER B CA 1
ATOM 6185 C C . SER B 1 17 ? 10.883 -65.125 -27.344 1 32.66 17 SER B C 1
ATOM 6187 O O . SER B 1 17 ? 9.859 -65.125 -28.031 1 32.66 17 SER B O 1
ATOM 6189 N N . ILE B 1 18 ? 10.586 -65.562 -26.172 1 34.78 18 ILE B N 1
ATOM 6190 C CA . ILE B 1 18 ? 9.547 -64.938 -25.375 1 34.78 18 ILE B CA 1
ATOM 6191 C C . ILE B 1 18 ? 9.547 -63.438 -25.656 1 34.78 18 ILE B C 1
ATOM 6193 O O . ILE B 1 18 ? 10.477 -62.719 -25.234 1 34.78 18 ILE B O 1
ATOM 6197 N N . SER B 1 19 ? 9.328 -63.125 -26.828 1 38.34 19 SER B N 1
ATOM 6198 C CA . SER B 1 19 ? 8.953 -61.719 -26.938 1 38.34 19 SER B CA 1
ATOM 6199 C C . SER B 1 19 ? 7.961 -61.312 -25.844 1 38.34 19 SER B C 1
ATOM 6201 O O . SER B 1 19 ? 6.852 -61.844 -25.781 1 38.34 19 SER B O 1
ATOM 6203 N N . SER B 1 20 ? 8.281 -61.281 -24.625 1 47.66 20 SER B N 1
ATOM 6204 C CA . SER B 1 20 ? 7.488 -60.625 -23.578 1 47.66 20 SER B CA 1
ATOM 6205 C C . SER B 1 20 ? 6.691 -59.469 -24.141 1 47.66 20 SER B C 1
ATOM 6207 O O . SER B 1 20 ? 7.191 -58.344 -24.172 1 47.66 20 SER B O 1
ATOM 6209 N N . GLY B 1 21 ? 5.969 -59.656 -25.172 1 55.22 21 GLY B N 1
ATOM 6210 C CA . GLY B 1 21 ? 5.129 -58.656 -25.812 1 55.22 21 GLY B CA 1
ATOM 6211 C C . GLY B 1 21 ? 4.082 -58.062 -24.891 1 55.22 21 GLY B C 1
ATOM 6212 O O . GLY B 1 21 ? 3.691 -58.688 -23.906 1 55.22 21 GLY B O 1
ATOM 6213 N N . SER B 1 22 ? 3.924 -56.719 -24.812 1 68.06 22 SER B N 1
ATOM 6214 C CA . SER B 1 22 ? 2.859 -56.031 -24.109 1 68.06 22 SER B CA 1
ATOM 6215 C C . SER B 1 22 ? 1.486 -56.562 -24.5 1 68.06 22 SER B C 1
ATOM 6217 O O . SER B 1 22 ? 1.243 -56.875 -25.672 1 68.06 22 SER B O 1
ATOM 6219 N N . GLU B 1 23 ? 0.725 -57.125 -23.594 1 78.25 23 GLU B N 1
ATOM 6220 C CA . GLU B 1 23 ? -0.638 -57.594 -23.781 1 78.25 23 GLU B CA 1
ATOM 6221 C C . GLU B 1 23 ? -1.582 -56.469 -24.156 1 78.25 23 GLU B C 1
ATOM 6223 O O . GLU B 1 23 ? -1.642 -55.438 -23.469 1 78.25 23 GLU B O 1
ATOM 6228 N N . VAL B 1 24 ? -2.197 -56.562 -25.359 1 86.44 24 VAL B N 1
ATOM 6229 C CA . VAL B 1 24 ? -3.176 -55.562 -25.781 1 86.44 24 VAL B CA 1
ATOM 6230 C C . VAL B 1 24 ? -4.586 -56.125 -25.641 1 86.44 24 VAL B C 1
ATOM 6232 O O . VAL B 1 24 ? -4.895 -57.188 -26.188 1 86.44 24 VAL B O 1
ATOM 6235 N N . ILE B 1 25 ? -5.371 -55.5 -24.859 1 89.69 25 ILE B N 1
ATOM 6236 C CA . ILE B 1 25 ? -6.738 -55.938 -24.594 1 89.69 25 ILE B CA 1
ATOM 6237 C C . ILE B 1 25 ? -7.719 -54.938 -25.188 1 89.69 25 ILE B C 1
ATOM 6239 O O . ILE B 1 25 ? -7.613 -53.719 -24.938 1 89.69 25 ILE B O 1
ATOM 6243 N N . GLU B 1 26 ? -8.711 -55.344 -25.984 1 92 26 GLU B N 1
ATOM 6244 C CA . GLU B 1 26 ? -9.789 -54.469 -26.453 1 92 26 GLU B CA 1
ATOM 6245 C C . GLU B 1 26 ? -10.82 -54.25 -25.344 1 92 26 GLU B C 1
ATOM 6247 O O . GLU B 1 26 ? -11.484 -55.188 -24.922 1 92 26 GLU B O 1
ATOM 6252 N N . ALA B 1 27 ? -10.875 -53.062 -24.969 1 94 27 ALA B N 1
ATOM 6253 C CA . ALA B 1 27 ? -11.68 -52.75 -23.781 1 94 27 ALA B CA 1
ATOM 6254 C C . ALA B 1 27 ? -13 -52.094 -24.172 1 94 27 ALA B C 1
ATOM 6256 O O . ALA B 1 27 ? -13.141 -51.562 -25.281 1 94 27 ALA B O 1
ATOM 6257 N N . GLU B 1 28 ? -14 -52.188 -23.25 1 94.19 28 GLU B N 1
ATOM 6258 C CA . GLU B 1 28 ? -15.312 -51.562 -23.375 1 94.19 28 GLU B CA 1
ATOM 6259 C C . GLU B 1 28 ? -15.508 -50.469 -22.328 1 94.19 28 GLU B C 1
ATOM 6261 O O . GLU B 1 28 ? -14.984 -50.562 -21.219 1 94.19 28 GLU B O 1
ATOM 6266 N N . TRP B 1 29 ? -16.234 -49.531 -22.75 1 92.94 29 TRP B N 1
ATOM 6267 C CA . TRP B 1 29 ? -16.5 -48.406 -21.844 1 92.94 29 TRP B CA 1
ATOM 6268 C C . TRP B 1 29 ? -17.422 -48.844 -20.703 1 92.94 29 TRP B C 1
ATOM 6270 O O . TRP B 1 29 ? -18.234 -49.781 -20.875 1 92.94 29 TRP B O 1
ATOM 6280 N N . ASN B 1 30 ? -17.375 -48.312 -19.531 1 92.69 30 ASN B N 1
ATOM 6281 C CA . ASN B 1 30 ? -18.25 -48.469 -18.359 1 92.69 30 ASN B CA 1
ATOM 6282 C C . ASN B 1 30 ? -18.141 -49.875 -17.766 1 92.69 30 ASN B C 1
ATOM 6284 O O . ASN B 1 30 ? -19.109 -50.375 -17.203 1 92.69 30 ASN B O 1
ATOM 6288 N N . LYS B 1 31 ? -16.984 -50.531 -17.953 1 95.12 31 LYS B N 1
ATOM 6289 C CA . LYS B 1 31 ? -16.734 -51.844 -17.375 1 95.12 31 LYS B CA 1
ATOM 6290 C C . LYS B 1 31 ? -15.57 -51.781 -16.375 1 95.12 31 LYS B C 1
ATOM 6292 O O . LYS B 1 31 ? -14.586 -51.094 -16.609 1 95.12 31 LYS B O 1
ATOM 6297 N N . LEU B 1 32 ? -15.781 -52.469 -15.328 1 96.12 32 LEU B N 1
ATOM 6298 C CA . LEU B 1 32 ? -14.727 -52.531 -14.328 1 96.12 32 LEU B CA 1
ATOM 6299 C C . LEU B 1 32 ? -13.734 -53.656 -14.672 1 96.12 32 LEU B C 1
ATOM 6301 O O . LEU B 1 32 ? -14.117 -54.812 -14.844 1 96.12 32 LEU B O 1
ATOM 6305 N N . TYR B 1 33 ? -12.562 -53.344 -14.828 1 96.5 33 TYR B N 1
ATOM 6306 C CA . TYR B 1 33 ? -11.5 -54.281 -15.117 1 96.5 33 TYR B CA 1
ATOM 6307 C C . TYR B 1 33 ? -10.648 -54.562 -13.883 1 96.5 33 TYR B C 1
ATOM 6309 O O . TYR B 1 33 ? -10.164 -53.625 -13.25 1 96.5 33 TYR B O 1
ATOM 6317 N N . THR B 1 34 ? -10.523 -55.75 -13.438 1 95.69 34 THR B N 1
ATOM 6318 C CA . THR B 1 34 ? -9.625 -56.188 -12.375 1 95.69 34 THR B CA 1
ATOM 6319 C C . THR B 1 34 ? -8.469 -57 -12.945 1 95.69 34 THR B C 1
ATOM 6321 O O . THR B 1 34 ? -8.664 -58.125 -13.445 1 95.69 34 THR B O 1
ATOM 6324 N N . TYR B 1 35 ? -7.316 -56.438 -12.898 1 94.62 35 TYR B N 1
ATOM 6325 C CA . TYR B 1 35 ? -6.164 -57.062 -13.555 1 94.62 35 TYR B CA 1
ATOM 6326 C C . TYR B 1 35 ? -4.938 -57 -12.656 1 94.62 35 TYR B C 1
ATOM 6328 O O . TYR B 1 35 ? -4.977 -56.438 -11.57 1 94.62 35 TYR B O 1
ATOM 6336 N N . GLN B 1 36 ? -3.926 -57.688 -13 1 93.19 36 GLN B N 1
ATOM 6337 C CA . GLN B 1 36 ? -2.641 -57.719 -12.312 1 93.19 36 GLN B CA 1
ATOM 6338 C C . GLN B 1 36 ? -1.5 -57.375 -13.266 1 93.19 36 GLN B C 1
ATOM 6340 O O . GLN B 1 36 ? -1.479 -57.844 -14.406 1 93.19 36 GLN B O 1
ATOM 6345 N N . THR B 1 37 ? -0.661 -56.5 -12.852 1 91.38 37 THR B N 1
ATOM 6346 C CA . THR B 1 37 ? 0.462 -56.094 -13.695 1 91.38 37 THR B CA 1
ATOM 6347 C C . THR B 1 37 ? 1.507 -57.219 -13.758 1 91.38 37 THR B C 1
ATOM 6349 O O . THR B 1 37 ? 1.607 -58.031 -12.844 1 91.38 37 THR B O 1
ATOM 6352 N N . GLU B 1 38 ? 2.234 -57.219 -14.859 1 86.44 38 GLU B N 1
ATOM 6353 C CA . GLU B 1 38 ? 3.393 -58.125 -14.953 1 86.44 38 GLU B CA 1
ATOM 6354 C C . GLU B 1 38 ? 4.629 -57.469 -14.328 1 86.44 38 GLU B C 1
ATOM 6356 O O . GLU B 1 38 ? 4.762 -56.25 -14.312 1 86.44 38 GLU B O 1
ATOM 6361 N N . PRO B 1 39 ? 5.488 -58.281 -13.758 1 83.5 39 PRO B N 1
ATOM 6362 C CA . PRO B 1 39 ? 6.668 -57.719 -13.094 1 83.5 39 PRO B CA 1
ATOM 6363 C C . PRO B 1 39 ? 7.637 -57.062 -14.078 1 83.5 39 PRO B C 1
ATOM 6365 O O . PRO B 1 39 ? 7.469 -57.188 -15.289 1 83.5 39 PRO B O 1
ATOM 6368 N N . ASP B 1 40 ? 8.539 -56.344 -13.68 1 79.38 40 ASP B N 1
ATOM 6369 C CA . ASP B 1 40 ? 9.648 -55.75 -14.414 1 79.38 40 ASP B CA 1
ATOM 6370 C C . ASP B 1 40 ? 9.156 -54.625 -15.328 1 79.38 40 ASP B C 1
ATOM 6372 O O . ASP B 1 40 ? 9.609 -54.5 -16.469 1 79.38 40 ASP B O 1
ATOM 6376 N N . SER B 1 41 ? 8.125 -53.938 -14.961 1 81.44 41 SER B N 1
ATOM 6377 C CA . SER B 1 41 ? 7.594 -52.781 -15.633 1 81.44 41 SER B CA 1
ATOM 6378 C C . SER B 1 41 ? 7.059 -53.125 -17.016 1 81.44 41 SER B C 1
ATOM 6380 O O . SER B 1 41 ? 7.164 -52.312 -17.953 1 81.44 41 SER B O 1
ATOM 6382 N N . SER B 1 42 ? 6.578 -54.344 -17.188 1 84.56 42 SER B N 1
ATOM 6383 C CA . SER B 1 42 ? 5.93 -54.688 -18.453 1 84.56 42 SER B CA 1
ATOM 6384 C C . SER B 1 42 ? 4.582 -54 -18.594 1 84.56 42 SER B C 1
ATOM 6386 O O . SER B 1 42 ? 3.889 -53.75 -17.594 1 84.56 42 SER B O 1
ATOM 6388 N N . LEU B 1 43 ? 4.191 -53.719 -19.781 1 90 43 LEU B N 1
ATOM 6389 C CA . LEU B 1 43 ? 3.014 -52.875 -20.031 1 90 43 LEU B CA 1
ATOM 6390 C C . LEU B 1 43 ? 1.793 -53.75 -20.312 1 90 43 LEU B C 1
ATOM 6392 O O . LEU B 1 43 ? 1.894 -54.75 -21.031 1 90 43 LEU B O 1
ATOM 6396 N N . THR B 1 44 ? 0.775 -53.5 -19.641 1 91.06 44 THR B N 1
ATOM 6397 C CA . THR B 1 44 ? -0.553 -53.938 -20.031 1 91.06 44 THR B CA 1
ATOM 6398 C C . THR B 1 44 ? -1.345 -52.812 -20.703 1 91.06 44 THR B C 1
ATOM 6400 O O . THR B 1 44 ? -1.54 -51.75 -20.109 1 91.06 44 THR B O 1
ATOM 6403 N N . ILE B 1 45 ? -1.853 -53.094 -21.922 1 92.69 45 ILE B N 1
ATOM 6404 C CA . ILE B 1 45 ? -2.457 -52 -22.703 1 92.69 45 ILE B CA 1
ATOM 6405 C C . ILE B 1 45 ? -3.938 -52.312 -22.938 1 92.69 45 ILE B C 1
ATOM 6407 O O . ILE B 1 45 ? -4.293 -53.406 -23.391 1 92.69 45 ILE B O 1
ATOM 6411 N N . PHE B 1 46 ? -4.746 -51.375 -22.531 1 93.81 46 PHE B N 1
ATOM 6412 C CA . PHE B 1 46 ? -6.172 -51.406 -22.844 1 93.81 46 PHE B CA 1
ATOM 6413 C C . PHE B 1 46 ? -6.508 -50.406 -23.938 1 93.81 46 PHE B C 1
ATOM 6415 O O . PHE B 1 46 ? -6.09 -49.25 -23.875 1 93.81 46 PHE B O 1
ATOM 6422 N N . ARG B 1 47 ? -7.254 -50.781 -24.938 1 92.75 47 ARG B N 1
ATOM 6423 C CA . ARG B 1 47 ? -7.648 -49.875 -26.016 1 92.75 47 ARG B CA 1
ATOM 6424 C C . ARG B 1 47 ? -9.164 -49.688 -26.047 1 92.75 47 ARG B C 1
ATOM 6426 O O . ARG B 1 47 ? -9.914 -50.688 -26.094 1 92.75 47 ARG B O 1
ATOM 6433 N N . PHE B 1 48 ? -9.531 -48.531 -26.016 1 92.12 48 PHE B N 1
ATOM 6434 C CA . PHE B 1 48 ? -10.945 -48.156 -26.047 1 92.12 48 PHE B CA 1
ATOM 6435 C C . PHE B 1 48 ? -11.297 -47.5 -27.359 1 92.12 48 PHE B C 1
ATOM 6437 O O . PHE B 1 48 ? -10.656 -46.5 -27.766 1 92.12 48 PHE B O 1
ATOM 6444 N N . PRO B 1 49 ? -12.305 -47.906 -28.062 1 87.94 49 PRO B N 1
ATOM 6445 C CA . PRO B 1 49 ? -12.758 -47.188 -29.266 1 87.94 49 PRO B CA 1
ATOM 6446 C C . PRO B 1 49 ? -13.555 -45.938 -28.953 1 87.94 49 PRO B C 1
ATOM 6448 O O . PRO B 1 49 ? -14.414 -45.938 -28.078 1 87.94 49 PRO B O 1
ATOM 6451 N N . VAL B 1 50 ? -13.148 -44.906 -29.531 1 86.62 50 VAL B N 1
ATOM 6452 C CA . VAL B 1 50 ? -13.875 -43.625 -29.359 1 86.62 50 VAL B CA 1
ATOM 6453 C C . VAL B 1 50 ? -14.703 -43.344 -30.594 1 86.62 50 VAL B C 1
ATOM 6455 O O . VAL B 1 50 ? -14.148 -43.094 -31.672 1 86.62 50 VAL B O 1
ATOM 6458 N N . GLU B 1 51 ? -16.016 -43.469 -30.625 1 75.19 51 GLU B N 1
ATOM 6459 C CA . GLU B 1 51 ? -16.875 -43.312 -31.781 1 75.19 51 GLU B CA 1
ATOM 6460 C C . GLU B 1 51 ? -17.422 -41.906 -31.875 1 75.19 51 GLU B C 1
ATOM 6462 O O . GLU B 1 51 ? -17.766 -41.438 -32.969 1 75.19 51 GLU B O 1
ATOM 6467 N N . LYS B 1 52 ? -17.672 -41.25 -30.719 1 69.75 52 LYS B N 1
ATOM 6468 C CA . LYS B 1 52 ? -18.344 -39.938 -30.734 1 69.75 52 LYS B CA 1
ATOM 6469 C C . LYS B 1 52 ? -17.359 -38.812 -30.453 1 69.75 52 LYS B C 1
ATOM 6471 O O . LYS B 1 52 ? -16.406 -38.969 -29.688 1 69.75 52 LYS B O 1
ATOM 6476 N N . SER B 1 53 ? -17.734 -37.75 -31.141 1 66.25 53 SER B N 1
ATOM 6477 C CA . SER B 1 53 ? -16.938 -36.531 -30.984 1 66.25 53 SER B CA 1
ATOM 6478 C C . SER B 1 53 ? -17.406 -35.719 -29.797 1 66.25 53 SER B C 1
ATOM 6480 O O . SER B 1 53 ? -18.562 -35.812 -29.391 1 66.25 53 SER B O 1
ATOM 6482 N N . ASP B 1 54 ? -16.547 -35.062 -29.141 1 69.88 54 ASP B N 1
ATOM 6483 C CA . ASP B 1 54 ? -16.75 -34.062 -28.094 1 69.88 54 ASP B CA 1
ATOM 6484 C C . ASP B 1 54 ? -17.219 -34.75 -26.797 1 69.88 54 ASP B C 1
ATOM 6486 O O . ASP B 1 54 ? -18.078 -34.219 -26.094 1 69.88 54 ASP B O 1
ATOM 6490 N N . ILE B 1 55 ? -16.766 -35.875 -26.625 1 83.94 55 ILE B N 1
ATOM 6491 C CA . ILE B 1 55 ? -17.078 -36.594 -25.375 1 83.94 55 ILE B CA 1
ATOM 6492 C C . ILE B 1 55 ? -15.836 -36.656 -24.5 1 83.94 55 ILE B C 1
ATOM 6494 O O . ILE B 1 55 ? -14.711 -36.469 -24.984 1 83.94 55 ILE B O 1
ATOM 6498 N N . VAL B 1 56 ? -16.109 -36.688 -23.234 1 91.81 56 VAL B N 1
ATOM 6499 C CA . VAL B 1 56 ? -15.039 -36.719 -22.25 1 91.81 56 VAL B CA 1
ATOM 6500 C C . VAL B 1 56 ? -15.094 -38.031 -21.453 1 91.81 56 VAL B C 1
ATOM 6502 O O . VAL B 1 56 ? -16.172 -38.562 -21.219 1 91.81 56 VAL B O 1
ATOM 6505 N N . ALA B 1 57 ? -13.938 -38.5 -21.203 1 93.75 57 ALA B N 1
ATOM 6506 C CA . ALA B 1 57 ? -13.859 -39.75 -20.438 1 93.75 57 ALA B CA 1
ATOM 6507 C C . ALA B 1 57 ? -13.336 -39.5 -19.031 1 93.75 57 ALA B C 1
ATOM 6509 O O . ALA B 1 57 ? -12.523 -38.594 -18.812 1 93.75 57 ALA B O 1
ATOM 6510 N N . ARG B 1 58 ? -13.852 -40.219 -18.125 1 95.56 58 ARG B N 1
ATOM 6511 C CA . ARG B 1 58 ? -13.375 -40.25 -16.75 1 95.56 58 ARG B CA 1
ATOM 6512 C C . ARG B 1 58 ? -12.781 -41.594 -16.391 1 95.56 58 ARG B C 1
ATOM 6514 O O . ARG B 1 58 ? -13.32 -42.625 -16.766 1 95.56 58 ARG B O 1
ATOM 6521 N N . VAL B 1 59 ? -11.672 -41.562 -15.734 1 96.75 59 VAL B N 1
ATOM 6522 C CA . VAL B 1 59 ? -10.984 -42.781 -15.383 1 96.75 59 VAL B CA 1
ATOM 6523 C C . VAL B 1 59 ? -10.773 -42.844 -13.867 1 96.75 59 VAL B C 1
ATOM 6525 O O . VAL B 1 59 ? -10.5 -41.844 -13.234 1 96.75 59 VAL B O 1
ATOM 6528 N N . VAL B 1 60 ? -10.961 -43.969 -13.266 1 96.81 60 VAL B N 1
ATOM 6529 C CA . VAL B 1 60 ? -10.719 -44.219 -11.852 1 96.81 60 VAL B CA 1
ATOM 6530 C C . VAL B 1 60 ? -9.875 -45.5 -11.68 1 96.81 60 VAL B C 1
ATOM 6532 O O . VAL B 1 60 ? -10.203 -46.531 -12.242 1 96.81 60 VAL B O 1
ATOM 6535 N N . VAL B 1 61 ? -8.805 -45.344 -10.992 1 97.69 61 VAL B N 1
ATOM 6536 C CA . VAL B 1 61 ? -7.883 -46.469 -10.758 1 97.69 61 VAL B CA 1
ATOM 6537 C C . VAL B 1 61 ? -7.707 -46.688 -9.25 1 97.69 61 VAL B C 1
ATOM 6539 O O . VAL B 1 61 ? -7.605 -45.719 -8.492 1 97.69 61 VAL 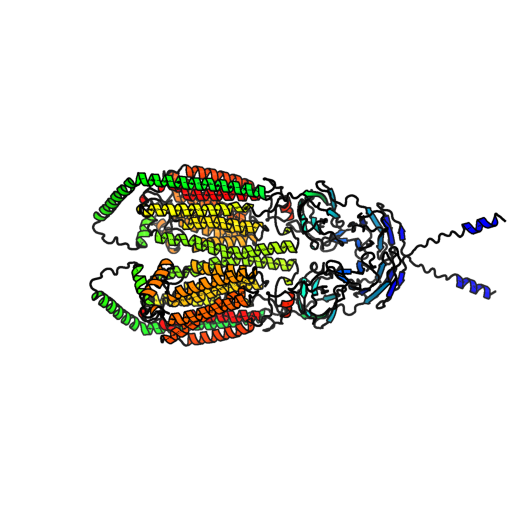B O 1
ATOM 6542 N N . SER B 1 62 ? -7.754 -47.875 -8.781 1 96.62 62 SER B N 1
ATOM 6543 C CA . SER B 1 62 ? -7.543 -48.188 -7.375 1 96.62 62 SER B CA 1
ATOM 6544 C C . SER B 1 62 ? -6.66 -49.438 -7.215 1 96.62 62 SER B C 1
ATOM 6546 O O . SER B 1 62 ? -6.691 -50.344 -8.047 1 96.62 62 SER B O 1
ATOM 6548 N N . SER B 1 63 ? -5.809 -49.375 -6.258 1 96.62 63 SER B N 1
ATOM 6549 C CA . SER B 1 63 ? -4.957 -50.5 -5.918 1 96.62 63 SER B CA 1
ATOM 6550 C C . SER B 1 63 ? -4.617 -50.531 -4.434 1 96.62 63 SER B C 1
ATOM 6552 O O . SER B 1 63 ? -4.184 -49.5 -3.877 1 96.62 63 SER B O 1
ATOM 6554 N N . ASN B 1 64 ? -4.789 -51.625 -3.791 1 93 64 ASN B N 1
ATOM 6555 C CA . ASN B 1 64 ? -4.445 -51.781 -2.379 1 93 64 ASN B CA 1
ATOM 6556 C C . ASN B 1 64 ? -3.086 -52.438 -2.193 1 93 64 ASN B C 1
ATOM 6558 O O . ASN B 1 64 ? -2.508 -52.375 -1.106 1 93 64 ASN B O 1
ATOM 6562 N N . ASP B 1 65 ? -2.592 -52.938 -3.297 1 92.75 65 ASP B N 1
ATOM 6563 C CA . ASP B 1 65 ? -1.347 -53.688 -3.217 1 92.75 65 ASP B CA 1
ATOM 6564 C C . ASP B 1 65 ? -0.144 -52.812 -3.537 1 92.75 65 ASP B C 1
ATOM 6566 O O . ASP B 1 65 ? 0.991 -53.156 -3.197 1 92.75 65 ASP B O 1
ATOM 6570 N N . SER B 1 66 ? -0.415 -51.781 -4.188 1 92.38 66 SER B N 1
ATOM 6571 C CA . SER B 1 66 ? 0.679 -50.906 -4.59 1 92.38 66 SER B CA 1
ATOM 6572 C C . SER B 1 66 ? 1.204 -50.094 -3.404 1 92.38 66 SER B C 1
ATOM 6574 O O . SER B 1 66 ? 0.479 -49.844 -2.434 1 92.38 66 SER B O 1
ATOM 6576 N N . ASP B 1 67 ? 2.547 -49.781 -3.439 1 89.94 67 ASP B N 1
ATOM 6577 C CA . ASP B 1 67 ? 3.186 -48.969 -2.393 1 89.94 67 ASP B CA 1
ATOM 6578 C C . ASP B 1 67 ? 4.023 -47.844 -2.99 1 89.94 67 ASP B C 1
ATOM 6580 O O . ASP B 1 67 ? 4.059 -47.688 -4.211 1 89.94 67 ASP B O 1
AT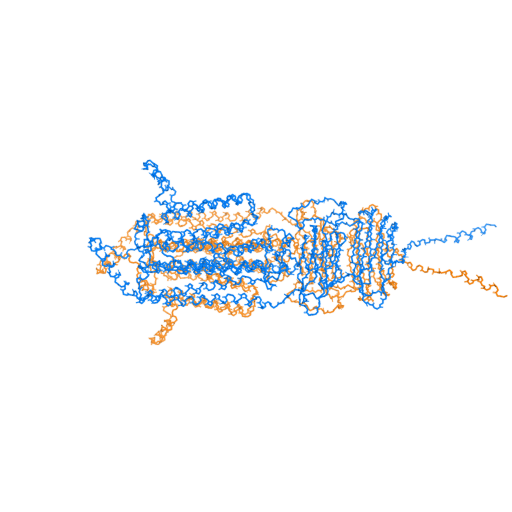OM 6584 N N . LEU B 1 68 ? 4.625 -47.156 -2.154 1 88.44 68 LEU B N 1
ATOM 6585 C CA . LEU B 1 68 ? 5.371 -45.969 -2.588 1 88.44 68 LEU B CA 1
ATOM 6586 C C . LEU B 1 68 ? 6.641 -46.375 -3.332 1 88.44 68 LEU B C 1
ATOM 6588 O O . LEU B 1 68 ? 7.129 -45.625 -4.184 1 88.44 68 LEU B O 1
ATOM 6592 N N . ASP B 1 69 ? 7.113 -47.531 -3.1 1 85.19 69 ASP B N 1
ATOM 6593 C CA . ASP B 1 69 ? 8.328 -48 -3.748 1 85.19 69 ASP B CA 1
ATOM 6594 C C . ASP B 1 69 ? 8.023 -48.625 -5.113 1 85.19 69 ASP B C 1
ATOM 6596 O O . ASP B 1 69 ? 8.875 -48.625 -6.004 1 85.19 69 ASP B O 1
ATOM 6600 N N . SER B 1 70 ? 6.855 -49.188 -5.195 1 89.12 70 SER B N 1
ATOM 6601 C CA . SER B 1 70 ? 6.387 -49.781 -6.453 1 89.12 70 SER B CA 1
ATOM 6602 C C . SER B 1 70 ? 4.965 -49.312 -6.766 1 89.12 70 SER B C 1
ATOM 6604 O O . SER B 1 70 ? 4.035 -50.125 -6.742 1 89.12 70 SER B O 1
ATOM 6606 N N . PRO B 1 71 ? 4.914 -48.125 -7.188 1 92.94 71 PRO B N 1
ATOM 6607 C CA . PRO B 1 71 ? 3.574 -47.625 -7.477 1 92.94 71 PRO B CA 1
ATOM 6608 C C . PRO B 1 71 ? 3.004 -48.156 -8.781 1 92.94 71 PRO B C 1
ATOM 6610 O O . PRO B 1 71 ? 3.75 -48.688 -9.617 1 92.94 71 PRO B O 1
ATOM 6613 N N . LEU B 1 72 ? 1.676 -48.188 -8.812 1 95.5 72 LEU B N 1
ATOM 6614 C CA . LEU B 1 72 ? 0.995 -48.469 -10.07 1 95.5 72 LEU B CA 1
ATOM 6615 C C . LEU B 1 72 ? 0.974 -47.219 -10.961 1 95.5 72 LEU B C 1
ATOM 6617 O O . LEU B 1 72 ? 0.458 -46.156 -10.555 1 95.5 72 LEU B O 1
ATOM 6621 N N . LEU B 1 73 ? 1.581 -47.312 -12.117 1 95.06 73 LEU B N 1
ATOM 6622 C CA . LEU B 1 73 ? 1.618 -46.188 -13.055 1 95.06 73 LEU B CA 1
ATOM 6623 C C . LEU B 1 73 ? 0.621 -46.406 -14.188 1 95.06 73 LEU B C 1
ATOM 6625 O O . LEU B 1 73 ? 0.599 -47.469 -14.812 1 95.06 73 LEU B O 1
ATOM 6629 N N . ALA B 1 74 ? -0.182 -45.438 -14.305 1 95.62 74 ALA B N 1
ATOM 6630 C CA . ALA B 1 74 ? -1.16 -45.438 -15.391 1 95.62 74 ALA B CA 1
ATOM 6631 C C . ALA B 1 74 ? -0.951 -44.281 -16.344 1 95.62 74 ALA B C 1
ATOM 6633 O O . ALA B 1 74 ? -0.765 -43.156 -15.922 1 95.62 74 ALA B O 1
ATOM 6634 N N . VAL B 1 75 ? -0.953 -44.562 -17.578 1 95.62 75 VAL B N 1
ATOM 6635 C CA . VAL B 1 75 ? -0.806 -43.562 -18.609 1 95.62 75 VAL B CA 1
ATOM 6636 C C . VAL B 1 75 ? -2.004 -43.594 -19.562 1 95.62 75 VAL B C 1
ATOM 6638 O O . VAL B 1 75 ? -2.381 -44.656 -20.047 1 95.62 75 VAL B O 1
ATOM 6641 N N . PHE B 1 76 ? -2.58 -42.5 -19.734 1 94.5 76 PHE B N 1
ATOM 6642 C CA . PHE B 1 76 ? -3.711 -42.344 -20.641 1 94.5 76 PHE B CA 1
ATOM 6643 C C . PHE B 1 76 ? -3.309 -41.531 -21.875 1 94.5 76 PHE B C 1
ATOM 6645 O O . PHE B 1 76 ? -2.973 -40.344 -21.781 1 94.5 76 PHE B O 1
ATOM 6652 N N . ARG B 1 77 ? -3.451 -42.156 -23 1 92.31 77 ARG B N 1
ATOM 6653 C CA . ARG B 1 77 ? -3.018 -41.531 -24.234 1 92.31 77 ARG B CA 1
ATOM 6654 C C . ARG B 1 77 ? -4.203 -41.219 -25.141 1 92.31 77 ARG B C 1
ATOM 6656 O O . ARG B 1 77 ? -4.855 -42.156 -25.641 1 92.31 77 ARG B O 1
ATOM 6663 N N . GLU B 1 78 ? -4.371 -40.031 -25.328 1 89.62 78 GLU B N 1
ATOM 6664 C CA . GLU B 1 78 ? -5.301 -39.562 -26.359 1 89.62 78 GLU B CA 1
ATOM 6665 C C . GLU B 1 78 ? -4.562 -39.188 -27.641 1 89.62 78 GLU B C 1
ATOM 6667 O O . GLU B 1 78 ? -3.342 -39.344 -27.734 1 89.62 78 GLU B O 1
ATOM 6672 N N . ARG B 1 79 ? -5.262 -38.781 -28.594 1 84.88 79 ARG B N 1
ATOM 6673 C CA . ARG B 1 79 ? -4.645 -38.438 -29.875 1 84.88 79 ARG B CA 1
ATOM 6674 C C . ARG B 1 79 ? -3.688 -37.25 -29.719 1 84.88 79 ARG B C 1
ATOM 6676 O O . ARG B 1 79 ? -2.613 -37.219 -30.312 1 84.88 79 ARG B O 1
ATOM 6683 N N . LYS B 1 80 ? -4.086 -36.344 -28.859 1 84.12 80 LYS B N 1
ATOM 6684 C CA . LYS B 1 80 ? -3.309 -35.094 -28.812 1 84.12 80 LYS B CA 1
ATOM 6685 C C . LYS B 1 80 ? -2.779 -34.844 -27.406 1 84.12 80 LYS B C 1
ATOM 6687 O O . LYS B 1 80 ? -2.109 -33.844 -27.156 1 84.12 80 LYS B O 1
ATOM 6692 N N . ALA B 1 81 ? -3.098 -35.75 -26.469 1 86.69 81 ALA B N 1
ATOM 6693 C CA . ALA B 1 81 ? -2.711 -35.469 -25.094 1 86.69 81 ALA B CA 1
ATOM 6694 C C . ALA B 1 81 ? -2.373 -36.75 -24.328 1 86.69 81 ALA B C 1
ATOM 6696 O O . ALA B 1 81 ? -2.912 -37.812 -24.641 1 86.69 81 ALA B O 1
ATOM 6697 N N . VAL B 1 82 ? -1.482 -36.594 -23.422 1 91.25 82 VAL B N 1
ATOM 6698 C CA . VAL B 1 82 ? -1.104 -37.688 -22.547 1 91.25 82 VAL B CA 1
ATOM 6699 C C . VAL B 1 82 ? -1.251 -37.25 -21.094 1 91.25 82 VAL B C 1
ATOM 6701 O O . VAL B 1 82 ? -0.874 -36.125 -20.719 1 91.25 82 VAL B O 1
ATOM 6704 N N . MET B 1 83 ? -1.882 -38.062 -20.312 1 92.12 83 MET B N 1
ATOM 6705 C CA . MET B 1 83 ? -2.018 -37.844 -18.875 1 92.12 83 MET B CA 1
ATOM 6706 C C . MET B 1 83 ? -1.544 -39.062 -18.078 1 92.12 83 MET B C 1
ATOM 6708 O O . MET B 1 83 ? -1.672 -40.188 -18.547 1 92.12 83 MET B O 1
ATOM 6712 N N . SER B 1 84 ? -0.945 -38.812 -17 1 92.56 84 SER B N 1
ATOM 6713 C CA . SER B 1 84 ? -0.474 -39.906 -16.172 1 92.56 84 SER B CA 1
ATOM 6714 C C . SER B 1 84 ? -0.992 -39.781 -14.742 1 92.56 84 SER B C 1
ATOM 6716 O O . SER B 1 84 ? -1.369 -38.719 -14.297 1 92.56 84 SER B O 1
ATOM 6718 N N . LEU B 1 85 ? -1.069 -40.938 -14.164 1 92.31 85 LEU B N 1
ATOM 6719 C CA . LEU B 1 85 ? -1.531 -41.031 -12.789 1 92.31 85 LEU B CA 1
ATOM 6720 C C . LEU B 1 85 ? -0.779 -42.156 -12.039 1 92.31 85 LEU B C 1
ATOM 6722 O O . LEU B 1 85 ? -0.363 -43.125 -12.641 1 92.31 85 LEU B O 1
ATOM 6726 N N . GLN B 1 86 ? -0.591 -41.906 -10.82 1 93.25 86 GLN B N 1
ATOM 6727 C CA . GLN B 1 86 ? 0.069 -42.906 -9.984 1 93.25 86 GLN B CA 1
ATOM 6728 C C . GLN B 1 86 ? -0.81 -43.281 -8.797 1 93.25 86 GLN B C 1
ATOM 6730 O O . GLN B 1 86 ? -1.505 -42.438 -8.227 1 93.25 86 GLN B O 1
ATOM 6735 N N . VAL B 1 87 ? -0.722 -44.531 -8.484 1 95.31 87 VAL B N 1
ATOM 6736 C CA . VAL B 1 87 ? -1.403 -45.031 -7.297 1 95.31 87 VAL B CA 1
ATOM 6737 C C . VAL B 1 87 ? -0.422 -45.812 -6.43 1 95.31 87 VAL B C 1
ATOM 6739 O O . VAL B 1 87 ? 0.217 -46.781 -6.902 1 95.31 87 VAL B O 1
ATOM 6742 N N . PRO B 1 88 ? -0.262 -45.562 -5.121 1 94.62 88 PRO B N 1
ATOM 6743 C CA . PRO B 1 88 ? -0.96 -44.5 -4.379 1 94.62 88 PRO B CA 1
ATOM 6744 C C . PRO B 1 88 ? -0.469 -43.125 -4.738 1 94.62 88 PRO B C 1
ATOM 6746 O O . PRO B 1 88 ? 0.667 -42.969 -5.191 1 94.62 88 PRO B O 1
ATOM 6749 N N . ILE B 1 89 ? -1.415 -42.219 -4.621 1 93.19 89 ILE B N 1
ATOM 6750 C CA . ILE B 1 89 ? -1.064 -40.844 -4.855 1 93.19 89 ILE B CA 1
ATOM 6751 C C . ILE B 1 89 ? -0.932 -40.094 -3.52 1 93.19 89 ILE B C 1
ATOM 6753 O O . ILE B 1 89 ? -1.711 -40.344 -2.594 1 93.19 89 ILE B O 1
ATOM 6757 N N . ILE B 1 90 ? 0.109 -39.344 -3.414 1 91.12 90 ILE B N 1
ATOM 6758 C CA . ILE B 1 90 ? 0.348 -38.562 -2.199 1 91.12 90 ILE B CA 1
ATOM 6759 C C . ILE B 1 90 ? -0.003 -37.094 -2.441 1 91.12 90 ILE B C 1
ATOM 6761 O O . ILE B 1 90 ? 0.552 -36.469 -3.34 1 91.12 90 ILE B O 1
ATOM 6765 N N . ILE B 1 91 ? -0.926 -36.656 -1.7 1 91.5 91 ILE B N 1
ATOM 6766 C CA . ILE B 1 91 ? -1.317 -35.25 -1.748 1 91.5 91 ILE B CA 1
ATOM 6767 C C . ILE B 1 91 ? -1.085 -34.625 -0.385 1 91.5 91 ILE B C 1
ATOM 6769 O O . ILE B 1 91 ? -1.784 -34.938 0.583 1 91.5 91 ILE B O 1
ATOM 6773 N N . GLN B 1 92 ? -0.228 -33.719 -0.236 1 88.12 92 GLN B N 1
ATOM 6774 C CA . GLN B 1 92 ? 0.11 -33.062 1.009 1 88.12 92 GLN B CA 1
ATOM 6775 C C . GLN B 1 92 ? 0.378 -34.062 2.129 1 88.12 92 GLN B C 1
ATOM 6777 O O . GLN B 1 92 ? -0.181 -33.938 3.221 1 88.12 92 GLN B O 1
ATOM 6782 N N . LYS B 1 93 ? 0.992 -35.094 1.889 1 88.81 93 LYS B N 1
ATOM 6783 C CA . LYS B 1 93 ? 1.443 -36.125 2.828 1 88.81 93 LYS B CA 1
ATOM 6784 C C . LYS B 1 93 ? 0.309 -37.094 3.186 1 88.81 93 LYS B C 1
ATOM 6786 O O . LYS B 1 93 ? 0.431 -37.875 4.125 1 88.81 93 LYS B O 1
ATOM 6791 N N . TYR B 1 94 ? -0.736 -36.969 2.438 1 92.56 94 TYR B N 1
ATOM 6792 C CA . TYR B 1 94 ? -1.826 -37.938 2.568 1 92.56 94 TYR B CA 1
ATOM 6793 C C . TYR B 1 94 ? -1.825 -38.906 1.407 1 92.56 94 TYR B C 1
ATOM 6795 O O . TYR B 1 94 ? -1.817 -38.531 0.242 1 92.56 94 TYR B O 1
ATOM 6803 N N . GLU B 1 95 ? -1.85 -40.125 1.753 1 94.56 95 GLU B N 1
ATOM 6804 C CA . GLU B 1 95 ? -1.768 -41.188 0.757 1 94.56 95 GLU B CA 1
ATOM 6805 C C . GLU B 1 95 ? -3.148 -41.75 0.441 1 94.56 95 GLU B C 1
ATOM 6807 O O . GLU B 1 95 ? -3.92 -42.062 1.351 1 94.56 95 GLU B O 1
ATOM 6812 N N . TYR B 1 96 ? -3.406 -41.906 -0.848 1 95.44 96 TYR B N 1
ATOM 6813 C CA . TYR B 1 96 ? -4.68 -42.469 -1.292 1 95.44 96 TYR B CA 1
ATOM 6814 C C . TYR B 1 96 ? -4.465 -43.656 -2.234 1 95.44 96 TYR B C 1
ATOM 6816 O O . TYR B 1 96 ? -3.594 -43.594 -3.107 1 95.44 96 TYR B O 1
ATOM 6824 N N . ASN B 1 97 ? -5.336 -44.625 -2.105 1 95.75 97 ASN B N 1
ATOM 6825 C CA . ASN B 1 97 ? -5.211 -45.812 -2.934 1 95.75 97 ASN B CA 1
ATOM 6826 C C . ASN B 1 97 ? -6.191 -45.781 -4.105 1 95.75 97 ASN B C 1
ATOM 6828 O O . ASN B 1 97 ? -6.297 -46.75 -4.852 1 95.75 97 ASN B O 1
ATOM 6832 N N . VAL B 1 98 ? -6.898 -44.781 -4.168 1 95.94 98 VAL B N 1
ATOM 6833 C CA . VAL B 1 98 ? -7.82 -44.562 -5.281 1 95.94 98 VAL B CA 1
ATOM 6834 C C . VAL B 1 98 ? -7.555 -43.219 -5.91 1 95.94 98 VAL B C 1
ATOM 6836 O O . VAL B 1 98 ? -7.422 -42.219 -5.203 1 95.94 98 VAL B O 1
ATOM 6839 N N . ALA B 1 99 ? -7.414 -43.188 -7.184 1 95.75 99 ALA B N 1
ATOM 6840 C CA . ALA B 1 99 ? -7.199 -41.938 -7.902 1 95.75 99 ALA B CA 1
ATOM 6841 C C . ALA B 1 99 ? -8.062 -41.875 -9.156 1 95.75 99 ALA B C 1
ATOM 6843 O O . ALA B 1 99 ? -8.266 -42.906 -9.836 1 95.75 99 ALA B O 1
ATOM 6844 N N . GLY B 1 100 ? -8.664 -40.75 -9.383 1 95.56 100 GLY B N 1
ATOM 6845 C CA . GLY B 1 100 ? -9.477 -40.5 -10.57 1 95.56 100 GLY B CA 1
ATOM 6846 C C . GLY B 1 100 ? -9.141 -39.219 -11.289 1 95.56 100 GLY B C 1
ATOM 6847 O O . GLY B 1 100 ? -8.68 -38.25 -10.664 1 95.56 100 GLY B O 1
ATOM 6848 N N . ARG B 1 101 ? -9.328 -39.25 -12.602 1 95.5 101 ARG B N 1
ATOM 6849 C CA . ARG B 1 101 ? -9.094 -38.062 -13.414 1 95.5 101 ARG B CA 1
ATOM 6850 C C . ARG B 1 101 ? -10.117 -37.969 -14.547 1 95.5 101 ARG B C 1
ATOM 6852 O O . ARG B 1 101 ? -10.664 -38.969 -14.984 1 95.5 101 ARG B O 1
ATOM 6859 N N . THR B 1 102 ? -10.375 -36.75 -14.852 1 95.06 102 THR B N 1
ATOM 6860 C CA . THR B 1 102 ? -11.141 -36.5 -16.062 1 95.06 102 THR B CA 1
ATOM 6861 C C . THR B 1 102 ? -10.211 -36.125 -17.219 1 95.06 102 THR B C 1
ATOM 6863 O O . THR B 1 102 ? -9.391 -35.219 -17.109 1 95.06 102 THR B O 1
ATOM 6866 N N . LEU B 1 103 ? -10.312 -36.844 -18.281 1 94.06 103 LEU B N 1
ATOM 6867 C CA . LEU B 1 103 ? -9.43 -36.625 -19.422 1 94.06 103 LEU B CA 1
ATOM 6868 C C . LEU B 1 103 ? -9.883 -35.438 -20.25 1 94.06 103 LEU B C 1
ATOM 6870 O O . LEU B 1 103 ? -10.93 -34.844 -19.969 1 94.06 103 LEU B O 1
ATOM 6874 N N . CYS B 1 104 ? -9.023 -35 -21.172 1 90.69 104 CYS B N 1
ATOM 6875 C CA . CYS B 1 104 ? -9.367 -33.906 -22.078 1 90.69 104 CYS B CA 1
ATOM 6876 C C . CYS B 1 104 ? -10.438 -34.344 -23.078 1 90.69 104 CYS B C 1
ATOM 6878 O O . CYS B 1 104 ? -10.539 -35.531 -23.422 1 90.69 104 CYS B O 1
ATOM 6880 N N . PRO B 1 105 ? -11.211 -33.375 -23.547 1 88.56 105 PRO B N 1
ATOM 6881 C CA . PRO B 1 105 ? -12.211 -33.719 -24.547 1 88.56 105 PRO B CA 1
ATOM 6882 C C . PRO B 1 105 ? -11.586 -34.25 -25.844 1 88.56 105 PRO B C 1
ATOM 6884 O O . PRO B 1 105 ? -10.547 -33.75 -26.281 1 88.56 105 PRO B O 1
ATOM 6887 N N . PHE B 1 106 ? -12.25 -35.281 -26.375 1 84.62 106 PHE B N 1
ATOM 6888 C CA . PHE B 1 106 ? -11.766 -35.906 -27.594 1 84.62 106 PHE B CA 1
ATOM 6889 C C . PHE B 1 106 ? -11.953 -34.969 -28.797 1 84.62 106 PHE B C 1
ATOM 6891 O O . PHE B 1 106 ? -12.922 -34.219 -28.844 1 84.62 106 PHE B O 1
ATOM 6898 N N . SER B 1 107 ? -10.922 -34.938 -29.609 1 73.62 107 SER B N 1
ATOM 6899 C CA . SER B 1 107 ? -10.922 -34.062 -30.766 1 73.62 107 SER B CA 1
ATOM 6900 C C . SER B 1 107 ? -12.031 -34.406 -31.75 1 73.62 107 SER B C 1
ATOM 6902 O O . SER B 1 107 ? -12.422 -35.594 -31.844 1 73.62 107 SER B O 1
ATOM 6904 N N . SER B 1 108 ? -12.711 -33.5 -32.281 1 64.56 108 SER B N 1
ATOM 6905 C CA . SER B 1 108 ? -13.805 -33.656 -33.219 1 64.56 108 SER B CA 1
ATOM 6906 C C . SER B 1 108 ? -13.297 -34.156 -34.594 1 64.56 108 SER B C 1
ATOM 6908 O O . SER B 1 108 ? -14.031 -34.125 -35.562 1 64.56 108 SER B O 1
ATOM 6910 N N . ASN B 1 109 ? -12.195 -34.625 -34.625 1 61.34 109 ASN B N 1
ATOM 6911 C CA . ASN B 1 109 ? -11.789 -34.969 -35.969 1 61.34 109 ASN B CA 1
ATOM 6912 C C . ASN B 1 109 ? -12.547 -36.188 -36.5 1 61.34 109 ASN B C 1
ATOM 6914 O O . ASN B 1 109 ? -13.062 -36.969 -35.719 1 61.34 109 ASN B O 1
ATOM 6918 N N . ARG B 1 110 ? -12.734 -36.219 -37.719 1 58.62 110 ARG B N 1
ATOM 6919 C CA . ARG B 1 110 ? -13.492 -37.156 -38.531 1 58.62 110 ARG B CA 1
ATOM 6920 C C . ARG B 1 110 ? -12.914 -38.562 -38.438 1 58.62 110 ARG B C 1
ATOM 6922 O O . ARG B 1 110 ? -13.531 -39.531 -38.844 1 58.62 110 ARG B O 1
ATOM 6929 N N . ASP B 1 111 ? -11.773 -38.688 -37.844 1 66.69 111 ASP B N 1
ATOM 6930 C CA . ASP B 1 111 ? -11.203 -40.031 -37.875 1 66.69 111 ASP B CA 1
ATOM 6931 C C . ASP B 1 111 ? -11.406 -40.75 -36.531 1 66.69 111 ASP B C 1
ATOM 6933 O O . ASP B 1 111 ? -11.422 -40.094 -35.469 1 66.69 111 ASP B O 1
ATOM 6937 N N . PRO B 1 112 ? -11.641 -41.969 -36.656 1 71.81 112 PRO B N 1
ATOM 6938 C CA . PRO B 1 112 ? -11.828 -42.719 -35.406 1 71.81 112 PRO B CA 1
ATOM 6939 C C . PRO B 1 112 ? -10.609 -42.656 -34.5 1 71.81 112 PRO B C 1
ATOM 6941 O O . PRO B 1 112 ? -9.477 -42.812 -34.938 1 71.81 112 PRO B O 1
ATOM 6944 N N . GLU B 1 113 ? -10.891 -42.188 -33.312 1 80.06 113 GLU B N 1
ATOM 6945 C CA . GLU B 1 113 ? -9.836 -42.094 -32.312 1 80.06 113 GLU B CA 1
ATOM 6946 C C . GLU B 1 113 ? -9.93 -43.219 -31.297 1 80.06 113 GLU B C 1
ATOM 6948 O O . GLU B 1 113 ? -10.984 -43.844 -31.141 1 80.06 113 GLU B O 1
ATOM 6953 N N . ARG B 1 114 ? -8.766 -43.656 -30.812 1 85.88 114 ARG B N 1
ATOM 6954 C CA . ARG B 1 114 ? -8.719 -44.656 -29.766 1 85.88 114 ARG B CA 1
ATOM 6955 C C . ARG B 1 114 ? -8.008 -44.125 -28.531 1 85.88 114 ARG B C 1
ATOM 6957 O O . ARG B 1 114 ? -7.059 -43.344 -28.641 1 85.88 114 ARG B O 1
ATOM 6964 N N . LEU B 1 115 ? -8.602 -44.375 -27.422 1 91.25 115 LEU B N 1
ATOM 6965 C CA . LEU B 1 115 ? -7.93 -44.125 -26.156 1 91.25 115 LEU B CA 1
ATOM 6966 C C . LEU B 1 115 ? -7.117 -45.344 -25.703 1 91.25 115 LEU B C 1
ATOM 6968 O O . LEU B 1 115 ? -7.641 -46.438 -25.641 1 91.25 115 LEU B O 1
ATOM 6972 N N . THR B 1 116 ? -5.859 -45.156 -25.484 1 92.62 116 THR B N 1
ATOM 6973 C CA . THR B 1 116 ? -4.996 -46.219 -24.984 1 92.62 116 THR B CA 1
ATOM 6974 C C . THR B 1 116 ? -4.652 -46 -23.516 1 92.62 116 THR B C 1
ATOM 6976 O O . THR B 1 116 ? -4.199 -44.906 -23.141 1 92.62 116 THR B O 1
ATOM 6979 N N . VAL B 1 117 ? -4.926 -46.969 -22.719 1 94.69 117 VAL B N 1
ATOM 6980 C CA . VAL B 1 117 ? -4.602 -46.938 -21.297 1 94.69 117 VAL B CA 1
ATOM 6981 C C . VAL B 1 117 ? -3.521 -47.969 -20.984 1 94.69 117 VAL B C 1
ATOM 6983 O O . VAL B 1 117 ? -3.686 -49.156 -21.266 1 94.69 117 VAL B O 1
ATOM 6986 N N . GLU B 1 118 ? -2.479 -47.5 -20.375 1 94.94 118 GLU B N 1
ATOM 6987 C CA . GLU B 1 118 ? -1.344 -48.375 -20.094 1 94.94 118 GLU B CA 1
ATOM 6988 C C . GLU B 1 118 ? -1.073 -48.469 -18.594 1 94.94 118 GLU B C 1
ATOM 6990 O O . GLU B 1 118 ? -1.041 -47.438 -17.906 1 94.94 118 GLU B O 1
ATOM 6995 N N . PHE B 1 119 ? -0.908 -49.656 -18.094 1 94.19 119 PHE B N 1
ATOM 6996 C CA . PHE B 1 119 ? -0.577 -49.875 -16.688 1 94.19 119 PHE B CA 1
ATOM 6997 C C . PHE B 1 119 ? 0.777 -50.562 -16.547 1 94.19 119 PHE B C 1
ATOM 6999 O O . PHE B 1 119 ? 1.119 -51.438 -17.344 1 94.19 119 PHE B O 1
ATOM 7006 N N . SER B 1 120 ? 1.523 -50.125 -15.617 1 92.69 120 SER B N 1
ATOM 7007 C CA . SER B 1 120 ? 2.803 -50.781 -15.328 1 92.69 120 SER B CA 1
ATOM 7008 C C . SER B 1 120 ? 3.188 -50.594 -13.859 1 92.69 120 SER B C 1
ATOM 7010 O O . SER B 1 120 ? 2.736 -49.656 -13.203 1 92.69 120 SER B O 1
ATOM 7012 N N . SER B 1 121 ? 3.91 -51.531 -13.32 1 91.88 121 SER B N 1
ATOM 7013 C CA . SER B 1 121 ? 4.512 -51.469 -11.992 1 91.88 121 SER B CA 1
ATOM 7014 C C . SER B 1 121 ? 5.762 -52.344 -11.922 1 91.88 121 SER B C 1
ATOM 7016 O O . SER B 1 121 ? 5.953 -53.219 -12.742 1 91.88 121 SER B O 1
ATOM 7018 N N . TYR B 1 122 ? 6.57 -52.062 -11.055 1 87 122 TYR B N 1
ATOM 7019 C CA . TYR B 1 122 ? 7.789 -52.875 -10.898 1 87 122 TYR B CA 1
ATOM 7020 C C . TYR B 1 122 ? 7.473 -54.25 -10.32 1 87 122 TYR B C 1
ATOM 7022 O O . TYR B 1 122 ? 8.117 -55.219 -10.672 1 87 122 TYR B O 1
ATOM 7030 N N . LYS B 1 123 ? 6.484 -54.281 -9.438 1 88.31 123 LYS B N 1
ATOM 7031 C CA . LYS B 1 123 ? 6.035 -55.531 -8.836 1 88.31 123 LYS B CA 1
ATOM 7032 C C . LYS B 1 123 ? 4.648 -55.906 -9.344 1 88.31 123 LYS B C 1
ATOM 7034 O O . LYS B 1 123 ? 3.971 -55.125 -9.984 1 88.31 123 LYS B O 1
ATOM 7039 N N . LYS B 1 124 ? 4.383 -57.125 -9.047 1 91.12 124 LYS B N 1
ATOM 7040 C CA . LYS B 1 124 ? 3.033 -57.562 -9.391 1 91.12 124 LYS B CA 1
ATOM 7041 C C . LYS B 1 124 ? 2.004 -56.969 -8.438 1 91.12 124 LYS B C 1
ATOM 7043 O O . LYS B 1 124 ? 2.031 -57.219 -7.234 1 91.12 124 LYS B O 1
ATOM 7048 N N . VAL B 1 125 ? 1.242 -56.125 -9.047 1 93.56 125 VAL B N 1
ATOM 7049 C CA . VAL B 1 125 ? 0.235 -55.438 -8.25 1 93.56 125 VAL B CA 1
ATOM 7050 C C . VAL B 1 125 ? -1.145 -55.656 -8.867 1 93.56 125 VAL B C 1
ATOM 7052 O O . VAL B 1 125 ? -1.308 -55.531 -10.086 1 93.56 125 VAL B O 1
ATOM 7055 N N . ARG B 1 126 ? -2.15 -56.062 -7.859 1 92.44 126 ARG B N 1
ATOM 7056 C CA . ARG B 1 126 ? -3.539 -56.125 -8.297 1 92.44 126 ARG B CA 1
ATOM 7057 C C . ARG B 1 126 ? -4.199 -54.75 -8.312 1 92.44 126 ARG B C 1
ATOM 7059 O O . ARG B 1 126 ? -4.008 -53.969 -7.387 1 92.44 126 ARG B O 1
ATOM 7066 N N . TYR B 1 127 ? -4.879 -54.438 -9.492 1 96.5 127 TYR B N 1
ATOM 7067 C CA . TYR B 1 127 ? -5.527 -53.125 -9.57 1 96.5 127 TYR B CA 1
ATOM 7068 C C . TYR B 1 127 ? -6.902 -53.25 -10.219 1 96.5 127 TYR B C 1
ATOM 7070 O O . TYR B 1 127 ? -7.211 -54.25 -10.867 1 96.5 127 TYR B O 1
ATOM 7078 N N . ASN B 1 128 ? -7.75 -52.281 -9.867 1 96.81 128 ASN B N 1
ATOM 7079 C CA . ASN B 1 128 ? -9.055 -52.094 -10.484 1 96.81 128 ASN B CA 1
ATOM 7080 C C . ASN B 1 128 ? -9.094 -50.781 -11.297 1 96.81 128 ASN B C 1
ATOM 7082 O O . ASN B 1 128 ? -8.523 -49.781 -10.891 1 96.81 128 ASN B O 1
ATOM 7086 N N . PHE B 1 129 ? -9.672 -50.906 -12.5 1 95.5 129 PHE B N 1
ATOM 7087 C CA . PHE B 1 129 ? -9.711 -49.75 -13.383 1 95.5 129 PHE B CA 1
ATOM 7088 C C . PHE B 1 129 ? -11.047 -49.656 -14.102 1 95.5 129 PHE B C 1
ATOM 7090 O O . PHE B 1 129 ? -11.625 -50.688 -14.477 1 95.5 129 PHE B O 1
ATOM 7097 N N . ARG B 1 130 ? -11.57 -48.438 -14.102 1 96.31 130 ARG B N 1
ATOM 7098 C CA . ARG B 1 130 ? -12.82 -48.188 -14.82 1 96.31 130 ARG B CA 1
ATOM 7099 C C . ARG B 1 130 ? -12.742 -46.875 -15.609 1 96.31 130 ARG B C 1
ATOM 7101 O O . ARG B 1 130 ? -12.297 -45.844 -15.086 1 96.31 130 ARG B O 1
ATOM 7108 N N . ALA B 1 131 ? -13.102 -46.938 -16.875 1 95.81 131 ALA B N 1
ATOM 7109 C CA . ALA B 1 131 ? -13.227 -45.75 -17.734 1 95.81 131 ALA B CA 1
ATOM 7110 C C . ALA B 1 131 ? -14.68 -45.531 -18.141 1 95.81 131 ALA B C 1
ATOM 7112 O O . ALA B 1 131 ? -15.336 -46.438 -18.656 1 95.81 131 ALA B O 1
ATOM 7113 N N . THR B 1 132 ? -15.164 -44.375 -17.828 1 94.56 132 THR B N 1
ATOM 7114 C CA . THR B 1 132 ? -16.562 -44.062 -18.109 1 94.56 132 THR B CA 1
ATOM 7115 C C . THR B 1 132 ? -16.656 -42.812 -19 1 94.56 132 THR B C 1
ATOM 7117 O O . THR B 1 132 ? -15.852 -41.875 -18.859 1 94.56 132 THR B O 1
ATOM 7120 N N . LEU B 1 133 ? -17.562 -42.844 -19.922 1 92.31 133 LEU B N 1
ATOM 7121 C CA . LEU B 1 133 ? -17.859 -41.656 -20.703 1 92.31 133 LEU B CA 1
ATOM 7122 C C . LEU B 1 133 ? -18.844 -40.75 -19.984 1 92.31 133 LEU B C 1
ATOM 7124 O O . LEU B 1 133 ? -19.891 -41.188 -19.5 1 92.31 133 LEU B O 1
ATOM 7128 N N . LEU B 1 134 ? -18.453 -39.531 -19.906 1 90.44 134 LEU B N 1
ATOM 7129 C CA . LEU B 1 134 ? -19.281 -38.594 -19.172 1 90.44 134 LEU B CA 1
ATOM 7130 C C . LEU B 1 134 ? -20.344 -37.969 -20.062 1 90.44 134 LEU B C 1
ATOM 7132 O O . LEU B 1 134 ? -20.031 -37.406 -21.109 1 90.44 134 LEU B O 1
ATOM 7136 N N . GLU B 1 135 ? -21.578 -38.094 -19.672 1 83.12 135 GLU B N 1
ATOM 7137 C CA . GLU B 1 135 ? -22.688 -37.531 -20.453 1 83.12 135 GLU B CA 1
ATOM 7138 C C . GLU B 1 135 ? -23 -36.094 -20.031 1 83.12 135 GLU B C 1
ATOM 7140 O O . GLU B 1 135 ? -23.469 -35.281 -20.844 1 83.12 135 GLU B O 1
ATOM 7145 N N . ASP B 1 136 ? -22.844 -35.75 -18.812 1 87.38 136 ASP B N 1
ATOM 7146 C CA . ASP B 1 136 ? -23.203 -34.438 -18.266 1 87.38 136 ASP B CA 1
ATOM 7147 C C . ASP B 1 136 ? -21.969 -33.594 -17.984 1 87.38 136 ASP B C 1
ATOM 7149 O O . ASP B 1 136 ? -21.828 -33.031 -16.906 1 87.38 136 ASP B O 1
ATOM 7153 N N . PHE B 1 137 ? -21.156 -33.5 -19.047 1 93 137 PHE B N 1
ATOM 7154 C CA . PHE B 1 137 ? -19.906 -32.75 -18.891 1 93 137 PHE B CA 1
ATOM 7155 C C . PHE B 1 137 ? -20.156 -31.266 -19.094 1 93 137 PHE B C 1
ATOM 7157 O O . PHE B 1 137 ? -19.484 -30.438 -18.469 1 93 137 PHE B O 1
ATOM 7164 N N . ASN B 1 138 ? -21.109 -30.969 -19.906 1 93.69 138 ASN B N 1
ATOM 7165 C CA . ASN B 1 138 ? -21.422 -29.578 -20.203 1 93.69 138 ASN B CA 1
ATOM 7166 C C . ASN B 1 138 ? -22.516 -29.031 -19.281 1 93.69 138 ASN B C 1
ATOM 7168 O O . ASN B 1 138 ? -23.609 -29.594 -19.219 1 93.69 138 ASN B O 1
ATOM 7172 N N . LEU B 1 139 ? -22.156 -27.953 -18.641 1 95.94 139 LEU B N 1
ATOM 7173 C CA . LEU B 1 139 ? -23.125 -27.297 -17.766 1 95.94 139 LEU B CA 1
ATOM 7174 C C . LEU B 1 139 ? -24.141 -26.516 -18.578 1 95.94 139 LEU B C 1
ATOM 7176 O O . LEU B 1 139 ? -23.844 -26.047 -19.672 1 95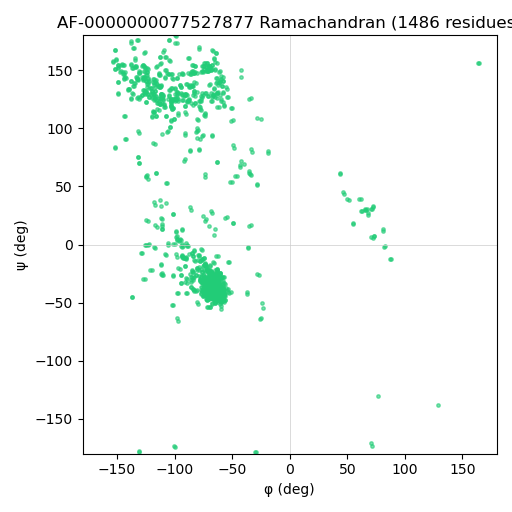.94 139 LEU B O 1
ATOM 7180 N N . LYS B 1 140 ? -25.328 -26.453 -18 1 94.25 140 LYS B N 1
ATOM 7181 C CA . LYS B 1 140 ? -26.406 -25.672 -18.594 1 94.25 140 LYS B CA 1
ATOM 7182 C C . LYS B 1 140 ? -26.812 -24.516 -17.703 1 94.25 140 LYS B C 1
ATOM 7184 O O . LYS B 1 140 ? -26.672 -24.578 -16.484 1 94.25 140 LYS B O 1
ATOM 7189 N N . THR B 1 141 ? -27.328 -23.531 -18.406 1 94.5 141 THR B N 1
ATOM 7190 C CA . THR B 1 141 ? -27.719 -22.328 -17.688 1 94.5 141 THR B CA 1
ATOM 7191 C C . THR B 1 141 ? -28.969 -22.594 -16.844 1 94.5 141 THR B C 1
ATOM 7193 O O . THR B 1 141 ? -29.969 -23.109 -17.344 1 94.5 141 THR B O 1
ATOM 7196 N N . GLY B 1 142 ? -28.906 -22.266 -15.562 1 93.38 142 GLY B N 1
ATOM 7197 C CA . GLY B 1 142 ? -30.078 -22.266 -14.688 1 93.38 142 GLY B CA 1
ATOM 7198 C C . GLY B 1 142 ? -30.406 -23.656 -14.156 1 93.38 142 GLY B C 1
ATOM 7199 O O . GLY B 1 142 ? -31.328 -23.812 -13.359 1 93.38 142 GLY B O 1
ATOM 7200 N N . ILE B 1 143 ? -29.688 -24.703 -14.516 1 94.62 143 ILE B N 1
ATOM 7201 C CA . ILE B 1 143 ? -29.969 -26.062 -14.055 1 94.62 143 ILE B CA 1
ATOM 7202 C C . ILE B 1 143 ? -28.891 -26.5 -13.078 1 94.62 143 ILE B C 1
ATOM 7204 O O . ILE B 1 143 ? -27.703 -26.547 -13.422 1 94.62 143 ILE B O 1
ATOM 7208 N N . PRO B 1 144 ? -29.297 -26.781 -11.883 1 95.56 144 PRO B N 1
ATOM 7209 C CA . PRO B 1 144 ? -28.312 -27.25 -10.914 1 95.56 144 PRO B CA 1
ATOM 7210 C C . PRO B 1 144 ? -27.719 -28.609 -11.281 1 95.56 144 PRO B C 1
ATOM 7212 O O . PRO B 1 144 ? -28.438 -29.484 -11.789 1 95.56 144 PRO B O 1
ATOM 7215 N N . HIS B 1 145 ? -26.484 -28.703 -11.188 1 96.31 145 HIS B N 1
ATOM 7216 C CA . HIS B 1 145 ? -25.75 -29.938 -11.461 1 96.31 145 HIS B CA 1
ATOM 7217 C C . HIS B 1 145 ? -25.016 -30.422 -10.211 1 96.31 145 HIS B C 1
ATOM 7219 O O . HIS B 1 145 ? -24.328 -29.641 -9.547 1 96.31 145 HIS B O 1
ATOM 7225 N N . GLN B 1 146 ? -25.188 -31.641 -9.891 1 95.56 146 GLN B N 1
ATOM 7226 C CA . GLN B 1 146 ? -24.547 -32.219 -8.719 1 95.56 146 GLN B CA 1
ATOM 7227 C C . GLN B 1 146 ? -23.219 -32.875 -9.102 1 95.56 146 GLN B C 1
ATOM 7229 O O . GLN B 1 146 ? -23.156 -33.625 -10.086 1 95.56 146 GLN B O 1
ATOM 7234 N N . VAL B 1 147 ? -22.266 -32.531 -8.398 1 95.38 147 VAL B N 1
ATOM 7235 C CA . VAL B 1 147 ? -20.953 -33.094 -8.648 1 95.38 147 VAL B CA 1
ATOM 7236 C C . VAL B 1 147 ? -20.344 -33.562 -7.328 1 95.38 147 VAL B C 1
ATOM 7238 O O . VAL B 1 147 ? -20.547 -32.938 -6.285 1 95.38 147 VAL B O 1
ATOM 7241 N N . THR B 1 148 ? -19.656 -34.656 -7.371 1 96.25 148 THR B N 1
ATOM 7242 C CA . THR B 1 148 ? -18.922 -35.188 -6.227 1 96.25 148 THR B CA 1
ATOM 7243 C C . THR B 1 148 ? -17.438 -35.281 -6.535 1 96.25 148 THR B C 1
ATOM 7245 O O . THR B 1 148 ? -17.047 -35.781 -7.59 1 96.25 148 THR B O 1
ATOM 7248 N N . ALA B 1 149 ? -16.688 -34.719 -5.719 1 96.69 149 ALA B N 1
ATOM 7249 C CA . ALA B 1 149 ? -15.242 -34.75 -5.906 1 96.69 149 ALA B CA 1
ATOM 7250 C C . ALA B 1 149 ? -14.516 -35.094 -4.609 1 96.69 149 ALA B C 1
ATOM 7252 O O . ALA B 1 149 ? -15.117 -35.062 -3.531 1 96.69 149 ALA B O 1
ATOM 7253 N N . SER B 1 150 ? -13.312 -35.531 -4.664 1 96 150 SER B N 1
ATOM 7254 C CA . SER B 1 150 ? -12.414 -35.812 -3.549 1 96 150 SER B CA 1
ATOM 7255 C C . SER B 1 150 ? -11 -35.312 -3.855 1 96 150 SER B C 1
ATOM 7257 O O . SER B 1 150 ? -10.711 -34.906 -4.973 1 96 150 SER B O 1
ATOM 7259 N N . ALA B 1 151 ? -10.156 -35.438 -2.861 1 95.06 151 ALA B N 1
ATOM 7260 C CA . ALA B 1 151 ? -8.789 -34.938 -3.029 1 95.06 151 ALA B CA 1
ATOM 7261 C C . ALA B 1 151 ? -8.055 -35.719 -4.113 1 95.06 151 ALA B C 1
ATOM 7263 O O . ALA B 1 151 ? -7.285 -35.156 -4.887 1 95.06 151 ALA B O 1
ATOM 7264 N N . SER B 1 152 ? -8.305 -37 -4.207 1 95.69 152 SER B N 1
ATOM 7265 C CA . SER B 1 152 ? -7.613 -37.844 -5.164 1 95.69 152 SER B CA 1
ATOM 7266 C C . SER B 1 152 ? -8.398 -37.969 -6.465 1 95.69 152 SER B C 1
ATOM 7268 O O . SER B 1 152 ? -7.887 -38.5 -7.457 1 95.69 152 SER B O 1
ATOM 7270 N N . GLN B 1 153 ? -9.633 -37.469 -6.449 1 96.06 153 GLN B N 1
ATOM 7271 C CA . GLN B 1 153 ? -10.477 -37.562 -7.637 1 96.06 153 GLN B CA 1
ATOM 7272 C C . GLN B 1 153 ? -11.102 -36.219 -7.957 1 96.06 153 GLN B C 1
ATOM 7274 O O . GLN B 1 153 ? -12.32 -36.062 -7.887 1 96.06 153 GLN B O 1
ATOM 7279 N N . PRO B 1 154 ? -10.289 -35.312 -8.398 1 96.12 154 PRO B N 1
ATOM 7280 C CA . PRO B 1 154 ? -10.844 -34.031 -8.789 1 96.12 154 PRO B CA 1
ATOM 7281 C C . PRO B 1 154 ? -11.734 -34.125 -10.031 1 96.12 154 PRO B C 1
ATOM 7283 O O . PRO B 1 154 ? -11.609 -35.062 -10.812 1 96.12 154 PRO B O 1
ATOM 7286 N N . VAL B 1 155 ? -12.609 -33.219 -10.125 1 96.19 155 VAL B N 1
ATOM 7287 C CA . VAL B 1 155 ? -13.539 -33.188 -11.25 1 96.19 155 VAL B CA 1
ATOM 7288 C C . VAL B 1 155 ? -13.617 -31.781 -11.836 1 96.19 155 VAL B C 1
ATOM 7290 O O . VAL B 1 155 ? -13.398 -30.797 -11.133 1 96.19 155 VAL B O 1
ATOM 7293 N N . TYR B 1 156 ? -13.758 -31.719 -13.102 1 96.19 156 TYR B N 1
ATOM 7294 C CA . TYR B 1 156 ? -14.008 -30.422 -13.719 1 96.19 156 TYR B CA 1
ATOM 7295 C C . TYR B 1 156 ? -15.094 -30.516 -14.781 1 96.19 156 TYR B C 1
ATOM 7297 O O . TYR B 1 156 ? -15.367 -31.609 -15.297 1 96.19 156 TYR B O 1
ATOM 7305 N N . LEU B 1 157 ? -15.766 -29.531 -15.008 1 96.75 157 LEU B N 1
ATOM 7306 C CA . LEU B 1 157 ? -16.859 -29.406 -15.969 1 96.75 157 LEU B CA 1
ATOM 7307 C C . LEU B 1 157 ? -16.625 -28.234 -16.906 1 96.75 157 LEU B C 1
ATOM 7309 O O . LEU B 1 157 ? -15.742 -27.406 -16.672 1 96.75 157 LEU B O 1
ATOM 7313 N N . GLN B 1 158 ? -17.375 -28.25 -17.969 1 96.38 158 GLN B N 1
ATOM 7314 C CA . GLN B 1 158 ? -17.219 -27.188 -18.953 1 96.38 158 GLN B CA 1
ATOM 7315 C C . GLN B 1 158 ? -18.5 -26.359 -19.109 1 96.38 158 GLN B C 1
ATOM 7317 O O . GLN B 1 158 ? -19.594 -26.891 -18.953 1 96.38 158 GLN B O 1
ATOM 7322 N N . TYR B 1 159 ? -18.344 -25.062 -19.297 1 97 159 TYR B N 1
ATOM 7323 C CA . TYR B 1 159 ? -19.453 -24.172 -19.594 1 97 159 TYR B CA 1
ATOM 7324 C C . TYR B 1 159 ? -19.109 -23.219 -20.734 1 97 159 TYR B C 1
ATOM 7326 O O . TYR B 1 159 ? -17.984 -22.719 -20.812 1 97 159 TYR B O 1
ATOM 7334 N N . ASP B 1 160 ? -20.062 -23 -21.609 1 95.62 160 ASP B N 1
ATOM 7335 C CA . ASP B 1 160 ? -19.953 -22.062 -22.703 1 95.62 160 ASP B CA 1
ATOM 7336 C C . ASP B 1 160 ? -20.953 -20.906 -22.547 1 95.62 160 ASP B C 1
ATOM 7338 O O . ASP B 1 160 ? -22.156 -21.125 -22.562 1 95.62 160 ASP B O 1
ATOM 7342 N N . ILE B 1 161 ? -20.422 -19.719 -22.5 1 95.62 161 ILE B N 1
ATOM 7343 C CA . ILE B 1 161 ? -21.281 -18.562 -22.328 1 95.62 161 ILE B CA 1
ATOM 7344 C C . ILE B 1 161 ? -21.984 -18.25 -23.656 1 95.62 161 ILE B C 1
ATOM 7346 O O . ILE B 1 161 ? -21.344 -18.094 -24.688 1 95.62 161 ILE B O 1
ATOM 7350 N N . PRO B 1 162 ? -23.25 -18.094 -23.578 1 93.06 162 PRO B N 1
ATOM 7351 C CA . PRO B 1 162 ? -23.969 -17.75 -24.797 1 93.06 162 PRO B CA 1
ATOM 7352 C C . PRO B 1 162 ? -23.578 -16.375 -25.359 1 93.06 162 PRO B C 1
ATOM 7354 O O . PRO B 1 162 ? -23.109 -15.523 -24.609 1 93.06 162 PRO B O 1
ATOM 7357 N N . GLU B 1 163 ? -23.766 -16.109 -26.609 1 90.94 163 GLU B N 1
ATOM 7358 C CA . GLU B 1 163 ? -23.312 -14.906 -27.312 1 90.94 163 GLU B CA 1
ATOM 7359 C C . GLU B 1 163 ? -24.062 -13.672 -26.812 1 90.94 163 GLU B C 1
ATOM 7361 O O . GLU B 1 163 ? -23.516 -12.562 -26.844 1 90.94 163 GLU B O 1
ATOM 7366 N N . ASP B 1 164 ? -25.234 -13.766 -26.266 1 87.25 164 ASP B N 1
ATOM 7367 C CA . ASP B 1 164 ? -26.047 -12.617 -25.891 1 87.25 164 ASP B CA 1
ATOM 7368 C C . ASP B 1 164 ? -25.828 -12.234 -24.422 1 87.25 164 ASP B C 1
ATOM 7370 O O . ASP B 1 164 ? -26.391 -11.25 -23.938 1 87.25 164 ASP B O 1
ATOM 7374 N N . VAL B 1 165 ? -24.984 -12.984 -23.812 1 90.12 165 VAL B N 1
ATOM 7375 C CA . VAL B 1 165 ? -24.781 -12.742 -22.391 1 90.12 165 VAL B CA 1
ATOM 7376 C C . VAL B 1 165 ? -23.359 -12.219 -22.156 1 90.12 165 VAL B C 1
ATOM 7378 O O . VAL B 1 165 ? -22.406 -12.742 -22.734 1 90.12 165 VAL B O 1
ATOM 7381 N N . ASP B 1 166 ? -23.188 -11.18 -21.312 1 88.75 166 ASP B N 1
ATOM 7382 C CA . ASP B 1 166 ? -21.891 -10.562 -21.094 1 88.75 166 ASP B CA 1
ATOM 7383 C C . ASP B 1 166 ? -21.141 -11.242 -19.953 1 88.75 166 ASP B C 1
ATOM 7385 O O . ASP B 1 166 ? -19.922 -11.438 -20.016 1 88.75 166 ASP B O 1
ATOM 7389 N N . SER B 1 167 ? -21.906 -11.562 -18.844 1 91.31 167 SER B N 1
ATOM 7390 C CA . SER B 1 167 ? -21.266 -12.172 -17.688 1 91.31 167 SER B CA 1
ATOM 7391 C C . SER B 1 167 ? -22.188 -13.188 -17.016 1 91.31 167 SER B C 1
ATOM 7393 O O . SER B 1 167 ? -23.406 -13.117 -17.156 1 91.31 167 SER B O 1
ATOM 7395 N N . VAL B 1 168 ? -21.531 -14.141 -16.344 1 93.75 168 VAL B N 1
ATOM 7396 C CA . VAL B 1 168 ? -22.312 -15.172 -15.664 1 93.75 168 VAL B CA 1
ATOM 7397 C C . VAL B 1 168 ? -21.766 -15.375 -14.25 1 93.75 168 VAL B C 1
ATOM 7399 O O . VAL B 1 168 ? -20.594 -15.086 -13.977 1 93.75 168 VAL B O 1
ATOM 7402 N N . PHE B 1 169 ? -22.703 -15.844 -13.328 1 93.31 169 PHE B N 1
ATOM 7403 C CA . PHE B 1 169 ? -22.344 -16.281 -11.984 1 93.31 169 PHE B CA 1
ATOM 7404 C C . PHE B 1 169 ? -22.25 -17.797 -11.906 1 93.31 169 PHE B C 1
ATOM 7406 O O . PHE B 1 169 ? -23.172 -18.5 -12.336 1 93.31 169 PHE B O 1
ATOM 7413 N N . VAL B 1 170 ? -21.141 -18.203 -11.461 1 96.62 170 VAL B N 1
ATOM 7414 C CA . VAL B 1 170 ? -21.016 -19.625 -11.156 1 96.62 170 VAL B CA 1
ATOM 7415 C C . VAL B 1 170 ? -21.156 -19.859 -9.648 1 96.62 170 VAL B C 1
ATOM 7417 O O . VAL B 1 170 ? -20.234 -19.547 -8.883 1 96.62 170 VAL B O 1
ATOM 7420 N N . HIS B 1 171 ? -22.281 -20.422 -9.273 1 96.19 171 HIS B N 1
ATOM 7421 C CA . HIS B 1 171 ? -22.547 -20.688 -7.863 1 96.19 171 HIS B CA 1
ATOM 7422 C C . HIS B 1 171 ? -22.234 -22.141 -7.512 1 96.19 171 HIS B C 1
ATOM 7424 O O . HIS B 1 171 ? -22.641 -23.062 -8.227 1 96.19 171 HIS B O 1
ATOM 7430 N N . VAL B 1 172 ? -21.516 -22.312 -6.48 1 97.62 172 VAL B N 1
ATOM 7431 C CA . VAL B 1 172 ? -21.219 -23.641 -5.961 1 97.62 172 VAL B CA 1
ATOM 7432 C C . VAL B 1 172 ? -21.641 -23.719 -4.496 1 97.62 172 VAL B C 1
ATOM 7434 O O . VAL B 1 172 ? -21.156 -22.953 -3.662 1 97.62 172 VAL B O 1
ATOM 7437 N N . ASP B 1 173 ? -22.484 -24.641 -4.184 1 97 173 ASP B N 1
ATOM 7438 C CA . ASP B 1 173 ? -22.984 -24.812 -2.82 1 97 173 ASP B CA 1
ATOM 7439 C C . ASP B 1 173 ? -22.797 -26.25 -2.34 1 97 173 ASP B C 1
ATOM 7441 O O . ASP B 1 173 ? -22.859 -27.188 -3.137 1 97 173 ASP B O 1
ATOM 7445 N N . SER B 1 174 ? -22.469 -26.359 -1.11 1 97.31 174 SER B N 1
ATOM 7446 C CA . SER B 1 174 ? -22.297 -27.688 -0.515 1 97.31 174 SER B CA 1
ATOM 7447 C C . SER B 1 174 ? -22.719 -27.688 0.95 1 97.31 174 SER B C 1
ATOM 7449 O O . SER B 1 174 ? -22.672 -26.656 1.618 1 97.31 174 SER B O 1
ATOM 7451 N N . ASP B 1 175 ? -23.109 -28.812 1.503 1 95.44 175 ASP B N 1
ATOM 7452 C CA . ASP B 1 175 ? -23.469 -28.969 2.91 1 95.44 175 ASP B CA 1
ATOM 7453 C C . ASP B 1 175 ? -22.266 -29.422 3.734 1 95.44 175 ASP B C 1
ATOM 7455 O O . ASP B 1 175 ? -22.281 -29.344 4.965 1 95.44 175 ASP B O 1
ATOM 7459 N N . SER B 1 176 ? -21.25 -29.781 3.012 1 94.75 176 SER B N 1
ATOM 7460 C CA . SER B 1 176 ? -20.031 -30.234 3.688 1 94.75 176 SER B CA 1
ATOM 7461 C C . SER B 1 176 ? -19.047 -29.078 3.896 1 94.75 176 SER B C 1
ATOM 7463 O O . SER B 1 176 ? -18.938 -28.188 3.043 1 94.75 176 SER B O 1
ATOM 7465 N N . HIS B 1 177 ? -18.297 -29.156 5.016 1 93.62 177 HIS B N 1
ATOM 7466 C CA . HIS B 1 177 ? -17.359 -28.094 5.336 1 93.62 177 HIS B CA 1
ATOM 7467 C C . HIS B 1 177 ? -15.938 -28.469 4.922 1 93.62 177 HIS B C 1
ATOM 7469 O O . HIS B 1 177 ? -14.977 -27.766 5.27 1 93.62 177 HIS B O 1
ATOM 7475 N N . ALA B 1 178 ? -15.844 -29.547 4.148 1 94.44 178 ALA B N 1
ATOM 7476 C CA . ALA B 1 178 ? -14.523 -29.906 3.648 1 94.44 178 ALA B CA 1
ATOM 7477 C C . ALA B 1 178 ? -13.969 -28.812 2.74 1 94.44 178 ALA B C 1
ATOM 7479 O O . ALA B 1 178 ? -14.664 -28.328 1.838 1 94.44 178 ALA B O 1
ATOM 7480 N N . CYS B 1 179 ? -12.789 -28.453 3.012 1 95.81 179 CYS B N 1
ATOM 7481 C CA . CYS B 1 179 ? -12.188 -27.344 2.285 1 95.81 179 CYS B CA 1
ATOM 7482 C C . CYS B 1 179 ? -11.977 -27.703 0.819 1 95.81 179 CYS B C 1
ATOM 7484 O O . CYS B 1 179 ? -11.375 -28.734 0.509 1 95.81 179 CYS B O 1
ATOM 7486 N N . THR B 1 180 ? -12.445 -26.891 -0.051 1 96.75 180 THR B N 1
ATOM 7487 C CA . THR B 1 180 ? -12.359 -27.109 -1.488 1 96.75 180 THR B CA 1
ATOM 7488 C C . THR B 1 180 ? -11.867 -25.859 -2.207 1 96.75 180 THR B C 1
ATOM 7490 O O . THR B 1 180 ? -12.172 -24.75 -1.786 1 96.75 180 THR B O 1
ATOM 7493 N N . THR B 1 181 ? -11.07 -26.031 -3.201 1 96.5 181 THR B N 1
ATOM 7494 C CA . THR B 1 181 ? -10.672 -24.938 -4.078 1 96.5 181 THR B CA 1
ATOM 7495 C C . THR B 1 181 ? -11.445 -24.984 -5.395 1 96.5 181 THR B C 1
ATOM 7497 O O . THR B 1 181 ? -11.367 -25.984 -6.125 1 96.5 181 THR B O 1
ATOM 7500 N N . VAL B 1 182 ? -12.203 -23.984 -5.625 1 97.44 182 VAL B N 1
ATOM 7501 C CA . VAL B 1 182 ? -12.93 -23.875 -6.887 1 97.44 182 VAL B CA 1
ATOM 7502 C C . VAL B 1 182 ? -12.156 -22.953 -7.836 1 97.44 182 VAL B C 1
ATOM 7504 O O . VAL B 1 182 ? -11.828 -21.812 -7.488 1 97.44 182 VAL B O 1
ATOM 7507 N N . SER B 1 183 ? -11.867 -23.453 -9.023 1 97 183 SER B N 1
ATOM 7508 C CA . SER B 1 183 ? -11.078 -22.688 -9.977 1 97 183 SER B CA 1
ATOM 7509 C C . SER B 1 183 ? -11.773 -22.594 -11.328 1 97 183 SER B C 1
ATOM 7511 O O . SER B 1 183 ? -12.539 -23.484 -11.703 1 97 183 SER B O 1
ATOM 7513 N N . ILE B 1 184 ? -11.656 -21.5 -11.984 1 97.31 184 ILE B N 1
ATOM 7514 C CA . ILE B 1 184 ? -12.125 -21.281 -13.344 1 97.31 184 ILE B CA 1
ATOM 7515 C C . ILE B 1 184 ? -10.938 -21.094 -14.281 1 97.31 184 ILE B C 1
ATOM 7517 O O . ILE B 1 184 ? -10.109 -20.203 -14.078 1 97.31 184 ILE B O 1
ATOM 7521 N N . GLN B 1 185 ? -10.859 -21.938 -15.242 1 95.12 185 GLN B N 1
ATOM 7522 C CA . GLN B 1 185 ? -9.742 -21.906 -16.188 1 95.12 185 GLN B CA 1
ATOM 7523 C C . GLN B 1 185 ? -10.234 -21.828 -17.625 1 95.12 185 GLN B C 1
ATOM 7525 O O . GLN B 1 185 ? -11.32 -22.312 -17.938 1 95.12 185 GLN B O 1
ATOM 7530 N N . PRO B 1 186 ? -9.484 -21.188 -18.5 1 93.31 186 PRO B N 1
ATOM 7531 C CA . PRO B 1 186 ? -9.859 -21.234 -19.922 1 93.31 186 PRO B CA 1
ATOM 7532 C C . PRO B 1 186 ? -9.742 -22.625 -20.531 1 93.31 186 PRO B C 1
ATOM 7534 O O . PRO B 1 186 ? -9.008 -23.469 -20 1 93.31 186 PRO B O 1
ATOM 7537 N N . ILE B 1 187 ? -10.414 -22.797 -21.594 1 91.94 187 ILE B N 1
ATOM 7538 C CA . ILE B 1 187 ? -10.422 -24.109 -22.234 1 91.94 187 ILE B CA 1
ATOM 7539 C C . ILE B 1 187 ? -9.031 -24.422 -22.781 1 91.94 187 ILE B C 1
ATOM 7541 O O . ILE B 1 187 ? -8.375 -23.547 -23.375 1 91.94 187 ILE B O 1
ATOM 7545 N N . GLY B 1 188 ? -8.648 -25.531 -22.422 1 84.81 188 GLY B N 1
ATOM 7546 C CA . GLY B 1 188 ? -7.348 -26 -22.875 1 84.81 188 GLY B CA 1
ATOM 7547 C C . GLY B 1 188 ? -6.824 -27.172 -22.078 1 84.81 188 GLY B C 1
ATOM 7548 O O . GLY B 1 188 ? -7.32 -27.469 -20.984 1 84.81 188 GLY B O 1
ATOM 7549 N N . CYS B 1 189 ? -5.945 -27.953 -22.672 1 84 189 CYS B N 1
ATOM 7550 C CA . CYS B 1 189 ? -5.289 -29.078 -22.016 1 84 189 CYS B CA 1
ATOM 7551 C C . CYS B 1 189 ? -3.779 -28.859 -21.953 1 84 189 CYS B C 1
ATOM 7553 O O . CYS B 1 189 ? -3.184 -28.359 -22.906 1 84 189 CYS B O 1
ATOM 7555 N N . PRO B 1 190 ? -3.084 -29.109 -20.922 1 83.69 190 PRO B N 1
ATOM 7556 C CA . PRO B 1 190 ? -3.607 -29.844 -19.781 1 83.69 190 PRO B CA 1
ATOM 7557 C C . PRO B 1 190 ? -4.383 -28.953 -18.812 1 83.69 190 PRO B C 1
ATOM 7559 O O . PRO B 1 190 ? -4.137 -27.734 -18.734 1 83.69 190 PRO B O 1
ATOM 7562 N N . VAL B 1 191 ? -5.289 -29.531 -18.078 1 90.19 191 VAL B N 1
ATOM 7563 C CA . VAL B 1 191 ? -6.062 -28.844 -17.047 1 90.19 191 VAL B CA 1
ATOM 7564 C C . VAL B 1 191 ? -5.332 -28.938 -15.711 1 90.19 191 VAL B C 1
ATOM 7566 O O . VAL B 1 191 ? -4.789 -29.984 -15.367 1 90.19 191 VAL B O 1
ATOM 7569 N N . PHE B 1 192 ? -5.332 -27.875 -15.008 1 89.19 192 PHE B N 1
ATOM 7570 C CA . PHE B 1 192 ? -4.703 -27.844 -13.688 1 89.19 192 PHE B CA 1
ATOM 7571 C C . PHE B 1 192 ? -5.707 -28.203 -12.602 1 89.19 192 PHE B C 1
ATOM 7573 O O . PHE B 1 192 ? -6.371 -27.312 -12.055 1 89.19 192 PHE B O 1
ATOM 7580 N N . ASP B 1 193 ? -5.75 -29.422 -12.234 1 91.81 193 ASP B N 1
ATOM 7581 C CA . ASP B 1 193 ? -6.793 -29.891 -11.328 1 91.81 193 ASP B CA 1
ATOM 7582 C C . ASP B 1 193 ? -6.188 -30.531 -10.086 1 91.81 193 ASP B C 1
ATOM 7584 O O . ASP B 1 193 ? -6.828 -31.375 -9.445 1 91.81 193 ASP B O 1
ATOM 7588 N N . LEU B 1 194 ? -4.965 -30.203 -9.836 1 88.19 194 LEU B N 1
ATOM 7589 C CA . LEU B 1 194 ? -4.344 -30.703 -8.617 1 88.19 194 LEU B CA 1
ATOM 7590 C C . LEU B 1 194 ? -4.176 -29.594 -7.586 1 88.19 194 LEU B C 1
ATOM 7592 O O . LEU B 1 194 ? -4.191 -28.406 -7.938 1 88.19 194 LEU B O 1
ATOM 7596 N N . THR B 1 195 ? -3.982 -30.031 -6.332 1 86.06 195 THR B N 1
ATOM 7597 C CA . THR B 1 195 ? -3.881 -29.062 -5.242 1 86.06 195 THR B CA 1
ATOM 7598 C C . THR B 1 195 ? -2.65 -28.188 -5.418 1 86.06 195 THR B C 1
ATOM 7600 O O . THR B 1 195 ? -2.664 -27.016 -5.039 1 86.06 195 THR B O 1
ATOM 7603 N N . ASN B 1 196 ? -1.639 -28.625 -6.07 1 77.56 196 ASN B N 1
ATOM 7604 C CA . ASN B 1 196 ? -0.388 -27.875 -6.168 1 77.56 196 ASN B CA 1
ATOM 7605 C C . ASN B 1 196 ? -0.351 -27 -7.418 1 77.56 196 ASN B C 1
ATOM 7607 O O . ASN B 1 196 ? 0.479 -26.094 -7.527 1 77.56 196 ASN B O 1
ATOM 7611 N N . ASN B 1 197 ? -1.288 -27.203 -8.344 1 82.19 197 ASN B N 1
ATOM 7612 C CA . ASN B 1 197 ? -1.16 -26.438 -9.578 1 82.19 197 ASN B CA 1
ATOM 7613 C C . ASN B 1 197 ? -2.455 -25.703 -9.922 1 82.19 197 ASN B C 1
ATOM 7615 O O . ASN B 1 197 ? -2.488 -24.891 -10.844 1 82.19 197 ASN B O 1
ATOM 7619 N N . VAL B 1 198 ? -3.453 -25.969 -9.195 1 84.81 198 VAL B N 1
ATOM 7620 C CA . VAL B 1 198 ? -4.758 -25.391 -9.508 1 84.81 198 VAL B CA 1
ATOM 7621 C C . VAL B 1 198 ? -4.668 -23.859 -9.453 1 84.81 198 VAL B C 1
ATOM 7623 O O . VAL B 1 198 ? -5.418 -23.172 -10.148 1 84.81 198 VAL B O 1
ATOM 7626 N N . ILE B 1 199 ? -3.779 -23.375 -8.742 1 81.5 199 ILE B N 1
ATOM 7627 C CA . ILE B 1 199 ? -3.697 -21.938 -8.523 1 81.5 199 ILE B CA 1
ATOM 7628 C C . ILE B 1 199 ? -3.035 -21.281 -9.727 1 81.5 199 ILE B C 1
ATOM 7630 O O . ILE B 1 199 ? -3.109 -20.047 -9.891 1 81.5 199 ILE B O 1
ATOM 7634 N N . SER B 1 200 ? -2.457 -22.031 -10.555 1 75.56 200 SER B N 1
ATOM 7635 C CA . SER B 1 200 ? -1.714 -21.469 -11.68 1 75.56 200 SER B CA 1
ATOM 7636 C C . SER B 1 200 ? -2.623 -21.234 -12.883 1 75.56 200 SER B C 1
ATOM 7638 O O . SER B 1 200 ? -2.236 -20.562 -13.836 1 75.56 200 SER B O 1
ATOM 7640 N N . GLY B 1 201 ? -3.844 -21.766 -12.656 1 76.5 201 GLY B N 1
ATOM 7641 C CA . GLY B 1 201 ? -4.723 -21.688 -13.812 1 76.5 201 GLY B CA 1
ATOM 7642 C C . GLY B 1 201 ? -5.879 -20.719 -13.625 1 76.5 201 GLY B C 1
ATOM 7643 O O . GLY B 1 201 ? -6.762 -20.953 -12.797 1 76.5 201 GLY B O 1
ATOM 7644 N N . GLY B 1 202 ? -5.754 -19.516 -14.07 1 88.38 202 GLY B N 1
ATOM 7645 C CA . GLY B 1 202 ? -6.902 -18.609 -14.109 1 88.38 202 GLY B CA 1
ATOM 7646 C C . GLY B 1 202 ? -7.258 -18.031 -12.758 1 88.38 202 GLY B C 1
ATOM 7647 O O . GLY B 1 202 ? -6.383 -17.562 -12.023 1 88.38 202 GLY B O 1
ATOM 7648 N N . MET B 1 203 ? -8.703 -18.172 -12.438 1 95.12 203 MET B N 1
ATOM 7649 C CA . MET B 1 203 ? -9.203 -17.625 -11.172 1 95.12 203 MET B CA 1
ATOM 7650 C C . MET B 1 203 ? -9.508 -18.75 -10.188 1 95.12 203 MET B C 1
ATOM 7652 O O . MET B 1 203 ? -9.914 -19.844 -10.594 1 95.12 203 MET B O 1
ATOM 7656 N N . HIS B 1 204 ? -9.312 -18.469 -8.938 1 95.56 204 HIS B N 1
ATOM 7657 C CA . HIS B 1 204 ? -9.609 -19.531 -7.973 1 95.56 204 HIS B CA 1
ATOM 7658 C C . HIS B 1 204 ? -10.078 -18.938 -6.648 1 95.56 204 HIS B C 1
ATOM 7660 O O . HIS B 1 204 ? -9.789 -17.781 -6.332 1 95.56 204 HIS B O 1
ATOM 7666 N N . GLN B 1 205 ? -10.875 -19.766 -5.891 1 95.75 205 GLN B N 1
ATOM 7667 C CA . GLN B 1 205 ? -11.414 -19.453 -4.574 1 95.75 205 GLN B CA 1
ATOM 7668 C C . GLN B 1 205 ? -11.414 -20.672 -3.666 1 95.75 205 GLN B C 1
ATOM 7670 O O . GLN B 1 205 ? -11.688 -21.781 -4.117 1 95.75 205 GLN B O 1
ATOM 7675 N N . THR B 1 206 ? -11.148 -20.422 -2.424 1 96.25 206 THR B N 1
ATOM 7676 C CA . THR B 1 206 ? -11.383 -21.484 -1.441 1 96.25 206 THR B CA 1
ATOM 7677 C C . THR B 1 206 ? -12.844 -21.5 -1.01 1 96.25 206 THR B C 1
ATOM 7679 O O . THR B 1 206 ? -13.5 -20.469 -0.942 1 96.25 206 THR B O 1
ATOM 7682 N N . MET B 1 207 ? -13.289 -22.688 -0.723 1 96.75 207 MET B N 1
ATOM 7683 C CA . MET B 1 207 ? -14.703 -22.828 -0.394 1 96.75 207 MET B CA 1
ATOM 7684 C C . MET B 1 207 ? -14.898 -23.812 0.754 1 96.75 207 MET B C 1
ATOM 7686 O O . MET B 1 207 ? -14.305 -24.891 0.755 1 96.75 207 MET B O 1
ATOM 7690 N N . SER B 1 208 ? -15.719 -23.438 1.721 1 95.69 208 SER B N 1
ATOM 7691 C CA . SER B 1 208 ? -16.219 -24.375 2.721 1 95.69 208 SER B CA 1
ATOM 7692 C C . SER B 1 208 ? -17.625 -24.875 2.352 1 95.69 208 SER B C 1
ATOM 7694 O O . SER B 1 208 ? -17.766 -25.953 1.772 1 95.69 208 SER B O 1
ATOM 7696 N N . THR B 1 209 ? -18.562 -23.922 2.328 1 96.19 209 THR B N 1
ATOM 7697 C CA . THR B 1 209 ? -19.906 -24.359 1.984 1 96.19 209 THR B CA 1
ATOM 7698 C C . THR B 1 209 ? -20.438 -23.625 0.755 1 96.19 209 THR B C 1
ATOM 7700 O O . THR B 1 209 ? -21.391 -24.062 0.122 1 96.19 209 THR B O 1
ATOM 7703 N N . SER B 1 210 ? -19.844 -22.516 0.542 1 95.38 210 SER B N 1
ATOM 7704 C CA . SER B 1 210 ? -20.359 -21.719 -0.569 1 95.38 210 SER B CA 1
ATOM 7705 C C . SER B 1 210 ? -19.234 -21 -1.302 1 95.38 210 SER B C 1
ATOM 7707 O O . SER B 1 210 ? -18.25 -20.578 -0.684 1 95.38 210 SER B O 1
ATOM 7709 N N . ALA B 1 211 ? -19.375 -20.922 -2.637 1 96.31 211 ALA B N 1
ATOM 7710 C CA . ALA B 1 211 ? -18.469 -20.156 -3.492 1 96.31 211 ALA B CA 1
ATOM 7711 C C . ALA B 1 211 ? -19.188 -19.609 -4.715 1 96.31 211 ALA B C 1
ATOM 7713 O O . ALA B 1 211 ? -20.125 -20.234 -5.223 1 96.31 211 ALA B O 1
ATOM 7714 N N . THR B 1 212 ? -18.859 -18.406 -5.07 1 96.19 212 THR B N 1
ATOM 7715 C CA . THR B 1 212 ? -19.422 -17.781 -6.27 1 96.19 212 THR B CA 1
ATOM 7716 C C . THR B 1 212 ? -18.328 -17.031 -7.039 1 96.19 212 THR B C 1
ATOM 7718 O O . THR B 1 212 ? -17.625 -16.188 -6.477 1 96.19 212 THR B O 1
ATOM 7721 N N . ILE B 1 213 ? -18.156 -17.328 -8.289 1 95.38 213 ILE B N 1
ATOM 7722 C CA . ILE B 1 213 ? -17.188 -16.656 -9.141 1 95.38 213 ILE B CA 1
ATOM 7723 C C . ILE B 1 213 ? -17.891 -16.047 -10.352 1 95.38 213 ILE B C 1
ATOM 7725 O O . ILE B 1 213 ? -18.719 -16.703 -10.992 1 95.38 213 ILE B O 1
ATOM 7729 N N . THR B 1 214 ? -17.625 -14.797 -10.602 1 93 214 THR B N 1
ATOM 7730 C CA . THR B 1 214 ? -18.172 -14.117 -11.773 1 93 214 THR B CA 1
ATOM 7731 C C . THR B 1 214 ? -17.219 -14.234 -12.961 1 93 214 THR B C 1
ATOM 7733 O O . THR B 1 214 ? -16.016 -13.953 -12.828 1 93 214 THR B O 1
ATOM 7736 N N . VAL B 1 215 ? -17.719 -14.656 -14.086 1 94.69 215 VAL B N 1
ATOM 7737 C CA . VAL B 1 215 ? -16.906 -14.82 -15.289 1 94.69 215 VAL B CA 1
ATOM 7738 C C . VAL B 1 215 ? -17.453 -13.922 -16.406 1 94.69 215 VAL B C 1
ATOM 7740 O O . VAL B 1 215 ? -18.656 -13.938 -16.688 1 94.69 215 VAL B O 1
ATOM 7743 N N . GLU B 1 216 ? -16.578 -13.188 -17 1 92.31 216 GLU B N 1
ATOM 7744 C CA . GLU B 1 216 ? -16.938 -12.305 -18.109 1 92.31 216 GLU B CA 1
ATOM 7745 C C . GLU B 1 216 ? -16.641 -12.961 -19.453 1 92.31 216 GLU B C 1
ATOM 7747 O O . GLU B 1 216 ? -15.578 -13.57 -19.641 1 92.31 216 GLU B O 1
ATOM 7752 N N . ARG B 1 217 ? -17.469 -12.727 -20.406 1 93.31 217 ARG B N 1
ATOM 7753 C CA . ARG B 1 217 ? -17.328 -13.336 -21.719 1 93.31 217 ARG B CA 1
ATOM 7754 C C . ARG B 1 217 ? -16.125 -12.758 -22.453 1 93.31 217 ARG B C 1
ATOM 7756 O O . ARG B 1 217 ? -15.438 -13.469 -23.188 1 93.31 217 ARG B O 1
ATOM 7763 N N . LYS B 1 218 ? -15.922 -11.477 -22.25 1 91.12 218 LYS B N 1
ATOM 7764 C CA . LYS B 1 218 ? -14.82 -10.797 -22.938 1 91.12 218 LYS B CA 1
ATOM 7765 C C . LYS B 1 218 ? -13.484 -11.461 -22.625 1 91.12 218 LYS B C 1
ATOM 7767 O O . LYS B 1 218 ? -12.602 -11.531 -23.469 1 91.12 218 LYS B O 1
ATOM 7772 N N . ASN B 1 219 ? -13.398 -12.07 -21.453 1 89.38 219 ASN B N 1
ATOM 7773 C CA . ASN B 1 219 ? -12.148 -12.68 -21.016 1 89.38 219 ASN B CA 1
ATOM 7774 C C . ASN B 1 219 ? -12.125 -14.18 -21.297 1 89.38 219 ASN B C 1
ATOM 7776 O O . ASN B 1 219 ? -11.102 -14.719 -21.719 1 89.38 219 ASN B O 1
ATOM 7780 N N . MET B 1 220 ? -13.289 -14.789 -21.016 1 93.75 220 MET B N 1
ATOM 7781 C CA . MET B 1 220 ? -13.383 -16.234 -21.172 1 93.75 220 MET B CA 1
ATOM 7782 C C . MET B 1 220 ? -14.758 -16.641 -21.719 1 93.75 220 MET B C 1
ATOM 7784 O O . MET B 1 220 ? -15.648 -16.984 -20.938 1 93.75 220 MET B O 1
ATOM 7788 N N . PRO B 1 221 ? -14.844 -16.719 -22.953 1 94.88 221 PRO B N 1
ATOM 7789 C CA . PRO B 1 221 ? -16.141 -17.125 -23.5 1 94.88 221 PRO B CA 1
ATOM 7790 C C . PRO B 1 221 ? -16.5 -18.562 -23.141 1 94.88 221 PRO B C 1
ATOM 7792 O O . PRO B 1 221 ? -17.688 -18.891 -23 1 94.88 221 PRO B O 1
ATOM 7795 N N . GLN B 1 222 ? -15.453 -19.438 -23.094 1 95.81 222 GLN B N 1
ATOM 7796 C CA . GLN B 1 222 ? -15.594 -20.797 -22.609 1 95.81 222 GLN B CA 1
ATOM 7797 C C . GLN B 1 222 ? -14.609 -21.094 -21.469 1 95.81 222 GLN B C 1
ATOM 7799 O O . GLN B 1 222 ? -13.477 -20.594 -21.484 1 95.81 222 GLN B O 1
ATOM 7804 N N . PHE B 1 223 ? -15.195 -21.844 -20.516 1 96.81 223 PHE B N 1
ATOM 7805 C CA . PHE B 1 223 ? -14.273 -22.078 -19.406 1 96.81 223 PHE B CA 1
ATOM 7806 C C . PHE B 1 223 ? -14.57 -23.391 -18.719 1 96.81 223 PHE B C 1
ATOM 7808 O O . PHE B 1 223 ? -15.633 -23.984 -18.922 1 96.81 223 PHE B O 1
ATOM 7815 N N . TYR B 1 224 ? -13.594 -23.922 -18.016 1 97 224 TYR B N 1
ATOM 7816 C CA . TYR B 1 224 ? -13.734 -25.094 -17.156 1 97 224 TYR B CA 1
ATOM 7817 C C . TYR B 1 224 ? -13.984 -24.672 -15.711 1 97 224 TYR B C 1
ATOM 7819 O O . TYR B 1 224 ? -13.43 -23.672 -15.242 1 97 224 TYR B O 1
ATOM 7827 N N . VAL B 1 225 ? -14.836 -25.281 -15.055 1 97.44 225 VAL B N 1
ATOM 7828 C CA . VAL B 1 225 ? -14.992 -25.172 -13.609 1 97.44 225 VAL B CA 1
ATOM 7829 C C . VAL B 1 225 ? -14.359 -26.375 -12.922 1 97.44 225 VAL B C 1
ATOM 7831 O O . VAL B 1 225 ? -14.781 -27.516 -13.133 1 97.44 225 VAL B O 1
ATOM 7834 N N . ILE B 1 226 ? -13.375 -26.109 -12.133 1 97.25 226 ILE B N 1
ATOM 7835 C CA . ILE B 1 226 ? -12.594 -27.188 -11.547 1 97.25 226 ILE B CA 1
ATOM 7836 C C . ILE B 1 226 ? -12.836 -27.25 -10.039 1 97.25 226 ILE B C 1
ATOM 7838 O O . ILE B 1 226 ? -12.875 -26.203 -9.375 1 97.25 226 ILE B O 1
ATOM 7842 N N . PHE B 1 227 ? -13 -28.422 -9.531 1 97.12 227 PHE B N 1
ATOM 7843 C CA . PHE B 1 227 ? -13.219 -28.656 -8.102 1 97.12 227 PHE B CA 1
ATOM 7844 C C . PHE B 1 227 ? -12.102 -29.5 -7.512 1 97.12 227 PHE B C 1
ATOM 7846 O O . PHE B 1 227 ? -11.977 -30.688 -7.844 1 97.12 227 PHE B O 1
ATOM 7853 N N . VAL B 1 228 ? -11.352 -28.906 -6.637 1 96.56 228 VAL B N 1
ATOM 7854 C CA . VAL B 1 228 ? -10.258 -29.625 -5.984 1 96.56 228 VAL B CA 1
ATOM 7855 C C . VAL B 1 228 ? -10.484 -29.641 -4.473 1 96.56 228 VAL B C 1
ATOM 7857 O O . VAL B 1 228 ? -10.32 -28.609 -3.805 1 96.56 228 VAL B O 1
ATOM 7860 N N . VAL B 1 229 ? -10.797 -30.797 -3.953 1 96.56 229 VAL B N 1
ATOM 7861 C CA . VAL B 1 229 ? -10.984 -30.938 -2.514 1 96.56 229 VAL B CA 1
ATOM 7862 C C . VAL B 1 229 ? -9.625 -31.125 -1.832 1 96.56 229 VAL B C 1
ATOM 7864 O O . VAL B 1 229 ? -8.812 -31.922 -2.273 1 96.56 229 VAL B O 1
ATOM 7867 N N . ASN B 1 230 ? -9.453 -30.375 -0.817 1 94 230 ASN B N 1
ATOM 7868 C CA . ASN B 1 230 ? -8.211 -30.5 -0.061 1 94 230 ASN B CA 1
ATOM 7869 C C . ASN B 1 230 ? -8.289 -31.641 0.959 1 94 230 ASN B C 1
ATOM 7871 O O . ASN B 1 230 ? -9.367 -31.922 1.488 1 94 230 ASN B O 1
ATOM 7875 N N . PRO B 1 231 ? -7.137 -32.25 1.232 1 92.75 231 PRO B N 1
ATOM 7876 C CA . PRO B 1 231 ? -7.156 -33.344 2.197 1 92.75 231 PRO B CA 1
ATOM 7877 C C . PRO B 1 231 ? -7.414 -32.875 3.627 1 92.75 231 PRO B C 1
ATOM 7879 O O . PRO B 1 231 ? -7.887 -33.656 4.461 1 92.75 231 PRO B O 1
ATOM 7882 N N . ASN B 1 232 ? -7.055 -31.609 3.855 1 91.44 232 ASN B N 1
ATOM 7883 C CA . ASN B 1 232 ? -7.305 -31.031 5.168 1 91.44 232 ASN B CA 1
ATOM 7884 C C . ASN B 1 232 ? -7.961 -29.656 5.051 1 91.44 232 ASN B C 1
ATOM 7886 O O . ASN B 1 232 ? -8.195 -29.172 3.943 1 91.44 232 ASN B O 1
ATOM 7890 N N . ASN B 1 233 ? -8.289 -29.109 6.188 1 91.56 233 ASN B N 1
ATOM 7891 C CA . ASN B 1 233 ? -9.016 -27.844 6.191 1 91.56 233 ASN B CA 1
ATOM 7892 C C . ASN B 1 233 ? -8.094 -26.672 6.496 1 91.56 233 ASN B C 1
ATOM 7894 O O . ASN B 1 233 ? -8.562 -25.594 6.902 1 91.56 233 ASN B O 1
ATOM 7898 N N . ASN B 1 234 ? -6.867 -26.766 6.227 1 89 234 ASN B N 1
ATOM 7899 C CA . ASN B 1 234 ? -5.898 -25.75 6.621 1 89 234 ASN B CA 1
ATOM 7900 C C . ASN B 1 234 ? -6.074 -24.469 5.812 1 89 234 ASN B C 1
ATOM 7902 O O . ASN B 1 234 ? -5.863 -23.359 6.328 1 89 234 ASN B O 1
ATOM 7906 N N . TYR B 1 235 ? -6.555 -24.625 4.598 1 89.56 235 TYR B N 1
ATOM 7907 C CA . TYR B 1 235 ? -6.715 -23.453 3.746 1 89.56 235 TYR B CA 1
ATOM 7908 C C . TYR B 1 235 ? -7.996 -22.703 4.09 1 89.56 235 TYR B C 1
ATOM 7910 O O . TYR B 1 235 ? -8.141 -21.531 3.76 1 89.56 235 TYR B O 1
ATOM 7918 N N . CYS B 1 236 ? -8.891 -23.344 4.715 1 92.94 236 CYS B N 1
ATOM 7919 C CA . CYS B 1 236 ? -10.211 -22.75 4.922 1 92.94 236 CYS B CA 1
ATOM 7920 C C . CYS B 1 236 ? -10.445 -22.438 6.395 1 92.94 236 CYS B C 1
ATOM 7922 O O . CYS B 1 236 ? -11.352 -21.672 6.73 1 92.94 236 CYS B O 1
ATOM 7924 N N . SER B 1 237 ? -9.688 -23.016 7.227 1 88.94 237 SER B N 1
ATOM 7925 C CA . SER B 1 237 ? -9.938 -22.844 8.656 1 88.94 237 SER B CA 1
ATOM 7926 C C . SER B 1 237 ? -8.828 -22.031 9.32 1 88.94 237 SER B C 1
ATOM 7928 O O . SER B 1 237 ? -7.715 -21.953 8.797 1 88.94 237 SER B O 1
ATOM 7930 N N . GLU B 1 238 ? -9.18 -21.422 10.43 1 82.81 238 GLU B N 1
ATOM 7931 C CA . GLU B 1 238 ? -8.203 -20.672 11.219 1 82.81 238 GLU B CA 1
ATOM 7932 C C . GLU B 1 238 ? -7.312 -21.609 12.031 1 82.81 238 GLU B C 1
ATOM 7934 O O . GLU B 1 238 ? -6.141 -21.297 12.266 1 82.81 238 GLU B O 1
ATOM 7939 N N . MET B 1 239 ? -7.898 -22.688 12.414 1 79.88 239 MET B N 1
ATOM 7940 C CA . MET B 1 239 ? -7.141 -23.672 13.18 1 79.88 239 MET B CA 1
ATOM 7941 C C . MET B 1 239 ? -6.488 -24.688 12.25 1 79.88 239 MET B C 1
ATOM 7943 O O . MET B 1 239 ? -7.164 -25.312 11.43 1 79.88 239 MET B O 1
ATOM 7947 N N . ALA B 1 240 ? -5.191 -24.703 12.328 1 78.44 240 ALA B N 1
ATOM 7948 C CA . ALA B 1 240 ? -4.461 -25.609 11.453 1 78.44 240 ALA B CA 1
ATOM 7949 C C . ALA B 1 240 ? -4.605 -27.062 11.922 1 78.44 240 ALA B C 1
ATOM 7951 O O . ALA B 1 240 ? -4.574 -27.328 13.125 1 78.44 240 ALA B O 1
ATOM 7952 N N . ASP B 1 241 ? -4.965 -27.906 10.961 1 81.06 241 ASP B N 1
ATOM 7953 C CA . ASP B 1 241 ? -5.004 -29.344 11.234 1 81.06 241 ASP B CA 1
ATOM 7954 C C . ASP B 1 241 ? -3.594 -29.906 11.375 1 81.06 241 ASP B C 1
ATOM 7956 O O . ASP B 1 241 ? -2.643 -29.375 10.797 1 81.06 241 ASP B O 1
ATOM 7960 N N . ILE B 1 242 ? -3.484 -30.938 12.164 1 82.62 242 ILE B N 1
ATOM 7961 C CA . ILE B 1 242 ? -2.203 -31.609 12.312 1 82.62 242 ILE B CA 1
ATOM 7962 C C . ILE B 1 242 ? -1.901 -32.438 11.062 1 82.62 242 ILE B C 1
ATOM 7964 O O . ILE B 1 242 ? -2.674 -33.312 10.688 1 82.62 242 ILE B O 1
ATOM 7968 N N . VAL B 1 243 ? -0.968 -32.062 10.336 1 84.44 243 VAL B N 1
ATOM 7969 C CA . VAL B 1 243 ? -0.527 -32.781 9.141 1 84.44 243 VAL B CA 1
ATOM 7970 C C . VAL B 1 243 ? 0.459 -33.875 9.539 1 84.44 243 VAL B C 1
ATOM 7972 O O . VAL B 1 243 ? 1.359 -33.656 10.352 1 84.44 243 VAL B O 1
ATOM 7975 N N . PRO B 1 244 ? 0.321 -34.969 9.008 1 86.06 244 PRO B N 1
ATOM 7976 C CA . PRO B 1 244 ? 1.276 -36.031 9.328 1 86.06 244 PRO B CA 1
ATOM 7977 C C . PRO B 1 244 ? 2.693 -35.719 8.852 1 86.06 244 PRO B C 1
ATOM 7979 O O . PRO B 1 244 ? 2.871 -35.031 7.852 1 86.06 244 PRO B O 1
ATOM 7982 N N . LYS B 1 245 ? 3.674 -36.25 9.586 1 80.25 245 LYS B N 1
ATOM 7983 C CA . LYS B 1 245 ? 5.078 -36.031 9.266 1 80.25 245 LYS B CA 1
ATOM 7984 C C . LYS B 1 245 ? 5.508 -36.875 8.07 1 80.25 245 LYS B C 1
ATOM 7986 O O . LYS B 1 245 ? 6.297 -36.406 7.23 1 80.25 245 LYS B O 1
ATOM 7991 N N . LYS B 1 246 ? 4.867 -38.062 7.918 1 86.88 246 LYS B N 1
ATOM 7992 C CA . LYS B 1 246 ? 5.113 -39 6.828 1 86.88 246 LYS B CA 1
ATOM 7993 C C . LYS B 1 246 ? 3.816 -39.344 6.105 1 86.88 246 LYS B C 1
ATOM 7995 O O . LYS B 1 246 ? 2.73 -39.25 6.68 1 86.88 246 LYS B O 1
ATOM 8000 N N . PRO B 1 247 ? 4.055 -39.688 4.828 1 89.62 247 PRO B N 1
ATOM 8001 C CA . PRO B 1 247 ? 2.844 -40.062 4.094 1 89.62 247 PRO B CA 1
ATOM 8002 C C . PRO B 1 247 ? 2.086 -41.219 4.762 1 89.62 247 PRO B C 1
ATOM 8004 O O . PRO B 1 247 ? 2.664 -42.25 5.023 1 89.62 247 PRO B O 1
ATOM 8007 N N . THR B 1 248 ? 0.83 -40.906 5.133 1 89 248 THR B N 1
ATOM 8008 C CA . THR B 1 248 ? -0.005 -41.906 5.809 1 89 248 THR B CA 1
ATOM 8009 C C . THR B 1 248 ? -1.315 -42.094 5.055 1 89 248 THR B C 1
ATOM 8011 O O . THR B 1 248 ? -1.885 -41.156 4.516 1 89 248 THR B O 1
ATOM 8014 N N . ARG B 1 249 ? -1.712 -43.344 5.141 1 90 249 ARG B N 1
ATOM 8015 C CA . ARG B 1 249 ? -2.973 -43.688 4.484 1 90 249 ARG B CA 1
ATOM 8016 C C . ARG B 1 249 ? -4.145 -42.969 5.148 1 90 249 ARG B C 1
ATOM 8018 O O . ARG B 1 249 ? -4.266 -42.969 6.375 1 90 249 ARG B O 1
ATOM 8025 N N . SER B 1 250 ? -4.895 -42.281 4.246 1 89.38 250 SER B N 1
ATOM 8026 C CA . SER B 1 250 ? -6.016 -41.5 4.75 1 89.38 250 SER B CA 1
ATOM 8027 C C . SER B 1 250 ? -7.32 -41.906 4.066 1 89.38 250 SER B C 1
ATOM 8029 O O . SER B 1 250 ? -7.312 -42.375 2.924 1 89.38 250 SER B O 1
ATOM 8031 N N . PRO B 1 251 ? -8.375 -41.781 4.824 1 90.06 251 PRO B N 1
ATOM 8032 C CA . PRO B 1 251 ? -9.672 -42.031 4.199 1 90.06 251 PRO B CA 1
ATOM 8033 C C . PRO B 1 251 ? -10.055 -40.969 3.166 1 90.06 251 PRO B C 1
ATOM 8035 O O . PRO B 1 251 ? -9.656 -39.812 3.289 1 90.06 251 PRO B O 1
ATOM 8038 N N . ILE B 1 252 ? -10.781 -41.406 2.225 1 92.31 252 ILE B N 1
ATOM 8039 C CA . ILE B 1 252 ? -11.219 -40.5 1.163 1 92.31 252 ILE B CA 1
ATOM 8040 C C . ILE B 1 252 ? -12.445 -39.719 1.622 1 92.31 252 ILE B C 1
ATOM 8042 O O . ILE B 1 252 ? -13.453 -40.312 2.012 1 92.31 252 ILE B O 1
ATOM 8046 N N . ILE B 1 253 ? -12.367 -38.469 1.622 1 92.38 253 ILE B N 1
ATOM 8047 C CA . ILE B 1 253 ? -13.492 -37.594 1.926 1 92.38 253 ILE B CA 1
ATOM 8048 C C . ILE B 1 253 ? -14.148 -37.125 0.628 1 92.38 253 ILE B C 1
ATOM 8050 O O . ILE B 1 253 ? -13.531 -36.406 -0.176 1 92.38 253 ILE B O 1
ATOM 8054 N N . MET B 1 254 ? -15.328 -37.562 0.448 1 94.25 254 MET B N 1
ATOM 8055 C CA . MET B 1 254 ? -16.094 -37.156 -0.726 1 94.25 254 MET B CA 1
ATOM 8056 C C . MET B 1 254 ? -16.969 -35.938 -0.403 1 94.25 254 MET B C 1
ATOM 8058 O O . MET B 1 254 ? -17.688 -35.938 0.6 1 94.25 254 MET B O 1
ATOM 8062 N N . LYS B 1 255 ? -16.875 -34.938 -1.191 1 96.5 255 LYS B N 1
ATOM 8063 C CA . LYS B 1 255 ? -17.688 -33.75 -1.024 1 96.5 255 LYS B CA 1
ATOM 8064 C C . LYS B 1 255 ? -18.688 -33.594 -2.166 1 96.5 255 LYS B C 1
ATOM 8066 O O . LYS B 1 255 ? -18.312 -33.625 -3.34 1 96.5 255 LYS B O 1
ATOM 8071 N N . ASN B 1 256 ? -19.938 -33.562 -1.778 1 97.44 256 ASN B N 1
ATOM 8072 C CA . ASN B 1 256 ? -21 -33.312 -2.744 1 97.44 256 ASN B CA 1
ATOM 8073 C C . ASN B 1 256 ? -21.297 -31.828 -2.902 1 97.44 256 ASN B C 1
ATOM 8075 O O . ASN B 1 256 ? -21.5 -31.125 -1.914 1 97.44 256 ASN B O 1
ATOM 8079 N N . MET B 1 257 ? -21.297 -31.406 -4.117 1 97.5 257 MET B N 1
ATOM 8080 C CA . MET B 1 257 ? -21.5 -29.984 -4.395 1 97.5 257 MET B CA 1
ATOM 8081 C C . MET B 1 257 ? -22.562 -29.781 -5.473 1 97.5 257 MET B C 1
ATOM 8083 O O . MET B 1 257 ? -22.734 -30.641 -6.34 1 97.5 257 MET B O 1
ATOM 8087 N N . ASN B 1 258 ? -23.234 -28.75 -5.348 1 97.5 258 ASN B N 1
ATOM 8088 C CA . ASN B 1 258 ? -24.203 -28.328 -6.355 1 97.5 258 ASN B CA 1
ATOM 8089 C C . ASN B 1 258 ? -23.734 -27.078 -7.105 1 97.5 258 ASN B C 1
ATOM 8091 O O . ASN B 1 258 ? -23.438 -26.062 -6.492 1 97.5 258 ASN B O 1
ATOM 8095 N N . ILE B 1 259 ? -23.688 -27.203 -8.43 1 97.81 259 ILE B N 1
ATOM 8096 C CA . ILE B 1 259 ? -23.219 -26.094 -9.242 1 97.81 259 ILE B CA 1
ATOM 8097 C C . ILE B 1 259 ? -24.375 -25.531 -10.062 1 97.81 259 ILE B C 1
ATOM 8099 O O . ILE B 1 259 ? -25.125 -26.281 -10.688 1 97.81 259 ILE B O 1
ATOM 8103 N N . THR B 1 260 ? -24.531 -24.25 -9.992 1 96.81 260 THR B N 1
ATOM 8104 C CA . THR B 1 260 ? -25.531 -23.547 -10.789 1 96.81 260 THR B CA 1
ATOM 8105 C C . THR B 1 260 ? -24.922 -22.328 -11.477 1 96.81 260 THR B C 1
ATOM 8107 O O . THR B 1 260 ? -24.219 -21.547 -10.836 1 96.81 260 THR B O 1
ATOM 8110 N N . VAL B 1 261 ? -25.109 -22.25 -12.797 1 96.56 261 VAL B N 1
ATOM 8111 C CA . VAL B 1 261 ? -24.641 -21.094 -13.547 1 96.56 261 VAL B CA 1
ATOM 8112 C C . VAL B 1 261 ? -25.828 -20.188 -13.875 1 96.56 261 VAL B C 1
ATOM 8114 O O . VAL B 1 261 ? -26.828 -20.641 -14.422 1 96.56 261 VAL B O 1
ATOM 8117 N N . GLU B 1 262 ? -25.719 -18.953 -13.453 1 92.12 262 GLU B N 1
ATOM 8118 C CA . GLU B 1 262 ? -26.781 -17.984 -13.703 1 92.12 262 GLU B CA 1
ATOM 8119 C C . GLU B 1 262 ? -26.234 -16.75 -14.43 1 92.12 262 GLU B C 1
ATOM 8121 O O . GLU B 1 262 ? -25.031 -16.469 -14.352 1 92.12 262 GLU B O 1
ATOM 8126 N N . TRP B 1 263 ? -27.141 -16.141 -15.195 1 89.12 263 TRP B N 1
ATOM 8127 C CA . TRP B 1 263 ? -26.75 -14.891 -15.852 1 89.12 263 TRP B CA 1
ATOM 8128 C C . TRP B 1 263 ? -26.547 -13.781 -14.836 1 89.12 263 TRP B C 1
ATOM 8130 O O . TRP B 1 263 ? -27.312 -13.656 -13.875 1 89.12 263 TRP B O 1
ATOM 8140 N N . ALA B 1 264 ? -25.312 -13.258 -14.945 1 79.75 264 ALA B N 1
ATOM 8141 C CA . ALA B 1 264 ? -25.062 -12.117 -14.078 1 79.75 264 ALA B CA 1
ATOM 8142 C C . ALA B 1 264 ? -25.75 -10.859 -14.617 1 79.75 264 ALA B C 1
ATOM 8144 O O . ALA B 1 264 ? -25.688 -10.578 -15.82 1 79.75 264 ALA B O 1
ATOM 8145 N N . ASN B 1 265 ? -26.906 -10.562 -14.188 1 60.72 265 ASN B N 1
ATOM 8146 C CA . ASN B 1 265 ? -27.609 -9.383 -14.68 1 60.72 265 ASN B CA 1
ATOM 8147 C C . ASN B 1 265 ? -26.719 -8.148 -14.672 1 60.72 265 ASN B C 1
ATOM 8149 O O . ASN B 1 265 ? -26.516 -7.531 -13.633 1 60.72 265 ASN B O 1
ATOM 8153 N N . ASN B 1 266 ? -25.656 -8.359 -15.422 1 55.72 266 ASN B N 1
ATOM 8154 C CA . ASN B 1 266 ? -24.938 -7.086 -15.539 1 55.72 266 ASN B CA 1
ATOM 8155 C C . ASN B 1 266 ? -25.891 -5.953 -15.93 1 55.72 266 ASN B C 1
ATOM 8157 O O . ASN B 1 266 ? -25.969 -5.594 -17.109 1 55.72 266 ASN B O 1
ATOM 8161 N N . GLY B 1 267 ? -27.141 -6.242 -15.703 1 54.06 267 GLY B N 1
ATOM 8162 C CA . GLY B 1 267 ? -28.109 -5.211 -16.047 1 54.06 267 GLY B CA 1
ATOM 8163 C C . GLY B 1 267 ? -27.547 -3.807 -15.938 1 54.06 267 GLY B C 1
ATOM 8164 O O . GLY B 1 267 ? -26.422 -3.615 -15.469 1 54.06 267 GLY B O 1
ATOM 8165 N N . ASP B 1 268 ? -28.469 -2.854 -16.234 1 62.12 268 ASP B N 1
ATOM 8166 C CA . ASP B 1 268 ? -28.469 -1.403 -16.391 1 62.12 268 ASP B CA 1
ATOM 8167 C C . ASP B 1 268 ? -28.094 -0.702 -15.086 1 62.12 268 ASP B C 1
ATOM 8169 O O . ASP B 1 268 ? -28.875 -0.729 -14.125 1 62.12 268 ASP B O 1
ATOM 8173 N N . TYR B 1 269 ? -26.734 -0.909 -14.836 1 74.62 269 TYR B N 1
ATOM 8174 C CA . TYR B 1 269 ? -26.266 -0.097 -13.719 1 74.62 269 TYR B CA 1
ATOM 8175 C C . TYR B 1 269 ? -26.953 1.267 -13.719 1 74.62 269 TYR B C 1
ATOM 8177 O O . TYR B 1 269 ? -26.922 1.979 -12.711 1 74.62 269 TYR B O 1
ATOM 8185 N N . VAL B 1 270 ? -27.719 1.415 -14.68 1 81.81 270 VAL B N 1
ATOM 8186 C CA . VAL B 1 270 ? -28.25 2.766 -14.859 1 81.81 270 VAL B CA 1
ATOM 8187 C C . VAL B 1 270 ? -29.438 2.98 -13.914 1 81.81 270 VAL B C 1
ATOM 8189 O O . VAL B 1 270 ? -29.516 4.008 -13.242 1 81.81 270 VAL B O 1
ATOM 8192 N N . ILE B 1 271 ? -30.266 1.931 -13.781 1 86.06 271 ILE B N 1
ATOM 8193 C CA . ILE B 1 271 ? -31.484 2.104 -12.992 1 86.06 271 ILE B CA 1
ATOM 8194 C C . ILE B 1 271 ? -31.125 2.26 -11.516 1 86.06 271 ILE B C 1
ATOM 8196 O O . ILE B 1 271 ? -31.547 3.217 -10.867 1 86.06 271 ILE B O 1
ATOM 8200 N N . PRO B 1 272 ? -30.359 1.32 -10.953 1 85.19 272 PRO B N 1
ATOM 8201 C CA . PRO B 1 272 ? -30 1.513 -9.547 1 85.19 272 PRO B CA 1
ATOM 8202 C C . PRO B 1 272 ? -29.234 2.814 -9.312 1 85.19 272 PRO B C 1
ATOM 8204 O O . PRO B 1 272 ? -29.453 3.484 -8.297 1 85.19 272 PRO B O 1
ATOM 8207 N N . LEU B 1 273 ? -28.391 3.221 -10.164 1 85.81 273 LEU B N 1
ATOM 8208 C CA . LEU B 1 273 ? -27.609 4.445 -10.008 1 85.81 273 LEU B CA 1
ATOM 8209 C C . LEU B 1 273 ? -28.516 5.672 -10.102 1 85.81 273 LEU B C 1
ATOM 8211 O O . LEU B 1 273 ? -28.359 6.633 -9.344 1 85.81 273 LEU B O 1
ATOM 8215 N N . VAL B 1 274 ? -29.453 5.633 -11.039 1 89 274 VAL B N 1
ATOM 8216 C CA . VAL B 1 274 ? -30.359 6.754 -11.227 1 89 274 VAL B CA 1
ATOM 8217 C C . VAL B 1 274 ? -31.312 6.844 -10.023 1 89 274 VAL B C 1
ATOM 8219 O O . VAL B 1 274 ? -31.641 7.945 -9.57 1 89 274 VAL B O 1
ATOM 8222 N N . THR B 1 275 ? -31.672 5.727 -9.508 1 89.31 275 THR B N 1
ATOM 8223 C CA . THR B 1 275 ? -32.562 5.73 -8.352 1 89.31 275 THR B CA 1
ATOM 8224 C C . THR B 1 275 ? -31.844 6.305 -7.129 1 89.31 275 THR B C 1
ATOM 8226 O O . THR B 1 275 ? -32.375 7.148 -6.422 1 89.31 275 THR B O 1
ATOM 8229 N N . ALA B 1 276 ? -30.672 5.801 -6.828 1 89 276 ALA B N 1
ATOM 8230 C CA . ALA B 1 276 ? -29.891 6.328 -5.707 1 89 276 ALA B CA 1
ATOM 8231 C C . ALA B 1 276 ? -29.625 7.82 -5.879 1 89 276 ALA B C 1
ATOM 8233 O O . ALA B 1 276 ? -29.766 8.594 -4.93 1 89 276 ALA B O 1
ATOM 8234 N N . SER B 1 277 ? -29.312 8.242 -7.078 1 91.44 277 SER B N 1
ATOM 8235 C CA . SER B 1 277 ? -29.031 9.648 -7.363 1 91.44 277 SER B CA 1
ATOM 8236 C C . SER B 1 277 ? -30.297 10.492 -7.25 1 91.44 277 SER B C 1
ATOM 8238 O O . SER B 1 277 ? -30.234 11.656 -6.855 1 91.44 277 SER B O 1
ATOM 8240 N N . SER B 1 278 ? -31.391 9.883 -7.605 1 94 278 SER B N 1
ATOM 8241 C CA . SER B 1 278 ? -32.656 10.602 -7.512 1 94 278 SER B CA 1
ATOM 8242 C C . SER B 1 278 ? -33.031 10.891 -6.059 1 94 278 SER B C 1
ATOM 8244 O O . SER B 1 278 ? -33.562 11.961 -5.742 1 94 278 SER B O 1
ATOM 8246 N N . VAL B 1 279 ? -32.781 9.953 -5.191 1 93.69 279 VAL B N 1
ATOM 8247 C CA . VAL B 1 279 ? -33.031 10.18 -3.775 1 93.69 279 VAL B CA 1
ATOM 8248 C C . VAL B 1 279 ? -32.156 11.305 -3.254 1 93.69 279 VAL B C 1
ATOM 8250 O O . VAL B 1 279 ? -32.625 12.195 -2.535 1 93.69 279 VAL B O 1
ATOM 8253 N N . ILE B 1 280 ? -30.938 11.297 -3.627 1 95.56 280 ILE B N 1
ATOM 8254 C CA . ILE B 1 280 ? -30 12.344 -3.197 1 95.56 280 ILE B CA 1
ATOM 8255 C C . ILE B 1 280 ? -30.422 13.68 -3.799 1 95.56 280 ILE B C 1
ATOM 8257 O O . ILE B 1 280 ? -30.344 14.719 -3.135 1 95.56 280 ILE B O 1
ATOM 8261 N N . ALA B 1 281 ? -30.906 13.625 -5.047 1 96.81 281 ALA B N 1
ATOM 8262 C CA . ALA B 1 281 ? -31.391 14.844 -5.691 1 96.81 281 ALA B CA 1
ATOM 8263 C C . ALA B 1 281 ? -32.594 15.422 -4.957 1 96.81 281 ALA B C 1
ATOM 8265 O O . ALA B 1 281 ? -32.719 16.641 -4.844 1 96.81 281 ALA B O 1
ATOM 8266 N N . VAL B 1 282 ? -33.406 14.562 -4.496 1 96.81 282 VAL B N 1
ATOM 8267 C CA . VAL B 1 282 ? -34.562 15.008 -3.717 1 96.81 282 VAL B CA 1
ATOM 8268 C C . VAL B 1 282 ? -34.094 15.672 -2.426 1 96.81 282 VAL B C 1
ATOM 8270 O O . VAL B 1 282 ? -34.625 16.703 -2.016 1 96.81 282 VAL B O 1
ATOM 8273 N N . ILE B 1 283 ? -33.094 15.102 -1.812 1 96.75 283 ILE B N 1
ATOM 8274 C CA . ILE B 1 283 ? -32.531 15.688 -0.598 1 96.75 283 ILE B CA 1
ATOM 8275 C C . ILE B 1 283 ? -31.922 17.047 -0.915 1 96.75 283 ILE B C 1
ATOM 8277 O O . ILE B 1 283 ? -32.125 18.016 -0.161 1 96.75 283 ILE B O 1
ATOM 8281 N N . TYR B 1 284 ? -31.234 17.141 -2.051 1 97.5 284 TYR B N 1
ATOM 8282 C CA . TYR B 1 284 ? -30.688 18.422 -2.484 1 97.5 284 TYR B CA 1
ATOM 8283 C C . TYR B 1 284 ? -31.797 19.453 -2.686 1 97.5 284 TYR B C 1
ATOM 8285 O O . TYR B 1 284 ? -31.672 20.609 -2.271 1 97.5 284 TYR B O 1
ATOM 8293 N N . PHE B 1 285 ? -32.906 19.062 -3.26 1 97 285 PHE B N 1
ATOM 8294 C CA . PHE B 1 285 ? -34.031 19.938 -3.52 1 97 285 PHE B CA 1
ATOM 8295 C C . PHE B 1 285 ? -34.625 20.453 -2.215 1 97 285 PHE B C 1
ATOM 8297 O O . PHE B 1 285 ? -34.844 21.672 -2.061 1 97 285 PHE B O 1
ATOM 8304 N N . PHE B 1 286 ? -34.781 19.562 -1.281 1 95.38 286 PHE B N 1
ATOM 8305 C CA . PHE B 1 286 ? -35.375 19.969 0 1 95.38 286 PHE B CA 1
ATOM 8306 C C . PHE B 1 286 ? -34.375 20.828 0.781 1 95.38 286 PHE B C 1
ATOM 8308 O O . PHE B 1 286 ? -34.781 21.75 1.494 1 95.38 286 PHE B O 1
ATOM 8315 N N . ALA B 1 287 ? -33.094 20.531 0.711 1 95.94 287 ALA B N 1
ATOM 8316 C CA . ALA B 1 287 ? -32.094 21.328 1.397 1 95.94 287 ALA B CA 1
ATOM 8317 C C . ALA B 1 287 ? -32.031 22.75 0.839 1 95.94 287 ALA B C 1
ATOM 8319 O O . ALA B 1 287 ? -31.922 23.719 1.597 1 95.94 287 ALA B O 1
ATOM 8320 N N . ILE B 1 288 ? -32.125 22.891 -0.448 1 94.94 288 ILE B N 1
ATOM 8321 C CA . ILE B 1 288 ? -32.125 24.203 -1.081 1 94.94 288 ILE B CA 1
ATOM 8322 C C . ILE B 1 288 ? -33.375 24.984 -0.689 1 94.94 288 ILE B C 1
ATOM 8324 O O . ILE B 1 288 ? -33.312 26.172 -0.349 1 94.94 288 ILE B O 1
ATOM 8328 N N . ALA B 1 289 ? -34.5 24.281 -0.745 1 94.19 289 ALA B N 1
ATOM 8329 C CA . ALA B 1 289 ? -35.75 24.906 -0.309 1 94.19 289 ALA B CA 1
ATOM 8330 C C . ALA B 1 289 ? -35.656 25.359 1.144 1 94.19 289 ALA B C 1
ATOM 8332 O O . ALA B 1 289 ? -36.125 26.453 1.49 1 94.19 289 ALA B O 1
ATOM 8333 N N . TYR B 1 290 ? -35.094 24.5 1.853 1 91.75 290 TYR B N 1
ATOM 8334 C CA . TYR B 1 290 ? -34.875 24.812 3.262 1 91.75 290 TYR B CA 1
ATOM 8335 C C . TYR B 1 290 ? -34 26.047 3.422 1 91.75 290 TYR B C 1
ATOM 8337 O O . TYR B 1 290 ? -34.281 26.938 4.234 1 91.75 290 TYR B O 1
ATOM 8345 N N . MET B 1 291 ? -32.906 26.219 2.701 1 92.69 291 MET B N 1
ATOM 8346 C CA . MET B 1 291 ? -32 27.344 2.764 1 92.69 291 MET B CA 1
ATOM 8347 C C . MET B 1 291 ? -32.688 28.641 2.352 1 92.69 291 MET B C 1
ATOM 8349 O O . MET B 1 291 ? -32.5 29.672 2.979 1 92.69 291 MET B O 1
ATOM 8353 N N . ILE B 1 292 ? -33.562 28.562 1.377 1 92.75 292 ILE B N 1
ATOM 8354 C CA . ILE B 1 292 ? -34.281 29.734 0.902 1 92.75 292 ILE B CA 1
ATOM 8355 C C . ILE B 1 292 ? -35.312 30.172 1.957 1 92.75 292 ILE B C 1
ATOM 8357 O O . ILE B 1 292 ? -35.406 31.359 2.266 1 92.75 292 ILE B O 1
ATOM 8361 N N . ALA B 1 293 ? -36 29.219 2.469 1 89.44 293 ALA B N 1
ATOM 8362 C CA . ALA B 1 293 ? -36.969 29.516 3.51 1 89.44 293 ALA B CA 1
ATOM 8363 C C . ALA B 1 293 ? -36.312 30.141 4.73 1 89.44 293 ALA B C 1
ATOM 8365 O O . ALA B 1 293 ? -36.812 31.094 5.32 1 89.44 293 ALA B O 1
ATOM 8366 N N . ASP B 1 294 ? -35.219 29.547 5.148 1 87.31 294 ASP B N 1
ATOM 8367 C CA . ASP B 1 294 ? -34.469 30.047 6.297 1 87.31 294 ASP B CA 1
ATOM 8368 C C . ASP B 1 294 ? -34 31.484 6.055 1 87.31 294 ASP B C 1
ATOM 8370 O O . ASP B 1 294 ? -34.031 32.312 6.957 1 87.31 294 ASP B O 1
ATOM 8374 N N . TYR B 1 295 ? -33.5 31.734 4.902 1 87.44 295 TYR B N 1
ATOM 8375 C CA . TYR B 1 295 ? -33.062 33.062 4.523 1 87.44 295 TYR B CA 1
ATOM 8376 C C . TYR B 1 295 ? -34.188 34.094 4.621 1 87.44 295 TYR B C 1
ATOM 8378 O O . TYR B 1 295 ? -34 35.156 5.191 1 87.44 295 TYR B O 1
ATOM 8386 N N . ARG B 1 296 ? -35.344 33.812 4.141 1 86.94 296 ARG B N 1
ATOM 8387 C CA . ARG B 1 296 ? -36.5 34.688 4.156 1 86.94 296 ARG B CA 1
ATOM 8388 C C . ARG B 1 296 ? -36.969 34.969 5.586 1 86.94 296 ARG B C 1
ATOM 8390 O O . ARG B 1 296 ? -37.312 36.094 5.934 1 86.94 296 ARG B O 1
ATOM 8397 N N . MET B 1 297 ? -36.938 33.938 6.281 1 83.25 297 MET B N 1
ATOM 8398 C CA . MET B 1 297 ? -37.375 34.094 7.664 1 83.25 297 MET B CA 1
ATOM 8399 C C . MET B 1 297 ? -36.438 34.969 8.461 1 83.25 297 MET B C 1
ATOM 8401 O O . MET B 1 297 ? -36.875 35.812 9.25 1 83.25 297 MET B O 1
ATOM 8405 N N . GLU B 1 298 ? -35.125 34.75 8.336 1 82.62 298 GLU B N 1
ATOM 8406 C CA . GLU B 1 298 ? -34.125 35.531 9.055 1 82.62 298 GLU B CA 1
ATOM 8407 C C . GLU B 1 298 ? -34.156 37 8.625 1 82.62 298 GLU B C 1
ATOM 8409 O O . GLU B 1 298 ? -34 37.906 9.453 1 82.62 298 GLU B O 1
ATOM 8414 N N . MET B 1 299 ? -34.438 37.219 7.359 1 81.06 299 MET B N 1
ATOM 8415 C CA . MET B 1 299 ? -34.531 38.594 6.852 1 81.06 299 MET B CA 1
ATOM 8416 C C . MET B 1 299 ? -35.75 39.312 7.391 1 81.06 299 MET B C 1
ATOM 8418 O O . MET B 1 299 ? -35.688 40.5 7.727 1 81.06 299 MET B O 1
ATOM 8422 N N . LYS B 1 300 ? -36.781 38.594 7.441 1 81.69 300 LYS B N 1
ATOM 8423 C CA . LYS B 1 300 ? -38 39.156 8.008 1 81.69 300 LYS B CA 1
ATOM 8424 C C . LYS B 1 300 ? -37.812 39.5 9.484 1 81.69 300 LYS B C 1
ATOM 8426 O O . LYS B 1 300 ? -38.281 40.531 9.945 1 81.69 300 LYS B O 1
ATOM 8431 N N . PHE B 1 301 ? -37.188 38.594 10.102 1 77.94 301 PHE B N 1
ATOM 8432 C CA . PHE B 1 301 ? -36.938 38.812 11.516 1 77.94 301 PHE B CA 1
ATOM 8433 C C . PHE B 1 301 ? -36.031 40.031 11.719 1 77.94 301 PHE B C 1
ATOM 8435 O O . PHE B 1 301 ? -36.25 40.844 12.617 1 77.94 301 PHE B O 1
ATOM 8442 N N . MET B 1 302 ? -35 40.188 10.922 1 79.38 302 MET B N 1
ATOM 8443 C CA . MET B 1 302 ? -34.062 41.281 11 1 79.38 302 MET B CA 1
ATOM 8444 C C . MET B 1 302 ? -34.781 42.625 10.719 1 79.38 302 MET B C 1
ATOM 8446 O O . MET B 1 302 ? -34.5 43.625 11.367 1 79.38 302 MET B O 1
ATOM 8450 N N . GLU B 1 303 ? -35.688 42.562 9.844 1 77.19 303 GLU B N 1
ATOM 8451 C CA . GLU B 1 303 ? -36.438 43.781 9.5 1 77.19 303 GLU B CA 1
ATOM 8452 C C . GLU B 1 303 ? -37.406 44.188 10.617 1 77.19 303 GLU B C 1
ATOM 8454 O O . GLU B 1 303 ? -37.562 45.375 10.898 1 77.19 303 GLU B O 1
ATOM 8459 N N . GLN B 1 304 ? -37.906 43.25 11.195 1 74.94 304 GLN B N 1
ATOM 8460 C CA . GLN B 1 304 ? -38.875 43.531 12.25 1 74.94 304 GLN B CA 1
ATOM 8461 C C . GLN B 1 304 ? -38.188 44 13.531 1 74.94 304 GLN B C 1
ATOM 8463 O O . GLN B 1 304 ? -38.75 44.781 14.281 1 74.94 304 GLN B O 1
ATOM 8468 N N . HIS B 1 305 ? -37.031 43.5 13.719 1 64.56 305 HIS B N 1
ATOM 8469 C CA . HIS B 1 305 ? -36.375 43.719 15.008 1 64.56 305 HIS B CA 1
ATOM 8470 C C . HIS B 1 305 ? -35.25 44.75 14.883 1 64.56 305 HIS B C 1
ATOM 8472 O O . HIS B 1 305 ? -34.531 45 15.844 1 64.56 305 HIS B O 1
ATOM 8478 N N . HIS B 1 306 ? -35.031 45.25 13.75 1 64.31 306 HIS B N 1
ATOM 8479 C CA . HIS B 1 306 ? -33.969 46.25 13.555 1 64.31 306 HIS B CA 1
ATOM 8480 C C . HIS B 1 306 ? -34.094 47.375 14.555 1 64.31 306 HIS B C 1
ATOM 8482 O O . HIS B 1 306 ? -33.094 47.844 15.109 1 64.31 306 HIS B O 1
ATOM 8488 N N . SER B 1 307 ? -35.312 47.844 14.836 1 59.56 307 SER B N 1
ATOM 8489 C CA . SER B 1 307 ? -35.531 48.938 15.789 1 59.56 307 SER B CA 1
ATOM 8490 C C . SER B 1 307 ? -35.219 48.469 17.219 1 59.56 307 SER B C 1
ATOM 8492 O O . SER B 1 307 ? -34.688 49.25 18.016 1 59.56 307 SER B O 1
ATOM 8494 N N . PHE B 1 308 ? -35.531 47.281 17.469 1 56.94 308 PHE B N 1
ATOM 8495 C CA . PHE B 1 308 ? -35.312 46.719 18.797 1 56.94 308 PHE B CA 1
ATOM 8496 C C . PHE B 1 308 ? -33.844 46.5 19.078 1 56.94 308 PHE B C 1
ATOM 8498 O O . PHE B 1 308 ? -33.375 46.75 20.172 1 56.94 308 PHE B O 1
ATOM 8505 N N . LEU B 1 309 ? -33.062 46.031 18.094 1 60.88 309 LEU B N 1
ATOM 8506 C CA . LEU B 1 309 ? -31.641 45.781 18.219 1 60.88 309 LEU B CA 1
ATOM 8507 C C . LEU B 1 309 ? -30.875 47.062 18.469 1 60.88 309 LEU B C 1
ATOM 8509 O O . LEU B 1 309 ? -29.938 47.125 19.281 1 60.88 309 LEU B O 1
ATOM 8513 N N . ASP B 1 310 ? -31.375 48.188 17.844 1 58.28 310 ASP B N 1
ATOM 8514 C CA . ASP B 1 310 ? -30.766 49.5 18.016 1 58.28 310 ASP B CA 1
ATOM 8515 C C . ASP B 1 310 ? -31.062 50.094 19.391 1 58.28 310 ASP B C 1
ATOM 8517 O O . ASP B 1 310 ? -30.203 50.688 20.016 1 58.28 310 ASP B O 1
ATOM 8521 N N . HIS B 1 311 ? -32.281 49.781 19.891 1 55.19 311 HIS B N 1
ATOM 8522 C CA . HIS B 1 311 ? -32.656 50.344 21.188 1 55.19 311 HIS B CA 1
ATOM 8523 C C . HIS B 1 311 ? -31.969 49.594 22.328 1 55.19 311 HIS B C 1
ATOM 8525 O O . HIS B 1 311 ? -31.531 50.219 23.297 1 55.19 311 HIS B O 1
ATOM 8531 N N . ARG B 1 312 ? -31.844 48.375 22.266 1 57.03 312 ARG B N 1
ATOM 8532 C CA . ARG B 1 312 ? -31.219 47.594 23.328 1 57.03 312 ARG B CA 1
ATOM 8533 C C . ARG B 1 312 ? -29.719 47.812 23.375 1 57.03 312 ARG B C 1
ATOM 8535 O O . ARG B 1 312 ? -29.125 47.875 24.453 1 57.03 312 ARG B O 1
ATOM 8542 N N . THR B 1 313 ? -29.156 48.062 22.188 1 55.22 313 THR B N 1
ATOM 8543 C CA . THR B 1 313 ? -27.75 48.406 22.125 1 55.22 313 THR B CA 1
ATOM 8544 C C . THR B 1 313 ? -27.484 49.781 22.75 1 55.22 313 THR B C 1
ATOM 8546 O O . THR B 1 313 ? -26.469 49.969 23.406 1 55.22 313 THR B O 1
ATOM 8549 N N . ALA B 1 314 ? -28.422 50.75 22.594 1 55.5 314 ALA B N 1
ATOM 8550 C CA . ALA B 1 314 ? -28.312 52.062 23.203 1 55.5 314 ALA B CA 1
ATOM 8551 C C . ALA B 1 314 ? -28.422 51.969 24.734 1 55.5 314 ALA B C 1
ATOM 8553 O O . ALA B 1 314 ? -27.688 52.656 25.453 1 55.5 314 ALA B O 1
ATOM 8554 N N . THR B 1 315 ? -29.266 51.125 25.078 1 51.91 315 THR B N 1
ATOM 8555 C CA . THR B 1 315 ? -29.438 50.969 26.516 1 51.91 315 THR B CA 1
ATOM 8556 C C . THR B 1 315 ? -28.25 50.219 27.125 1 51.91 315 THR B C 1
ATOM 8558 O O . THR B 1 315 ? -27.781 50.594 28.203 1 51.91 315 THR B O 1
ATOM 8561 N N . GLN B 1 316 ? -27.75 49.25 26.422 1 54.28 316 GLN B N 1
ATOM 8562 C CA . GLN B 1 316 ? -26.609 48.5 26.938 1 54.28 316 GLN B CA 1
ATOM 8563 C C . GLN B 1 316 ? -25.344 49.344 26.906 1 54.28 316 GLN B C 1
ATOM 8565 O O . GLN B 1 316 ? -24.516 49.281 27.812 1 54.28 316 GLN B O 1
ATOM 8570 N N . ARG B 1 317 ? -25.188 50.219 25.938 1 53.25 317 ARG B N 1
ATOM 8571 C CA . ARG B 1 317 ? -24.109 51.188 25.891 1 53.25 317 ARG B CA 1
ATOM 8572 C C . ARG B 1 317 ? -24.234 52.188 27.047 1 53.25 317 ARG B C 1
ATOM 8574 O O . ARG B 1 317 ? -23.234 52.562 27.656 1 53.25 317 ARG B O 1
ATOM 8581 N N . ILE B 1 318 ? -25.469 52.625 27.266 1 52.5 318 ILE B N 1
ATOM 8582 C CA . ILE B 1 318 ? -25.703 53.562 28.375 1 52.5 318 ILE B CA 1
ATOM 8583 C C . ILE B 1 318 ? -25.375 52.844 29.703 1 52.5 318 ILE B C 1
ATOM 8585 O O . ILE B 1 318 ? -24.75 53.438 30.578 1 52.5 318 ILE B O 1
ATOM 8589 N N . GLN B 1 319 ? -25.672 51.656 29.766 1 50.72 319 GLN B N 1
ATOM 8590 C CA . GLN B 1 319 ? -25.406 50.906 31 1 50.72 319 GLN B CA 1
ATOM 8591 C C . GLN B 1 319 ? -23.906 50.656 31.156 1 50.72 319 GLN B C 1
ATOM 8593 O O . GLN B 1 319 ? -23.359 50.75 32.25 1 50.72 319 GLN B O 1
ATOM 8598 N N . ILE B 1 320 ? -23.312 50.312 30.078 1 50.72 320 ILE B N 1
ATOM 8599 C CA . ILE B 1 320 ? -21.859 50.125 30.109 1 50.72 320 ILE B CA 1
ATOM 8600 C C . ILE B 1 320 ? -21.188 51.469 30.344 1 50.72 320 ILE B C 1
ATOM 8602 O O . ILE B 1 320 ? -20.234 51.562 31.125 1 50.72 320 ILE B O 1
ATOM 8606 N N . GLU B 1 321 ? -21.672 52.562 29.688 1 47.5 321 GLU B N 1
ATOM 8607 C CA . GLU B 1 321 ? -21.172 53.906 29.953 1 47.5 321 GLU B CA 1
ATOM 8608 C C . GLU B 1 321 ? -21.5 54.344 31.375 1 47.5 321 GLU B C 1
ATOM 8610 O O . GLU B 1 321 ? -20.672 55 32.031 1 47.5 321 GLU B O 1
ATOM 8615 N N . GLU B 1 322 ? -22.656 54.125 31.797 1 48.53 322 GLU B N 1
ATOM 8616 C CA . GLU B 1 322 ? -23.016 54.469 33.156 1 48.53 322 GLU B CA 1
ATOM 8617 C C . GLU B 1 322 ? -22.188 53.656 34.156 1 48.53 322 GLU B C 1
ATOM 8619 O O . GLU B 1 322 ? -21.766 54.188 35.188 1 48.53 322 GLU B O 1
ATOM 8624 N N . GLU B 1 323 ? -22 52.375 33.906 1 47 323 GLU B N 1
ATOM 8625 C CA . GLU B 1 323 ? -21.125 51.562 34.75 1 47 323 GLU B CA 1
ATOM 8626 C C . GLU B 1 323 ? -19.672 52.031 34.625 1 47 323 GLU B C 1
ATOM 8628 O O . GLU B 1 323 ? -18.953 52.062 35.625 1 47 323 GLU B O 1
ATOM 8633 N N . ILE B 1 324 ? -19.297 52.344 33.438 1 44.09 324 ILE B N 1
ATOM 8634 C CA . ILE B 1 324 ? -17.984 52.969 33.25 1 44.09 324 ILE B CA 1
ATOM 8635 C C . ILE B 1 324 ? -17.984 54.312 33.938 1 44.09 324 ILE B C 1
ATOM 8637 O O . ILE B 1 324 ? -16.984 54.688 34.594 1 44.09 324 ILE B O 1
ATOM 8641 N N . MET B 1 325 ? -19.031 55.125 33.75 1 42.16 325 MET B N 1
ATOM 8642 C CA . MET B 1 325 ? -19.078 56.406 34.438 1 42.16 325 MET B CA 1
ATOM 8643 C C . MET B 1 325 ? -19.078 56.25 35.938 1 42.16 325 MET B C 1
ATOM 8645 O O . MET B 1 325 ? -18.688 57.156 36.688 1 42.16 325 MET B O 1
ATOM 8649 N N . ARG B 1 326 ? -19.875 55.312 36.5 1 44.31 326 ARG B N 1
ATOM 8650 C CA . ARG B 1 326 ? -19.781 55.125 37.938 1 44.31 326 ARG B CA 1
ATOM 8651 C C . ARG B 1 326 ? -18.375 54.719 38.344 1 44.31 326 ARG B C 1
ATOM 8653 O O . ARG B 1 326 ? -17.891 55.094 39.406 1 44.31 326 ARG B O 1
ATOM 8660 N N . ASP B 1 327 ? -17.922 53.656 37.75 1 36.72 327 ASP B N 1
ATOM 8661 C CA . ASP B 1 327 ? -16.516 53.375 38.062 1 36.72 327 ASP B CA 1
ATOM 8662 C C . ASP B 1 327 ? -15.594 54.375 37.344 1 36.72 327 ASP B C 1
ATOM 8664 O O . ASP B 1 327 ? -15.359 54.281 36.156 1 36.72 327 ASP B O 1
ATOM 8668 N N . ASP B 1 328 ? -15.75 55.688 37.656 1 32.56 328 ASP B N 1
ATOM 8669 C CA . ASP B 1 328 ? -14.938 56.844 37.312 1 32.56 328 ASP B CA 1
ATOM 8670 C C . ASP B 1 328 ? -13.492 56.438 37.031 1 32.56 328 ASP B C 1
ATOM 8672 O O . ASP B 1 328 ? -12.766 57.125 36.312 1 32.56 328 ASP B O 1
ATOM 8676 N N . ASP B 1 329 ? -12.883 55.875 38.219 1 29.44 329 ASP B N 1
ATOM 8677 C CA . ASP B 1 329 ? -11.422 55.969 38.219 1 29.44 329 ASP B CA 1
ATOM 8678 C C . ASP B 1 329 ? -10.812 55.188 37.062 1 29.44 329 ASP B C 1
ATOM 8680 O O . ASP B 1 329 ? -9.617 55.312 36.812 1 29.44 329 ASP B O 1
ATOM 8684 N N . SER B 1 330 ? -11.258 53.844 36.875 1 28.94 330 SER B N 1
ATOM 8685 C CA . SER B 1 330 ? -10.258 53.062 36.156 1 28.94 330 SER B CA 1
ATOM 8686 C C . SER B 1 330 ? -10.297 53.344 34.656 1 28.94 330 SER B C 1
ATOM 8688 O O . SER B 1 330 ? -11.32 53.094 34 1 28.94 330 SER B O 1
ATOM 8690 N N . ILE B 1 331 ? -9.695 54.438 34.062 1 29.41 331 ILE B N 1
ATOM 8691 C CA . ILE B 1 331 ? -9.305 54.906 32.75 1 29.41 331 ILE B CA 1
ATOM 8692 C C . ILE B 1 331 ? -9.102 53.719 31.812 1 29.41 331 ILE B C 1
ATOM 8694 O O . ILE B 1 331 ? -9.203 53.875 30.594 1 29.41 331 ILE B O 1
ATOM 8698 N N . SER B 1 332 ? -8.289 52.688 32.25 1 28.06 332 SER B N 1
ATOM 8699 C CA . SER B 1 332 ? -7.395 51.938 31.375 1 28.06 332 SER B CA 1
ATOM 8700 C C . SER B 1 332 ? -8.172 51 30.453 1 28.06 332 SER B C 1
ATOM 8702 O O . SER B 1 332 ? -7.68 49.938 30.078 1 28.06 332 SER B O 1
ATOM 8704 N N . SER B 1 333 ? -9.375 51.188 30.188 1 29.91 333 SER B N 1
ATOM 8705 C CA . SER B 1 333 ? -10.016 50.156 29.391 1 29.91 333 SER B CA 1
ATOM 8706 C C . SER B 1 333 ? -9.414 50.094 27.984 1 29.91 333 SER B C 1
ATOM 8708 O O . SER B 1 333 ? -10.117 49.781 27.016 1 29.91 333 SER B O 1
ATOM 8710 N N . TYR B 1 334 ? -8.344 50.812 27.703 1 26.53 334 TYR B N 1
ATOM 8711 C CA . TYR B 1 334 ? -7.766 50.688 26.359 1 26.53 334 TYR B CA 1
ATOM 8712 C C . TYR B 1 334 ? -7.742 49.219 25.906 1 26.53 334 TYR B C 1
ATOM 8714 O O . TYR B 1 334 ? -7.758 48.312 26.719 1 26.53 334 TYR B O 1
ATOM 8722 N N . ASP B 1 335 ? -7.848 48.938 24.578 1 33.28 335 ASP B N 1
ATOM 8723 C CA . ASP B 1 335 ? -7.723 47.75 23.75 1 33.28 335 ASP B CA 1
ATOM 8724 C C . ASP B 1 335 ? -6.641 46.812 24.281 1 33.28 335 ASP B C 1
ATOM 8726 O O . ASP B 1 335 ? -5.598 46.656 23.641 1 33.28 335 ASP B O 1
ATOM 8730 N N . VAL B 1 336 ? -6.152 46.906 25.484 1 32.88 336 VAL B N 1
ATOM 8731 C CA . VAL B 1 336 ? -5.18 46.031 26.125 1 32.88 336 VAL B CA 1
ATOM 8732 C C . VAL B 1 336 ? -5.629 44.562 26 1 32.88 336 VAL B C 1
ATOM 8734 O O . VAL B 1 336 ? -6.805 44.25 26.188 1 32.88 336 VAL B O 1
ATOM 8737 N N . LEU B 1 337 ? -5.031 43.688 25.141 1 39.16 337 LEU B N 1
ATOM 8738 C CA . LEU B 1 337 ? -5.027 42.25 25.312 1 39.16 337 LEU B CA 1
ATOM 8739 C C . LEU B 1 337 ? -5.344 41.875 26.766 1 39.16 337 LEU B C 1
ATOM 8741 O O . LEU B 1 337 ? -4.637 42.281 27.688 1 39.16 337 LEU B O 1
ATOM 8745 N N . LEU B 1 338 ? -6.562 41.906 27.172 1 44.81 338 LEU B N 1
ATOM 8746 C CA . LEU B 1 338 ? -6.91 41.531 28.547 1 44.81 338 LEU B CA 1
ATOM 8747 C C . LEU B 1 338 ? -5.871 40.594 29.141 1 44.81 338 LEU B C 1
ATOM 8749 O O . LEU B 1 338 ? -5.465 39.625 28.5 1 44.81 338 LEU B O 1
ATOM 8753 N N . ASP B 1 339 ? -5.105 41 30.016 1 48.03 339 ASP B N 1
ATOM 8754 C CA . ASP B 1 339 ? -4.09 40.281 30.797 1 48.03 339 ASP B CA 1
ATOM 8755 C C . ASP B 1 339 ? -4.531 38.875 31.109 1 48.03 339 ASP B C 1
ATOM 8757 O O . ASP B 1 339 ? -5.73 38.562 31.156 1 48.03 339 ASP B O 1
ATOM 8761 N N . SER B 1 340 ? -3.67 37.844 30.734 1 55.84 340 SER B N 1
ATOM 8762 C CA . SER B 1 340 ? -3.812 36.469 31.141 1 55.84 340 SER B CA 1
ATOM 8763 C C . SER B 1 340 ? -4.535 36.344 32.469 1 55.84 340 SER B C 1
ATOM 8765 O O . SER B 1 340 ? -5.34 35.438 32.688 1 55.84 340 SER B O 1
ATOM 8767 N N . GLN B 1 341 ? -4.434 37.375 33.25 1 49.41 341 GLN B N 1
ATOM 8768 C CA . GLN B 1 341 ? -5.031 37.281 34.594 1 49.41 341 GLN B CA 1
ATOM 8769 C C . GLN B 1 341 ? -6.523 37.594 34.531 1 49.41 341 GLN B C 1
ATOM 8771 O O . GLN B 1 341 ? -7.32 36.969 35.219 1 49.41 341 GLN B O 1
ATOM 8776 N N . GLU B 1 342 ? -6.918 38.531 33.75 1 55.19 342 GLU B N 1
ATOM 8777 C CA . GLU B 1 342 ? -8.336 38.906 33.656 1 55.19 342 GLU B CA 1
ATOM 8778 C C . GLU B 1 342 ? -9.133 37.75 33 1 55.19 342 GLU B C 1
ATOM 8780 O O . GLU B 1 342 ? -10.266 37.5 33.406 1 55.19 342 GLU B O 1
ATOM 8785 N N . LYS B 1 343 ? -8.547 37.188 32.094 1 66.81 343 LYS B N 1
ATOM 8786 C CA . LYS B 1 343 ? -9.195 36.031 31.484 1 66.81 343 LYS B CA 1
ATOM 8787 C C . LYS B 1 343 ? -9.406 34.906 32.5 1 66.81 343 LYS B C 1
ATOM 8789 O O . LYS B 1 343 ? -10.461 34.281 32.531 1 66.81 343 LYS B O 1
ATOM 8794 N N . LEU B 1 344 ? -8.492 34.719 33.281 1 63.44 344 LEU B N 1
ATOM 8795 C CA . LEU B 1 344 ? -8.578 33.656 34.281 1 63.44 344 LEU B CA 1
ATOM 8796 C C . LEU B 1 344 ? -9.656 34 35.312 1 63.44 344 LEU B C 1
ATOM 8798 O O . LEU B 1 344 ? -10.375 33.094 35.781 1 63.44 344 LEU B O 1
ATOM 8802 N N . VAL B 1 345 ? -9.844 35.25 35.594 1 60.5 345 VAL B N 1
ATOM 8803 C CA . VAL B 1 345 ? -10.852 35.656 36.594 1 60.5 345 VAL B CA 1
ATOM 8804 C C . VAL B 1 345 ? -12.25 35.469 36 1 60.5 345 VAL B C 1
ATOM 8806 O O . VAL B 1 345 ? -13.164 35.031 36.719 1 60.5 345 VAL B O 1
ATOM 8809 N N . ARG B 1 346 ? -12.367 35.719 34.906 1 70.25 346 ARG B N 1
ATOM 8810 C CA . ARG B 1 346 ? -13.68 35.562 34.25 1 70.25 346 ARG B CA 1
ATOM 8811 C C . ARG B 1 346 ? -14.031 34.094 34.062 1 70.25 346 ARG B C 1
ATOM 8813 O O . ARG B 1 346 ? -15.195 33.719 34.219 1 70.25 346 ARG B O 1
ATOM 8820 N N . ARG B 1 347 ? -13.102 33.344 33.75 1 67.75 347 ARG B N 1
ATOM 8821 C CA . ARG B 1 347 ? -13.328 31.922 33.5 1 67.75 347 ARG B CA 1
ATOM 8822 C C . ARG B 1 347 ? -13.594 31.172 34.812 1 67.75 347 ARG B C 1
ATOM 8824 O O . ARG B 1 347 ? -14.141 30.062 34.781 1 67.75 347 ARG B O 1
ATOM 8831 N N . ALA B 1 348 ? -13.234 31.812 35.812 1 63.91 348 ALA B N 1
ATOM 8832 C CA . ALA B 1 348 ? -13.383 31.172 37.125 1 63.91 348 ALA B CA 1
ATOM 8833 C C . ALA B 1 348 ? -14.75 31.469 37.75 1 63.91 348 ALA B C 1
ATOM 8835 O O . ALA B 1 348 ? -15.086 30.953 38.812 1 63.91 348 ALA B O 1
ATOM 8836 N N . LYS B 1 349 ? -15.57 32.219 37 1 70.44 349 LYS B N 1
ATOM 8837 C CA . LYS B 1 349 ? -16.922 32.5 37.5 1 70.44 349 LYS B CA 1
ATOM 8838 C C . LYS B 1 349 ? -17.734 31.219 37.625 1 70.44 349 LYS B C 1
ATOM 8840 O O . LYS B 1 349 ? -17.547 30.281 36.844 1 70.44 349 LYS B O 1
ATOM 8845 N N . ARG B 1 350 ? -18.578 31.094 38.625 1 69.06 350 ARG B N 1
ATOM 8846 C CA . ARG B 1 350 ? -19.438 29.938 38.844 1 69.06 350 ARG B CA 1
ATOM 8847 C C . ARG B 1 350 ? -20.453 29.781 37.719 1 69.06 350 ARG B C 1
ATOM 8849 O O . ARG B 1 350 ? -20.672 28.672 37.219 1 69.06 350 ARG B O 1
ATOM 8856 N N . ASN B 1 351 ? -21.062 30.906 37.438 1 79.44 351 ASN B N 1
ATOM 8857 C CA . ASN B 1 351 ? -22.016 30.875 36.312 1 79.44 351 ASN B CA 1
ATOM 8858 C C . ASN B 1 351 ? -21.453 31.562 35.094 1 79.44 351 ASN B C 1
ATOM 8860 O O . ASN B 1 351 ? -21.594 32.781 34.906 1 79.44 351 ASN B O 1
ATOM 8864 N N . LEU B 1 352 ? -20.953 30.656 34.281 1 85.5 352 LEU B N 1
ATOM 8865 C CA . LEU B 1 352 ? -20.281 31.188 33.094 1 85.5 352 LEU B CA 1
ATOM 8866 C C . LEU B 1 352 ? -21.281 31.422 31.969 1 85.5 352 LEU B C 1
ATOM 8868 O O . LEU B 1 352 ? -22.203 30.625 31.766 1 85.5 352 LEU B O 1
ATOM 8872 N N . VAL B 1 353 ? -21.141 32.531 31.359 1 90.5 353 VAL B N 1
ATOM 8873 C CA . VAL B 1 353 ? -21.922 32.844 30.172 1 90.5 353 VAL B CA 1
ATOM 8874 C C . VAL B 1 353 ? -21.016 32.906 28.953 1 90.5 353 VAL B C 1
ATOM 8876 O O . VAL B 1 353 ? -19.797 33 29.078 1 90.5 353 VAL B O 1
ATOM 8879 N N . VAL B 1 354 ? -21.562 32.812 27.797 1 92.69 354 VAL B N 1
ATOM 8880 C CA . VAL B 1 354 ? -20.812 32.719 26.547 1 92.69 354 VAL B CA 1
ATOM 8881 C C . VAL B 1 354 ? -19.969 34 26.359 1 92.69 354 VAL B C 1
ATOM 8883 O O . VAL B 1 354 ? -18.875 33.938 25.797 1 92.69 354 VAL B O 1
ATOM 8886 N N . ALA B 1 355 ? -20.422 35.125 26.828 1 89.62 355 ALA B N 1
ATOM 8887 C CA . ALA B 1 355 ? -19.703 36.406 26.719 1 89.62 355 ALA B CA 1
ATOM 8888 C C . ALA B 1 355 ? -18.359 36.312 27.438 1 89.62 355 ALA B C 1
ATOM 8890 O O . ALA B 1 355 ? -17.375 36.938 27 1 89.62 355 ALA B O 1
ATOM 8891 N N . ASP B 1 356 ? -18.312 35.469 28.453 1 87.06 356 ASP B N 1
ATOM 8892 C CA . ASP B 1 356 ? -17.094 35.312 29.234 1 87.06 356 ASP B CA 1
ATOM 8893 C C . ASP B 1 356 ? -16.031 34.531 28.469 1 87.06 356 ASP B C 1
ATOM 8895 O O . ASP B 1 356 ? -14.836 34.625 28.75 1 87.06 356 ASP B O 1
ATOM 8899 N N . LEU B 1 357 ? -16.5 33.781 27.547 1 88.19 357 LEU B N 1
ATOM 8900 C CA . LEU B 1 357 ? -15.586 32.969 26.766 1 88.19 357 LEU B CA 1
ATOM 8901 C C . LEU B 1 357 ? -15.492 33.469 25.328 1 88.19 357 LEU B C 1
ATOM 8903 O O . LEU B 1 357 ? -15.156 32.719 24.422 1 88.19 357 LEU B O 1
ATOM 8907 N N . SER B 1 358 ? -15.898 34.625 25.094 1 88.75 358 SER B N 1
ATOM 8908 C CA . SER B 1 358 ? -15.812 35.25 23.781 1 88.75 358 SER B CA 1
ATOM 8909 C C . SER B 1 358 ? -15.07 36.594 23.875 1 88.75 358 SER B C 1
ATOM 8911 O O . SER B 1 358 ? -15.57 37.625 23.406 1 88.75 358 SER B O 1
ATOM 8913 N N . LEU B 1 359 ? -13.891 36.531 24.344 1 85.69 359 LEU B N 1
ATOM 8914 C CA . LEU B 1 359 ? -13.133 37.75 24.594 1 85.69 359 LEU B CA 1
ATOM 8915 C C . LEU B 1 359 ? -12.25 38.094 23.406 1 85.69 359 LEU B C 1
ATOM 8917 O O . LEU B 1 359 ? -11.914 39.281 23.203 1 85.69 359 LEU B O 1
ATOM 8921 N N . LYS B 1 360 ? -11.867 37.156 22.641 1 85.94 360 LYS B N 1
ATOM 8922 C CA . LYS B 1 360 ? -11.055 37.406 21.453 1 85.94 360 LYS B CA 1
ATOM 8923 C C . LYS B 1 360 ? -11.891 38.031 20.344 1 85.94 360 LYS B C 1
ATOM 8925 O O . LYS B 1 360 ? -13.109 37.875 20.297 1 85.94 360 LYS B O 1
ATOM 8930 N N . THR B 1 361 ? -11.156 38.719 19.469 1 84.94 361 THR B N 1
ATOM 8931 C CA . THR B 1 361 ? -11.836 39.344 18.344 1 84.94 361 THR B CA 1
ATOM 8932 C C . THR B 1 361 ? -12.289 38.281 17.328 1 84.94 361 THR B C 1
ATOM 8934 O O . THR B 1 361 ? -11.758 37.188 17.312 1 84.94 361 THR B O 1
ATOM 8937 N N . TRP B 1 362 ? -13.273 38.625 16.578 1 84.56 362 TRP B N 1
ATOM 8938 C CA . TRP B 1 362 ? -13.82 37.719 15.57 1 84.56 362 TRP B CA 1
ATOM 8939 C C . TRP B 1 362 ? -12.742 37.281 14.586 1 84.56 362 TRP B C 1
ATOM 8941 O O . TRP B 1 362 ? -12.656 36.094 14.234 1 84.56 362 TRP B O 1
ATOM 8951 N N . LYS B 1 363 ? -11.914 38.25 14.141 1 84.31 363 LYS B N 1
ATOM 8952 C CA . LYS B 1 363 ? -10.875 37.969 13.148 1 84.31 363 LYS B CA 1
ATOM 8953 C C . LYS B 1 363 ? -9.844 36.969 13.695 1 84.31 363 LYS B C 1
ATOM 8955 O O . LYS B 1 363 ? -9.391 36.094 12.977 1 84.31 363 LYS B O 1
ATOM 8960 N N . GLN B 1 364 ? -9.5 37.094 14.938 1 86.19 364 GLN B N 1
ATOM 8961 C CA . GLN B 1 364 ? -8.531 36.219 15.562 1 86.19 364 GLN B CA 1
ATOM 8962 C C . GLN B 1 364 ? -9.078 34.781 15.656 1 86.19 364 GLN B C 1
ATOM 8964 O O . GLN B 1 364 ? -8.367 33.812 15.375 1 86.19 364 GLN B O 1
ATOM 8969 N N . ARG B 1 365 ? -10.367 34.656 15.961 1 89.75 365 ARG B N 1
ATOM 8970 C CA . ARG B 1 365 ? -11 33.344 16.062 1 89.75 365 ARG B CA 1
ATOM 8971 C C . ARG B 1 365 ? -11.172 32.719 14.688 1 89.75 365 ARG B C 1
ATOM 8973 O O . ARG B 1 365 ? -10.977 31.5 14.531 1 89.75 365 ARG B O 1
ATOM 8980 N N . GLU B 1 366 ? -11.5 33.531 13.773 1 90 366 GLU B N 1
ATOM 8981 C CA . GLU B 1 366 ? -11.695 33.031 12.414 1 90 366 GLU B CA 1
ATOM 8982 C C . GLU B 1 366 ? -10.406 32.438 11.844 1 90 366 GLU B C 1
ATOM 8984 O O . GLU B 1 366 ? -10.43 31.422 11.18 1 90 366 GLU B O 1
ATOM 8989 N N . LYS B 1 367 ? -9.32 33.125 12.062 1 87.62 367 LYS B N 1
ATOM 8990 C CA . LYS B 1 367 ? -8.023 32.625 11.609 1 87.62 367 LYS B CA 1
ATOM 8991 C C . LYS B 1 367 ? -7.691 31.281 12.25 1 87.62 367 LYS B C 1
ATOM 8993 O O . LYS B 1 367 ? -7.172 30.391 11.586 1 87.62 367 LYS B O 1
ATOM 8998 N N . LYS B 1 368 ? -8.008 31.125 13.523 1 90.25 368 LYS B N 1
ATOM 8999 C CA . LYS B 1 368 ? -7.746 29.891 14.258 1 90.25 368 LYS B CA 1
ATOM 9000 C C . LYS B 1 368 ? -8.562 28.734 13.695 1 90.25 368 LYS B C 1
ATOM 9002 O O . LYS B 1 368 ? -8.031 27.656 13.445 1 90.25 368 LYS B O 1
ATOM 9007 N N . TYR B 1 369 ? -9.805 28.969 13.406 1 93.31 369 TYR B N 1
ATOM 9008 C CA . TYR B 1 369 ? -10.703 27.891 13.023 1 93.31 369 TYR B CA 1
ATOM 9009 C C . TYR B 1 369 ? -10.578 27.578 11.539 1 93.31 369 TYR B C 1
ATOM 9011 O O . TYR B 1 369 ? -10.844 26.453 11.109 1 93.31 369 TYR B O 1
ATOM 9019 N N . LYS B 1 370 ? -10.125 28.484 10.719 1 92.5 370 LYS B N 1
ATOM 9020 C CA . LYS B 1 370 ? -9.93 28.234 9.297 1 92.5 370 LYS B CA 1
ATOM 9021 C C . LYS B 1 370 ? -8.773 27.266 9.062 1 92.5 370 LYS B C 1
ATOM 9023 O O . LYS B 1 370 ? -8.727 26.594 8.031 1 92.5 370 LYS B O 1
ATOM 9028 N N . VAL B 1 371 ? -7.871 27.156 10.008 1 93.56 371 VAL B N 1
ATOM 9029 C CA . VAL B 1 371 ? -6.703 26.281 9.898 1 93.56 371 VAL B CA 1
ATOM 9030 C C . VAL B 1 371 ? -7.145 24.812 9.922 1 93.56 371 VAL B C 1
ATOM 9032 O O . VAL B 1 371 ? -6.477 23.953 9.352 1 93.56 371 VAL B O 1
ATOM 9035 N N . TYR B 1 372 ? -8.297 24.516 10.469 1 95.56 372 TYR B N 1
ATOM 9036 C CA . TYR B 1 372 ? -8.789 23.141 10.555 1 95.56 372 TYR B CA 1
ATOM 9037 C C . TYR B 1 372 ? -9.008 22.562 9.164 1 95.56 372 TYR B C 1
ATOM 9039 O O . TYR B 1 372 ? -8.648 21.406 8.906 1 95.56 372 TYR B O 1
ATOM 9047 N N . LEU B 1 373 ? -9.562 23.375 8.305 1 95 373 LEU B N 1
ATOM 9048 C CA . LEU B 1 373 ? -9.867 22.891 6.957 1 95 373 LEU B CA 1
ATOM 9049 C C . LEU B 1 373 ? -8.586 22.625 6.176 1 95 373 LEU B C 1
ATOM 9051 O O . LEU B 1 373 ? -8.445 21.578 5.551 1 95 373 LEU B O 1
ATOM 9055 N N . VAL B 1 374 ? -7.645 23.531 6.211 1 93.12 374 VAL B N 1
ATOM 9056 C CA . VAL B 1 374 ? -6.402 23.375 5.461 1 93.12 374 VAL B CA 1
ATOM 9057 C C . VAL B 1 374 ? -5.59 22.219 6.027 1 93.12 374 VAL B C 1
ATOM 9059 O O . VAL B 1 374 ? -5.004 21.438 5.273 1 93.12 374 VAL B O 1
ATOM 9062 N N . SER B 1 375 ? -5.582 22.109 7.348 1 93.75 375 SER B N 1
ATOM 9063 C CA . SER B 1 375 ? -4.859 21 7.977 1 93.75 375 SER B CA 1
ATOM 9064 C C . SER B 1 375 ? -5.477 19.656 7.617 1 93.75 375 SER B C 1
ATOM 9066 O O . SER B 1 375 ? -4.758 18.688 7.34 1 93.75 375 SER B O 1
ATOM 9068 N N . LEU B 1 376 ? -6.742 19.672 7.605 1 95.62 376 LEU B N 1
ATOM 9069 C CA . LEU B 1 376 ? -7.418 18.422 7.258 1 95.62 376 LEU B CA 1
ATOM 9070 C C . LEU B 1 376 ? -7.156 18.047 5.801 1 95.62 376 LEU B C 1
ATOM 9072 O O . LEU B 1 376 ? -6.91 16.875 5.488 1 95.62 376 LEU B O 1
ATOM 9076 N N . ALA B 1 377 ? -7.215 19.016 4.93 1 94.06 377 ALA B N 1
ATOM 9077 C CA . ALA B 1 377 ? -6.941 18.766 3.52 1 94.06 377 ALA B CA 1
ATOM 9078 C C . ALA B 1 377 ? -5.523 18.25 3.322 1 94.06 377 ALA B C 1
ATOM 9080 O O . ALA B 1 377 ? -5.297 17.344 2.52 1 94.06 377 ALA B O 1
ATOM 9081 N N . THR B 1 378 ? -4.621 18.734 4.086 1 93.25 378 THR B N 1
ATOM 9082 C CA . THR B 1 378 ? -3.225 18.328 3.994 1 93.25 378 THR B CA 1
ATOM 9083 C C . THR B 1 378 ? -3.049 16.906 4.516 1 93.25 378 THR B C 1
ATOM 9085 O O . THR B 1 378 ? -2.459 16.062 3.838 1 93.25 378 THR B O 1
ATOM 9088 N N . VAL B 1 379 ? -3.639 16.672 5.648 1 93.06 379 VAL B N 1
ATOM 9089 C CA . VAL B 1 379 ? -3.549 15.344 6.242 1 93.06 379 VAL B CA 1
ATOM 9090 C C . VAL B 1 379 ? -4.266 14.328 5.352 1 93.06 379 VAL B C 1
ATOM 9092 O O . VAL B 1 379 ? -3.789 13.211 5.172 1 93.06 379 VAL B O 1
ATOM 9095 N N . GLY B 1 380 ? -5.375 14.758 4.816 1 93.56 380 GLY B N 1
ATOM 9096 C CA . GLY B 1 380 ? -6.109 13.891 3.906 1 93.56 380 GLY B CA 1
ATOM 9097 C C . GLY B 1 380 ? -5.324 13.531 2.66 1 93.56 380 GLY B C 1
ATOM 9098 O O . GLY B 1 380 ? -5.375 12.391 2.195 1 93.56 380 GLY B O 1
ATOM 9099 N N . LEU B 1 381 ? -4.547 14.422 2.193 1 91.88 381 LEU B N 1
ATOM 9100 C CA . LEU B 1 381 ? -3.748 14.172 1 1 91.88 381 LEU B CA 1
ATOM 9101 C C . LEU B 1 381 ? -2.568 13.258 1.319 1 91.88 381 LEU B C 1
ATOM 9103 O O . LEU B 1 381 ? -2.299 12.305 0.584 1 91.88 381 LEU B O 1
ATOM 9107 N N . PHE B 1 382 ? -1.909 13.516 2.396 1 91.44 382 PHE B N 1
ATOM 9108 C CA . PHE B 1 382 ? -0.767 12.695 2.787 1 91.44 382 PHE B CA 1
ATOM 9109 C C . PHE B 1 382 ? -1.202 11.266 3.082 1 91.44 382 PHE B C 1
ATOM 9111 O O . PHE B 1 382 ? -0.522 10.312 2.695 1 91.44 382 PHE B O 1
ATOM 9118 N N . TYR B 1 383 ? -2.318 11.086 3.646 1 91.56 383 TYR B N 1
ATOM 9119 C CA . TYR B 1 383 ? -2.838 9.766 3.979 1 91.56 383 TYR B CA 1
ATOM 9120 C C . TYR B 1 383 ? -3.396 9.07 2.74 1 91.56 383 TYR B C 1
ATOM 9122 O O . TYR B 1 383 ? -3.201 7.867 2.555 1 91.56 383 TYR B O 1
ATOM 9130 N N . GLY B 1 384 ? -4.113 9.867 1.939 1 90.31 384 GLY B N 1
ATOM 9131 C CA . GLY B 1 384 ? -4.855 9.32 0.814 1 90.31 384 GLY B CA 1
ATOM 9132 C C . GLY B 1 384 ? -3.965 8.836 -0.312 1 90.31 384 GLY B C 1
ATOM 9133 O O . GLY B 1 384 ? -4.301 7.867 -1 1 90.31 384 GLY B O 1
ATOM 9134 N N . LEU B 1 385 ? -2.842 9.328 -0.463 1 88.19 385 LEU B N 1
ATOM 9135 C CA . LEU B 1 385 ? -1.99 9 -1.601 1 88.19 385 LEU B CA 1
ATOM 9136 C C . LEU B 1 385 ? -1.448 7.578 -1.482 1 88.19 385 LEU B C 1
ATOM 9138 O O . LEU B 1 385 ? -1.645 6.758 -2.381 1 88.19 385 LEU B O 1
ATOM 9142 N N . PRO B 1 386 ? -0.801 7.266 -0.329 1 86.69 386 PRO B N 1
ATOM 9143 C CA . PRO B 1 386 ? -0.36 5.871 -0.221 1 86.69 386 PRO B CA 1
ATOM 9144 C C . PRO B 1 386 ? -1.522 4.883 -0.235 1 86.69 386 PRO B C 1
ATOM 9146 O O . PRO B 1 386 ? -1.368 3.75 -0.7 1 86.69 386 PRO B O 1
ATOM 9149 N N . VAL B 1 387 ? -2.688 5.332 0.176 1 87.56 387 VAL B N 1
ATOM 9150 C CA . VAL B 1 387 ? -3.863 4.469 0.19 1 87.56 387 VAL B CA 1
ATOM 9151 C C . VAL B 1 387 ? -4.273 4.129 -1.241 1 87.56 387 VAL B C 1
ATOM 9153 O O . VAL B 1 387 ? -4.539 2.967 -1.558 1 87.56 387 VAL B O 1
ATOM 9156 N N . VAL B 1 388 ? -4.289 5.078 -2.07 1 82.81 388 VAL B N 1
ATOM 9157 C CA . VAL B 1 388 ? -4.664 4.855 -3.463 1 82.81 388 VAL B CA 1
ATOM 9158 C C . VAL B 1 388 ? -3.639 3.945 -4.137 1 82.81 388 VAL B C 1
ATOM 9160 O O . VAL B 1 388 ? -4.004 3.062 -4.918 1 82.81 388 VAL B O 1
ATOM 9163 N N . GLN B 1 389 ? -2.449 4.094 -3.803 1 82 389 GLN B N 1
ATOM 9164 C CA . GLN B 1 389 ? -1.405 3.246 -4.371 1 82 389 GLN B CA 1
ATOM 9165 C C . GLN B 1 389 ? -1.549 1.802 -3.895 1 82 389 GLN B C 1
ATOM 9167 O O . GLN B 1 389 ? -1.35 0.865 -4.672 1 82 389 GLN B O 1
ATOM 9172 N N . LEU B 1 390 ? -1.869 1.704 -2.672 1 83.94 390 LEU B N 1
ATOM 9173 C CA . LEU B 1 390 ? -2.062 0.37 -2.115 1 83.94 390 LEU B CA 1
ATOM 9174 C C . LEU B 1 390 ? -3.223 -0.344 -2.803 1 83.94 390 LEU B C 1
ATOM 9176 O O . LEU B 1 390 ? -3.123 -1.529 -3.127 1 83.94 390 LEU B O 1
ATOM 9180 N N . VAL B 1 391 ? -4.211 0.345 -3.062 1 83.06 391 VAL B N 1
ATOM 9181 C CA . VAL B 1 391 ? -5.398 -0.253 -3.664 1 83.06 391 VAL B CA 1
ATOM 9182 C C . VAL B 1 391 ? -5.102 -0.648 -5.109 1 83.06 391 VAL B C 1
ATOM 9184 O O . VAL B 1 391 ? -5.543 -1.702 -5.574 1 83.06 391 VAL B O 1
ATOM 9187 N N . LEU B 1 392 ? -4.375 0.132 -5.777 1 79.38 392 LEU B N 1
ATOM 9188 C CA . LEU B 1 392 ? -4.004 -0.189 -7.152 1 79.38 392 LEU B CA 1
ATOM 9189 C C . LEU B 1 392 ? -3.09 -1.407 -7.199 1 79.38 392 LEU B C 1
ATOM 9191 O O . LEU B 1 392 ? -3.213 -2.248 -8.094 1 79.38 392 LEU B O 1
ATOM 9195 N N . THR B 1 393 ? -2.309 -1.482 -6.254 1 78.62 393 THR B N 1
ATOM 9196 C CA . THR B 1 393 ? -1.42 -2.637 -6.172 1 78.62 393 THR B CA 1
ATOM 9197 C C . THR B 1 393 ? -2.209 -3.908 -5.879 1 78.62 393 THR B C 1
ATOM 9199 O O . THR B 1 393 ? -1.945 -4.961 -6.465 1 78.62 393 THR B O 1
ATOM 9202 N N . TRP B 1 394 ? -3.148 -3.766 -5.039 1 82.81 394 TRP B N 1
ATOM 9203 C CA . TRP B 1 394 ? -3.977 -4.922 -4.723 1 82.81 394 TRP B CA 1
ATOM 9204 C C . TRP B 1 394 ? -4.789 -5.363 -5.934 1 82.81 394 TRP B C 1
ATOM 9206 O O . TRP B 1 394 ? -4.914 -6.559 -6.203 1 82.81 394 TRP B O 1
ATOM 9216 N N . GLN B 1 395 ? -5.258 -4.379 -6.609 1 83.69 395 GLN B N 1
ATOM 9217 C CA . GLN B 1 395 ? -6.043 -4.707 -7.793 1 83.69 395 GLN B CA 1
ATOM 9218 C C . GLN B 1 395 ? -5.188 -5.418 -8.836 1 83.69 395 GLN B C 1
ATOM 9220 O O . GLN B 1 395 ? -5.637 -6.379 -9.469 1 83.69 395 GLN B O 1
ATOM 9225 N N . ASN B 1 396 ? -4.031 -5.008 -8.938 1 84.12 396 ASN B N 1
ATOM 9226 C CA . ASN B 1 396 ? -3.129 -5.645 -9.891 1 84.12 396 ASN B CA 1
ATOM 9227 C C . ASN B 1 396 ? -2.723 -7.039 -9.43 1 84.12 396 ASN B C 1
ATOM 9229 O O . ASN B 1 396 ? -2.602 -7.957 -10.25 1 84.12 396 ASN B O 1
ATOM 9233 N N . THR B 1 397 ? -2.564 -7.184 -8.195 1 84.31 397 THR B N 1
ATOM 9234 C CA . THR B 1 397 ? -2.189 -8.484 -7.656 1 84.31 397 THR B CA 1
ATOM 9235 C C . THR B 1 397 ? -3.32 -9.492 -7.844 1 84.31 397 THR B C 1
ATOM 9237 O O . THR B 1 397 ? -3.076 -10.648 -8.203 1 84.31 397 THR B O 1
ATOM 9240 N N . VAL B 1 398 ? -4.48 -9.094 -7.664 1 88.44 398 VAL B N 1
ATOM 9241 C CA . VAL B 1 398 ? -5.621 -9.992 -7.836 1 88.44 398 VAL B CA 1
ATOM 9242 C C . VAL B 1 398 ? -5.773 -10.352 -9.312 1 88.44 398 VAL B C 1
ATOM 9244 O O . VAL B 1 398 ? -6.039 -11.508 -9.648 1 88.44 398 VAL B O 1
ATOM 9247 N N . ARG B 1 399 ? -5.586 -9.414 -10.133 1 87 399 ARG B N 1
ATOM 9248 C CA . ARG B 1 399 ? -5.727 -9.648 -11.562 1 87 399 ARG B CA 1
ATOM 9249 C C . ARG B 1 399 ? -4.656 -10.602 -12.078 1 87 399 ARG B C 1
ATOM 9251 O O . ARG B 1 399 ? -4.949 -11.516 -12.852 1 87 399 ARG B O 1
ATOM 9258 N N . LEU B 1 400 ? -3.527 -10.5 -11.555 1 82.75 400 LEU B N 1
ATOM 9259 C CA . LEU B 1 400 ? -2.418 -11.305 -12.055 1 82.75 400 LEU B CA 1
ATOM 9260 C C . LEU B 1 400 ? -2.406 -12.688 -11.398 1 82.75 400 LEU B C 1
ATOM 9262 O O . LEU B 1 400 ? -2.115 -13.688 -12.055 1 82.75 400 LEU B O 1
ATOM 9266 N N . SER B 1 401 ? -2.748 -12.75 -10.188 1 84.25 401 SER B N 1
ATOM 9267 C CA . SER B 1 401 ? -2.703 -14.031 -9.484 1 84.25 401 SER B CA 1
ATOM 9268 C C . SER B 1 401 ? -3.984 -14.828 -9.703 1 84.25 401 SER B C 1
ATOM 9270 O O . SER B 1 401 ? -3.977 -16.062 -9.625 1 84.25 401 SER B O 1
ATOM 9272 N N . GLY B 1 402 ? -5.055 -14.203 -9.938 1 90.81 402 GLY B N 1
ATOM 9273 C CA . GLY B 1 402 ? -6.348 -14.867 -10.023 1 90.81 402 GLY B CA 1
ATOM 9274 C C . GLY B 1 402 ? -6.883 -15.32 -8.68 1 90.81 402 GLY B C 1
ATOM 9275 O O . GLY B 1 402 ? -7.855 -16.078 -8.617 1 90.81 402 GLY B O 1
ATOM 9276 N N . ASP B 1 403 ? -6.223 -14.945 -7.602 1 91.94 403 ASP B N 1
ATOM 9277 C CA . ASP B 1 403 ? -6.621 -15.328 -6.25 1 91.94 403 ASP B CA 1
ATOM 9278 C C . ASP B 1 403 ? -7.758 -14.445 -5.742 1 91.94 403 ASP B C 1
ATOM 9280 O O . ASP B 1 403 ? -7.527 -13.32 -5.297 1 91.94 403 ASP B O 1
ATOM 9284 N N . LEU B 1 404 ? -8.922 -14.961 -5.652 1 94.5 404 LEU B N 1
ATOM 9285 C CA . LEU B 1 404 ? -10.094 -14.188 -5.262 1 94.5 404 LEU B CA 1
ATOM 9286 C C . LEU B 1 404 ? -10.266 -14.195 -3.746 1 94.5 404 LEU B C 1
ATOM 9288 O O . LEU B 1 404 ? -11.18 -13.555 -3.219 1 94.5 404 LEU B O 1
ATOM 9292 N N . ASP B 1 405 ? -9.375 -14.898 -3.061 1 93.5 405 ASP B N 1
ATOM 9293 C CA . ASP B 1 405 ? -9.422 -14.93 -1.602 1 93.5 405 ASP B CA 1
ATOM 9294 C C . ASP B 1 405 ? -8.828 -13.656 -1.002 1 93.5 405 ASP B C 1
ATOM 9296 O O . ASP B 1 405 ? -9.008 -13.383 0.185 1 93.5 405 ASP B O 1
ATOM 9300 N N . LEU B 1 406 ? -8.242 -12.906 -1.783 1 90.06 406 LEU B N 1
ATOM 9301 C CA . LEU B 1 406 ? -7.566 -11.711 -1.295 1 90.06 406 LEU B CA 1
ATOM 9302 C C . LEU B 1 406 ? -8.578 -10.617 -0.957 1 90.06 406 LEU B C 1
ATOM 9304 O O . LEU B 1 406 ? -8.336 -9.797 -0.067 1 90.06 406 LEU B O 1
ATOM 9308 N N . CYS B 1 407 ? -9.633 -10.609 -1.7 1 91.44 407 CYS B N 1
ATOM 9309 C CA . CYS B 1 407 ? -10.648 -9.578 -1.513 1 91.44 407 CYS B CA 1
ATOM 9310 C C . CYS B 1 407 ? -11.93 -10.164 -0.938 1 91.44 407 CYS B C 1
ATOM 9312 O O . CYS B 1 407 ? -12.516 -11.078 -1.527 1 91.44 407 CYS B O 1
ATOM 9314 N N . TYR B 1 408 ? -12.453 -9.68 0.139 1 91.88 408 TYR B N 1
ATOM 9315 C CA . TYR B 1 408 ? -13.617 -10.203 0.843 1 91.88 408 TYR B CA 1
ATOM 9316 C C . TYR B 1 408 ? -14.898 -9.539 0.341 1 91.88 408 TYR B C 1
ATOM 9318 O O . TYR B 1 408 ? -15.531 -8.766 1.066 1 91.88 408 TYR B O 1
ATOM 9326 N N . TYR B 1 409 ? -15.336 -9.867 -0.796 1 91 409 TYR B N 1
ATOM 9327 C CA . TYR B 1 409 ? -16.562 -9.359 -1.398 1 91 409 TYR B CA 1
ATOM 9328 C C . TYR B 1 409 ? -17.75 -10.211 -0.995 1 91 409 TYR B C 1
ATOM 9330 O O . TYR B 1 409 ? -17.594 -11.305 -0.445 1 91 409 TYR B O 1
ATOM 9338 N N . ASN B 1 410 ? -18.859 -9.578 -1.162 1 92.5 410 ASN B N 1
ATOM 9339 C CA . ASN B 1 410 ? -20.062 -10.391 -1.387 1 92.5 410 ASN B CA 1
ATOM 9340 C C . ASN B 1 410 ? -20.172 -10.836 -2.842 1 92.5 410 ASN B C 1
ATOM 9342 O O . ASN B 1 410 ? -20.734 -10.125 -3.674 1 92.5 410 ASN B O 1
ATOM 9346 N N . PHE B 1 411 ? -19.734 -12.016 -3.062 1 92.56 411 PHE B N 1
ATOM 9347 C CA . PHE B 1 411 ? -19.578 -12.492 -4.43 1 92.56 411 PHE B CA 1
ATOM 9348 C C . PHE B 1 411 ? -20.938 -12.789 -5.062 1 92.56 411 PHE B C 1
ATOM 9350 O O . PHE B 1 411 ? -21.031 -12.922 -6.285 1 92.56 411 PHE B O 1
ATOM 9357 N N . ARG B 1 412 ? -21.922 -12.898 -4.312 1 90.44 412 ARG B N 1
ATOM 9358 C CA . ARG B 1 412 ? -23.234 -13.219 -4.844 1 90.44 412 ARG B CA 1
ATOM 9359 C C . ARG B 1 412 ? -23.953 -11.969 -5.332 1 90.44 412 ARG B C 1
ATOM 9361 O O . ARG B 1 412 ? -25.078 -12.039 -5.848 1 90.44 412 ARG B O 1
ATOM 9368 N N . CYS B 1 413 ? -23.328 -10.883 -4.984 1 84.25 413 CYS B N 1
ATOM 9369 C CA . CYS B 1 413 ? -23.891 -9.609 -5.426 1 84.25 413 CYS B CA 1
ATOM 9370 C C . CYS B 1 413 ? -22.844 -8.758 -6.121 1 84.25 413 CYS B C 1
ATOM 9372 O O . CYS B 1 413 ? -21.641 -8.969 -5.938 1 84.25 413 CYS B O 1
ATOM 9374 N N . ALA B 1 414 ? -23.469 -7.844 -7.07 1 62.81 414 ALA B N 1
ATOM 9375 C CA . ALA B 1 414 ? -22.594 -6.973 -7.852 1 62.81 414 ALA B CA 1
ATOM 9376 C C . ALA B 1 414 ? -21.75 -6.078 -6.949 1 62.81 414 ALA B C 1
ATOM 9378 O O . ALA B 1 414 ? -22.188 -5.723 -5.848 1 62.81 414 ALA B O 1
ATOM 9379 N N . LYS B 1 415 ? -20.422 -5.859 -7.168 1 60.16 415 LYS B N 1
ATOM 9380 C CA . LYS B 1 415 ? -19.375 -5.242 -6.359 1 60.16 415 LYS B CA 1
ATOM 9381 C C . LYS B 1 415 ? -19.344 -3.727 -6.555 1 60.16 415 LYS B C 1
ATOM 9383 O O . LYS B 1 415 ? -18.281 -3.109 -6.535 1 60.16 415 LYS B O 1
ATOM 9388 N N . PRO B 1 416 ? -20.578 -2.971 -6.891 1 59.56 416 PRO B N 1
ATOM 9389 C CA . PRO B 1 416 ? -20.156 -1.64 -7.324 1 59.56 416 PRO B CA 1
ATOM 9390 C C . PRO B 1 416 ? -19.766 -0.733 -6.156 1 59.56 416 PRO B C 1
ATOM 9392 O O . PRO B 1 416 ? -20.312 -0.876 -5.059 1 59.56 416 PRO B O 1
ATOM 9395 N N . PHE B 1 417 ? -18.531 -0.081 -6.051 1 62.91 417 PHE B N 1
ATOM 9396 C CA . PHE B 1 417 ? -18.094 0.924 -5.09 1 62.91 417 PHE B CA 1
ATOM 9397 C C . PHE B 1 417 ? -19.031 2.125 -5.094 1 62.91 417 PHE B C 1
ATOM 9399 O O . PHE B 1 417 ? -18.75 3.139 -4.449 1 62.91 417 PHE B O 1
ATOM 9406 N N . PHE B 1 418 ? -20.328 2.062 -5.52 1 69.5 418 PHE B N 1
ATOM 9407 C CA . PHE B 1 418 ? -21.219 3.205 -5.684 1 69.5 418 PHE B CA 1
ATOM 9408 C C . PHE B 1 418 ? -21.984 3.482 -4.395 1 69.5 418 PHE B C 1
ATOM 9410 O O . PHE B 1 418 ? -22.547 4.57 -4.215 1 69.5 418 PHE B O 1
ATOM 9417 N N . GLY B 1 419 ? -21.891 2.549 -3.537 1 77.12 419 GLY B N 1
ATOM 9418 C CA . GLY B 1 419 ? -22.594 2.76 -2.285 1 77.12 419 GLY B CA 1
ATOM 9419 C C . GLY B 1 419 ? -22.031 3.9 -1.462 1 77.12 419 GLY B C 1
ATOM 9420 O O . GLY B 1 419 ? -22.703 4.445 -0.592 1 77.12 419 GLY B O 1
ATOM 9421 N N . ASN B 1 420 ? -20.875 4.32 -1.772 1 87.44 420 ASN B N 1
ATOM 9422 C CA . ASN B 1 420 ? -20.219 5.348 -0.979 1 87.44 420 ASN B CA 1
ATOM 9423 C C . ASN B 1 420 ? -20.453 6.742 -1.555 1 87.44 420 ASN B C 1
ATOM 9425 O O . ASN B 1 420 ? -20.016 7.738 -0.981 1 87.44 420 ASN B O 1
ATOM 9429 N N . MET B 1 421 ? -21.203 6.863 -2.547 1 89.06 421 MET B N 1
ATOM 9430 C CA . MET B 1 421 ? -21.453 8.141 -3.211 1 89.06 421 MET B CA 1
ATOM 9431 C C . MET B 1 421 ? -22.25 9.078 -2.311 1 89.06 421 MET B C 1
ATOM 9433 O O . MET B 1 421 ? -22.094 10.297 -2.383 1 89.06 421 MET B O 1
ATOM 9437 N N . GLY B 1 422 ? -23.031 8.469 -1.484 1 93.81 422 GLY B N 1
ATOM 9438 C CA . GLY B 1 422 ? -23.812 9.281 -0.563 1 93.81 422 GLY B CA 1
ATOM 9439 C C . GLY B 1 422 ? -22.953 10.172 0.32 1 93.81 422 GLY B C 1
ATOM 9440 O O . GLY B 1 422 ? -23.281 11.344 0.535 1 93.81 422 GLY B O 1
ATOM 9441 N N . TYR B 1 423 ? -21.844 9.664 0.817 1 96.38 423 TYR B N 1
ATOM 9442 C CA . TYR B 1 423 ? -20.953 10.445 1.669 1 96.38 423 TYR B CA 1
ATOM 9443 C C . TYR B 1 423 ? -20.375 11.633 0.914 1 96.38 423 TYR B C 1
ATOM 9445 O O . TYR B 1 423 ? -20.297 12.742 1.453 1 96.38 423 TYR B O 1
ATOM 9453 N N . ILE B 1 424 ? -20.016 11.438 -0.326 1 96.12 424 ILE B N 1
ATOM 9454 C CA . ILE B 1 424 ? -19.359 12.477 -1.126 1 96.12 424 ILE B CA 1
ATOM 9455 C C . ILE B 1 424 ? -20.375 13.57 -1.472 1 96.12 424 ILE B C 1
ATOM 9457 O O . ILE B 1 424 ? -20.125 14.75 -1.229 1 96.12 424 ILE B O 1
ATOM 9461 N N . LEU B 1 425 ? -21.516 13.18 -1.932 1 97 425 LEU B N 1
ATOM 9462 C CA . LEU B 1 425 ? -22.516 14.141 -2.396 1 97 425 LEU B CA 1
ATOM 9463 C C . LEU B 1 425 ? -23.141 14.883 -1.223 1 97 425 LEU B C 1
ATOM 9465 O O . LEU B 1 425 ? -23.344 16.094 -1.287 1 97 425 LEU B O 1
ATOM 9469 N N . LEU B 1 426 ? -23.438 14.156 -0.205 1 97.56 426 LEU B N 1
ATOM 9470 C CA . LEU B 1 426 ? -24.031 14.82 0.949 1 97.56 426 LEU B CA 1
ATOM 9471 C C . LEU B 1 426 ? -22.984 15.625 1.718 1 97.56 426 LEU B C 1
ATOM 9473 O O . LEU B 1 426 ? -23.328 16.625 2.35 1 97.56 426 LEU B O 1
ATOM 9477 N N . GLY B 1 427 ? -21.719 15.133 1.682 1 97.44 427 GLY B N 1
ATOM 9478 C CA . GLY B 1 427 ? -20.656 15.969 2.201 1 97.44 427 GLY B CA 1
ATOM 9479 C C . GLY B 1 427 ? -20.516 17.297 1.471 1 97.44 427 GLY B C 1
ATOM 9480 O O . GLY B 1 427 ? -20.344 18.344 2.098 1 97.44 427 GLY B O 1
ATOM 9481 N N . LEU B 1 428 ? -20.656 17.297 0.191 1 97.62 428 LEU B N 1
ATOM 9482 C CA . LEU B 1 428 ? -20.625 18.516 -0.615 1 97.62 428 LEU B CA 1
ATOM 9483 C C . LEU B 1 428 ? -21.812 19.422 -0.285 1 97.62 428 LEU B C 1
ATOM 9485 O O . LEU B 1 428 ? -21.656 20.641 -0.24 1 97.62 428 LEU B O 1
ATOM 9489 N N . LEU B 1 429 ? -22.922 18.797 -0.109 1 97.81 429 LEU B N 1
ATOM 9490 C CA . LEU B 1 429 ? -24.094 19.562 0.277 1 97.81 429 LEU B CA 1
ATOM 9491 C C . LEU B 1 429 ? -23.875 20.266 1.616 1 97.81 429 LEU B C 1
ATOM 9493 O O . LEU B 1 429 ? -24.266 21.422 1.794 1 97.81 429 LEU B O 1
ATOM 9497 N N . LEU B 1 430 ? -23.25 19.578 2.541 1 97.62 430 LEU B N 1
ATOM 9498 C CA . LEU B 1 430 ? -22.938 20.172 3.832 1 97.62 430 LEU B CA 1
ATOM 9499 C C . LEU B 1 430 ? -22.016 21.375 3.66 1 97.62 430 LEU B C 1
ATOM 9501 O O . LEU B 1 430 ? -22.188 22.391 4.324 1 97.62 430 LEU B O 1
ATOM 9505 N N . VAL B 1 431 ? -21.062 21.25 2.758 1 96.69 431 VAL B N 1
ATOM 9506 C CA . VAL B 1 431 ? -20.141 22.344 2.488 1 96.69 431 VAL B CA 1
ATOM 9507 C C . VAL B 1 431 ? -20.922 23.547 1.944 1 96.69 431 VAL B C 1
ATOM 9509 O O . VAL B 1 431 ? -20.719 24.688 2.379 1 96.69 431 VAL B O 1
ATOM 9512 N N . ILE B 1 432 ? -21.812 23.312 1.061 1 96.38 432 ILE B N 1
ATOM 9513 C CA . ILE B 1 432 ? -22.609 24.375 0.438 1 96.38 432 ILE B CA 1
ATOM 9514 C C . ILE B 1 432 ? -23.5 25.031 1.487 1 96.38 432 ILE B C 1
ATOM 9516 O O . ILE B 1 432 ? -23.562 26.266 1.57 1 96.38 432 ILE B O 1
ATOM 9520 N N . MET B 1 433 ? -24.125 24.219 2.287 1 96.06 433 MET B N 1
ATOM 9521 C CA . MET B 1 433 ? -25.016 24.75 3.316 1 96.06 433 MET B CA 1
ATOM 9522 C C . MET B 1 433 ? -24.234 25.578 4.336 1 96.06 433 MET B C 1
ATOM 9524 O O . MET B 1 433 ? -24.703 26.625 4.766 1 96.06 433 MET B O 1
ATOM 9528 N N . ASN B 1 434 ? -23.125 25.078 4.719 1 94.44 434 ASN B N 1
ATOM 9529 C CA . ASN B 1 434 ? -22.297 25.812 5.668 1 94.44 434 ASN B CA 1
ATOM 9530 C C . ASN B 1 434 ? -21.797 27.125 5.074 1 94.44 434 ASN B C 1
ATOM 9532 O O . ASN B 1 434 ? -21.797 28.156 5.754 1 94.44 434 ASN B O 1
ATOM 9536 N N . LYS B 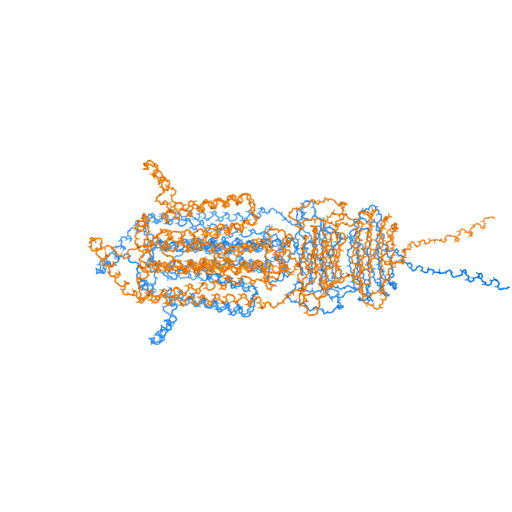1 435 ? -21.391 27.109 3.83 1 93.94 435 LYS B N 1
ATOM 9537 C CA . LYS B 1 435 ? -20.906 28.328 3.174 1 93.94 435 LYS B CA 1
ATOM 9538 C C . LYS B 1 435 ? -22.047 29.328 3.006 1 93.94 435 LYS B C 1
ATOM 9540 O O . LYS B 1 435 ? -21.844 30.531 3.189 1 93.94 435 LYS B O 1
ATOM 9545 N N . GLU B 1 436 ? -23.172 28.906 2.67 1 94.25 436 GLU B N 1
ATOM 9546 C CA . GLU B 1 436 ? -24.328 29.781 2.545 1 94.25 436 GLU B CA 1
ATOM 9547 C C . GLU B 1 436 ? -24.672 30.453 3.877 1 94.25 436 GLU B C 1
ATOM 9549 O O . GLU B 1 436 ? -24.953 31.641 3.926 1 94.25 436 GLU B O 1
ATOM 9554 N N . LYS B 1 437 ? -24.688 29.688 4.895 1 91.69 437 LYS B N 1
ATOM 9555 C CA . LYS B 1 437 ? -24.969 30.234 6.219 1 91.69 437 LYS B CA 1
ATOM 9556 C C . LYS B 1 437 ? -23.922 31.281 6.617 1 91.69 437 LYS B C 1
ATOM 9558 O O . LYS B 1 437 ? -24.266 32.312 7.199 1 91.69 437 LYS B O 1
ATOM 9563 N N . GLU B 1 438 ? -22.672 30.969 6.332 1 90.69 438 GLU B N 1
ATOM 9564 C CA . GLU B 1 438 ? -21.594 31.891 6.637 1 90.69 438 GLU B CA 1
ATOM 9565 C C . GLU B 1 438 ? -21.766 33.219 5.879 1 90.69 438 GLU B C 1
ATOM 9567 O O . GLU B 1 438 ? -21.609 34.281 6.449 1 90.69 438 GLU B O 1
ATOM 9572 N N . VAL B 1 439 ? -22.078 33.156 4.621 1 90.81 439 VAL B N 1
ATOM 9573 C CA . VAL B 1 439 ? -22.25 34.344 3.783 1 90.81 439 VAL B CA 1
ATOM 9574 C C . VAL B 1 439 ? -23.453 35.156 4.258 1 90.81 439 VAL B C 1
ATOM 9576 O O . VAL B 1 439 ? -23.406 36.375 4.328 1 90.81 439 VAL B O 1
ATOM 9579 N N . ARG B 1 440 ? -24.469 34.469 4.531 1 88.75 440 ARG B N 1
ATOM 9580 C CA . ARG B 1 440 ? -25.672 35.125 5.031 1 88.75 440 ARG B CA 1
ATOM 9581 C C . ARG B 1 440 ? -25.391 35.844 6.348 1 88.75 440 ARG B C 1
ATOM 9583 O O . ARG B 1 440 ? -25.812 36.969 6.543 1 88.75 440 ARG B O 1
ATOM 9590 N N . TYR B 1 441 ? -24.766 35.156 7.215 1 87.44 441 TYR B N 1
ATOM 9591 C CA . TYR B 1 441 ? -24.422 35.75 8.5 1 87.44 441 TYR B CA 1
ATOM 9592 C C . TYR B 1 441 ? -23.562 37 8.305 1 87.44 441 TYR B C 1
ATOM 9594 O O . TYR B 1 441 ? -23.75 38 8.977 1 87.44 441 TYR B O 1
ATOM 9602 N N . GLN B 1 442 ? -22.547 36.938 7.406 1 87.81 442 GLN B N 1
ATOM 9603 C CA . GLN B 1 442 ? -21.672 38.062 7.137 1 87.81 442 GLN B CA 1
ATOM 9604 C C . GLN B 1 442 ? -22.453 39.25 6.547 1 87.81 442 GLN B C 1
ATOM 9606 O O . GLN B 1 442 ? -22.156 40.406 6.855 1 87.81 442 GLN B O 1
ATOM 9611 N N . ARG B 1 443 ? -23.438 39 5.777 1 85.62 443 ARG B N 1
ATOM 9612 C CA . ARG B 1 443 ? -24.281 40.031 5.203 1 85.62 443 ARG B CA 1
ATOM 9613 C C . ARG B 1 443 ? -25.125 40.719 6.277 1 85.62 443 ARG B C 1
ATOM 9615 O O . ARG B 1 443 ? -25.281 41.938 6.273 1 85.62 443 ARG B O 1
ATOM 9622 N N . MET B 1 444 ? -25.641 39.938 7.137 1 85.38 444 MET B N 1
ATOM 9623 C CA . MET B 1 444 ? -26.438 40.469 8.234 1 85.38 444 MET B CA 1
ATOM 9624 C C . MET B 1 444 ? -25.562 41.281 9.195 1 85.38 444 MET B C 1
ATOM 9626 O O . MET B 1 444 ? -25.969 42.344 9.68 1 85.38 444 MET B O 1
ATOM 9630 N N . ALA B 1 445 ? -24.391 40.688 9.5 1 85.88 445 ALA B N 1
ATOM 9631 C CA . ALA B 1 445 ? -23.453 41.375 10.406 1 85.88 445 ALA B CA 1
ATOM 9632 C C . ALA B 1 445 ? -22.969 42.688 9.812 1 85.88 445 ALA B C 1
ATOM 9634 O O . ALA B 1 445 ? -22.656 43.625 10.547 1 85.88 445 ALA B O 1
ATOM 9635 N N . ALA B 1 446 ? -22.875 42.75 8.484 1 86.25 446 ALA B N 1
ATOM 9636 C CA . ALA B 1 446 ? -22.484 44 7.812 1 86.25 446 ALA B CA 1
ATOM 9637 C C . ALA B 1 446 ? -23.547 45.094 8.016 1 86.25 446 ALA B C 1
ATOM 9639 O O . ALA B 1 446 ? -23.219 46.281 8.062 1 86.25 446 ALA B O 1
ATOM 9640 N N . LYS B 1 447 ? -24.797 44.688 8.188 1 81.75 447 LYS B N 1
ATOM 9641 C CA . LYS B 1 447 ? -25.891 45.625 8.414 1 81.75 447 LYS B CA 1
ATOM 9642 C C . LYS B 1 447 ? -25.984 46 9.891 1 81.75 447 LYS B C 1
ATOM 9644 O O . LYS B 1 447 ? -26.328 47.125 10.234 1 81.75 447 LYS B O 1
ATOM 9649 N N . ALA B 1 448 ? -25.734 44.938 10.688 1 82.12 448 ALA B N 1
ATOM 9650 C CA . ALA B 1 448 ? -25.781 45.156 12.133 1 82.12 448 ALA B CA 1
ATOM 9651 C C . ALA B 1 448 ? -24.547 44.562 12.805 1 82.12 448 ALA B C 1
ATOM 9653 O O . ALA B 1 448 ? -24.5 43.375 13.141 1 82.12 448 ALA B O 1
ATOM 9654 N N . GLU B 1 449 ? -23.562 45.281 13.086 1 81.81 449 GLU B N 1
ATOM 9655 C CA . GLU B 1 449 ? -22.281 44.844 13.617 1 81.81 449 GLU B CA 1
ATOM 9656 C C . GLU B 1 449 ? -22.438 44.219 15 1 81.81 449 GLU B C 1
ATOM 9658 O O . GLU B 1 449 ? -21.594 43.438 15.438 1 81.81 449 GLU B O 1
ATOM 9663 N N . GLU B 1 450 ? -23.531 44.531 15.703 1 81.12 450 GLU B N 1
ATOM 9664 C CA . GLU B 1 450 ? -23.797 44.031 17.047 1 81.12 450 GLU B CA 1
ATOM 9665 C C . GLU B 1 450 ? -24 42.531 17.047 1 81.12 450 GLU B C 1
ATOM 9667 O O . GLU B 1 450 ? -23.797 41.844 18.062 1 81.12 450 GLU B O 1
ATOM 9672 N N . LEU B 1 451 ? -24.422 42.062 15.93 1 82 451 LEU B N 1
ATOM 9673 C CA . LEU B 1 451 ? -24.641 40.625 15.805 1 82 451 LEU B CA 1
ATOM 9674 C C . LEU B 1 451 ? -23.328 39.844 16 1 82 451 LEU B C 1
ATOM 9676 O O . LEU B 1 451 ? -23.344 38.719 16.484 1 82 451 LEU B O 1
ATOM 9680 N N . GLU B 1 452 ? -22.234 40.406 15.641 1 83.69 452 GLU B N 1
ATOM 9681 C CA . GLU B 1 452 ? -20.938 39.781 15.75 1 83.69 452 GLU B CA 1
ATOM 9682 C C . GLU B 1 452 ? -20.344 39.938 17.156 1 83.69 452 GLU B C 1
ATOM 9684 O O . GLU B 1 452 ? -19.625 39.062 17.641 1 83.69 452 GLU B O 1
ATOM 9689 N N . THR B 1 453 ? -20.703 40.969 17.828 1 83.06 453 THR B N 1
ATOM 9690 C CA . THR B 1 453 ? -19.984 41.312 19.047 1 83.06 453 THR B CA 1
ATOM 9691 C C . THR B 1 453 ? -20.859 41.094 20.281 1 83.06 453 THR B C 1
ATOM 9693 O O . THR B 1 453 ? -20.359 40.719 21.344 1 83.06 453 THR B O 1
ATOM 9696 N N . VAL B 1 454 ? -22.297 41.125 20.156 1 85.5 454 VAL B N 1
ATOM 9697 C CA . VAL B 1 454 ? -23.094 41.25 21.375 1 85.5 454 VAL B CA 1
ATOM 9698 C C . VAL B 1 454 ? -24.125 40.125 21.406 1 85.5 454 VAL B C 1
ATOM 9700 O O . VAL B 1 454 ? -24.453 39.594 22.484 1 85.5 454 VAL B O 1
ATOM 9703 N N . PHE B 1 455 ? -24.547 39.688 20.266 1 88.06 455 PHE B N 1
ATOM 9704 C CA . PHE B 1 455 ? -25.688 38.812 20.266 1 88.06 455 PHE B CA 1
ATOM 9705 C C . PHE B 1 455 ? -25.297 37.406 19.797 1 88.06 455 PHE B C 1
ATOM 9707 O O . PHE B 1 455 ? -24.375 37.25 18.984 1 88.06 455 PHE B O 1
ATOM 9714 N N . GLY B 1 456 ? -25.969 36.438 20.391 1 90.25 456 GLY B N 1
ATOM 9715 C CA . GLY B 1 456 ? -25.891 35.062 19.922 1 90.25 456 GLY B CA 1
ATOM 9716 C C . GLY B 1 456 ? -24.547 34.406 20.203 1 90.25 456 GLY B C 1
ATOM 9717 O O . GLY B 1 456 ? -23.719 34.969 20.938 1 90.25 456 GLY B O 1
ATOM 9718 N N . LEU B 1 457 ? -24.312 33.188 19.641 1 92.69 457 LEU B N 1
ATOM 9719 C CA . LEU B 1 457 ? -23.047 32.469 19.703 1 92.69 457 LEU B CA 1
ATOM 9720 C C . LEU B 1 457 ? -22.141 32.906 18.547 1 92.69 457 LEU B C 1
ATOM 9722 O O . LEU B 1 457 ? -22.609 33.156 17.438 1 92.69 457 LEU B O 1
ATOM 9726 N N . PRO B 1 458 ? -20.891 33.125 18.859 1 89.94 458 PRO B N 1
ATOM 9727 C CA . PRO B 1 458 ? -19.984 33.406 17.75 1 89.94 458 PRO B CA 1
ATOM 9728 C C . PRO B 1 458 ? -20.031 32.344 16.656 1 89.94 458 PRO B C 1
ATOM 9730 O O . PRO B 1 458 ? -19.906 31.156 16.938 1 89.94 458 PRO B O 1
ATOM 9733 N N . GLN B 1 459 ? -20.234 32.812 15.492 1 89 459 GLN B N 1
ATOM 9734 C CA . GLN B 1 459 ? -20.422 31.859 14.391 1 89 459 GLN B CA 1
ATOM 9735 C C . GLN B 1 459 ? -19.172 31.766 13.523 1 89 459 GLN B C 1
ATOM 9737 O O . GLN B 1 459 ? -18.844 32.719 12.805 1 89 459 GLN B O 1
ATOM 9742 N N . HIS B 1 460 ? -18.375 30.812 13.641 1 89.81 460 HIS B N 1
ATOM 9743 C CA . HIS B 1 460 ? -17.219 30.484 12.805 1 89.81 460 HIS B CA 1
ATOM 9744 C C . HIS B 1 460 ? -17.422 29.141 12.109 1 89.81 460 HIS B C 1
ATOM 9746 O O . HIS B 1 460 ? -17.703 28.125 12.758 1 89.81 460 HIS B O 1
ATOM 9752 N N . GLY B 1 461 ? -17.266 29.109 10.844 1 91.69 461 GLY B N 1
ATOM 9753 C CA . GLY B 1 461 ? -17.594 27.906 10.07 1 91.69 461 GLY B CA 1
ATOM 9754 C C . GLY B 1 461 ? -16.391 27.031 9.805 1 91.69 461 GLY B C 1
ATOM 9755 O O . GLY B 1 461 ? -16.5 26.016 9.117 1 91.69 461 GLY B O 1
ATOM 9756 N N . GLY B 1 462 ? -15.203 27.328 10.32 1 93.44 462 GLY B N 1
ATOM 9757 C CA . GLY B 1 462 ? -13.977 26.609 10.008 1 93.44 462 GLY B CA 1
ATOM 9758 C C . GLY B 1 462 ? -14.039 25.141 10.375 1 93.44 462 GLY B C 1
ATOM 9759 O O . GLY B 1 462 ? -13.758 24.266 9.547 1 93.44 462 GLY B O 1
ATOM 9760 N N . VAL B 1 463 ? -14.477 24.781 11.609 1 95.94 463 VAL B N 1
ATOM 9761 C CA . VAL B 1 463 ? -14.539 23.406 12.078 1 95.94 463 VAL B CA 1
ATOM 9762 C C . VAL B 1 463 ? -15.625 22.641 11.32 1 95.94 463 VAL B C 1
ATOM 9764 O O . VAL B 1 463 ? -15.43 21.484 10.93 1 95.94 463 VAL B O 1
ATOM 9767 N N . MET B 1 464 ? -16.734 23.328 11.07 1 96.19 464 MET B N 1
ATOM 9768 C CA . MET B 1 464 ? -17.828 22.688 10.344 1 96.19 464 MET B CA 1
ATOM 9769 C C . MET B 1 464 ? -17.422 22.391 8.898 1 96.19 464 MET B C 1
ATOM 9771 O O . MET B 1 464 ? -17.797 21.359 8.344 1 96.19 464 MET B O 1
ATOM 9775 N N . ASN B 1 465 ? -16.734 23.312 8.32 1 96.38 465 ASN B N 1
ATOM 9776 C CA . ASN B 1 465 ? -16.234 23.062 6.973 1 96.38 465 ASN B CA 1
ATOM 9777 C C . ASN B 1 465 ? -15.258 21.891 6.949 1 96.38 465 ASN B C 1
ATOM 9779 O O . ASN B 1 465 ? -15.281 21.078 6.023 1 96.38 465 ASN B O 1
ATOM 9783 N N . ALA B 1 466 ? -14.398 21.859 7.926 1 97.25 466 ALA B N 1
ATOM 9784 C CA . ALA B 1 466 ? -13.477 20.719 8.039 1 97.25 466 ALA B CA 1
ATOM 9785 C C . ALA B 1 466 ? -14.242 19.406 8.211 1 97.25 466 ALA B C 1
ATOM 9787 O O . ALA B 1 466 ? -13.906 18.406 7.594 1 97.25 466 ALA B O 1
ATOM 9788 N N . LEU B 1 467 ? -15.227 19.422 9.039 1 97.69 467 LEU B N 1
ATOM 9789 C CA . LEU B 1 467 ? -16.062 18.25 9.281 1 97.69 467 LEU B CA 1
ATOM 9790 C C . LEU B 1 467 ? -16.75 17.797 7.992 1 97.69 467 LEU B C 1
ATOM 9792 O O . LEU B 1 467 ? -16.797 16.609 7.688 1 97.69 467 LEU B O 1
ATOM 9796 N N . SER B 1 468 ? -17.328 18.766 7.254 1 97.81 468 SER B N 1
ATOM 9797 C CA . SER B 1 468 ? -17.969 18.453 5.984 1 97.81 468 SER B CA 1
ATOM 9798 C C . SER B 1 468 ? -16.984 17.859 4.992 1 97.81 468 SER B C 1
ATOM 9800 O O . SER B 1 468 ? -17.312 16.906 4.281 1 97.81 468 SER B O 1
ATOM 9802 N N . PHE B 1 469 ? -15.844 18.422 4.957 1 97.56 469 PHE B N 1
ATOM 9803 C CA . PHE B 1 469 ? -14.812 17.891 4.07 1 97.56 469 PHE B CA 1
ATOM 9804 C C . PHE B 1 469 ? -14.375 16.5 4.52 1 97.56 469 PHE B C 1
ATOM 9806 O O . PHE B 1 469 ? -14.055 15.648 3.688 1 97.56 469 PHE B O 1
ATOM 9813 N N . ALA B 1 470 ? -14.312 16.266 5.812 1 97.94 470 ALA B N 1
ATOM 9814 C CA . ALA B 1 470 ? -13.969 14.953 6.344 1 97.94 470 ALA B CA 1
ATOM 9815 C C . ALA B 1 470 ? -14.969 13.898 5.883 1 97.94 470 ALA B C 1
ATOM 9817 O O . ALA B 1 470 ? -14.602 12.75 5.613 1 97.94 470 ALA B O 1
ATOM 9818 N N . VAL B 1 471 ? -16.234 14.266 5.785 1 97.94 471 VAL B N 1
ATOM 9819 C CA . VAL B 1 471 ? -17.266 13.352 5.312 1 97.94 471 VAL B CA 1
ATOM 9820 C C . VAL B 1 471 ? -17 12.984 3.852 1 97.94 471 VAL B C 1
ATOM 9822 O O . VAL B 1 471 ? -17.125 11.82 3.465 1 97.94 471 VAL B O 1
ATOM 9825 N N . ILE B 1 472 ? -16.609 13.969 3.053 1 97.25 472 ILE B N 1
ATOM 9826 C CA . ILE B 1 472 ? -16.266 13.727 1.656 1 97.25 472 ILE B CA 1
ATOM 9827 C C . ILE B 1 472 ? -15.086 12.758 1.576 1 97.25 472 ILE B C 1
ATOM 9829 O O . ILE B 1 472 ? -15.133 11.773 0.834 1 97.25 472 ILE B O 1
ATOM 9833 N N . LEU B 1 473 ? -14.031 13.023 2.402 1 96.38 473 LEU B N 1
ATOM 9834 C CA . LEU B 1 473 ? -12.836 12.18 2.389 1 96.38 473 LEU B CA 1
ATOM 9835 C C . LEU B 1 473 ? -13.164 10.773 2.867 1 96.38 473 LEU B C 1
ATOM 9837 O O . LEU B 1 473 ? -12.586 9.797 2.385 1 96.38 473 LEU B O 1
ATOM 9841 N N . GLU B 1 474 ? -14.07 10.688 3.816 1 95.44 474 GLU B N 1
ATOM 9842 C CA . GLU B 1 474 ? -14.531 9.375 4.262 1 95.44 474 GLU B CA 1
ATOM 9843 C C . GLU B 1 474 ? -15.156 8.586 3.113 1 95.44 474 GLU B C 1
ATOM 9845 O O . GLU B 1 474 ? -14.906 7.387 2.971 1 95.44 474 GLU B O 1
ATOM 9850 N N . GLY B 1 475 ? -15.961 9.273 2.324 1 95.06 475 GLY B N 1
ATOM 9851 C CA . GLY B 1 475 ? -16.547 8.625 1.168 1 95.06 475 GLY B CA 1
ATOM 9852 C C . GLY B 1 475 ? -15.516 8.117 0.178 1 95.06 475 GLY B C 1
ATOM 9853 O O . GLY B 1 475 ? -15.625 6.996 -0.322 1 95.06 475 GLY B O 1
ATOM 9854 N N . VAL B 1 476 ? -14.492 8.859 -0.052 1 93.12 476 VAL B N 1
ATOM 9855 C CA . VAL B 1 476 ? -13.453 8.5 -1.019 1 93.12 476 VAL B CA 1
ATOM 9856 C C . VAL B 1 476 ? -12.609 7.352 -0.475 1 93.12 476 VAL B C 1
ATOM 9858 O O . VAL B 1 476 ? -12.344 6.383 -1.186 1 93.12 476 VAL B O 1
ATOM 9861 N N . LEU B 1 477 ? -12.188 7.445 0.775 1 93.25 477 LEU B N 1
ATOM 9862 C CA . LEU B 1 477 ? -11.336 6.426 1.377 1 93.25 477 LEU B CA 1
ATOM 9863 C C . LEU B 1 477 ? -12.109 5.125 1.579 1 93.25 477 LEU B C 1
ATOM 9865 O O . LEU B 1 477 ? -11.57 4.039 1.36 1 93.25 477 LEU B O 1
ATOM 9869 N N . SER B 1 478 ? -13.359 5.242 1.952 1 92.94 478 SER B N 1
ATOM 9870 C CA . SER B 1 478 ? -14.203 4.055 2.07 1 92.94 478 SER B CA 1
ATOM 9871 C C . SER B 1 478 ? -14.398 3.381 0.717 1 92.94 478 SER B C 1
ATOM 9873 O O . SER B 1 478 ? -14.367 2.152 0.62 1 92.94 478 SER B O 1
ATOM 9875 N N . ALA B 1 479 ? -14.656 4.164 -0.313 1 91.75 479 ALA B N 1
ATOM 9876 C CA . ALA B 1 479 ? -14.766 3.605 -1.658 1 91.75 479 ALA B CA 1
ATOM 9877 C C . ALA B 1 479 ? -13.492 2.875 -2.057 1 91.75 479 ALA B C 1
ATOM 9879 O O . ALA B 1 479 ? -13.539 1.821 -2.693 1 91.75 479 ALA B O 1
ATOM 9880 N N . SER B 1 480 ? -12.32 3.412 -1.678 1 89 480 SER B N 1
ATOM 9881 C CA . SER B 1 480 ? -11.039 2.779 -1.975 1 89 480 SER B CA 1
ATOM 9882 C C . SER B 1 480 ? -10.906 1.442 -1.254 1 89 480 SER B C 1
ATOM 9884 O O . SER B 1 480 ? -10.414 0.469 -1.829 1 89 480 SER B O 1
ATOM 9886 N N . TYR B 1 481 ? -11.328 1.312 -0.027 1 88.81 481 TYR B N 1
ATOM 9887 C CA . TYR B 1 481 ? -11.336 0.064 0.727 1 88.81 481 TYR B CA 1
ATOM 9888 C C . TYR B 1 481 ? -12.156 -1.002 0.01 1 88.81 481 TYR B C 1
ATOM 9890 O O . TYR B 1 481 ? -11.766 -2.17 -0.039 1 88.81 481 TYR B O 1
ATOM 9898 N N . HIS B 1 482 ? -13.227 -0.558 -0.602 1 89.62 482 HIS B N 1
ATOM 9899 C CA . HIS B 1 482 ? -14.18 -1.509 -1.156 1 89.62 482 HIS B CA 1
ATOM 9900 C C . HIS B 1 482 ? -13.75 -1.985 -2.537 1 89.62 482 HIS B C 1
ATOM 9902 O O . HIS B 1 482 ? -14.375 -2.871 -3.119 1 89.62 482 HIS B O 1
ATOM 9908 N N . ILE B 1 483 ? -12.703 -1.443 -3.062 1 87.94 483 ILE B N 1
ATOM 9909 C CA . ILE B 1 483 ? -12.148 -1.98 -4.297 1 87.94 483 ILE B CA 1
ATOM 9910 C C . ILE B 1 483 ? -11.609 -3.389 -4.051 1 87.94 483 ILE B C 1
ATOM 9912 O O . ILE B 1 483 ? -11.797 -4.281 -4.883 1 87.94 483 ILE B O 1
ATOM 9916 N N . CYS B 1 484 ? -11.023 -3.596 -2.945 1 88.75 484 CYS B N 1
ATOM 9917 C CA . CYS B 1 484 ? -10.594 -4.914 -2.49 1 88.75 484 CYS B CA 1
ATOM 9918 C C . CYS B 1 484 ? -10.586 -4.992 -0.968 1 88.75 484 CYS B C 1
ATOM 9920 O O . CYS B 1 484 ? -9.531 -4.891 -0.342 1 88.75 484 CYS B O 1
ATOM 9922 N N . PRO B 1 485 ? -11.742 -5.258 -0.384 1 89.81 485 PRO B N 1
ATOM 9923 C CA . PRO B 1 485 ? -11.844 -5.273 1.077 1 89.81 485 PRO B CA 1
ATOM 9924 C C . PRO B 1 485 ? -11.031 -6.402 1.714 1 89.81 485 PRO B C 1
ATOM 9926 O O . PRO B 1 485 ? -11.102 -7.547 1.256 1 89.81 485 PRO B O 1
ATOM 9929 N N . SER B 1 486 ? -10.258 -6.109 2.613 1 88.06 486 SER B N 1
ATOM 9930 C CA . SER B 1 486 ? -9.461 -7.066 3.373 1 88.06 486 SER B CA 1
ATOM 9931 C C . SER B 1 486 ? -9.172 -6.551 4.777 1 88.06 486 SER B C 1
ATOM 9933 O O . SER B 1 486 ? -9.438 -5.391 5.09 1 88.06 486 SER B O 1
ATOM 9935 N N . GLY B 1 487 ? -8.695 -7.41 5.613 1 84.56 487 GLY B N 1
ATOM 9936 C CA . GLY B 1 487 ? -8.359 -7.012 6.969 1 84.56 487 GLY B CA 1
ATOM 9937 C C . GLY B 1 487 ? -7.203 -6.027 7.035 1 84.56 487 GLY B C 1
ATOM 9938 O O . GLY B 1 487 ? -7.18 -5.148 7.898 1 84.56 487 GLY B O 1
ATOM 9939 N N . SER B 1 488 ? -6.344 -6.062 6.086 1 79.81 488 SER B N 1
ATOM 9940 C CA . SER B 1 488 ? -5.145 -5.234 6.094 1 79.81 488 SER B CA 1
ATOM 9941 C C . SER B 1 488 ? -5.465 -3.791 5.719 1 79.81 488 SER B C 1
ATOM 9943 O O . SER B 1 488 ? -4.77 -2.865 6.141 1 79.81 488 SER B O 1
ATOM 9945 N N . ASN B 1 489 ? -6.527 -3.555 4.926 1 84.31 489 ASN B N 1
ATOM 9946 C CA . ASN B 1 489 ? -6.824 -2.193 4.496 1 84.31 489 ASN B CA 1
ATOM 9947 C C . ASN B 1 489 ? -8.102 -1.665 5.148 1 84.31 489 ASN B C 1
ATOM 9949 O O . ASN B 1 489 ? -8.633 -0.631 4.738 1 84.31 489 ASN B O 1
ATOM 9953 N N . TYR B 1 490 ? -8.562 -2.332 6.133 1 86.69 490 TYR B N 1
ATOM 9954 C CA . TYR B 1 490 ? -9.805 -1.938 6.785 1 86.69 490 TYR B CA 1
ATOM 9955 C C . TYR B 1 490 ? -9.672 -0.567 7.438 1 86.69 490 TYR B C 1
ATOM 9957 O O . TYR B 1 490 ? -10.656 0.15 7.602 1 86.69 490 TYR B O 1
ATOM 9965 N N . GLN B 1 491 ? -8.547 -0.23 7.789 1 84.25 491 GLN B N 1
ATOM 9966 C CA . GLN B 1 491 ? -8.305 1.058 8.43 1 84.25 491 GLN B CA 1
ATOM 9967 C C . GLN B 1 491 ? -8.695 2.213 7.512 1 84.25 491 GLN B C 1
ATOM 9969 O O . GLN B 1 491 ? -9 3.311 7.98 1 84.25 491 GLN B O 1
ATOM 9974 N N . PHE B 1 492 ? -8.711 2.066 6.242 1 86.38 492 PHE B N 1
ATOM 9975 C CA . PHE B 1 492 ? -9.086 3.117 5.305 1 86.38 492 PHE B CA 1
ATOM 9976 C C . PHE B 1 492 ? -10.57 3.455 5.43 1 86.38 492 PHE B C 1
ATOM 9978 O O . PHE B 1 492 ? -10.977 4.586 5.156 1 86.38 492 PHE B O 1
ATOM 9985 N N . ASP B 1 493 ? -11.258 2.498 5.887 1 86.31 493 ASP B N 1
ATOM 9986 C CA . ASP B 1 493 ? -12.695 2.676 6.066 1 86.31 493 ASP B CA 1
ATOM 9987 C C . ASP B 1 493 ? -13 3.338 7.41 1 86.31 493 ASP B C 1
ATOM 9989 O O . ASP B 1 493 ? -14.016 4.012 7.559 1 86.31 493 ASP B O 1
ATOM 9993 N N . THR B 1 494 ? -12.117 3.256 8.383 1 91.62 494 THR B N 1
ATOM 9994 C CA . THR B 1 494 ? -12.469 3.678 9.734 1 91.62 494 THR B CA 1
ATOM 9995 C C . THR B 1 494 ? -11.711 4.945 10.117 1 91.62 494 THR B C 1
ATOM 9997 O O . THR B 1 494 ? -12.164 5.719 10.969 1 91.62 494 THR B O 1
ATOM 10000 N N . SER B 1 495 ? -10.594 5.215 9.586 1 92.5 495 SER B N 1
ATOM 10001 C CA . SER B 1 495 ? -9.719 6.297 10.016 1 92.5 495 SER B CA 1
ATOM 10002 C C . SER B 1 495 ? -10.438 7.637 9.992 1 92.5 495 SER B C 1
ATOM 10004 O O . SER B 1 495 ? -10.414 8.383 10.977 1 92.5 495 SER B O 1
ATOM 10006 N N . PHE B 1 496 ? -11.117 7.93 8.898 1 95.12 496 PHE B N 1
ATOM 10007 C CA . PHE B 1 496 ? -11.727 9.25 8.82 1 95.12 496 PHE B CA 1
ATOM 10008 C C . PHE B 1 496 ? -13.094 9.258 9.492 1 95.12 496 PHE B C 1
ATOM 10010 O O . PHE B 1 496 ? -13.703 10.312 9.656 1 95.12 496 PHE B O 1
ATOM 10017 N N . MET B 1 497 ? -13.602 8.109 9.906 1 95.75 497 MET B N 1
ATOM 10018 C CA . MET B 1 497 ? -14.727 8.094 10.836 1 95.75 497 MET B CA 1
ATOM 10019 C C . MET B 1 497 ? -14.297 8.586 12.211 1 95.75 497 MET B C 1
ATOM 10021 O O . MET B 1 497 ? -15.07 9.25 12.906 1 95.75 497 MET B O 1
ATOM 10025 N N . TYR B 1 498 ? -13.031 8.234 12.617 1 96.31 498 TYR B N 1
ATOM 10026 C CA . TYR B 1 498 ? -12.492 8.773 13.859 1 96.31 498 TYR B CA 1
ATOM 10027 C C . TYR B 1 498 ? -12.391 10.297 13.797 1 96.31 498 TYR B C 1
ATOM 10029 O O . TYR B 1 498 ? -12.727 10.984 14.758 1 96.31 498 TYR B O 1
ATOM 10037 N N . VAL B 1 499 ? -11.961 10.75 12.586 1 96.56 499 VAL B N 1
ATOM 10038 C CA . VAL B 1 499 ? -11.789 12.188 12.391 1 96.56 499 VAL B CA 1
ATOM 10039 C C . VAL B 1 499 ? -13.141 12.891 12.492 1 96.56 499 VAL B C 1
ATOM 10041 O O . VAL B 1 499 ? -13.266 13.922 13.148 1 96.56 499 VAL B O 1
ATOM 10044 N N . ILE B 1 500 ? -14.148 12.297 11.883 1 97.38 500 ILE B N 1
ATOM 10045 C CA . ILE B 1 500 ? -15.492 12.859 11.906 1 97.38 500 ILE B CA 1
ATOM 10046 C C . ILE B 1 500 ? -16.016 12.883 13.344 1 97.38 500 ILE B C 1
ATOM 10048 O O . ILE B 1 500 ? -16.578 13.891 13.781 1 97.38 500 ILE B O 1
ATOM 10052 N N . GLY B 1 501 ? -15.797 11.812 14.062 1 96.38 501 GLY B N 1
ATOM 10053 C CA . GLY B 1 501 ? -16.219 11.781 15.461 1 96.38 501 GLY B CA 1
ATOM 10054 C C . GLY B 1 501 ? -15.539 12.828 16.312 1 96.38 501 GLY B C 1
ATOM 10055 O O . GLY B 1 501 ? -16.188 13.516 17.094 1 96.38 501 GLY B O 1
ATOM 10056 N N . MET B 1 502 ? -14.273 12.984 16.141 1 95.69 502 MET B N 1
ATOM 10057 C CA . MET B 1 502 ? -13.516 13.961 16.922 1 95.69 502 MET B CA 1
ATOM 10058 C C . MET B 1 502 ? -13.922 15.383 16.562 1 95.69 502 MET B C 1
ATOM 10060 O O . MET B 1 502 ? -14.164 16.203 17.438 1 95.69 502 MET B O 1
ATOM 10064 N N . LEU B 1 503 ? -14.016 15.648 15.219 1 96.94 503 LEU B N 1
ATOM 10065 C CA . LEU B 1 503 ? -14.391 16.984 14.781 1 96.94 503 LEU B CA 1
ATOM 10066 C C . LEU B 1 503 ? -15.812 17.328 15.211 1 96.94 503 LEU B C 1
ATOM 10068 O O . LEU B 1 503 ? -16.109 18.484 15.523 1 96.94 503 LEU B O 1
ATOM 10072 N N . GLY B 1 504 ? -16.688 16.312 15.203 1 96.88 504 GLY B N 1
ATOM 10073 C CA . GLY B 1 504 ? -18.031 16.531 15.688 1 96.88 504 GLY B CA 1
ATOM 10074 C C . GLY B 1 504 ? -18.078 16.938 17.141 1 96.88 504 GLY B C 1
ATOM 10075 O O . GLY B 1 504 ? -18.797 17.875 17.516 1 96.88 504 GLY B O 1
ATOM 10076 N N . MET B 1 505 ? -17.297 16.344 17.938 1 95.19 505 MET B N 1
ATOM 10077 C CA . MET B 1 505 ? -17.234 16.703 19.359 1 95.19 505 MET B CA 1
ATOM 10078 C C . MET B 1 505 ? -16.625 18.078 19.547 1 95.19 505 MET B C 1
ATOM 10080 O O . MET B 1 505 ? -17.094 18.859 20.375 1 95.19 505 MET B O 1
ATOM 10084 N N . LEU B 1 506 ? -15.625 18.344 18.75 1 95 506 LEU B N 1
ATOM 10085 C CA . LEU B 1 506 ? -14.984 19.656 18.844 1 95 506 LEU B CA 1
ATOM 10086 C C . LEU B 1 506 ? -15.938 20.766 18.406 1 95 506 LEU B C 1
ATOM 10088 O O . LEU B 1 506 ? -15.922 21.859 18.969 1 95 506 LEU B O 1
ATOM 10092 N N . LYS B 1 507 ? -16.719 20.453 17.391 1 96.12 507 LYS B N 1
ATOM 10093 C CA . LYS B 1 507 ? -17.688 21.453 16.953 1 96.12 507 LYS B CA 1
ATOM 10094 C C . LYS B 1 507 ? -18.75 21.703 18.031 1 96.12 507 LYS B C 1
ATOM 10096 O O . LYS B 1 507 ? -19.109 22.859 18.297 1 96.12 507 LYS B O 1
ATOM 10101 N N . LEU B 1 508 ? -19.234 20.688 18.703 1 95.06 508 LEU B N 1
ATOM 10102 C CA . LEU B 1 508 ? -20.188 20.844 19.781 1 95.06 508 LEU B CA 1
ATOM 10103 C C . LEU B 1 508 ? -19.594 21.656 20.922 1 95.06 508 LEU B C 1
ATOM 10105 O O . LEU B 1 508 ? -20.266 22.531 21.484 1 95.06 508 LEU B O 1
ATOM 10109 N N . TYR B 1 509 ? -18.375 21.422 21.203 1 92.81 509 TYR B N 1
ATOM 10110 C CA . TYR B 1 509 ? -17.688 22.156 22.25 1 92.81 509 TYR B CA 1
ATOM 10111 C C . TYR B 1 509 ? -17.484 23.609 21.859 1 92.81 509 TYR B C 1
ATOM 10113 O O . TYR B 1 509 ? -17.641 24.516 22.688 1 92.81 509 TYR B O 1
ATOM 10121 N N . GLN B 1 510 ? -17.188 23.859 20.641 1 93.31 510 GLN B N 1
ATOM 10122 C CA . GLN B 1 510 ? -16.922 25.203 20.125 1 93.31 510 GLN B CA 1
ATOM 10123 C C . GLN B 1 510 ? -18.141 26.094 20.25 1 93.31 510 GLN B C 1
ATOM 10125 O O . GLN B 1 510 ? -18.016 27.312 20.406 1 93.31 510 GLN B O 1
ATOM 10130 N N . LEU B 1 511 ? -19.328 25.562 20.203 1 94.19 511 LEU B N 1
ATOM 10131 C CA . LEU B 1 511 ? -20.562 26.344 20.172 1 94.19 511 LEU B CA 1
ATOM 10132 C C . LEU B 1 511 ? -20.641 27.266 21.375 1 94.19 511 LEU B C 1
ATOM 10134 O O . LEU B 1 511 ? -20.906 28.469 21.234 1 94.19 511 LEU B O 1
ATOM 10138 N N . ARG B 1 512 ? -20.281 26.812 22.531 1 92.62 512 ARG B N 1
ATOM 10139 C CA . ARG B 1 512 ? -20.422 27.641 23.719 1 92.62 512 ARG B CA 1
ATOM 10140 C C . ARG B 1 512 ? -19.062 27.922 24.359 1 92.62 512 ARG B C 1
ATOM 10142 O O . ARG B 1 512 ? -18.984 28.609 25.375 1 92.62 512 ARG B O 1
ATOM 10149 N N . HIS B 1 513 ? -18.031 27.359 23.797 1 90.31 513 HIS B N 1
ATOM 10150 C CA . HIS B 1 513 ? -16.656 27.625 24.25 1 90.31 513 HIS B CA 1
ATOM 10151 C C . HIS B 1 513 ? -15.781 28.109 23.109 1 90.31 513 HIS B C 1
ATOM 10153 O O . HIS B 1 513 ? -14.773 27.484 22.781 1 90.31 513 HIS B O 1
ATOM 10159 N N . PRO B 1 514 ? -16.078 29.141 22.484 1 89.12 514 PRO B N 1
ATOM 10160 C CA . PRO B 1 514 ? -15.406 29.562 21.266 1 89.12 514 PRO B CA 1
ATOM 10161 C C . PRO B 1 514 ? -13.93 29.891 21.469 1 89.12 514 PRO B C 1
ATOM 10163 O O . PRO B 1 514 ? -13.109 29.672 20.578 1 89.12 514 PRO B O 1
ATOM 10166 N N . ASP B 1 515 ? -13.492 30.391 22.703 1 87.56 515 ASP B N 1
ATOM 10167 C CA . ASP B 1 515 ? -12.117 30.828 22.922 1 87.56 515 ASP B CA 1
ATOM 10168 C C . ASP B 1 515 ? -11.25 29.688 23.438 1 87.56 515 ASP B C 1
ATOM 10170 O O . ASP B 1 515 ? -10.023 29.766 23.406 1 87.56 515 ASP B O 1
ATOM 10174 N N . ILE B 1 516 ? -11.797 28.594 23.984 1 82.12 516 ILE B N 1
ATOM 10175 C CA . ILE B 1 516 ? -11.031 27.531 24.641 1 82.12 516 ILE B CA 1
ATOM 10176 C C . ILE B 1 516 ? -11.094 26.25 23.797 1 82.12 516 ILE B C 1
ATOM 10178 O O . ILE B 1 516 ? -10.859 25.156 24.312 1 82.12 516 ILE B O 1
ATOM 10182 N N . ASN B 1 517 ? -11.148 26.266 22.594 1 84.81 517 ASN B N 1
ATOM 10183 C CA . ASN B 1 517 ? -11.164 25.094 21.734 1 84.81 517 ASN B CA 1
ATOM 10184 C C . ASN B 1 517 ? -9.75 24.641 21.375 1 84.81 517 ASN B C 1
ATOM 10186 O O . ASN B 1 517 ? -8.82 25.453 21.359 1 84.81 517 ASN B O 1
ATOM 10190 N N . ALA B 1 518 ? -9.562 23.422 21.219 1 86.5 518 ALA B N 1
ATOM 10191 C CA . ALA B 1 518 ? -8.258 22.859 20.844 1 86.5 518 ALA B CA 1
ATOM 10192 C C . ALA B 1 518 ? -7.793 23.406 19.5 1 86.5 518 ALA B C 1
ATOM 10194 O O . ALA B 1 518 ? -8.609 23.672 18.609 1 86.5 518 ALA B O 1
ATOM 10195 N N . ASN B 1 519 ? -6.473 23.641 19.438 1 89.88 519 ASN B N 1
ATOM 10196 C CA . ASN B 1 519 ? -5.902 24.016 18.141 1 89.88 519 ASN B CA 1
ATOM 10197 C C . ASN B 1 519 ? -5.906 22.859 17.156 1 89.88 519 ASN B C 1
ATOM 10199 O O . ASN B 1 519 ? -5.918 21.688 17.562 1 89.88 519 ASN B O 1
ATOM 10203 N N . ALA B 1 520 ? -5.938 23.203 15.891 1 92.62 520 ALA B N 1
ATOM 10204 C CA . ALA B 1 520 ? -6.027 22.203 14.836 1 92.62 520 ALA B CA 1
ATOM 10205 C C . ALA B 1 520 ? -4.867 21.219 14.914 1 92.62 520 ALA B C 1
ATOM 10207 O O . ALA B 1 520 ? -5.062 20.016 14.781 1 92.62 520 ALA B O 1
ATOM 10208 N N . HIS B 1 521 ? -3.637 21.688 15.148 1 88.81 521 HIS B N 1
ATOM 10209 C CA . HIS B 1 521 ? -2.473 20.797 15.141 1 88.81 521 HIS B CA 1
ATOM 10210 C C . HIS B 1 521 ? -2.523 19.812 16.297 1 88.81 521 HIS B C 1
ATOM 10212 O O . HIS B 1 521 ? -2.074 18.672 16.156 1 88.81 521 HIS B O 1
ATOM 10218 N N . VAL B 1 522 ? -3.105 20.203 17.422 1 88.88 522 VAL B N 1
ATOM 10219 C CA . VAL B 1 522 ? -3.229 19.297 18.562 1 88.88 522 VAL B CA 1
ATOM 10220 C C . VAL B 1 522 ? -4.32 18.266 18.297 1 88.88 522 VAL B C 1
ATOM 10222 O O . VAL B 1 522 ? -4.137 17.078 18.562 1 88.88 522 VAL B O 1
ATOM 10225 N N . ALA B 1 523 ? -5.41 18.719 17.781 1 92.81 523 ALA B N 1
ATOM 10226 C CA . ALA B 1 523 ? -6.523 17.828 17.484 1 92.81 523 ALA B CA 1
ATOM 10227 C C . ALA B 1 523 ? -6.094 16.734 16.516 1 92.81 523 ALA B C 1
ATOM 10229 O O . ALA B 1 523 ? -6.348 15.547 16.766 1 92.81 523 ALA B O 1
ATOM 10230 N N . PHE B 1 524 ? -5.426 17.094 15.484 1 93.62 524 PHE B N 1
ATOM 10231 C CA . PHE B 1 524 ? -5.047 16.109 14.469 1 93.62 524 PHE B CA 1
ATOM 10232 C C . PHE B 1 524 ? -3.887 15.25 14.953 1 93.62 524 PHE B C 1
ATOM 10234 O O . PHE B 1 524 ? -3.727 14.109 14.516 1 93.62 524 PHE B O 1
ATOM 10241 N N . ALA B 1 525 ? -3.094 15.742 15.883 1 91.25 525 ALA B N 1
ATOM 10242 C CA . ALA B 1 525 ? -2.066 14.914 16.5 1 91.25 525 ALA B CA 1
ATOM 10243 C C . ALA B 1 525 ? -2.693 13.805 17.344 1 91.25 525 ALA B C 1
ATOM 10245 O O . ALA B 1 525 ? -2.221 12.664 17.344 1 91.25 525 ALA B O 1
ATOM 10246 N N . VAL B 1 526 ? -3.77 14.133 18 1 90.88 526 VAL B N 1
ATOM 10247 C CA . VAL B 1 526 ? -4.453 13.156 18.844 1 90.88 526 VAL B CA 1
ATOM 10248 C C . VAL B 1 526 ? -5.086 12.078 17.969 1 90.88 526 VAL B C 1
ATOM 10250 O O . VAL B 1 526 ? -4.977 10.883 18.266 1 90.88 526 VAL B O 1
ATOM 10253 N N . VAL B 1 527 ? -5.723 12.484 16.953 1 92.94 527 VAL B N 1
ATOM 10254 C CA . VAL B 1 527 ? -6.359 11.5 16.094 1 92.94 527 VAL B CA 1
ATOM 10255 C C . VAL B 1 527 ? -5.289 10.648 15.406 1 92.94 527 VAL B C 1
ATOM 10257 O O . VAL B 1 527 ? -5.484 9.445 15.203 1 92.94 527 VAL B O 1
ATOM 10260 N N . ALA B 1 528 ? -4.195 11.289 15.086 1 92.88 528 ALA B N 1
ATOM 10261 C CA . ALA B 1 528 ? -3.092 10.531 14.5 1 92.88 528 ALA B CA 1
ATOM 10262 C C . ALA B 1 528 ? -2.617 9.438 15.453 1 92.88 528 ALA B C 1
ATOM 10264 O O . ALA B 1 528 ? -2.305 8.32 15.023 1 92.88 528 ALA B O 1
ATOM 10265 N N . LEU B 1 529 ? -2.57 9.688 16.688 1 91.44 529 LEU B N 1
ATOM 10266 C CA . LEU B 1 529 ? -2.18 8.711 17.688 1 91.44 529 LEU B CA 1
ATOM 10267 C C . LEU B 1 529 ? -3.162 7.547 17.734 1 91.44 529 LEU B C 1
ATOM 10269 O O . LEU B 1 529 ? -2.752 6.383 17.781 1 91.44 529 LEU B O 1
ATOM 10273 N N . PHE B 1 530 ? -4.387 7.828 17.641 1 91.88 530 PHE B N 1
ATOM 10274 C CA . PHE B 1 530 ? -5.387 6.77 17.688 1 91.88 530 PHE B CA 1
ATOM 10275 C C . PHE B 1 530 ? -5.383 5.957 16.406 1 91.88 530 PHE B C 1
ATOM 10277 O O . PHE B 1 530 ? -5.641 4.75 16.422 1 91.88 530 PHE B O 1
ATOM 10284 N N . ILE B 1 531 ? -5.109 6.621 15.297 1 91.44 531 ILE B N 1
ATOM 10285 C CA . ILE B 1 531 ? -4.992 5.875 14.047 1 91.44 531 ILE B CA 1
ATOM 10286 C C . ILE B 1 531 ? -3.783 4.945 14.117 1 91.44 531 ILE B C 1
ATOM 10288 O O . ILE B 1 531 ? -3.832 3.816 13.625 1 91.44 531 ILE B O 1
ATOM 10292 N N . LEU B 1 532 ? -2.691 5.422 14.727 1 91 532 LEU B N 1
ATOM 10293 C CA . LEU B 1 532 ? -1.527 4.57 14.945 1 91 532 LEU B CA 1
ATOM 10294 C C . LEU B 1 532 ? -1.89 3.367 15.805 1 91 532 LEU B C 1
ATOM 10296 O O . LEU B 1 532 ? -1.504 2.238 15.5 1 91 532 LEU B O 1
ATOM 10300 N N . ILE B 1 533 ? -2.646 3.576 16.844 1 92 533 ILE B N 1
ATOM 10301 C CA . ILE B 1 533 ? -3.072 2.502 17.734 1 92 533 ILE B CA 1
ATOM 10302 C C . ILE B 1 533 ? -3.979 1.534 16.969 1 92 533 ILE B C 1
ATOM 10304 O O . ILE B 1 533 ? -3.881 0.317 17.141 1 92 533 ILE B O 1
ATOM 10308 N N . ALA B 1 534 ? -4.832 2.078 16.156 1 90.62 534 ALA B N 1
ATOM 10309 C CA . ALA B 1 534 ? -5.719 1.24 15.359 1 90.62 534 ALA B CA 1
ATOM 10310 C C . ALA B 1 534 ? -4.922 0.335 14.422 1 90.62 534 ALA B C 1
ATOM 10312 O O . ALA B 1 534 ? -5.234 -0.848 14.281 1 90.62 534 ALA B O 1
ATOM 10313 N N . MET B 1 535 ? -3.951 0.84 13.836 1 87.38 535 MET B N 1
ATOM 10314 C CA . MET B 1 535 ? -3.113 0.043 12.938 1 87.38 535 MET B CA 1
ATOM 10315 C C . MET B 1 535 ? -2.371 -1.041 13.719 1 87.38 535 MET B C 1
ATOM 10317 O O . MET B 1 535 ? -2.281 -2.184 13.258 1 87.38 535 MET B O 1
ATOM 10321 N N . CYS B 1 536 ? -1.861 -0.672 14.898 1 86.94 536 CYS B N 1
ATOM 10322 C CA . CYS B 1 536 ? -1.179 -1.65 15.734 1 86.94 536 CYS B CA 1
ATOM 10323 C C . CYS B 1 536 ? -2.131 -2.76 16.172 1 86.94 536 CYS B C 1
ATOM 10325 O O . CYS B 1 536 ? -1.729 -3.92 16.281 1 86.94 536 CYS B O 1
ATOM 10327 N N . GLY B 1 537 ? -3.307 -2.4 16.422 1 86.88 537 GLY B N 1
ATOM 10328 C CA . GLY B 1 537 ? -4.309 -3.369 16.828 1 86.88 537 GLY B CA 1
ATOM 10329 C C . GLY B 1 537 ? -4.645 -4.379 15.75 1 86.88 537 GLY B C 1
ATOM 10330 O O . GLY B 1 537 ? -5.078 -5.492 16.047 1 86.88 537 GLY B O 1
ATOM 10331 N N . VAL B 1 538 ? -4.453 -4.039 14.484 1 79.5 538 VAL B N 1
ATOM 10332 C CA . VAL B 1 538 ? -4.734 -4.949 13.383 1 79.5 538 VAL B CA 1
ATOM 10333 C C . VAL B 1 538 ? -3.658 -6.031 13.312 1 79.5 538 VAL B C 1
ATOM 10335 O O . VAL B 1 538 ? -3.955 -7.195 13.031 1 79.5 538 VAL B O 1
ATOM 10338 N N . TYR B 1 539 ? -2.439 -5.672 13.703 1 78.44 539 TYR B N 1
ATOM 10339 C CA . TYR B 1 539 ? -1.335 -6.613 13.547 1 78.44 539 TYR B CA 1
ATOM 10340 C C . TYR B 1 539 ? -1.007 -7.289 14.875 1 78.44 539 TYR B C 1
ATOM 10342 O O . TYR B 1 539 ? -0.447 -8.391 14.898 1 78.44 539 TYR B O 1
ATOM 10350 N N . MET B 1 540 ? -1.342 -6.516 15.969 1 82.06 540 MET B N 1
ATOM 10351 C CA . MET B 1 540 ? -1.012 -7.035 17.297 1 82.06 540 MET B CA 1
ATOM 10352 C C . MET B 1 540 ? -2.275 -7.285 18.109 1 82.06 540 MET B C 1
ATOM 10354 O O . MET B 1 540 ? -3.086 -6.379 18.312 1 82.06 540 MET B O 1
ATOM 10358 N N . HIS B 1 541 ? -2.639 -8.391 18.375 1 79.5 541 HIS B N 1
ATOM 10359 C CA . HIS B 1 541 ? -3.855 -8.68 19.125 1 79.5 541 HIS B CA 1
ATOM 10360 C C . HIS B 1 541 ? -3.537 -9.398 20.422 1 79.5 541 HIS B C 1
ATOM 10362 O O . HIS B 1 541 ? -4.402 -10.07 21 1 79.5 541 HIS B O 1
ATOM 10368 N N . ASN B 1 542 ? -2.432 -9.055 21.078 1 88.38 542 ASN B N 1
ATOM 10369 C CA . ASN B 1 542 ? -2.025 -9.734 22.297 1 88.38 542 ASN B CA 1
ATOM 10370 C C . ASN B 1 542 ? -2.412 -8.938 23.531 1 88.38 542 ASN B C 1
ATOM 10372 O O . ASN B 1 542 ? -2.906 -7.812 23.422 1 88.38 542 ASN B O 1
ATOM 10376 N N . LEU B 1 543 ? -2.236 -9.453 24.719 1 91.12 543 LEU B N 1
ATOM 10377 C CA . LEU B 1 543 ? -2.625 -8.852 25.984 1 91.12 543 LEU B CA 1
ATOM 10378 C C . LEU B 1 543 ? -1.802 -7.605 26.281 1 91.12 543 LEU B C 1
ATOM 10380 O O . LEU B 1 543 ? -2.307 -6.645 26.859 1 91.12 543 LEU B O 1
ATOM 10384 N N . ILE B 1 544 ? -0.645 -7.629 25.812 1 92.06 544 ILE B N 1
ATOM 10385 C CA . ILE B 1 544 ? 0.219 -6.477 26.047 1 92.06 544 ILE B CA 1
ATOM 10386 C C . ILE B 1 544 ? -0.318 -5.273 25.266 1 92.06 544 ILE B C 1
ATOM 10388 O O . ILE B 1 544 ? -0.314 -4.148 25.766 1 92.06 544 ILE B O 1
ATOM 10392 N N . PHE B 1 545 ? -0.783 -5.512 24.078 1 94 545 PHE B N 1
ATOM 10393 C CA . PHE B 1 545 ? -1.367 -4.445 23.266 1 94 545 PHE B CA 1
ATOM 10394 C C . PHE B 1 545 ? -2.623 -3.893 23.938 1 94 545 PHE B C 1
ATOM 10396 O O . PHE B 1 545 ? -2.773 -2.678 24.062 1 94 545 PHE B O 1
ATOM 10403 N N . TRP B 1 546 ? -3.52 -4.738 24.391 1 94.19 546 TRP B N 1
ATOM 10404 C CA . TRP B 1 546 ? -4.77 -4.301 25 1 94.19 546 TRP B CA 1
ATOM 10405 C C . TRP B 1 546 ? -4.512 -3.568 26.312 1 94.19 546 TRP B C 1
ATOM 10407 O O . TRP B 1 546 ? -5.211 -2.609 26.641 1 94.19 546 TRP B O 1
ATOM 10417 N N . ALA B 1 547 ? -3.479 -3.955 27.031 1 94.31 547 ALA B N 1
ATOM 10418 C CA . ALA B 1 547 ? -3.107 -3.254 28.25 1 94.31 547 ALA B CA 1
ATOM 10419 C C . ALA B 1 547 ? -2.576 -1.856 27.938 1 94.31 547 ALA B C 1
ATOM 10421 O O . ALA B 1 547 ? -2.939 -0.886 28.609 1 94.31 547 ALA B O 1
ATOM 10422 N N . ALA B 1 548 ? -1.747 -1.79 26.969 1 94.5 548 ALA B N 1
ATOM 10423 C CA . ALA B 1 548 ? -1.203 -0.495 26.562 1 94.5 548 ALA B CA 1
ATOM 10424 C C . ALA B 1 548 ? -2.307 0.429 26.062 1 94.5 548 ALA B C 1
ATOM 10426 O O . ALA B 1 548 ? -2.338 1.614 26.391 1 94.5 548 ALA B O 1
ATOM 10427 N N . PHE B 1 549 ? -3.18 -0.127 25.25 1 94.12 549 PHE B N 1
ATOM 10428 C CA . PHE B 1 549 ? -4.309 0.646 24.734 1 94.12 549 PHE B CA 1
ATOM 10429 C C . PHE B 1 549 ? -5.168 1.163 25.875 1 94.12 549 PHE B C 1
ATOM 10431 O O . PHE B 1 549 ? -5.547 2.336 25.906 1 94.12 549 PHE B O 1
ATOM 10438 N N . SER B 1 550 ? -5.473 0.334 26.828 1 94.94 550 SER B N 1
ATOM 10439 C CA . SER B 1 550 ? -6.309 0.714 27.969 1 94.94 550 SER B CA 1
ATOM 10440 C C . SER B 1 550 ? -5.656 1.829 28.781 1 94.94 550 SER B C 1
ATOM 10442 O O . SER B 1 550 ? -6.34 2.754 29.234 1 94.94 550 SER B O 1
ATOM 10444 N N . LEU B 1 551 ? -4.402 1.775 28.891 1 95.25 551 LEU B N 1
ATOM 10445 C CA . LEU B 1 551 ? -3.689 2.812 29.625 1 95.25 551 LEU B CA 1
ATOM 10446 C C . LEU B 1 551 ? -3.773 4.148 28.906 1 95.25 551 LEU B C 1
ATOM 10448 O O . LEU B 1 551 ? -4.059 5.18 29.516 1 95.25 551 LEU B O 1
ATOM 10452 N N . VAL B 1 552 ? -3.533 4.117 27.594 1 94.31 552 VAL B N 1
ATOM 10453 C CA . VAL B 1 552 ? -3.604 5.34 26.797 1 94.31 552 VAL B CA 1
ATOM 10454 C C . VAL B 1 552 ? -5.023 5.902 26.844 1 94.31 552 VAL B C 1
ATOM 10456 O O . VAL B 1 552 ? -5.219 7.113 26.969 1 94.31 552 VAL B O 1
ATOM 10459 N N . TYR B 1 553 ? -5.973 5.02 26.75 1 94.88 553 TYR B N 1
ATOM 10460 C CA . TYR B 1 553 ? -7.379 5.414 26.766 1 94.88 553 TYR B CA 1
ATOM 10461 C C . TYR B 1 553 ? -7.754 6.055 28.094 1 94.88 553 TYR B C 1
ATOM 10463 O O . TYR B 1 553 ? -8.438 7.078 28.125 1 94.88 553 TYR B O 1
ATOM 10471 N N . VAL B 1 554 ? -7.266 5.578 29.172 1 94.56 554 VAL B N 1
ATOM 10472 C CA . VAL B 1 554 ? -7.578 6.098 30.5 1 94.56 554 VAL B CA 1
ATOM 10473 C C . VAL B 1 554 ? -6.914 7.461 30.688 1 94.56 554 VAL B C 1
ATOM 10475 O O . VAL B 1 554 ? -7.527 8.391 31.219 1 94.56 554 VAL B O 1
ATOM 10478 N N . VAL B 1 555 ? -5.746 7.551 30.188 1 92.44 555 VAL B N 1
ATOM 10479 C CA . VAL B 1 555 ? -5.051 8.828 30.297 1 92.44 555 VAL B CA 1
ATOM 10480 C C . VAL B 1 555 ? -5.781 9.883 29.469 1 92.44 555 VAL B C 1
ATOM 10482 O O . VAL B 1 555 ? -5.945 11.023 29.906 1 92.44 555 VAL B O 1
ATOM 10485 N N . MET B 1 556 ? -6.234 9.492 28.312 1 91.38 556 MET B N 1
ATOM 10486 C CA . MET B 1 556 ? -6.992 10.406 27.469 1 91.38 556 MET B CA 1
ATOM 10487 C C . MET B 1 556 ? -8.32 10.781 28.125 1 91.38 556 MET B C 1
ATOM 10489 O O . MET B 1 556 ? -8.734 11.938 28.078 1 91.38 556 MET B O 1
ATOM 10493 N N . MET B 1 557 ? -8.914 9.836 28.75 1 91.75 557 MET B N 1
ATOM 10494 C CA . MET B 1 557 ? -10.18 10.055 29.438 1 91.75 557 MET B CA 1
ATOM 10495 C C . MET B 1 557 ? -10.008 11.047 30.594 1 91.75 557 MET B C 1
ATOM 10497 O O . MET B 1 557 ? -10.812 11.969 30.75 1 91.75 557 MET B O 1
ATOM 10501 N N . ILE B 1 558 ? -8.953 10.938 31.281 1 88.94 558 ILE B N 1
ATOM 10502 C CA . ILE B 1 558 ? -8.688 11.812 32.438 1 88.94 558 ILE B CA 1
ATOM 10503 C C . ILE B 1 558 ? -8.344 13.211 31.922 1 88.94 558 ILE B C 1
ATOM 10505 O O . ILE B 1 558 ? -8.82 14.203 32.469 1 88.94 558 ILE B O 1
ATOM 10509 N N . SER B 1 559 ? -7.629 13.203 30.844 1 87.75 559 SER B N 1
ATOM 10510 C CA . SER B 1 559 ? -7.23 14.492 30.281 1 87.75 559 SER B CA 1
ATOM 10511 C C . SER B 1 559 ? -8.438 15.258 29.734 1 87.75 559 SER B C 1
ATOM 10513 O O . SER B 1 559 ? -8.578 16.453 29.984 1 87.75 559 SER B O 1
ATOM 10515 N N . VAL B 1 560 ? -9.312 14.57 29.031 1 87.19 560 VAL B N 1
ATOM 10516 C CA . VAL B 1 560 ? -10.492 15.211 28.453 1 87.19 560 VAL B CA 1
ATOM 10517 C C . VAL B 1 560 ? -11.461 15.609 29.562 1 87.19 560 VAL B C 1
ATOM 10519 O O . VAL B 1 560 ? -12.039 16.703 29.531 1 87.19 560 VAL B O 1
ATOM 10522 N N . THR B 1 561 ? -11.555 14.82 30.609 1 88.44 561 THR B N 1
ATOM 10523 C CA . THR B 1 561 ? -12.43 15.117 31.734 1 88.44 561 THR B CA 1
ATOM 10524 C C . THR B 1 561 ? -11.93 16.344 32.5 1 88.44 561 THR B C 1
ATOM 10526 O O . THR B 1 561 ? -12.727 17.219 32.875 1 88.44 561 THR B O 1
ATOM 10529 N N . ALA B 1 562 ? -10.641 16.406 32.594 1 83.5 562 ALA B N 1
ATOM 10530 C CA . ALA B 1 562 ? -10.062 17.562 33.281 1 83.5 562 ALA B CA 1
ATOM 10531 C C . ALA B 1 562 ? -10.258 18.828 32.469 1 83.5 562 ALA B C 1
ATOM 10533 O O . ALA B 1 562 ? -10.57 19.891 33.031 1 83.5 562 ALA B O 1
ATOM 10534 N N . GLU B 1 563 ? -10.156 18.703 31.219 1 81.44 563 GLU B N 1
ATOM 10535 C CA . GLU B 1 563 ? -10.344 19.859 30.359 1 81.44 563 GLU B CA 1
ATOM 10536 C C . GLU B 1 563 ? -11.797 20.328 30.375 1 81.44 563 GLU B C 1
ATOM 10538 O O . GLU B 1 563 ? -12.062 21.531 30.375 1 81.44 563 GLU B O 1
ATOM 10543 N N . PHE B 1 564 ? -12.664 19.422 30.422 1 82.06 564 PHE B N 1
ATOM 10544 C CA . PHE B 1 564 ? -14.086 19.766 30.406 1 82.06 564 PHE B CA 1
ATOM 10545 C C . PHE B 1 564 ? -14.523 20.312 31.75 1 82.06 564 PHE B C 1
ATOM 10547 O O . PHE B 1 564 ? -15.305 21.266 31.812 1 82.06 564 PHE B O 1
ATOM 10554 N N . TYR B 1 565 ? -14 19.703 32.75 1 79.38 565 TYR B N 1
ATOM 10555 C CA . TYR B 1 565 ? -14.445 20.109 34.062 1 79.38 565 TYR B CA 1
ATOM 10556 C C . TYR B 1 565 ? -13.875 21.469 34.438 1 79.38 565 TYR B C 1
ATOM 10558 O O . TYR B 1 565 ? -14.602 22.328 34.938 1 79.38 565 TYR B O 1
ATOM 10566 N N . PHE B 1 566 ? -12.578 21.719 34.094 1 75.19 566 PHE B N 1
ATOM 10567 C CA . PHE B 1 566 ? -11.93 22.938 34.531 1 75.19 566 PHE B CA 1
ATOM 10568 C C . PHE B 1 566 ? -11.953 24 33.406 1 75.19 566 PHE B C 1
ATOM 10570 O O . PHE B 1 566 ? -11.492 25.125 33.594 1 75.19 566 PHE B O 1
ATOM 10577 N N . LYS B 1 567 ? -12.641 23.688 32.375 1 73.12 567 LYS B N 1
ATOM 10578 C CA . LYS B 1 567 ? -12.852 24.594 31.266 1 73.12 567 LYS B CA 1
ATOM 10579 C C . LYS B 1 567 ? -11.547 25.266 30.844 1 73.12 567 LYS B C 1
ATOM 10581 O O . LYS B 1 567 ? -11.492 26.5 30.703 1 73.12 567 LYS B O 1
ATOM 10586 N N . GLY B 1 568 ? -10.398 24.453 30.719 1 64.94 568 GLY B N 1
ATOM 10587 C CA . GLY B 1 568 ? -9.141 24.906 30.156 1 64.94 568 GLY B CA 1
ATOM 10588 C C . GLY B 1 568 ? -8.227 25.562 31.172 1 64.94 568 GLY B C 1
ATOM 10589 O O . GLY B 1 568 ? -7.113 25.969 30.844 1 64.94 568 GLY B O 1
ATOM 10590 N N . VAL B 1 569 ? -8.672 25.891 32.344 1 65.56 569 VAL B N 1
ATOM 10591 C CA . VAL B 1 569 ? -7.863 26.578 33.344 1 65.56 569 VAL B CA 1
ATOM 10592 C C . VAL B 1 569 ? -6.848 25.594 33.938 1 65.56 569 VAL B C 1
ATOM 10594 O O . VAL B 1 569 ? -5.773 26 34.375 1 65.56 569 VAL B O 1
ATOM 10597 N N . TRP B 1 570 ? -7.137 24.375 33.719 1 61.19 570 TRP B N 1
ATOM 10598 C CA . TRP B 1 570 ? -6.316 23.359 34.375 1 61.19 570 TRP B CA 1
ATOM 10599 C C . TRP B 1 570 ? -4.996 23.156 33.625 1 61.19 570 TRP B C 1
ATOM 10601 O O . TRP B 1 570 ? -4.98 22.984 32.406 1 61.19 570 TRP B O 1
ATOM 10611 N N . ARG B 1 571 ? -3.912 23.75 34.062 1 59.78 571 ARG B N 1
ATOM 10612 C CA . ARG B 1 571 ? -2.59 23.391 33.562 1 59.78 571 ARG B CA 1
ATOM 10613 C C . ARG B 1 571 ? -1.967 22.281 34.406 1 59.78 571 ARG B C 1
ATOM 10615 O O . ARG B 1 571 ? -2.049 22.328 35.656 1 59.78 571 ARG B O 1
ATOM 10622 N N . ILE B 1 572 ? -1.818 21.156 33.844 1 55.28 572 ILE B N 1
ATOM 10623 C CA . ILE B 1 572 ? -1.267 20 34.562 1 55.28 572 ILE B CA 1
ATOM 10624 C C . ILE B 1 572 ? 0.031 20.391 35.25 1 55.28 572 ILE B C 1
ATOM 10626 O O . ILE B 1 572 ? 1.103 20.375 34.656 1 55.28 572 ILE B O 1
ATOM 10630 N N . LYS B 1 573 ? 0.165 21.344 36.031 1 55.62 573 LYS B N 1
ATOM 10631 C CA . LYS B 1 573 ? 1.326 21.359 36.906 1 55.62 573 LYS B CA 1
ATOM 10632 C C . LYS B 1 573 ? 1.113 20.469 38.125 1 55.62 573 LYS B C 1
ATOM 10634 O O . LYS B 1 573 ? 0.307 20.781 39 1 55.62 573 LYS B O 1
ATOM 10639 N N . PHE B 1 574 ? 1.543 19.266 37.938 1 56.69 574 PHE B N 1
ATOM 10640 C CA . PHE B 1 574 ? 1.371 18.234 38.969 1 56.69 574 PHE B CA 1
ATOM 10641 C C . PHE B 1 574 ? 1.535 18.797 40.375 1 56.69 574 PHE B C 1
ATOM 10643 O O . PHE B 1 574 ? 0.791 18.453 41.281 1 56.69 574 PHE B O 1
ATOM 10650 N N . HIS B 1 575 ? 2.51 19.641 40.406 1 56.72 575 HIS B N 1
ATOM 10651 C CA . HIS B 1 575 ? 2.801 20.203 41.719 1 56.72 575 HIS B CA 1
ATOM 10652 C C . HIS B 1 575 ? 1.655 21.094 42.188 1 56.72 575 HIS B C 1
ATOM 10654 O O . HIS B 1 575 ? 1.264 21.031 43.375 1 56.72 575 HIS B O 1
ATOM 10660 N N . GLU B 1 576 ? 1.081 21.766 41.312 1 59.41 576 GLU B N 1
ATOM 10661 C CA . GLU B 1 576 ? -0.002 22.656 41.719 1 59.41 576 GLU B CA 1
ATOM 10662 C C . GLU B 1 576 ? -1.285 21.875 42 1 59.41 576 GLU B C 1
ATOM 10664 O O . GLU B 1 576 ? -2.057 22.234 42.875 1 59.41 576 GLU B O 1
ATOM 10669 N N . LEU B 1 577 ? -1.425 20.828 41.281 1 60.59 577 LEU B N 1
ATOM 10670 C CA . LEU B 1 577 ? -2.582 19.969 41.5 1 60.59 577 LEU B CA 1
ATOM 10671 C C . LEU B 1 577 ? -2.535 19.344 42.875 1 60.59 577 LEU B C 1
ATOM 10673 O O . LEU B 1 577 ? -3.547 19.312 43.594 1 60.59 577 LEU B O 1
ATOM 10677 N N . TRP B 1 578 ? -1.318 18.844 43.125 1 60.62 578 TRP B N 1
ATOM 10678 C CA . TRP B 1 578 ? -1.128 18.234 44.438 1 60.62 578 TRP B CA 1
ATOM 10679 C C . TRP B 1 578 ? -1.355 19.25 45.562 1 60.62 578 TRP B C 1
ATOM 10681 O O . TRP B 1 578 ? -2.004 18.938 46.562 1 60.62 578 TRP B O 1
ATOM 10691 N N . ASN B 1 579 ? -0.886 20.422 45.406 1 61.47 579 ASN B N 1
ATOM 10692 C CA . ASN B 1 579 ? -1.057 21.453 46.406 1 61.47 579 ASN B CA 1
ATOM 10693 C C . ASN B 1 579 ? -2.52 21.875 46.562 1 61.47 579 ASN B C 1
ATOM 10695 O O . ASN B 1 579 ? -3.006 22.094 47.656 1 61.47 579 ASN B O 1
ATOM 10699 N N . SER B 1 580 ? -3.156 21.922 45.438 1 61.78 580 SER B N 1
ATOM 10700 C CA . SER B 1 580 ? -4.562 22.312 45.469 1 61.78 580 SER B CA 1
ATOM 10701 C C . SER B 1 580 ? -5.41 21.25 46.156 1 61.78 580 SER B C 1
ATOM 10703 O O . SER B 1 580 ? -6.328 21.578 46.906 1 61.78 580 SER B O 1
ATOM 10705 N N . ILE B 1 581 ? -5.059 20.094 45.906 1 63.78 581 ILE B N 1
ATOM 10706 C CA . ILE B 1 581 ? -5.758 19 46.562 1 63.78 581 ILE B CA 1
ATOM 10707 C C . ILE B 1 581 ? -5.492 19.047 48.062 1 63.78 581 ILE B C 1
ATOM 10709 O O . ILE B 1 581 ? -6.41 18.891 48.875 1 63.78 581 ILE B O 1
ATOM 10713 N N . LYS B 1 582 ? -4.215 19.219 48.344 1 61.34 582 LYS B N 1
ATOM 10714 C CA . LYS B 1 582 ? -3.814 19.297 49.719 1 61.34 582 LYS B CA 1
ATOM 10715 C C . LYS B 1 582 ? -4.504 20.469 50.438 1 61.34 582 LYS B C 1
ATOM 10717 O O . LYS B 1 582 ? -5.012 20.312 51.562 1 61.34 582 LYS B O 1
ATOM 10722 N N . TYR B 1 583 ? -4.496 21.594 49.812 1 59.81 583 TYR B N 1
ATOM 10723 C CA . TYR B 1 583 ? -5.109 22.766 50.438 1 59.81 583 TYR B CA 1
ATOM 10724 C C . TYR B 1 583 ? -6.613 22.594 50.594 1 59.81 583 TYR B C 1
ATOM 10726 O O . TYR B 1 583 ? -7.207 22.984 51.594 1 59.81 583 TYR B O 1
ATOM 10734 N N . ALA B 1 584 ? -7.191 22.094 49.469 1 61.72 584 ALA B N 1
ATOM 10735 C CA . ALA B 1 584 ? -8.625 21.828 49.531 1 61.72 584 ALA B CA 1
ATOM 10736 C C . ALA B 1 584 ? -8.969 20.859 50.656 1 61.72 584 ALA B C 1
ATOM 10738 O O . ALA B 1 584 ? -9.977 21.016 51.344 1 61.72 584 ALA B O 1
ATOM 10739 N N . TYR B 1 585 ? -8.078 19.875 50.781 1 60.31 585 TYR B N 1
ATOM 10740 C CA . TYR B 1 585 ? -8.258 18.906 51.844 1 60.31 585 TYR B CA 1
ATOM 10741 C C . TYR B 1 585 ? -8.086 19.562 53.219 1 60.31 585 TYR B C 1
ATOM 10743 O O . TYR B 1 585 ? -8.859 19.297 54.156 1 60.31 585 TYR B O 1
ATOM 10751 N N . LEU B 1 586 ? -7.109 20.422 53.312 1 60.09 586 LEU B N 1
ATOM 10752 C CA . LEU B 1 586 ? -6.812 21.078 54.594 1 60.09 586 LEU B CA 1
ATOM 10753 C C . LEU B 1 586 ? -7.891 22.094 54.938 1 60.09 586 LEU B C 1
ATOM 10755 O O . LEU B 1 586 ? -8.219 22.281 56.125 1 60.09 586 LEU B O 1
ATOM 10759 N N . SER B 1 587 ? -8.195 22.828 53.875 1 55.91 587 SER B N 1
ATOM 10760 C CA . SER B 1 587 ? -9.148 23.891 54.188 1 55.91 587 SER B CA 1
ATOM 10761 C C . SER B 1 587 ? -10.555 23.328 54.375 1 55.91 587 SER B C 1
ATOM 10763 O O . SER B 1 587 ? -11.469 24.062 54.781 1 55.91 587 SER B O 1
ATOM 10765 N N . SER B 1 588 ? -10.844 22.266 53.75 1 55.12 588 SER B N 1
ATOM 10766 C CA . SER B 1 588 ? -12.219 21.797 53.719 1 55.12 588 SER B CA 1
ATOM 10767 C C . SER B 1 588 ? -12.672 21.344 55.094 1 55.12 588 SER B C 1
ATOM 10769 O O . SER B 1 588 ? -11.992 20.547 55.75 1 55.12 588 SER B O 1
ATOM 10771 N N . ARG B 1 589 ? -13.258 22.234 55.781 1 52.16 589 ARG B N 1
ATOM 10772 C CA . ARG B 1 589 ? -14.086 21.844 56.906 1 52.16 589 ARG B CA 1
ATOM 10773 C C . ARG B 1 589 ? -15.242 20.938 56.469 1 52.16 589 ARG B C 1
ATOM 10775 O O . ARG B 1 589 ? -15.93 21.25 55.5 1 52.16 589 ARG B O 1
ATOM 10782 N N . ARG B 1 590 ? -15.398 19.609 57.156 1 52.53 590 ARG B N 1
ATOM 10783 C CA . ARG B 1 590 ? -16.391 18.547 57.062 1 52.53 590 ARG B CA 1
ATOM 10784 C C . ARG B 1 590 ? -16.438 17.953 55.656 1 52.53 590 ARG B C 1
ATOM 10786 O O . ARG B 1 590 ? -17.5 17.781 55.062 1 52.53 590 ARG B O 1
ATOM 10793 N N . CYS B 1 591 ? -15.414 17.75 54.969 1 51.41 591 CYS B N 1
ATOM 10794 C CA . CYS B 1 591 ? -15.289 17 53.719 1 51.41 591 CYS B CA 1
ATOM 10795 C C . CYS B 1 591 ? -15.922 17.766 52.562 1 51.41 591 CYS B C 1
ATOM 10797 O O . CYS B 1 591 ? -16.438 17.172 51.594 1 51.41 591 CYS B O 1
ATOM 10799 N N . SER B 1 592 ? -16.359 18.953 52.75 1 54.72 592 SER B N 1
ATOM 10800 C CA . SER B 1 592 ? -16.984 19.766 51.719 1 54.72 592 SER B CA 1
ATOM 10801 C C . SER B 1 592 ? -16.094 19.875 50.469 1 54.72 592 SER B C 1
ATOM 10803 O O . SER B 1 592 ? -16.547 20.297 49.406 1 54.72 592 SER B O 1
ATOM 10805 N N . CYS B 1 593 ? -14.906 19.531 50.625 1 55.69 593 CYS B N 1
ATOM 10806 C CA . CYS B 1 593 ? -13.961 19.594 49.5 1 55.69 593 CYS B CA 1
ATOM 10807 C C . CYS B 1 593 ? -14.258 18.5 48.5 1 55.69 593 CYS B C 1
ATOM 10809 O O . CYS B 1 593 ? -13.82 18.594 47.344 1 55.69 593 CYS B O 1
ATOM 10811 N N . ILE B 1 594 ? -14.93 17.531 49 1 62.25 594 ILE B N 1
ATOM 10812 C CA . ILE B 1 594 ? -15.25 16.438 48.094 1 62.25 594 ILE B CA 1
ATOM 10813 C C . ILE B 1 594 ? -16.5 16.797 47.281 1 62.25 594 ILE B C 1
ATOM 10815 O O . ILE B 1 594 ? -16.75 16.188 46.219 1 62.25 594 ILE B O 1
ATOM 10819 N N . ARG B 1 595 ? -17.156 17.797 47.719 1 65.19 595 ARG B N 1
ATOM 10820 C CA . ARG B 1 595 ? -18.328 18.188 46.938 1 65.19 595 ARG B CA 1
ATOM 10821 C C . ARG B 1 595 ? -17.922 18.953 45.688 1 65.19 595 ARG B C 1
ATOM 10823 O O . ARG B 1 595 ? -17.188 19.953 45.781 1 65.19 595 ARG B O 1
ATOM 10830 N N . PRO B 1 596 ? -18.359 18.453 44.469 1 72.94 596 PRO B N 1
ATOM 10831 C CA . PRO B 1 596 ? -17.984 19.125 43.219 1 72.94 596 PRO B CA 1
ATOM 10832 C C . PRO B 1 596 ? -18.547 20.547 43.156 1 72.94 596 PRO B C 1
ATOM 10834 O O . PRO B 1 596 ? -19.656 20.812 43.594 1 72.94 596 PRO B O 1
ATOM 10837 N N . THR B 1 597 ? -17.703 21.453 42.844 1 69.56 597 THR B N 1
ATOM 10838 C CA . THR B 1 597 ? -18.078 22.859 42.656 1 69.56 597 THR B CA 1
ATOM 10839 C C . THR B 1 597 ? -19.203 22.984 41.625 1 69.56 597 THR B C 1
ATOM 10841 O O . THR B 1 597 ? -20.109 23.797 41.781 1 69.56 597 THR B O 1
ATOM 10844 N N . HIS B 1 598 ? -19.094 22.188 40.625 1 74.25 598 HIS B N 1
ATOM 10845 C CA . HIS B 1 598 ? -20.109 22.141 39.562 1 74.25 598 HIS B CA 1
ATOM 10846 C C . HIS B 1 598 ? -20.781 20.766 39.5 1 74.25 598 HIS B C 1
ATOM 10848 O O . HIS B 1 598 ? -20.359 19.922 38.719 1 74.25 598 HIS B O 1
ATOM 10854 N N . ALA B 1 599 ? -21.781 20.594 40.281 1 74.69 599 ALA B N 1
ATOM 10855 C CA . ALA B 1 599 ? -22.406 19.281 40.469 1 74.69 599 ALA B CA 1
ATOM 10856 C C . ALA B 1 599 ? -22.969 18.766 39.156 1 74.69 599 ALA B C 1
ATOM 10858 O O . ALA B 1 599 ? -22.828 17.578 38.844 1 74.69 599 ALA B O 1
ATOM 10859 N N . GLY B 1 600 ? -23.703 19.578 38.375 1 73.31 600 GLY B N 1
ATOM 10860 C CA . GLY B 1 600 ? -24.266 19.141 37.125 1 73.31 600 GLY B CA 1
ATOM 10861 C C . GLY B 1 600 ? -23.219 18.641 36.125 1 73.31 600 GLY B C 1
ATOM 10862 O O . GLY B 1 600 ? -23.359 17.562 35.562 1 73.31 600 GLY B O 1
ATOM 10863 N N . ARG B 1 601 ? -22.188 19.297 36.062 1 78.69 601 ARG B N 1
ATOM 10864 C CA . ARG B 1 601 ? -21.109 18.906 35.156 1 78.69 601 ARG B CA 1
ATOM 10865 C C . ARG B 1 601 ? -20.438 17.625 35.656 1 78.69 601 ARG B C 1
ATOM 10867 O O . ARG B 1 601 ? -20.062 16.766 34.875 1 78.69 601 ARG B O 1
ATOM 10874 N N . PHE B 1 602 ? -20.281 17.547 36.875 1 83.81 602 PHE B N 1
ATOM 10875 C CA . PHE B 1 602 ? -19.641 16.391 37.469 1 83.81 602 PHE B CA 1
ATOM 10876 C C . PHE B 1 602 ? -20.438 15.117 37.188 1 83.81 602 PHE B C 1
ATOM 10878 O O . PHE B 1 602 ? -19.875 14.086 36.844 1 83.81 602 PHE B O 1
ATOM 10885 N N . LEU B 1 603 ? -21.734 15.234 37.375 1 84.38 603 LEU B N 1
ATOM 10886 C CA . LEU B 1 603 ? -22.578 14.07 37.156 1 84.38 603 LEU B CA 1
ATOM 10887 C C . LEU B 1 603 ? -22.531 13.602 35.719 1 84.38 603 LEU B C 1
ATOM 10889 O O . LEU B 1 603 ? -22.469 12.398 35.438 1 84.38 603 LEU B O 1
ATOM 10893 N N . CYS B 1 604 ? -22.594 14.461 34.812 1 84.56 604 CYS B N 1
ATOM 10894 C CA . CYS B 1 604 ? -22.547 14.102 33.406 1 84.56 604 CYS B CA 1
ATOM 10895 C C . CYS B 1 604 ? -21.203 13.5 33.031 1 84.56 604 CYS B C 1
ATOM 10897 O O . CYS B 1 604 ? -21.141 12.508 32.312 1 84.56 604 CYS B O 1
ATOM 10899 N N . LEU B 1 605 ? -20.156 14.094 33.5 1 89.5 605 LEU B N 1
ATOM 10900 C CA . LEU B 1 605 ? -18.828 13.578 33.219 1 89.5 605 LEU B CA 1
ATOM 10901 C C . LEU B 1 605 ? -18.609 12.227 33.875 1 89.5 605 LEU B C 1
ATOM 10903 O O . LEU B 1 605 ? -17.906 11.367 33.344 1 89.5 605 LEU B O 1
ATOM 10907 N N . PHE B 1 606 ? -19.234 12.117 35.062 1 90.56 606 PHE B N 1
ATOM 10908 C CA . PHE B 1 606 ? -19.141 10.828 35.75 1 90.56 606 PHE B CA 1
ATOM 10909 C C . PHE B 1 606 ? -19.812 9.734 34.906 1 90.56 606 PHE B C 1
ATOM 10911 O O . PHE B 1 606 ? -19.234 8.656 34.719 1 90.56 606 PHE B O 1
ATOM 10918 N N . LEU B 1 607 ? -20.969 9.984 34.438 1 90.38 607 LEU B N 1
ATOM 10919 C CA . LEU B 1 607 ? -21.688 9.023 33.625 1 90.38 607 LEU B CA 1
ATOM 10920 C C . LEU B 1 607 ? -20.922 8.719 32.344 1 90.38 607 LEU B C 1
ATOM 10922 O O . LEU B 1 607 ? -20.844 7.566 31.906 1 90.38 607 LEU B O 1
ATOM 10926 N N . ALA B 1 608 ? -20.406 9.719 31.703 1 92.19 608 ALA B N 1
ATOM 10927 C CA . ALA B 1 608 ? -19.609 9.531 30.484 1 92.19 608 ALA B CA 1
ATOM 10928 C C . ALA B 1 608 ? -18.391 8.656 30.766 1 92.19 608 ALA B C 1
ATOM 10930 O O . ALA B 1 608 ? -18.031 7.797 29.953 1 92.19 608 ALA B O 1
ATOM 10931 N N . ASN B 1 609 ? -17.75 8.852 31.891 1 94.56 609 ASN B N 1
ATOM 10932 C CA . ASN B 1 609 ? -16.562 8.07 32.219 1 94.56 609 ASN B CA 1
ATOM 10933 C C . ASN B 1 609 ? -16.922 6.621 32.531 1 94.56 609 ASN B C 1
ATOM 10935 O O . ASN B 1 609 ? -16.156 5.711 32.25 1 94.56 609 ASN B O 1
ATOM 10939 N N . VAL B 1 610 ? -18.047 6.469 33.125 1 94.88 610 VAL B N 1
ATOM 10940 C CA . VAL B 1 610 ? -18.5 5.109 33.406 1 94.88 610 VAL B CA 1
ATOM 10941 C C . VAL B 1 610 ? -18.734 4.367 32.094 1 94.88 610 VAL B C 1
ATOM 10943 O O . VAL B 1 610 ? -18.328 3.211 31.953 1 94.88 610 VAL B O 1
ATOM 10946 N N . ILE B 1 611 ? -19.328 4.965 31.188 1 94.38 611 ILE B N 1
ATOM 10947 C CA . ILE B 1 611 ? -19.578 4.367 29.875 1 94.38 611 ILE B CA 1
ATOM 10948 C C . ILE B 1 611 ? -18.266 4.07 29.188 1 94.38 611 ILE B C 1
ATOM 10950 O O . ILE B 1 611 ? -18.078 2.994 28.609 1 94.38 611 ILE B O 1
ATOM 10954 N N . ASN B 1 612 ? -17.359 4.945 29.234 1 95.69 612 ASN B N 1
ATOM 10955 C CA . ASN B 1 612 ? -16.062 4.746 28.594 1 95.69 612 ASN B CA 1
ATOM 10956 C C . ASN B 1 612 ? -15.25 3.646 29.297 1 95.69 612 ASN B C 1
ATOM 10958 O O . ASN B 1 612 ? -14.516 2.908 28.641 1 95.69 612 ASN B O 1
ATOM 10962 N N . LEU B 1 613 ? -15.438 3.57 30.625 1 95.31 613 LEU B N 1
ATOM 10963 C CA . LEU B 1 613 ? -14.797 2.471 31.344 1 95.31 613 LEU B CA 1
ATOM 10964 C C . LEU B 1 613 ? -15.398 1.131 30.938 1 95.31 613 LEU B C 1
ATOM 10966 O O . LEU B 1 613 ? -14.703 0.117 30.891 1 95.31 613 LEU B O 1
ATOM 10970 N N . PHE B 1 614 ? -16.625 1.15 30.641 1 95.06 614 PHE B N 1
ATOM 10971 C CA . PHE B 1 614 ? -17.281 -0.051 30.141 1 95.06 614 PHE B CA 1
ATOM 10972 C C . PHE B 1 614 ? -16.688 -0.469 28.797 1 95.06 614 PHE B C 1
ATOM 10974 O O . PHE B 1 614 ? -16.516 -1.661 28.531 1 95.06 614 PHE B O 1
ATOM 10981 N N . PHE B 1 615 ? -16.391 0.442 27.938 1 94.69 615 PHE B N 1
ATOM 10982 C CA . PHE B 1 615 ? -15.781 0.12 26.656 1 94.69 615 PHE B CA 1
ATOM 10983 C C . PHE B 1 615 ? -14.422 -0.548 26.859 1 94.69 615 PHE B C 1
ATOM 10985 O O . PHE B 1 615 ? -14.086 -1.511 26.172 1 94.69 615 PHE B O 1
ATOM 10992 N N . ILE B 1 616 ? -13.648 -0.03 27.797 1 94.75 616 ILE B N 1
ATOM 10993 C CA . ILE B 1 616 ? -12.336 -0.59 28.094 1 94.75 616 ILE B CA 1
ATOM 10994 C C . ILE B 1 616 ? -12.484 -2.008 28.641 1 94.75 616 ILE B C 1
ATOM 10996 O O . ILE B 1 616 ? -11.781 -2.924 28.219 1 94.75 616 ILE B O 1
ATOM 11000 N N . ALA B 1 617 ? -13.438 -2.197 29.531 1 94.81 617 ALA B N 1
ATOM 11001 C CA . ALA B 1 617 ? -13.672 -3.514 30.125 1 94.81 617 ALA B CA 1
ATOM 11002 C C . ALA B 1 617 ? -14.141 -4.508 29.062 1 94.81 617 ALA B C 1
ATOM 11004 O O . ALA B 1 617 ? -13.68 -5.652 29.031 1 94.81 617 ALA B O 1
ATOM 11005 N N . TYR B 1 618 ? -14.984 -4.059 28.281 1 93.44 618 TYR B N 1
ATOM 11006 C CA . TYR B 1 618 ? -15.5 -4.883 27.188 1 93.44 618 TYR B CA 1
ATOM 11007 C C . TYR B 1 618 ? -14.383 -5.285 26.234 1 93.44 618 TYR B C 1
ATOM 11009 O O . TYR B 1 618 ? -14.297 -6.445 25.828 1 93.44 618 TYR B O 1
ATOM 11017 N N . GLY B 1 619 ? -13.555 -4.34 25.859 1 92.19 619 GLY B N 1
ATOM 11018 C CA . GLY B 1 619 ? -12.422 -4.617 24.984 1 92.19 619 GLY B CA 1
ATOM 11019 C C . GLY B 1 619 ? -11.43 -5.594 25.594 1 92.19 619 GLY B C 1
ATOM 11020 O O . GLY B 1 619 ? -10.953 -6.504 24.922 1 92.19 619 GLY B O 1
ATOM 11021 N N . LEU B 1 620 ? -11.125 -5.473 26.906 1 92.75 620 LEU B N 1
ATOM 11022 C CA . LEU B 1 620 ? -10.156 -6.332 27.594 1 92.75 620 LEU B CA 1
ATOM 11023 C C . LEU B 1 620 ? -10.727 -7.734 27.781 1 92.75 620 LEU B C 1
ATOM 11025 O O . LEU B 1 620 ? -9.977 -8.719 27.75 1 92.75 620 LEU B O 1
ATOM 11029 N N . TRP B 1 621 ? -11.969 -7.773 27.891 1 92.5 621 TRP B N 1
ATOM 11030 C CA . TRP B 1 621 ? -12.625 -9.055 28.125 1 92.5 621 TRP B CA 1
ATOM 11031 C C . TRP B 1 621 ? -12.758 -9.844 26.828 1 92.5 621 TRP B C 1
ATOM 11033 O O . TRP B 1 621 ? -12.344 -11 26.734 1 92.5 621 TRP B O 1
ATOM 11043 N N . LEU B 1 622 ? -13.297 -9.242 25.75 1 90.12 622 LEU B N 1
ATOM 11044 C CA . LEU B 1 622 ? -13.594 -9.945 24.516 1 90.12 622 LEU B CA 1
ATOM 11045 C C . LEU B 1 622 ? -12.391 -9.922 23.578 1 90.12 622 LEU B C 1
ATOM 11047 O O . LEU B 1 622 ? -12.203 -10.836 22.766 1 90.12 622 LEU B O 1
ATOM 11051 N N . ARG B 1 623 ? -11.586 -8.922 23.641 1 91.31 623 ARG B N 1
ATOM 11052 C CA . ARG B 1 623 ? -10.43 -8.742 22.766 1 91.31 623 ARG B CA 1
ATOM 11053 C C . ARG B 1 623 ? -10.781 -9.055 21.312 1 91.31 623 ARG B C 1
ATOM 11055 O O . ARG B 1 623 ? -10.172 -9.93 20.703 1 91.31 623 ARG B O 1
ATOM 11062 N N . PRO B 1 624 ? -11.727 -8.32 20.766 1 88.69 624 PRO B N 1
ATOM 11063 C CA . PRO B 1 624 ? -12.133 -8.578 19.375 1 88.69 624 PRO B CA 1
ATOM 11064 C C . PRO B 1 624 ? -10.969 -8.461 18.391 1 88.69 624 PRO B C 1
ATOM 11066 O O . PRO B 1 624 ? -10.109 -7.59 18.547 1 88.69 624 PRO B O 1
ATOM 11069 N N . LYS B 1 625 ? -10.992 -9.352 17.344 1 85.06 625 LYS B N 1
ATOM 11070 C CA . LYS B 1 625 ? -9.945 -9.32 16.328 1 85.06 625 LYS B CA 1
ATOM 11071 C C . LYS B 1 625 ? -10.039 -8.047 15.484 1 85.06 625 LYS B C 1
ATOM 11073 O O . LYS B 1 625 ? -9.016 -7.508 15.055 1 85.06 625 LYS B O 1
ATOM 11078 N N . ASP B 1 626 ? -11.297 -7.648 15.375 1 87.31 626 ASP B N 1
ATOM 11079 C CA . ASP B 1 626 ? -11.508 -6.398 14.656 1 87.31 626 ASP B CA 1
ATOM 11080 C C . ASP B 1 626 ? -11.391 -5.199 15.594 1 87.31 626 ASP B C 1
ATOM 11082 O O . ASP B 1 626 ? -12.391 -4.59 15.961 1 87.31 626 ASP B O 1
ATOM 11086 N N . PHE B 1 627 ? -10.234 -4.75 15.891 1 90.75 627 PHE B N 1
ATOM 11087 C CA . PHE B 1 627 ? -9.953 -3.66 16.828 1 90.75 627 PHE B CA 1
ATOM 11088 C C . PHE B 1 627 ? -10.414 -2.326 16.25 1 90.75 627 PHE B C 1
ATOM 11090 O O . PHE B 1 627 ? -10.875 -1.452 16.984 1 90.75 627 PHE B O 1
ATOM 11097 N N . ALA B 1 628 ? -10.219 -2.158 14.914 1 89.81 628 ALA B N 1
ATOM 11098 C CA . ALA B 1 628 ? -10.562 -0.884 14.289 1 89.81 628 ALA B CA 1
ATOM 11099 C C . ALA B 1 628 ? -12.047 -0.57 14.461 1 89.81 628 ALA B C 1
ATOM 11101 O O . ALA B 1 628 ? -12.422 0.569 14.758 1 89.81 628 ALA B O 1
ATOM 11102 N N . SER B 1 629 ? -12.914 -1.529 14.281 1 89.56 629 SER B N 1
ATOM 11103 C CA . SER B 1 629 ? -14.344 -1.323 14.5 1 89.56 629 SER B CA 1
ATOM 11104 C C . SER B 1 629 ? -14.656 -1.13 15.977 1 89.56 629 SER B C 1
ATOM 11106 O O . SER B 1 629 ? -15.555 -0.366 16.328 1 89.56 629 SER B O 1
ATOM 11108 N N . PHE B 1 630 ? -13.961 -1.814 16.781 1 92 630 PHE B N 1
ATOM 11109 C CA . PHE B 1 630 ? -14.125 -1.634 18.219 1 92 630 PHE B CA 1
ATOM 11110 C C . PHE B 1 630 ? -13.797 -0.202 18.625 1 92 630 PHE B C 1
ATOM 11112 O O . PHE B 1 630 ? -14.531 0.41 19.406 1 92 630 PHE B O 1
ATOM 11119 N N . LEU B 1 631 ? -12.688 0.282 18.109 1 93.25 631 LEU B N 1
ATOM 11120 C CA . LEU B 1 631 ? -12.25 1.629 18.469 1 93.25 631 LEU B CA 1
ATOM 11121 C C . LEU B 1 631 ? -13.25 2.67 17.984 1 93.25 631 LEU B C 1
ATOM 11123 O O . LEU B 1 631 ? -13.328 3.768 18.531 1 93.25 631 LEU B O 1
ATOM 11127 N N . LEU B 1 632 ? -14.008 2.385 16.953 1 92.75 632 LEU B N 1
ATOM 11128 C CA . LEU B 1 632 ? -15.008 3.303 16.422 1 92.75 632 LEU B CA 1
ATOM 11129 C C . LEU B 1 632 ? -16.156 3.479 17.406 1 92.75 632 LEU B C 1
ATOM 11131 O O . LEU B 1 632 ? -16.797 4.539 17.453 1 92.75 632 LEU B O 1
ATOM 11135 N N . LEU B 1 633 ? -16.406 2.564 18.266 1 92.25 633 LEU B N 1
ATOM 11136 C CA . LEU B 1 633 ? -17.531 2.59 19.203 1 92.25 633 LEU B CA 1
ATOM 11137 C C . LEU B 1 633 ? -17.391 3.744 20.188 1 92.25 633 LEU B C 1
ATOM 11139 O O . LEU B 1 633 ? -18.312 4.555 20.328 1 92.25 633 LEU B O 1
ATOM 11143 N N . PRO B 1 634 ? -16.25 3.832 20.781 1 93.19 634 PRO B N 1
ATOM 11144 C CA . PRO B 1 634 ? -16.141 4.957 21.719 1 93.19 634 PRO B CA 1
ATOM 11145 C C . PRO B 1 634 ? -16.219 6.312 21.016 1 93.19 634 PRO B C 1
ATOM 11147 O O . PRO B 1 634 ? -16.719 7.281 21.578 1 93.19 634 PRO B O 1
ATOM 11150 N N . PHE B 1 635 ? -15.734 6.457 19.828 1 93.88 635 PHE B N 1
ATOM 11151 C CA . PHE B 1 635 ? -15.805 7.73 19.109 1 93.88 635 PHE B CA 1
ATOM 11152 C C . PHE B 1 635 ? -17.25 8.094 18.797 1 93.88 635 PHE B C 1
ATOM 11154 O O . PHE B 1 635 ? -17.688 9.219 19.047 1 93.88 635 PHE B O 1
ATOM 11161 N N . ILE B 1 636 ? -17.984 7.176 18.328 1 92.75 636 ILE B N 1
ATOM 11162 C CA . ILE B 1 636 ? -19.375 7.418 17.953 1 92.75 636 ILE B CA 1
ATOM 11163 C C . ILE B 1 636 ? -20.219 7.586 19.219 1 92.75 636 ILE B C 1
ATOM 11165 O O . ILE B 1 636 ? -21.031 8.516 19.312 1 92.75 636 ILE B O 1
ATOM 11169 N N . ALA B 1 637 ? -19.984 6.75 20.188 1 93.25 637 ALA B N 1
ATOM 11170 C CA . ALA B 1 637 ? -20.766 6.801 21.422 1 93.25 637 ALA B CA 1
ATOM 11171 C C . ALA B 1 637 ? -20.562 8.125 22.141 1 93.25 637 ALA B C 1
ATOM 11173 O O . ALA B 1 637 ? -21.516 8.742 22.609 1 93.25 637 ALA B O 1
ATOM 11174 N N . ASN B 1 638 ? -19.359 8.547 22.219 1 93.94 638 ASN B N 1
ATOM 11175 C CA . ASN B 1 638 ? -19.094 9.797 22.906 1 93.94 638 ASN B CA 1
ATOM 11176 C C . ASN B 1 638 ? -19.641 11 22.141 1 93.94 638 ASN B C 1
ATOM 11178 O O . ASN B 1 638 ? -20.062 11.984 22.75 1 93.94 638 ASN B O 1
ATOM 11182 N N . LEU B 1 639 ? -19.641 10.969 20.859 1 94.94 639 LEU B N 1
ATOM 11183 C CA . LEU B 1 639 ? -20.234 12.031 20.062 1 94.94 639 LEU B CA 1
ATOM 11184 C C . LEU B 1 639 ? -21.734 12.117 20.328 1 94.94 639 LEU B C 1
ATOM 11186 O O . LEU B 1 639 ? -22.266 13.203 20.594 1 94.94 639 LEU B O 1
ATOM 11190 N N . PHE B 1 640 ? -22.406 11.023 20.344 1 94.12 640 PHE B N 1
ATOM 11191 C CA . PHE B 1 640 ? -23.844 11.016 20.547 1 94.12 640 PHE B CA 1
ATOM 11192 C C . PHE B 1 640 ? -24.188 11.32 22 1 94.12 640 PHE B C 1
ATOM 11194 O O . PHE B 1 640 ? -25.188 11.992 22.281 1 94.12 640 PHE B O 1
ATOM 11201 N N . LEU B 1 641 ? -23.359 10.852 22.891 1 92.06 641 LEU B N 1
ATOM 11202 C CA . LEU B 1 641 ? -23.562 11.211 24.297 1 92.06 641 LEU B CA 1
ATOM 11203 C C . LEU B 1 641 ? -23.453 12.719 24.5 1 92.06 641 LEU B C 1
ATOM 11205 O O . LEU B 1 641 ? -24.234 13.312 25.234 1 92.06 641 LEU B O 1
ATOM 11209 N N . TYR B 1 642 ? -22.453 13.266 23.859 1 93.31 642 TYR B N 1
ATOM 11210 C CA . TYR B 1 642 ? -22.281 14.711 23.953 1 93.31 642 TYR B CA 1
ATOM 11211 C C . TYR B 1 642 ? -23.469 15.445 23.344 1 93.31 642 TYR B C 1
ATOM 11213 O O . TYR B 1 642 ? -23.922 16.453 23.875 1 93.31 642 TYR B O 1
ATOM 11221 N N . LEU B 1 643 ? -23.984 14.969 22.281 1 94.38 643 LEU B N 1
ATOM 11222 C CA . LEU B 1 643 ? -25.141 15.578 21.641 1 94.38 643 LEU B CA 1
ATOM 11223 C C . LEU B 1 643 ? -26.359 15.492 22.531 1 94.38 643 LEU B C 1
ATOM 11225 O O . LEU B 1 643 ? -27.109 16.469 22.688 1 94.38 643 LEU B O 1
ATOM 11229 N N . VAL B 1 644 ? -26.578 14.359 23.109 1 92.25 644 VAL B N 1
ATOM 11230 C CA . VAL B 1 644 ? -27.703 14.172 24.016 1 92.25 644 VAL B CA 1
ATOM 11231 C C . VAL B 1 644 ? -27.547 15.078 25.234 1 92.25 644 VAL B C 1
ATOM 11233 O O . VAL B 1 644 ? -28.516 15.711 25.672 1 92.25 644 VAL B O 1
ATOM 11236 N N . TYR B 1 645 ? -26.344 15.133 25.734 1 91.44 645 TYR B N 1
ATOM 11237 C CA . TYR B 1 645 ? -26.047 16.031 26.844 1 91.44 645 TYR B CA 1
ATOM 11238 C C . TYR B 1 645 ? -26.359 17.469 26.469 1 91.44 645 TYR B C 1
ATOM 11240 O O . TYR B 1 645 ? -26.969 18.203 27.266 1 91.44 645 TYR B O 1
ATOM 11248 N N . TYR B 1 646 ? -25.953 17.828 25.328 1 93.69 646 TYR B N 1
ATOM 11249 C CA . TYR B 1 646 ? -26.172 19.203 24.859 1 93.69 646 TYR B CA 1
ATOM 11250 C C . TYR B 1 646 ? -27.672 19.516 24.797 1 93.69 646 TYR B C 1
ATOM 11252 O O . TYR B 1 646 ? -28.109 20.578 25.266 1 93.69 646 TYR B O 1
ATOM 11260 N N . ILE B 1 647 ? -28.453 18.609 24.328 1 93.44 647 ILE B N 1
ATOM 11261 C CA . ILE B 1 647 ? -29.891 18.812 24.188 1 93.44 647 ILE B CA 1
ATOM 11262 C C . ILE B 1 647 ? -30.547 18.859 25.562 1 93.44 647 ILE B C 1
ATOM 11264 O O . ILE B 1 647 ? -31.375 19.75 25.828 1 93.44 647 ILE B O 1
ATOM 11268 N N . ILE B 1 648 ? -30.141 18.016 26.453 1 90.5 648 ILE B N 1
ATOM 11269 C CA . ILE B 1 648 ? -30.703 17.984 27.797 1 90.5 648 ILE B CA 1
ATOM 11270 C C . ILE B 1 648 ? -30.375 19.281 28.516 1 90.5 648 ILE B C 1
ATOM 11272 O O . ILE B 1 648 ? -31.25 19.859 29.188 1 90.5 648 ILE B O 1
ATOM 11276 N N . MET B 1 649 ? -29.172 19.75 28.406 1 91.12 649 MET B N 1
ATOM 11277 C CA . MET B 1 649 ? -28.766 20.984 29.078 1 91.12 649 MET B CA 1
ATOM 11278 C C . MET B 1 649 ? -29.5 22.188 28.484 1 91.12 649 MET B C 1
ATOM 11280 O O . MET B 1 649 ? -29.797 23.141 29.203 1 91.12 649 MET B O 1
ATOM 11284 N N . LYS B 1 650 ? -29.766 22.203 27.25 1 93.25 650 LYS B N 1
ATOM 11285 C CA . LYS B 1 650 ? -30.547 23.266 26.641 1 93.25 650 LYS B CA 1
ATOM 11286 C C . LYS B 1 650 ? -31.953 23.328 27.234 1 93.25 650 LYS B C 1
ATOM 11288 O O . LYS B 1 650 ? -32.438 24.406 27.578 1 93.25 650 LYS B O 1
ATOM 11293 N N . ILE B 1 651 ? -32.531 22.172 27.359 1 92.31 651 ILE B N 1
ATOM 11294 C CA . ILE B 1 651 ? -33.875 22.094 27.906 1 92.31 651 ILE B CA 1
ATOM 11295 C C . ILE B 1 651 ? -33.844 22.469 29.391 1 92.31 651 ILE B C 1
ATOM 11297 O O . ILE B 1 651 ? -34.719 23.188 29.859 1 92.31 651 ILE B O 1
ATOM 11301 N N . ALA B 1 652 ? -32.812 22.047 30.094 1 89.62 652 ALA B N 1
ATOM 11302 C CA . ALA B 1 652 ? -32.688 22.312 31.516 1 89.62 652 ALA B CA 1
ATOM 11303 C C . ALA B 1 652 ? -32.5 23.797 31.797 1 89.62 652 ALA B C 1
ATOM 11305 O O . ALA B 1 652 ? -32.938 24.312 32.844 1 89.62 652 ALA B O 1
ATOM 11306 N N . ASN B 1 653 ? -31.875 24.516 30.906 1 90.56 653 ASN B N 1
ATOM 11307 C CA . ASN B 1 653 ? -31.672 25.953 31.062 1 90.56 653 ASN B CA 1
ATOM 11308 C C . ASN B 1 653 ? -32.781 26.75 30.391 1 90.56 653 ASN B C 1
ATOM 11310 O O . ASN B 1 653 ? -32.625 27.953 30.141 1 90.56 653 ASN B O 1
ATOM 11314 N N . ARG B 1 654 ? -33.875 26.125 29.984 1 91.38 654 ARG B N 1
ATOM 11315 C CA . ARG B 1 654 ? -35.094 26.719 29.5 1 91.38 654 ARG B CA 1
ATOM 11316 C C . ARG B 1 654 ? -34.875 27.438 28.172 1 91.38 654 ARG B C 1
ATOM 11318 O O . ARG B 1 654 ? -35.406 28.516 27.938 1 91.38 654 ARG B O 1
ATOM 11325 N N . GLU B 1 655 ? -33.938 26.922 27.469 1 93.12 655 GLU B N 1
ATOM 11326 C CA . GLU B 1 655 ? -33.781 27.359 26.094 1 93.12 655 GLU B CA 1
ATOM 11327 C C . GLU B 1 655 ? -34.688 26.594 25.156 1 93.12 655 GLU B C 1
ATOM 11329 O O . GLU B 1 655 ? -35 25.422 25.375 1 93.12 655 GLU B O 1
ATOM 11334 N N . ARG B 1 656 ? -35.281 27.234 24.266 1 90.5 656 ARG B N 1
ATOM 11335 C CA . ARG B 1 656 ? -36.219 26.594 23.344 1 90.5 656 ARG B CA 1
ATOM 11336 C C . ARG B 1 656 ? -35.469 25.938 22.172 1 90.5 656 ARG B C 1
ATOM 11338 O O . ARG B 1 656 ? -34.406 26.438 21.75 1 90.5 656 ARG B O 1
ATOM 11345 N N . ILE B 1 657 ? -35.906 24.797 21.797 1 91.38 657 ILE B N 1
ATOM 11346 C CA . ILE B 1 657 ? -35.375 24.141 20.594 1 91.38 657 ILE B CA 1
ATOM 11347 C C . ILE B 1 657 ? -36.375 24.375 19.438 1 91.38 657 ILE B C 1
ATOM 11349 O O . ILE B 1 657 ? -37.562 24.062 19.562 1 91.38 657 ILE B O 1
ATOM 11353 N N . HIS B 1 658 ? -35.906 24.891 18.422 1 89.94 658 HIS B N 1
ATOM 11354 C CA . HIS B 1 658 ? -36.75 25.156 17.25 1 89.94 658 HIS B CA 1
ATOM 11355 C C . HIS B 1 658 ? -37.344 23.875 16.688 1 89.94 658 HIS B C 1
ATOM 11357 O O . HIS B 1 658 ? -36.688 22.844 16.641 1 89.94 658 HIS B O 1
ATOM 11363 N N . PRO B 1 659 ? -38.562 23.859 16.266 1 89.75 659 PRO B N 1
ATOM 11364 C CA . PRO B 1 659 ? -39.219 22.656 15.734 1 89.75 659 PRO B CA 1
ATOM 11365 C C . PRO B 1 659 ? -38.469 22.062 14.547 1 89.75 659 PRO B C 1
ATOM 11367 O O . PRO B 1 659 ? -38.469 20.844 14.352 1 89.75 659 PRO B O 1
ATOM 11370 N N . ARG B 1 660 ? -37.844 22.828 13.727 1 89.25 660 ARG B N 1
ATOM 11371 C CA . ARG B 1 660 ? -37.062 22.312 12.617 1 89.25 660 ARG B CA 1
ATOM 11372 C C . ARG B 1 660 ? -35.938 21.406 13.117 1 89.25 660 ARG B C 1
ATOM 11374 O O . ARG B 1 660 ? -35.625 20.391 12.5 1 89.25 660 ARG B O 1
ATOM 11381 N N . ALA B 1 661 ? -35.281 21.781 14.227 1 92.81 661 ALA B N 1
ATOM 11382 C CA . ALA B 1 661 ? -34.219 20.984 14.812 1 92.81 661 ALA B CA 1
ATOM 11383 C C . ALA B 1 661 ? -34.75 19.656 15.336 1 92.81 661 ALA B C 1
ATOM 11385 O O . ALA B 1 661 ? -34.062 18.625 15.242 1 92.81 661 ALA B O 1
ATOM 11386 N N . ILE B 1 662 ? -35.969 19.641 15.82 1 94.88 662 ILE B N 1
ATOM 11387 C CA . ILE B 1 662 ? -36.562 18.422 16.344 1 94.88 662 ILE B CA 1
ATOM 11388 C C . ILE B 1 662 ? -36.875 17.469 15.195 1 94.88 662 ILE B C 1
ATOM 11390 O O . ILE B 1 662 ? -36.656 16.25 15.312 1 94.88 662 ILE B O 1
ATOM 11394 N N . ILE B 1 663 ? -37.375 17.984 14.125 1 95.12 663 ILE B N 1
ATOM 11395 C CA . ILE B 1 663 ? -37.656 17.172 12.953 1 95.12 663 ILE B CA 1
ATOM 11396 C C . ILE B 1 663 ? -36.375 16.547 12.422 1 95.12 663 ILE B C 1
ATOM 11398 O O . ILE B 1 663 ? -36.344 15.359 12.094 1 95.12 663 ILE B O 1
ATOM 11402 N N . ILE B 1 664 ? -35.344 17.328 12.305 1 95.88 664 ILE B N 1
ATOM 11403 C CA . ILE B 1 664 ? -34.062 16.828 11.82 1 95.88 664 ILE B CA 1
ATOM 11404 C C . ILE B 1 664 ? -33.531 15.766 12.773 1 95.88 664 ILE B C 1
ATOM 11406 O O . ILE B 1 664 ? -32.969 14.758 12.336 1 95.88 664 ILE B O 1
ATOM 11410 N N . LEU B 1 665 ? -33.656 15.984 14.047 1 96.62 665 LEU B N 1
ATOM 11411 C CA . LEU B 1 665 ? -33.219 15.023 15.055 1 96.62 665 LEU B CA 1
ATOM 11412 C C . LEU B 1 665 ? -33.969 13.695 14.891 1 96.62 665 LEU B C 1
ATOM 11414 O O . LEU B 1 665 ? -33.344 12.633 14.922 1 96.62 665 LEU B O 1
ATOM 11418 N N . LEU B 1 666 ? -35.25 13.75 14.711 1 96.94 666 LEU B N 1
ATOM 11419 C CA . LEU B 1 666 ? -36.062 12.539 14.562 1 96.94 666 LEU B CA 1
ATOM 11420 C C . LEU B 1 666 ? -35.688 11.812 13.266 1 96.94 666 LEU B C 1
ATOM 11422 O O . LEU B 1 666 ? -35.562 10.586 13.258 1 96.94 666 LEU B O 1
ATOM 11426 N N . LEU B 1 667 ? -35.562 12.539 12.203 1 96.81 667 LEU B N 1
ATOM 11427 C CA . LEU B 1 667 ? -35.156 11.945 10.93 1 96.81 667 LEU B CA 1
ATOM 11428 C C . LEU B 1 667 ? -33.781 11.297 11.031 1 96.81 667 LEU B C 1
ATOM 11430 O O . LEU B 1 667 ? -33.562 10.227 10.461 1 96.81 667 LEU B O 1
ATOM 11434 N N . SER B 1 668 ? -32.844 11.969 11.664 1 97.25 668 SER B N 1
ATOM 11435 C CA . SER B 1 668 ? -31.516 11.414 11.875 1 97.25 668 SER B CA 1
ATOM 11436 C C . SER B 1 668 ? -31.578 10.117 12.672 1 97.25 668 SER B C 1
ATOM 11438 O O . SER B 1 668 ? -30.906 9.141 12.328 1 97.25 668 SER B O 1
ATOM 11440 N N . ALA B 1 669 ? -32.375 10.086 13.68 1 96.94 669 ALA B N 1
ATOM 11441 C CA . ALA B 1 669 ? -32.5 8.891 14.516 1 96.94 669 ALA B CA 1
ATOM 11442 C C . ALA B 1 669 ? -33.062 7.723 13.703 1 96.94 669 ALA B C 1
ATOM 11444 O O . ALA B 1 669 ? -32.594 6.59 13.844 1 96.94 669 ALA B O 1
ATOM 11445 N N . VAL B 1 670 ? -34 7.988 12.898 1 97.62 670 VAL B N 1
ATOM 11446 C CA . VAL B 1 670 ? -34.594 6.949 12.07 1 97.62 670 VAL B CA 1
ATOM 11447 C C . VAL B 1 670 ? -33.562 6.41 11.094 1 97.62 670 VAL B C 1
ATOM 11449 O O . VAL B 1 670 ? -33.438 5.195 10.906 1 97.62 670 VAL B O 1
ATOM 11452 N N . CYS B 1 671 ? -32.812 7.273 10.492 1 97.12 671 CYS B N 1
ATOM 11453 C CA . CYS B 1 671 ? -31.797 6.859 9.539 1 97.12 671 CYS B CA 1
ATOM 11454 C C . CYS B 1 671 ? -30.719 6.031 10.227 1 97.12 671 CYS B C 1
ATOM 11456 O O . CYS B 1 671 ? -30.25 5.027 9.68 1 97.12 671 CYS B O 1
ATOM 11458 N N . TRP B 1 672 ? -30.328 6.383 11.414 1 96.75 672 TRP B N 1
ATOM 11459 C CA . TRP B 1 672 ? -29.312 5.637 12.148 1 96.75 672 TRP B CA 1
ATOM 11460 C C . TRP B 1 672 ? -29.828 4.27 12.57 1 96.75 672 TRP B C 1
ATOM 11462 O O . TRP B 1 672 ? -29.078 3.291 12.594 1 96.75 672 TRP B O 1
ATOM 11472 N N . LEU B 1 673 ? -31.125 4.215 12.898 1 96.81 673 LEU B N 1
ATOM 11473 C CA . LEU B 1 673 ? -31.719 2.934 13.266 1 96.81 673 LEU B CA 1
ATOM 11474 C C . LEU B 1 673 ? -31.734 1.984 12.07 1 96.81 673 LEU B C 1
ATOM 11476 O O . LEU B 1 673 ? -31.391 0.807 12.203 1 96.81 673 LEU B O 1
ATOM 11480 N N . ILE B 1 674 ? -32.094 2.484 10.953 1 97 674 ILE B N 1
ATOM 11481 C CA . ILE B 1 674 ? -32.125 1.677 9.734 1 97 674 ILE B CA 1
ATOM 11482 C C . ILE B 1 674 ? -30.688 1.268 9.367 1 97 674 ILE B C 1
ATOM 11484 O O . ILE B 1 674 ? -30.438 0.106 9.039 1 97 674 ILE B O 1
ATOM 11488 N N . ALA B 1 675 ? -29.781 2.238 9.398 1 95.69 675 ALA B N 1
ATOM 11489 C CA . ALA B 1 675 ? -28.391 1.944 9.102 1 95.69 675 ALA B CA 1
ATOM 11490 C C . ALA B 1 675 ? -27.828 0.886 10.055 1 95.69 675 ALA B C 1
ATOM 11492 O O . ALA B 1 675 ? -27.109 -0.014 9.641 1 95.69 675 ALA B O 1
ATOM 11493 N N . GLY B 1 676 ? -28.234 1.003 11.344 1 94.44 676 GLY B N 1
ATOM 11494 C CA . GLY B 1 676 ? -27.797 0.025 12.328 1 94.44 676 GLY B CA 1
ATOM 11495 C C . GLY B 1 676 ? -28.281 -1.381 12.023 1 94.44 676 GLY B C 1
ATOM 11496 O O . GLY B 1 676 ? -27.531 -2.35 12.211 1 94.44 676 GLY B O 1
ATOM 11497 N N . TYR B 1 677 ? -29.391 -1.51 11.508 1 94.69 677 TYR B N 1
ATOM 11498 C CA . TYR B 1 677 ? -29.938 -2.807 11.133 1 94.69 677 TYR B CA 1
ATOM 11499 C C . TYR B 1 677 ? -29.125 -3.447 10.016 1 94.69 677 TYR B C 1
ATOM 11501 O O . TYR B 1 677 ? -28.797 -4.633 10.078 1 94.69 677 TYR B O 1
ATOM 11509 N N . PHE B 1 678 ? -28.844 -2.703 9.047 1 93.19 678 PHE B N 1
ATOM 11510 C CA . PHE B 1 678 ? -28.094 -3.225 7.902 1 93.19 678 PHE B CA 1
ATOM 11511 C C . PHE B 1 678 ? -26.641 -3.492 8.281 1 93.19 678 PHE B C 1
ATOM 11513 O O . PHE B 1 678 ? -26.016 -4.406 7.742 1 93.19 678 PHE B O 1
ATOM 11520 N N . PHE B 1 679 ? -26.125 -2.76 9.195 1 90.69 679 PHE B N 1
ATOM 11521 C CA . PHE B 1 679 ? -24.75 -2.949 9.641 1 90.69 679 PHE B CA 1
ATOM 11522 C C . PHE B 1 679 ? -24.578 -4.289 10.344 1 90.69 679 PHE B C 1
ATOM 11524 O O . PHE B 1 679 ? -23.578 -4.984 10.156 1 90.69 679 PHE B O 1
ATOM 11531 N N . LEU B 1 680 ? -25.547 -4.688 11.102 1 90.12 680 LEU B N 1
ATOM 11532 C CA . LEU B 1 680 ? -25.484 -5.922 11.883 1 90.12 680 LEU B CA 1
ATOM 11533 C C . LEU B 1 680 ? -25.734 -7.137 10.992 1 90.12 680 LEU B C 1
ATOM 11535 O O . LEU B 1 680 ? -25.375 -8.258 11.359 1 90.12 680 LEU B O 1
ATOM 11539 N N . ASN B 1 681 ? -26.219 -6.887 9.844 1 90.81 681 ASN B N 1
ATOM 11540 C CA . ASN B 1 681 ? -26.5 -7.977 8.914 1 90.81 681 ASN B CA 1
ATOM 11541 C C . ASN B 1 681 ? -25.641 -7.879 7.66 1 90.81 681 ASN B C 1
ATOM 11543 O O . ASN B 1 681 ? -26.156 -7.906 6.543 1 90.81 681 ASN B O 1
ATOM 11547 N N . ALA B 1 682 ? -24.344 -7.965 7.945 1 86.88 682 ALA B N 1
ATOM 11548 C CA . ALA B 1 682 ? -23.438 -7.809 6.816 1 86.88 682 ALA B CA 1
ATOM 11549 C C . ALA B 1 682 ? -23.281 -9.117 6.047 1 86.88 682 ALA B C 1
ATOM 11551 O O . ALA B 1 682 ? -23.453 -10.203 6.617 1 86.88 682 ALA B O 1
ATOM 11552 N N . GLY B 1 683 ? -22.969 -8.992 4.785 1 89.75 683 GLY B N 1
ATOM 11553 C CA . GLY B 1 683 ? -22.828 -10.148 3.914 1 89.75 683 GLY B CA 1
ATOM 11554 C C . GLY B 1 683 ? -21.406 -10.641 3.803 1 89.75 683 GLY B C 1
ATOM 11555 O O . GLY B 1 683 ? -21.125 -11.562 3.037 1 89.75 683 GLY B O 1
ATOM 11556 N N . SER B 1 684 ? -20.484 -9.984 4.457 1 91.25 684 SER B N 1
ATOM 11557 C CA . SER B 1 684 ? -19.078 -10.383 4.465 1 91.25 684 SER B CA 1
ATOM 11558 C C . SER B 1 684 ? -18.406 -9.992 5.77 1 91.25 684 SER B C 1
ATOM 11560 O O . SER B 1 684 ? -18.875 -9.117 6.488 1 91.25 684 SER B O 1
ATOM 11562 N N . ASP B 1 685 ? -17.359 -10.766 6.141 1 90.69 685 ASP B N 1
ATOM 11563 C CA . ASP B 1 685 ? -16.609 -10.523 7.367 1 90.69 685 ASP B CA 1
ATOM 11564 C C . ASP B 1 685 ? -15.133 -10.82 7.172 1 90.69 685 ASP B C 1
ATOM 11566 O O . ASP B 1 685 ? -14.727 -11.984 7.125 1 90.69 685 ASP B O 1
ATOM 11570 N N . TRP B 1 686 ? -14.312 -9.789 7.176 1 88.69 686 TRP B N 1
ATOM 11571 C CA . TRP B 1 686 ? -12.891 -9.969 6.895 1 88.69 686 TRP B CA 1
ATOM 11572 C C . TRP B 1 686 ? -12.172 -10.562 8.102 1 88.69 686 TRP B C 1
ATOM 11574 O O . TRP B 1 686 ? -11.023 -11.016 7.988 1 88.69 686 TRP B O 1
ATOM 11584 N N . SER B 1 687 ? -12.82 -10.594 9.273 1 87.12 687 SER B N 1
ATOM 11585 C CA . SER B 1 687 ? -12.203 -11.141 10.477 1 87.12 687 SER B CA 1
ATOM 11586 C C . SER B 1 687 ? -12.148 -12.664 10.422 1 87.12 687 SER B C 1
ATOM 11588 O O . SER B 1 687 ? -11.422 -13.289 11.195 1 87.12 687 SER B O 1
ATOM 11590 N N . LYS B 1 688 ? -12.852 -13.211 9.477 1 91.12 688 LYS B N 1
ATOM 11591 C CA . LYS B 1 688 ? -12.844 -14.656 9.281 1 91.12 688 LYS B CA 1
ATOM 11592 C C . LYS B 1 688 ? -12 -15.039 8.062 1 91.12 688 LYS B C 1
ATOM 11594 O O . LYS B 1 688 ? -11.445 -14.172 7.391 1 91.12 688 LYS B O 1
ATOM 11599 N N . THR B 1 689 ? -11.898 -16.375 7.883 1 92.88 689 THR B N 1
ATOM 11600 C CA . THR B 1 689 ? -11.203 -16.828 6.684 1 92.88 689 THR B CA 1
ATOM 11601 C C . THR B 1 689 ? -12.031 -16.531 5.438 1 92.88 689 THR B C 1
ATOM 11603 O O . THR B 1 689 ? -13.25 -16.375 5.52 1 92.88 689 THR B O 1
ATOM 11606 N N . PRO B 1 690 ? -11.391 -16.375 4.352 1 94.44 690 PRO B N 1
ATOM 11607 C CA . PRO B 1 690 ? -12.125 -16.047 3.127 1 94.44 690 PRO B CA 1
ATOM 11608 C C . PRO B 1 690 ? -13.258 -17.031 2.84 1 94.44 690 PRO B C 1
ATOM 11610 O O . PRO B 1 690 ? -14.352 -16.625 2.436 1 94.44 690 PRO B O 1
ATOM 11613 N N . SER B 1 691 ? -13.055 -18.312 3.033 1 95.94 691 SER B N 1
ATOM 11614 C CA . SER B 1 691 ? -14.07 -19.328 2.748 1 95.94 691 SER B CA 1
ATOM 11615 C C . SER B 1 691 ? -15.258 -19.188 3.689 1 95.94 691 SER B C 1
ATOM 11617 O O . SER B 1 691 ? -16.406 -19.297 3.26 1 95.94 691 SER B O 1
ATOM 11619 N N . ILE B 1 692 ? -15.008 -18.922 4.941 1 94.56 692 ILE B N 1
ATOM 11620 C CA . ILE B 1 692 ? -16.078 -18.781 5.918 1 94.56 692 ILE B CA 1
ATOM 11621 C C . ILE B 1 692 ? -16.844 -17.484 5.672 1 94.56 692 ILE B C 1
ATOM 11623 O O . ILE B 1 692 ? -18.062 -17.438 5.84 1 94.56 692 ILE B O 1
ATOM 11627 N N . SER B 1 693 ? -16.125 -16.438 5.309 1 94.25 693 SER B N 1
ATOM 11628 C CA . SER B 1 693 ? -16.781 -15.18 4.965 1 94.25 693 SER B CA 1
ATOM 11629 C C . SER B 1 693 ? -17.766 -15.367 3.814 1 94.25 693 SER B C 1
ATOM 11631 O O . SER B 1 693 ? -18.844 -14.75 3.793 1 94.25 693 SER B O 1
ATOM 11633 N N . ARG B 1 694 ? -17.453 -16.203 2.939 1 94.75 694 ARG B N 1
ATOM 11634 C CA . ARG B 1 694 ? -18.297 -16.438 1.769 1 94.75 694 ARG B CA 1
ATOM 11635 C C . ARG B 1 694 ? -19.578 -17.172 2.146 1 94.75 694 ARG B C 1
ATOM 11637 O O . ARG B 1 694 ? -20.562 -17.125 1.408 1 94.75 694 ARG B O 1
ATOM 11644 N N . GLU B 1 695 ? -19.547 -17.875 3.277 1 94 695 GLU B N 1
ATOM 11645 C CA . GLU B 1 695 ? -20.781 -18.5 3.76 1 94 695 GLU B CA 1
ATOM 11646 C C . GLU B 1 695 ? -21.844 -17.469 4.098 1 94 695 GLU B C 1
ATOM 11648 O O . GLU B 1 695 ? -23.031 -17.766 4.082 1 94 695 GLU B O 1
ATOM 11653 N N . LEU B 1 696 ? -21.344 -16.25 4.32 1 93.12 696 LEU B N 1
ATOM 11654 C CA . LEU B 1 696 ? -22.25 -15.188 4.719 1 93.12 696 LEU B CA 1
ATOM 11655 C C . LEU B 1 696 ? -22.797 -14.453 3.498 1 93.12 696 LEU B C 1
ATOM 11657 O O . LEU B 1 696 ? -23.703 -13.625 3.617 1 93.12 696 LEU B O 1
ATOM 11661 N N . ASN B 1 697 ? -22.203 -14.727 2.348 1 93.62 697 ASN B N 1
ATOM 11662 C CA . ASN B 1 697 ? -22.609 -14.016 1.142 1 93.62 697 ASN B CA 1
ATOM 11663 C C . ASN B 1 697 ? -24.094 -14.203 0.854 1 93.62 697 ASN B C 1
ATOM 11665 O O . ASN B 1 697 ? -24.656 -15.273 1.114 1 93.62 697 ASN B O 1
ATOM 11669 N N . ARG B 1 698 ? -24.719 -13.164 0.415 1 90.75 698 ARG B N 1
ATOM 11670 C CA . ARG B 1 698 ? -26.141 -13.148 0.107 1 90.75 698 ARG B CA 1
ATOM 11671 C C . ARG B 1 698 ? -26.422 -12.477 -1.233 1 90.75 698 ARG B C 1
ATOM 11673 O O . ARG B 1 698 ? -25.594 -11.695 -1.716 1 90.75 698 ARG B O 1
ATOM 11680 N N . PRO B 1 699 ? -27.547 -12.906 -1.808 1 89.38 699 PRO B N 1
ATOM 11681 C CA . PRO B 1 699 ? -27.922 -12.195 -3.035 1 89.38 699 PRO B CA 1
ATOM 11682 C C . PRO B 1 699 ? -28.234 -10.719 -2.795 1 89.38 699 PRO B C 1
ATOM 11684 O O . PRO B 1 699 ? -28.406 -10.305 -1.648 1 89.38 699 PRO B O 1
ATOM 11687 N N . CYS B 1 700 ? -28.266 -10.023 -3.883 1 87.38 700 CYS B N 1
ATOM 11688 C CA . CYS B 1 700 ? -28.562 -8.594 -3.791 1 87.38 700 CYS B CA 1
ATOM 11689 C C . CYS B 1 700 ? -29.938 -8.367 -3.191 1 87.38 700 CYS B C 1
ATOM 11691 O O . CYS B 1 700 ? -30.859 -9.148 -3.426 1 87.38 700 CYS B O 1
ATOM 11693 N N . LEU B 1 701 ? -30.141 -7.336 -2.521 1 87.94 701 LEU B N 1
ATOM 11694 C CA . LEU B 1 701 ? -31.359 -7.062 -1.768 1 87.94 701 LEU B CA 1
ATOM 11695 C C . LEU B 1 701 ? -32.25 -6.074 -2.51 1 87.94 701 LEU B C 1
ATOM 11697 O O . LEU B 1 701 ? -33.438 -6.324 -2.693 1 87.94 701 LEU B O 1
ATOM 11701 N N . VAL B 1 702 ? -31.656 -4.93 -2.914 1 87.62 702 VAL B N 1
ATOM 11702 C CA . VAL B 1 702 ? -32.469 -3.859 -3.496 1 87.62 702 VAL B CA 1
ATOM 11703 C C . VAL B 1 702 ? -32.125 -3.717 -4.98 1 87.62 702 VAL B C 1
ATOM 11705 O O . VAL B 1 702 ? -30.969 -3.619 -5.359 1 87.62 702 VAL B O 1
ATOM 11708 N N . LEU B 1 703 ? -33.156 -3.701 -5.875 1 85.5 703 LEU B N 1
ATOM 11709 C CA . LEU B 1 703 ? -33.062 -3.49 -7.316 1 85.5 703 LEU B CA 1
ATOM 11710 C C . LEU B 1 703 ? -32.094 -4.48 -7.949 1 85.5 703 LEU B C 1
ATOM 11712 O O . LEU B 1 703 ? -31.438 -4.164 -8.945 1 85.5 703 LEU B O 1
ATOM 11716 N N . LYS B 1 704 ? -31.812 -5.555 -7.199 1 82.38 704 LYS B N 1
ATOM 11717 C CA . LYS B 1 704 ? -30.906 -6.598 -7.68 1 82.38 704 LYS B CA 1
ATOM 11718 C C . LYS B 1 704 ? -29.5 -6.043 -7.898 1 82.38 704 LYS B C 1
ATOM 11720 O O . LYS B 1 704 ? -28.812 -6.441 -8.836 1 82.38 704 LYS B O 1
ATOM 11725 N N . PHE B 1 705 ? -29.234 -5 -7.078 1 83.94 705 PHE B N 1
ATOM 11726 C CA . PHE B 1 705 ? -27.938 -4.352 -7.254 1 83.94 705 PHE B CA 1
ATOM 11727 C C . PHE B 1 705 ? -27.297 -4.059 -5.906 1 83.94 705 PHE B C 1
ATOM 11729 O O . PHE B 1 705 ? -26.109 -4.352 -5.703 1 83.94 705 PHE B O 1
ATOM 11736 N N . PHE B 1 706 ? -28.031 -3.553 -4.984 1 88.12 706 PHE B N 1
ATOM 11737 C CA . PHE B 1 706 ? -27.484 -3.15 -3.695 1 88.12 706 PHE B CA 1
ATOM 11738 C C . PHE B 1 706 ? -27.625 -4.27 -2.672 1 88.12 706 PHE B C 1
ATOM 11740 O O . PHE B 1 706 ? -28.672 -4.938 -2.619 1 88.12 706 PHE B O 1
ATOM 11747 N N . ASP B 1 707 ? -26.578 -4.48 -1.954 1 90.25 707 ASP B N 1
ATOM 11748 C CA . ASP B 1 707 ? -26.656 -5.449 -0.867 1 90.25 707 ASP B CA 1
ATOM 11749 C C . ASP B 1 707 ? -26.844 -4.754 0.479 1 90.25 707 ASP B C 1
ATOM 11751 O O . ASP B 1 707 ? -27.156 -3.562 0.53 1 90.25 707 ASP B O 1
ATOM 11755 N N . ASN B 1 708 ? -26.797 -5.488 1.574 1 90.94 708 ASN B N 1
ATOM 11756 C CA . ASN B 1 708 ? -27 -4.949 2.916 1 90.94 708 ASN B CA 1
ATOM 11757 C C . ASN B 1 708 ? -25.938 -3.9 3.258 1 90.94 708 ASN B C 1
ATOM 11759 O O . ASN B 1 708 ? -26.25 -2.891 3.893 1 90.94 708 ASN B O 1
ATOM 11763 N N . HIS B 1 709 ? -24.781 -4.137 2.889 1 91.06 709 HIS B N 1
ATOM 11764 C CA . HIS B 1 709 ? -23.672 -3.23 3.205 1 91.06 709 HIS B CA 1
ATOM 11765 C C . HIS B 1 709 ? -23.828 -1.906 2.463 1 91.06 709 HIS B C 1
ATOM 11767 O O . HIS B 1 709 ? -23.516 -0.845 3.014 1 91.06 709 HIS B O 1
ATOM 11773 N N . ASP B 1 710 ? -24.25 -1.933 1.258 1 90.88 710 ASP B N 1
ATOM 11774 C CA . ASP B 1 710 ? -24.531 -0.72 0.495 1 90.88 710 ASP B CA 1
ATOM 11775 C C . ASP B 1 710 ? -25.625 0.105 1.155 1 90.88 710 ASP B C 1
ATOM 11777 O O . ASP B 1 710 ? -25.547 1.334 1.203 1 90.88 710 ASP B O 1
ATOM 11781 N N . MET B 1 711 ? -26.609 -0.571 1.58 1 91.81 711 MET B N 1
ATOM 11782 C CA . MET B 1 711 ? -27.703 0.116 2.256 1 91.81 711 MET B CA 1
ATOM 11783 C C . MET B 1 711 ? -27.219 0.766 3.549 1 91.81 711 MET B C 1
ATOM 11785 O O . MET B 1 711 ? -27.672 1.854 3.908 1 91.81 711 MET B O 1
ATOM 11789 N N . TRP B 1 712 ? -26.375 0.101 4.219 1 93.5 712 TRP B N 1
ATOM 11790 C CA . TRP B 1 712 ? -25.766 0.699 5.402 1 93.5 712 TRP B CA 1
ATOM 11791 C C . TRP B 1 712 ? -25.062 2.002 5.055 1 93.5 712 TRP B C 1
ATOM 11793 O O . TRP B 1 712 ? -25.234 3.016 5.734 1 93.5 712 TRP B O 1
ATOM 11803 N N . HIS B 1 713 ? -24.203 1.977 3.994 1 93.56 713 HIS B N 1
ATOM 11804 C CA . HIS B 1 713 ? -23.5 3.182 3.576 1 93.56 713 HIS B CA 1
ATOM 11805 C C . HIS B 1 713 ? -24.469 4.281 3.178 1 93.56 713 HIS B C 1
ATOM 11807 O O . HIS B 1 713 ? -24.266 5.449 3.52 1 93.56 713 HIS B O 1
ATOM 11813 N N . PHE B 1 714 ? -25.5 3.926 2.506 1 93.56 714 PHE B N 1
ATOM 11814 C CA . PHE B 1 714 ? -26.469 4.895 2.01 1 93.56 714 PHE B CA 1
ATOM 11815 C C . PHE B 1 714 ? -27.203 5.574 3.166 1 93.56 714 PHE B C 1
ATOM 11817 O O . PHE B 1 714 ? -27.203 6.805 3.262 1 93.56 714 PHE B O 1
ATOM 11824 N N . PHE B 1 715 ? -27.703 4.855 4.098 1 95.31 715 PHE B N 1
ATOM 11825 C CA . PHE B 1 715 ? -28.484 5.414 5.195 1 95.31 715 PHE B CA 1
ATOM 11826 C C . PHE B 1 715 ? -27.578 6.078 6.223 1 95.31 715 PHE B C 1
ATOM 11828 O O . PHE B 1 715 ? -27.953 7.074 6.844 1 95.31 715 PHE B O 1
ATOM 11835 N N . SER B 1 716 ? -26.422 5.504 6.453 1 96 716 SER B N 1
ATOM 11836 C CA . SER B 1 716 ? -25.5 6.148 7.387 1 96 716 SER B CA 1
ATOM 11837 C C . SER B 1 716 ? -25.016 7.492 6.852 1 96 716 SER B C 1
ATOM 11839 O O . SER B 1 716 ? -24.781 8.422 7.621 1 96 716 SER B O 1
ATOM 11841 N N . SER B 1 717 ? -24.828 7.625 5.504 1 96.69 717 SER B N 1
ATOM 11842 C CA . SER B 1 717 ? -24.453 8.906 4.926 1 96.69 717 SER B CA 1
ATOM 11843 C C . SER B 1 717 ? -25.547 9.953 5.141 1 96.69 717 SER B C 1
ATOM 11845 O O . SER B 1 717 ? -25.25 11.109 5.441 1 96.69 717 SER B O 1
ATOM 11847 N N . ILE B 1 718 ? -26.781 9.586 5.02 1 96.81 718 ILE B N 1
ATOM 11848 C CA . ILE B 1 718 ? -27.906 10.484 5.281 1 96.81 718 ILE B CA 1
ATOM 11849 C C . ILE B 1 718 ? -27.953 10.82 6.77 1 96.81 718 ILE B C 1
ATOM 11851 O O . ILE B 1 718 ? -28.188 11.977 7.145 1 96.81 718 ILE B O 1
ATOM 11855 N N . GLY B 1 719 ? -27.719 9.805 7.555 1 97.12 719 GLY B N 1
ATOM 11856 C CA . GLY B 1 719 ? -27.656 10.031 8.992 1 97.12 719 GLY B CA 1
ATOM 11857 C C . GLY B 1 719 ? -26.609 11.039 9.391 1 97.12 719 GLY B C 1
ATOM 11858 O O . GLY B 1 719 ? -26.859 11.922 10.219 1 97.12 719 GLY B O 1
ATOM 11859 N N . ILE B 1 720 ? -25.422 10.922 8.859 1 97.25 720 ILE B N 1
ATOM 11860 C CA . ILE B 1 720 ? -24.328 11.844 9.148 1 97.25 720 ILE B CA 1
ATOM 11861 C C . ILE B 1 720 ? -24.703 13.25 8.688 1 97.25 720 ILE B C 1
ATOM 11863 O O . ILE B 1 720 ? -24.5 14.227 9.414 1 97.25 720 ILE B O 1
ATOM 11867 N N . PHE B 1 721 ? -25.281 13.359 7.496 1 97.31 721 PHE B N 1
ATOM 11868 C CA . PHE B 1 721 ? -25.719 14.633 6.941 1 97.31 721 PHE B CA 1
ATOM 11869 C C . PHE B 1 721 ? -26.734 15.312 7.859 1 97.31 721 PHE B C 1
ATOM 11871 O O . PHE B 1 721 ? -26.578 16.484 8.203 1 97.31 721 PHE B O 1
ATOM 11878 N N . LEU B 1 722 ? -27.703 14.586 8.297 1 97.44 722 LEU B N 1
ATOM 11879 C CA . LEU B 1 722 ? -28.75 15.133 9.141 1 97.44 722 LEU B CA 1
ATOM 11880 C C . LEU B 1 722 ? -28.219 15.477 10.523 1 97.44 722 LEU B C 1
ATOM 11882 O O . LEU B 1 722 ? -28.594 16.5 11.102 1 97.44 722 LEU B O 1
ATOM 11886 N N . SER B 1 723 ? -27.359 14.656 11.055 1 97.25 723 SER B N 1
ATOM 11887 C CA . SER B 1 723 ? -26.797 14.898 12.375 1 97.25 723 SER B CA 1
ATOM 11888 C C . SER B 1 723 ? -25.969 16.188 12.406 1 97.25 723 SER B C 1
ATOM 11890 O O . SER B 1 723 ? -26.109 16.984 13.336 1 97.25 723 SER B O 1
ATOM 11892 N N . PHE B 1 724 ? -25.188 16.422 11.406 1 96.81 724 PHE B N 1
ATOM 11893 C CA . PHE B 1 724 ? -24.328 17.594 11.43 1 96.81 724 PHE B CA 1
ATOM 11894 C C . PHE B 1 724 ? -25.109 18.844 11.008 1 96.81 724 PHE B C 1
ATOM 11896 O O . PHE B 1 724 ? -24.766 19.953 11.398 1 96.81 724 PHE B O 1
ATOM 11903 N N . THR B 1 725 ? -26.156 18.641 10.219 1 96.19 725 THR B N 1
ATOM 11904 C CA . THR B 1 725 ? -27.094 19.75 9.992 1 96.19 725 THR B CA 1
ATOM 11905 C C . THR B 1 725 ? -27.781 20.141 11.297 1 96.19 725 THR B C 1
ATOM 11907 O O . THR B 1 725 ? -27.953 21.328 11.57 1 96.19 725 THR B O 1
ATOM 11910 N N . LEU B 1 726 ? -28.062 19.156 12.078 1 96.06 726 LEU B N 1
ATOM 11911 C CA . LEU B 1 726 ? -28.672 19.406 13.383 1 96.06 726 LEU B CA 1
ATOM 11912 C C . LEU B 1 726 ? -27.734 20.219 14.273 1 96.06 726 LEU B C 1
ATOM 11914 O O . LEU B 1 726 ? -28.141 21.203 14.875 1 96.06 726 LEU B O 1
ATOM 11918 N N . ILE B 1 727 ? -26.469 19.828 14.352 1 95.12 727 ILE B N 1
ATOM 11919 C CA . ILE B 1 727 ? -25.484 20.5 15.195 1 95.12 727 ILE B CA 1
ATOM 11920 C C . ILE B 1 727 ? -25.312 21.938 14.742 1 95.12 727 ILE B C 1
ATOM 11922 O O . ILE B 1 727 ? -25.125 22.844 15.57 1 95.12 727 ILE B O 1
ATOM 11926 N N . ASN B 1 728 ? -25.438 22.156 13.5 1 91.88 728 ASN B N 1
ATOM 11927 C CA . ASN B 1 728 ? -25.25 23.484 12.922 1 91.88 728 ASN B CA 1
ATOM 11928 C C . ASN B 1 728 ? -26.453 24.391 13.211 1 91.88 728 ASN B C 1
ATOM 11930 O O . ASN B 1 728 ? -26.344 25.609 13.172 1 91.88 728 ASN B O 1
ATOM 11934 N N . ARG B 1 729 ? -27.609 23.828 13.578 1 90.69 729 ARG B N 1
ATOM 11935 C CA . ARG B 1 729 ? -28.828 24.641 13.656 1 90.69 729 ARG B CA 1
ATOM 11936 C C . ARG B 1 729 ? -29.469 24.531 15.039 1 90.69 729 ARG B C 1
ATOM 11938 O O . ARG B 1 729 ? -30.484 25.172 15.305 1 90.69 729 ARG B O 1
ATOM 11945 N N . ILE B 1 730 ? -28.938 23.828 15.867 1 93.06 730 ILE B N 1
ATOM 11946 C CA . ILE B 1 730 ? -29.547 23.516 17.156 1 93.06 730 ILE B CA 1
ATOM 11947 C C . ILE B 1 730 ? -29.688 24.797 17.984 1 93.06 730 ILE B C 1
ATOM 11949 O O . ILE B 1 730 ? -30.609 24.922 18.797 1 93.06 730 ILE B O 1
ATOM 11953 N N . ASP B 1 731 ? -28.859 25.875 17.781 1 93.88 731 ASP B N 1
ATOM 11954 C CA . ASP B 1 731 ? -28.875 27.078 18.594 1 93.88 731 ASP B CA 1
ATOM 11955 C C . ASP B 1 731 ? -29.391 28.281 17.781 1 93.88 731 ASP B C 1
ATOM 11957 O O . ASP B 1 731 ? -29.094 29.422 18.109 1 93.88 731 ASP B O 1
ATOM 11961 N N . ASP B 1 732 ? -30.125 28.062 16.766 1 88.62 732 ASP B N 1
ATOM 11962 C CA . ASP B 1 732 ? -30.656 29.156 15.953 1 88.62 732 ASP B CA 1
ATOM 11963 C C . ASP B 1 732 ? -31.625 30.016 16.766 1 88.62 732 ASP B C 1
ATOM 11965 O O . ASP B 1 732 ? -31.828 31.188 16.438 1 88.62 732 ASP B O 1
ATOM 11969 N N . ASP B 1 733 ? -32.188 29.516 17.812 1 88.56 733 ASP B N 1
ATOM 11970 C CA . ASP B 1 733 ? -33.094 30.25 18.672 1 88.56 733 ASP B CA 1
ATOM 11971 C C . ASP B 1 733 ? -32.375 31.344 19.453 1 88.56 733 ASP B C 1
ATOM 11973 O O . ASP B 1 733 ? -33 32.312 19.891 1 88.56 733 ASP B O 1
ATOM 11977 N N . LEU B 1 734 ? -31.078 31.203 19.531 1 91.19 734 LEU B N 1
ATOM 11978 C CA . LEU B 1 734 ? -30.312 32.094 20.375 1 91.19 734 LEU B CA 1
ATOM 11979 C C . LEU B 1 734 ? -29.688 33.219 19.562 1 91.19 734 LEU B C 1
ATOM 11981 O O . LEU B 1 734 ? -28.969 34.062 20.094 1 91.19 734 LEU B O 1
ATOM 11985 N N . MET B 1 735 ? -29.938 33.344 18.328 1 87.25 735 MET B N 1
ATOM 11986 C CA . MET B 1 735 ? -29.281 34.281 17.422 1 87.25 735 MET B CA 1
ATOM 11987 C C . MET B 1 735 ? -29.453 35.719 17.891 1 87.25 735 MET B C 1
ATOM 11989 O O . MET B 1 735 ? -28.562 36.531 17.734 1 87.25 735 MET B O 1
ATOM 11993 N N . PHE B 1 736 ? -30.578 36 18.531 1 84.25 736 PHE B N 1
ATOM 11994 C CA . PHE B 1 736 ? -30.875 37.375 18.906 1 84.25 736 PHE B CA 1
ATOM 11995 C C . PHE B 1 736 ? -30.922 37.531 20.422 1 84.25 736 PHE B C 1
ATOM 11997 O O . PHE B 1 736 ? -31.438 38.5 20.938 1 84.25 736 PHE B O 1
ATOM 12004 N N . THR B 1 737 ? -30.391 36.531 21.094 1 90.31 737 THR B N 1
ATOM 12005 C CA . THR B 1 737 ? -30.25 36.594 22.547 1 90.31 737 THR B CA 1
ATOM 12006 C C . THR B 1 737 ? -28.891 37.188 22.922 1 90.31 737 THR B C 1
ATOM 12008 O O . THR B 1 737 ? -27.859 36.812 22.359 1 90.31 737 THR B O 1
ATOM 12011 N N . PRO B 1 738 ? -28.953 38.188 23.812 1 91 738 PRO B N 1
ATOM 12012 C CA . PRO B 1 738 ? -27.672 38.75 24.234 1 91 738 PRO B CA 1
ATOM 12013 C C . PRO B 1 738 ? -26.703 37.688 24.781 1 91 738 PRO B C 1
ATOM 12015 O O . PRO B 1 738 ? -27.125 36.781 25.531 1 91 738 PRO B O 1
ATOM 12018 N N . ARG B 1 739 ? -25.516 37.719 24.375 1 91.38 739 ARG B N 1
ATOM 12019 C CA . ARG B 1 739 ? -24.5 36.719 24.688 1 91.38 739 ARG B CA 1
ATOM 12020 C C . ARG B 1 739 ? -24.281 36.594 26.188 1 91.38 739 ARG B C 1
ATOM 12022 O O . ARG B 1 739 ? -23.875 35.531 26.688 1 91.38 739 ARG B O 1
ATOM 12029 N N . ASP B 1 740 ? -24.516 37.625 26.922 1 90.31 740 ASP B N 1
ATOM 12030 C CA . ASP B 1 740 ? -24.328 37.656 28.375 1 90.31 740 ASP B CA 1
ATOM 12031 C C . ASP B 1 740 ? -25.469 36.906 29.078 1 90.31 740 ASP B C 1
ATOM 12033 O O . ASP B 1 740 ? -25.391 36.688 30.281 1 90.31 740 ASP B O 1
ATOM 12037 N N . GLU B 1 741 ? -26.469 36.438 28.406 1 91.94 741 GLU B N 1
ATOM 12038 C CA . GLU B 1 741 ? -27.578 35.688 28.984 1 91.94 741 GLU B CA 1
ATOM 12039 C C . GLU B 1 741 ? -27.5 34.219 28.594 1 91.94 741 GLU B C 1
ATOM 12041 O O . GLU B 1 741 ? -28.266 33.375 29.109 1 91.94 741 GLU B O 1
ATOM 12046 N N . ILE B 1 742 ? -26.625 33.969 27.75 1 93.94 742 ILE B N 1
ATOM 12047 C CA . ILE B 1 742 ? -26.516 32.594 27.297 1 93.94 742 ILE B CA 1
ATOM 12048 C C . ILE B 1 742 ? -25.562 31.812 28.203 1 93.94 742 ILE B C 1
ATOM 12050 O O . ILE B 1 742 ? -24.391 32.156 28.328 1 93.94 742 ILE B O 1
ATOM 12054 N N . VAL B 1 743 ? -26 30.734 28.766 1 91.44 743 VAL B N 1
ATOM 12055 C CA . VAL B 1 743 ? -25.25 29.953 29.75 1 91.44 743 VAL B CA 1
ATOM 12056 C C . VAL B 1 743 ? -24.266 29.031 29.047 1 91.44 743 VAL B C 1
ATOM 12058 O O . VAL B 1 743 ? -24.547 28.547 27.938 1 91.44 743 VAL B O 1
ATOM 12061 N N . VAL B 1 744 ? -23.156 28.781 29.703 1 90.56 744 VAL B N 1
ATOM 12062 C CA . VAL B 1 744 ? -22.125 27.891 29.156 1 90.56 744 VAL B CA 1
ATOM 12063 C C . VAL B 1 744 ? -22.25 26.516 29.797 1 90.56 744 VAL B C 1
ATOM 12065 O O . VAL B 1 744 ? -22.406 26.391 31.016 1 90.56 744 VAL B O 1
ATOM 12068 N N . PHE B 1 745 ? -22.281 25.516 28.953 1 87.12 745 PHE B N 1
ATOM 12069 C CA . PHE B 1 745 ? -22.25 24.125 29.391 1 87.12 745 PHE B CA 1
ATOM 12070 C C . PHE B 1 745 ? -21.516 23.266 28.375 1 87.12 745 PHE B C 1
ATOM 12072 O O . PHE B 1 745 ? -21.312 23.672 27.234 1 87.12 745 PHE B O 1
#

Radius of gyration: 41.83 Å; Cα contacts (8 Å, |Δi|>4): 2411; chains: 2; bounding box: 75×161×110 Å

Nearest PDB structures (foldseek):
  8j6m-assembly1_A  TM=8.618E-01  e=4.353E-52  Aequorea victoria
  8jun-assembly1_B  TM=8.410E-01  e=7.304E-52  Homo sapiens
  8kcw-assembly1_C  TM=8.628E-01  e=4.601E-49  Homo sapiens
  8j6o-assembly1_B  TM=8.400E-01  e=3.822E-48  Aequorea victoria
  8wor-assembly1_B  TM=7.980E-01  e=4.664E-44  Homo sapiens

Foldseek 3Di:
DVVVVPVVVVPPPPVPPCPVDAAEAEDEAQDKDKDKADAQFRKHKYKYKDDDAFWKKKKKKFFPFADPVKWKKKWKDWPVDIDIDTPQDADLLATERMAMDIDAGHHRDPDIIMIMMMITINDITIMMMHMHIDDPQEDDAFDKDKDKAWQRHKDKGKYAADPPAFKKKKKKFFPAQFKKKKAKAADDPPADAHPVCRLPGFAIEIAGGIDMDMDGCVVHRMIMIIIHTHPHCCQAAPDHDDRDPHRDYDDIDMTMMMIHMYGDCPDDPPVVLVVLVVVLVVVLVVLVVVLVVVLVVVVVVCVVCVVVLVVVVVVVVVVVVVVCVVVVPDPPPPVPPPPPVNLVVLLPDLFHFLLSQPPDALVVLQVQLQVLQVVLVVVLVVVVPVLLVVLVVLVVVCRVSSYLQQFWDLNQFDLQLCLLVLLQSLLVVQLVSLVSVVVSQVVSCVVPVCLCNWFAFHDHCRLSNSLSVLSNSLSVLLSSCSSGPALLSCLSNQLSLLVNLLSLLQLLQCRRNVNLGDGSVVSVVVSVVVSVLQNCLLVDLDLVSLVVVLVVLVVVLVVVLCCQLSVNPDDPPVVVVVVVVVVLVVVDDPPCSVPRSNNVSVVLSVVLVVVSVVLSVVCSVPSDSNVSVSSSVNSVVVSVSSVVVSVVVCVVLVHDWDVVLVVLVVLLVVLVVLLVVLVVLDQADNSRRSNVRNVSRDFDDPPSHHHSNSSSSSSVSSSSSSVSVSSSCRRVSRSGPTSRSHTHD/DPPVPPPVPVPPPPVPPCPVDAAEAEDEAQDKDKDKADAQFGKHKYKYKDDDAFWKKKKKKFFPFADPVKWKKKWKDWPVDIDIDTAQDAALLATERMAMDIDAGHHRDPDIIMIMMMITINDITIMMMHMHIDDPQEDDAFDKDKDKAWQRHKDKGKYAADPPAFKKKKKKFFPAQFKKKKAKAADDPPADAHPVCRLVGAAIEIAGGIDMDMDGCVVHRMIMIIIHTHPHCCQAAPDHDDRDPHRDYDDIDMTMMMIHMYGDCPDDPPVVLVVLVVVLVVVLVVLVVVLVVVLVVVVVVCVVCVVVLVVVVVVVVVVVVVVCVVVVPDPPPPVPPPPPVNLLVLLPDLFHFLLSQPPDALVVLQVQLQVLQVVLVVVLVVVVPVLLVVLVVLVVVCNVSSYLQQFWDLNQADLQLCLLVLLQSLLVVQLVSLVSVVVSQVVSCVVPVCLCNWFAFHDHCSLSNSLSVLSNSLSVLLSSCSSGPALLSCLSNQLSLLVNLLSLLQLLQCRRNVNLGDGSVVSVVVSVVVSVLQNCLLVDLDLVSLVVVLVVLVVVLVVVLCCQLSVNPDDPPVVVVVVVVVVLVVVDDPCCSVPRSNNVSVVLSVVLVVVSVVLSVVCSVPSDSNVSVSVSVNSVVVSVSSVVVSVVVCVVLVHDWDVVLVVLVVLLVVLVVLLVVLVVLDQADNSRRSNVRNVSRDFDDPPSHHHSNSSSSSSVSSSSSSVSVSSSCRRVSRSGPTSRSHTHD

Organism: NCBI:txid2777116

InterPro domains:
  IPR025958 SID1 transmembrane family [PF13965] (152-745)
  IPR025958 SID1 transmembrane family [PTHR12185] (6-745)

pLDDT: mean 84.97, std 15.84, range [25.94, 97.94]

Sequence (1490 aa):
MRQRFLIVFSLLLYSFSISSGSEVIEAEWNKLYTYQTEPDSSLTIFRFPVEKSDIVARVVVSSNDSDLDSPLLAVFRERKAVMSLQVPIIIQKYEYNVAGRTLCPFSSNRDPERLTVEFSSYKKVRYNFRATLLEDFNLKTGIPHQVTASASQPVYLQYDIPEDVDSVFVHVDSDSHACTTVSIQPIGCPVFDLTNNVISGGMHQTMSTSATITVERKNMPQFYVIFVVNPNNNYCSEMADIVPKKPTRSPIIMKNMNITVEWANNGDYVIPLVTASSVIAVIYFFAIAYMIADYRMEMKFMEQHHSFLDHRTATQRIQIEEEIMRDDDSISSYDVLLDSQEKLVRRAKRNLVVADLSLKTWKQREKKYKVYLVSLATVGLFYGLPVVQLVLTWQNTVRLSGDLDLCYYNFRCAKPFFGNMGYILLGLLLVIMNKEKEVRYQRMAAKAEELETVFGLPQHGGVMNALSFAVILEGVLSASYHICPSGSNYQFDTSFMYVIGMLGMLKLYQLRHPDINANAHVAFAVVALFILIAMCGVYMHNLIFWAAFSLVYVVMMISVTAEFYFKGVWRIKFHELWNSIKYAYLSSRRCSCIRPTHAGRFLCLFLANVINLFFIAYGLWLRPKDFASFLLLPFIANLFLYLVYYIIMKIANRERIHPRAIIILLLSAVCWLIAGYFFLNAGSDWSKTPSISRELNRPCLVLKFFDNHDMWHFFSSIGIFLSFTLINRIDDDLMFTPRDEIVVFMRQRFLIVFSLLLYSFSISSGSEVIEAEWNKLYTYQTEPDSSLTIFRFPVEKSDIVARVVVSSNDSDLDSPLLAVFRERKAVMSLQVPIIIQKYEYNVAGRTLCPFSSNRDPERLTVEFSSYKKVRYNFRATLLEDFNLKTGIPHQVTASASQPVYLQYDIPEDVDSVFVHVDSDSHACTTVSIQPIGCPVFDLTNNVISGGMHQTMSTSATITVERKNMPQFYVIFVVNPNNNYCSEMADIVPKKPTRSPIIMKNMNITVEWANNGDYVIPLVTASSVIAVIYFFAIAYMIADYRMEMKFMEQHHSFLDHRTATQRIQIEEEIMRDDDSISSYDVLLDSQEKLVRRAKRNLVVADLSLKTWKQREKKYKVYLVSLATVGLFYGLPVVQLVLTWQNTVRLSGDLDLCYYNFRCAKPFFGNMGYILLGLLLVIMNKEKEVRYQRMAAKAEELETVFGLPQHGGVMNALSFAVILEGVLSASYHICPSGSNYQFDTSFMYVIGMLGMLKLYQLRHPDINANAHVAFAVVALFILIAMCGVYMHNLIFWAAFSLVYVVMMISVTAEFYFKGVWRIKFHELWNSIKYAYLSSRRCSCIRPTHAGRFLCLFLANVINLFFIAYGLWLRPKDFASFLLLPFIANLFLYLVYYIIMKIANRERIHPRAIIILLLSAVCWLIAGYFFLNAGSDWSKTPSISRELNRPCLVLKFFDNHDMWHFFSSIGIFLSFTLINRIDDDLMFTPRDEIVVF